Protein AF-A0AAX3M126-F1 (afdb_monomer_lite)

Radius of gyration: 61.94 Å; chains: 1; bounding box: 155×77×216 Å

Foldseek 3Di:
DDDDDDDDDDDDDPDPDPDDPDDDDDDDDDDDDDDDDDDDDADEQPFWDADQPQQDLGRQKTKAKDKWKDKWKAAVATDVNDDAAPQAWDKTKHKHKAFAPPWAWADKDKWFDDDDPVCLVGHQRSDPDDDDPPDGPCVVQQQQAFDPQDRVQKDWDWPRHRHRMTIIIIIGRTTSYGNDWDWPQVVCPDDGDPRMTMTMHITMMMMIIGIWAKEWEFEAAPVGHGPCVVPPIDIDTQGAQDKDDWDDDDDPFKAWAAKFKDQASDDGDDDGDGDTDDIDGDSSPGRYIYMYTYIYTPPDDDPDDDDDDDDDDDDDDDDDDKDKDKDWDFWDFPDKDKDWDPDFLKAWEKAFPCVQQVFHFGQQFEDAFQGKIKIFMWGFQKTWMWMKTKIKTKMKIKIKDKAKAKWKEWDWDDDPPPTDTDIDIDIDIDIAIDMDIFMAIEMATQWIWMWGFAWKKKAWLQFDVRIDIFGFDPRDGKDKDWFHDPDVCLFWAFDRDQDQDDHDDHHYPYHVDIDDDDDCNVVSVVSSVVRTFAIWGFYIWMWIDGPRDIDGQGGGDTDGGYGDDGHDDDDTDIDDICVVPVDRRRMDIGGGGHLQDAWDHFIDMWMKTWIAIDPDIRPYPGIDMDIHPDYRGGTYFQKFFWPKDKAAPLALFFFQDDDPQAREDEAQAKIKMFTAQFAAEDPGGVGGTGGRLVFFPWKWKFAQAKKAFPVNPGTDGHRDIDTDPSPDGMGMIGHHLLTAWFKTKMKIKTFTSNADPDADEDDGMPRPRRGGMHMDIGIHTYDKDKFWKKWQFKQPPVGCCQQPNDPPDPHDPSQIATLAQAGQQLHGPPDDPPRYDAQAQCSRPPHNGDFAAFPIKIKIKIKMFHDQLAQQKWKKKFKFKWWAFPLADETAGWWKFDADPVGGGDTFLDPSFLDWDWDFQVAVSNCDDLVLLLLQLLLLLVLLVVLVVVVVVPDDDPDDDDDDDDDDDDDDDDPDPPVVNVSSNCSNCQVQVVVQDDDPACPSVNLVVLSVCPPDVPPPPPDPDPDDPDPPDDDDPDPRDDQPDSVSSSVSSVVCSHPDIHTQHGQRMGIFGNNQKTFQFDQPPDDPPDDSSSRSSRMMMGMDMHGHNQAMFIARPPDDLVVLQDDDPPPDDDDDDDDDDDDDDDDDDDDDDGDGDDSPDPRTDARTWIWMFIWMFIDDPNPPVGTGGTQDPRPSYHSSVSRPRDQWDARPVRRIHGDDRRGHGIHRSHGGPVVVPDDPDDD

Secondary structure (DSSP, 8-state):
-------------TTSSSS--------------------PPPBPPS--B----TT-TTTTEEEEEEEEEEEEEESSSBGGG--TTTT-EEEEEEEEEEE-SSPPEEEEEEEE----TTTHHHHHHT-SPPPPTT--SHHHHHTTBPSS--GGGEEE----TTSSEEEEEEEEEEES--SS-EE-GGG--SS--TT-EEEEEEEEEEEEEEE--EEEEEEEETT--B-TTTS--EEEEPPTT-EE---PPPBTTEEEEEEEEESSSS---SSPBSSPPPPEE--SS-SEEEEEEEEEE------S------------------EEEEEEPPPEEEEEEEEEE-----EEEEEE-HHHHSS---TTT-B-TT-EEEEEEE-BSEEEEEEEEEEEEEEEEEEEEEEEEEEEEEEEESSSS--EEEEEEEEEEEEEEEEEEEEEEEEEEEEEEEEEEEEEEEE-TTSGGGEEEEEB-S----EEEEE----GGGTEE----------PPPEEEETS-SPPPP--HHHHHHHHHHT-PPPEE---EEEEEETTEEEEEE----EESBPPPPPPPPPPPBPPPHHHH---TBEEEEEEPPTTPPPEEEE--EEEEEEEEPSS-BS---SEEEE-B-PPPEEE----B---EE---GGG--BSS--TTSEEEETTEEEEEE--SEEE---STT-SEEE-GGGEEEEEEE-SS-EEETTS-SEE-TT-EEEE-TT--EEEEEE-TTSPPEEEEEEEEEEETT--SS-EEEESB--STTEEEEEEEEEEEEE-EEEEEEEEEE-SGGGHHHHSPPTT-SS-TT--EESSSB-TTSSB----TTSBSSB-TT-SSS-TT--EEET--EEEEEEEESS--STT-EEEEEEEEEEEETT-B--EEEEEEE--SS-S-EETTSTT----EEE-TT-GGG---HHHHHHHHHHHHHHHHHHHHHHHTTSPPPP-----------------HHHHHHHHHHHHHHHHHTTSS---S--HHHHHHHHHHHH-TT-TTS---------------------SSHHHHHHHHHHHHHH-PEEEE-SS-EEE-GGGEEE----SSPPTT--HHHHHTTEEEEEEEE---SS-EEEETT--GGGTS-----------------------------PPP-TT-TTS--SEEEEEEEEEEEESTT-SSS-SBBSS-BTTB-HHHHTT--SEEE-TTS-EEE--TTEEEEEEEEEEGGGGS------

Organism: NCBI:txid1452732

pLDDT: mean 80.65, std 21.72, range [21.48, 98.69]

Sequence (1243 aa):
MIWNEISTKNRRYFAYCLLILITFNIIFSVDLGSKKAMAADAVTPLNFYKDTSENTTEANYRYFVGMMYYDMWKGSTWVHDKAPYRGDDGLAEQDYRFTFPNRTIKSIEVSLYKYNSQNAIYFEASRTEKPPEGSTLWPNYSRAISDETPDKALNYTKNGIGTDTAIIPVDVNIKLNAPKAENITYSCTNQCGPDTEGYRIYIPVLFKIDLNANLNVYYKTKDGKSLNDIFPPRIEEMKPGTEYVFTHPENPEYKYVGYKKSTTGEDPAGGIITGDPPKFKYSGSFEKYIAYQYYDVISDPCELDPDADECTVPTEPPKEDSLCEYTILPPSVKTTTNKSLLDPQAQGHILADDNTNDRHFDATRAIPTSEHLYANAWGYNYLFQHTFDNMDGQVEYKCKVKVVYKLKWKEKRGSGDNERWVSKSDTDTKTYNFSYTRDYDYWKIKVLEVLGLDQATMSNYALPGGKVSIPTTGYTLPNVELEHSDKVEDHVKPDDDIPVKYSPPTLDGGKQGRPRIPNDESKLKNIAEGNTDDAEVRNDAIQFSFEGKDTEVMNGEWILKTAPTPKEIPVPRQIRSFKDSSEKVLYVGSQLISPKLINKANTIATGTIYYKMLEQHVQGSGDQNFPITGINTVTVHTPVVNYSLVSDDQKHNQKTTPDLYSSALILDRPFSVRIPTTGQHITYPGYGHRDYAKYVRTKQVQFPFDVYNKEQTTFIPKNTWVDVPVKQLDTFFFLPVWVDEGKYQILFRTIAENAPTSFTVQHNANVTLDNHVAVESVPVDVIGRVYDFHITDIADYNWQIVFRPWENIDVPDQASYWVGANGIDGAPRGNNTPYVLPVRQGSHPFYRNLAVKTGYHFKFDLKTKGNMFGAQDSIRITPTFSYVPREGGTPFPVDLYYSTATENLIKIGSPQDKVQRYTILNDPLRNVPDDELKNTALYMYDLLLQQTHFSQQNKPMQSNTSGANESKAISANAPDAAIWKVILERAATSLWQNLTGISWEITAEQLQSIAQKMDNPNEASSFNGFSTISSSASPVENNIISPNNAEEAIQMFQKVSRTRKVNVGTFTQLLLTQPLRTLIGPQTNLPEGNDTMRSLAAVQKWYGEYSLPADVLVVKQGTALEQFTGSTNTNRKHTTADPSIDNNIQHNPAYSSAKGLDEHSSVFLKDGYIVVNFNIETIQNNDLEKPHLQYINAPLMNQWQLEGFQKQVVDPWGFEFQLKDGDVLFYHANKGSRSDFQSSVTH

Structure (mmCIF, N/CA/C/O backbone):
data_AF-A0AAX3M126-F1
#
_entry.id   AF-A0AAX3M126-F1
#
loop_
_atom_site.group_PDB
_atom_site.id
_atom_site.type_symbol
_atom_site.label_atom_id
_atom_site.label_alt_id
_atom_site.label_comp_id
_atom_site.label_asym_id
_atom_site.label_entity_id
_atom_site.label_seq_id
_atom_site.pdbx_PDB_ins_code
_atom_site.Cartn_x
_atom_site.Cartn_y
_atom_site.Cartn_z
_atom_site.occupancy
_atom_site.B_iso_or_equiv
_atom_site.auth_seq_id
_atom_site.auth_comp_id
_atom_site.auth_asym_id
_atom_site.auth_atom_id
_atom_site.pdbx_PDB_model_num
ATOM 1 N N . MET A 1 1 ? -64.862 16.810 -21.098 1.00 31.08 1 MET A N 1
ATOM 2 C CA . MET A 1 1 ? -65.725 16.134 -22.084 1.00 31.08 1 MET A CA 1
ATOM 3 C C . MET A 1 1 ? -65.858 14.687 -21.632 1.00 31.08 1 MET A C 1
ATOM 5 O O . MET A 1 1 ? -64.846 14.013 -21.563 1.00 31.08 1 MET A O 1
ATOM 9 N N . ILE A 1 2 ? -67.082 14.303 -21.260 1.00 29.59 2 ILE A N 1
ATOM 10 C CA . ILE A 1 2 ? -67.637 12.938 -21.206 1.00 29.59 2 ILE A CA 1
ATOM 11 C C . ILE A 1 2 ? -67.046 11.959 -20.166 1.00 29.59 2 ILE A C 1
ATOM 13 O O . ILE A 1 2 ? -66.015 11.325 -20.348 1.00 29.59 2 ILE A O 1
ATOM 17 N N . TRP A 1 3 ? -67.818 11.858 -19.082 1.00 22.89 3 TRP A N 1
ATOM 18 C CA . TRP A 1 3 ? -68.038 10.714 -18.193 1.00 22.89 3 TRP A CA 1
ATOM 19 C C . TRP A 1 3 ? -68.531 9.450 -18.924 1.00 22.89 3 TRP A C 1
ATOM 21 O O . TRP A 1 3 ? -69.301 9.578 -19.872 1.00 22.89 3 TRP A O 1
ATOM 31 N N . ASN A 1 4 ? -68.163 8.270 -18.404 1.00 27.17 4 ASN A N 1
ATOM 32 C CA . ASN A 1 4 ? -69.002 7.074 -18.136 1.00 27.17 4 ASN A CA 1
ATOM 33 C C . ASN A 1 4 ? -68.079 5.859 -17.918 1.00 27.17 4 ASN A C 1
ATOM 35 O O . ASN A 1 4 ? -67.034 5.780 -18.552 1.00 27.17 4 ASN A O 1
ATOM 39 N N . GLU A 1 5 ? -68.347 4.824 -17.125 1.00 29.50 5 GLU A N 1
ATOM 40 C CA . GLU A 1 5 ? -69.326 4.434 -16.094 1.00 29.50 5 GLU A CA 1
ATOM 41 C C . GLU A 1 5 ? -68.733 3.108 -15.554 1.00 29.50 5 GLU A C 1
ATOM 43 O O . GLU A 1 5 ? -68.252 2.278 -16.321 1.00 29.50 5 GLU A O 1
ATOM 48 N N . ILE A 1 6 ? -68.488 2.963 -14.253 1.00 28.20 6 ILE A N 1
ATOM 49 C CA . ILE A 1 6 ? -69.328 2.205 -13.310 1.00 28.20 6 ILE A CA 1
ATOM 50 C C . ILE A 1 6 ? -69.808 0.840 -13.846 1.00 28.20 6 ILE A C 1
ATOM 52 O O . ILE A 1 6 ? -70.782 0.748 -14.583 1.00 28.20 6 ILE A O 1
ATOM 56 N N . SER A 1 7 ? -69.225 -0.242 -13.316 1.00 28.92 7 SER A N 1
ATOM 57 C CA . SER A 1 7 ? -69.975 -1.470 -13.035 1.00 28.92 7 SER A CA 1
ATOM 58 C C . SER A 1 7 ? -69.455 -2.136 -11.764 1.00 28.92 7 SER A C 1
ATOM 60 O O . SER A 1 7 ? -68.269 -2.406 -11.588 1.00 28.92 7 SER A O 1
ATOM 62 N N . THR A 1 8 ? -70.391 -2.308 -10.845 1.00 26.92 8 THR A N 1
ATOM 63 C CA . THR A 1 8 ? -70.274 -2.636 -9.432 1.00 26.92 8 THR A CA 1
ATOM 64 C C . THR A 1 8 ? -70.729 -4.071 -9.176 1.00 26.92 8 THR A C 1
ATOM 66 O O . THR A 1 8 ? -71.726 -4.516 -9.738 1.00 26.92 8 THR A O 1
ATOM 69 N N . LYS A 1 9 ? -70.070 -4.766 -8.237 1.00 24.80 9 LYS A N 1
ATOM 70 C CA . LYS A 1 9 ? -70.701 -5.686 -7.261 1.00 24.80 9 LYS A CA 1
ATOM 71 C C . LYS A 1 9 ? -69.646 -6.137 -6.236 1.00 24.80 9 LYS A C 1
ATOM 73 O O . LYS A 1 9 ? -68.779 -6.935 -6.544 1.00 24.80 9 LYS A O 1
ATOM 78 N N . ASN A 1 10 ? -69.509 -5.430 -5.118 1.00 26.58 10 ASN A N 1
ATOM 79 C CA . ASN A 1 10 ? -70.207 -5.597 -3.834 1.00 26.58 10 ASN A CA 1
ATOM 80 C C . ASN A 1 10 ? -69.788 -6.807 -2.971 1.00 26.58 10 ASN A C 1
ATOM 82 O O . ASN A 1 10 ? -70.172 -7.940 -3.234 1.00 26.58 10 ASN A O 1
ATOM 86 N N . ARG A 1 11 ? -69.232 -6.436 -1.804 1.00 25.58 11 ARG A N 1
ATOM 87 C CA . ARG A 1 11 ? -69.552 -6.939 -0.452 1.00 25.58 11 ARG A CA 1
ATOM 88 C C . ARG A 1 11 ? -69.032 -8.324 -0.049 1.00 25.58 11 ARG A C 1
ATOM 90 O O . ARG A 1 11 ? -69.771 -9.299 -0.069 1.00 25.58 11 ARG A O 1
ATOM 97 N N . ARG A 1 12 ? -67.866 -8.325 0.601 1.00 26.80 12 ARG A N 1
ATOM 98 C CA . ARG A 1 12 ? -67.706 -8.336 2.077 1.00 26.80 12 ARG A CA 1
ATOM 99 C C . ARG A 1 12 ? -66.245 -8.659 2.388 1.00 26.80 12 ARG A C 1
ATOM 101 O O . ARG A 1 12 ? -65.860 -9.787 2.172 1.00 26.80 12 ARG A O 1
ATOM 108 N N . TYR A 1 13 ? -65.479 -7.686 2.878 1.00 27.12 13 TYR A N 1
ATOM 109 C CA . TYR A 1 13 ? -64.496 -7.838 3.967 1.00 27.12 13 TYR A CA 1
ATOM 110 C C . TYR A 1 13 ? -64.015 -6.434 4.359 1.00 27.12 13 TYR A C 1
ATOM 112 O O . TYR A 1 13 ? -62.912 -5.996 4.061 1.00 27.12 13 TYR A O 1
ATOM 120 N N . PHE A 1 14 ? -64.907 -5.699 5.027 1.00 30.34 14 PHE A N 1
ATOM 121 C CA . PHE A 1 14 ? -64.636 -4.406 5.662 1.00 30.34 14 PHE A CA 1
ATOM 122 C C . PHE A 1 14 ? -63.965 -4.621 7.037 1.00 30.34 14 PHE A C 1
ATOM 124 O O . PHE A 1 14 ? -64.408 -4.078 8.042 1.00 30.34 14 PHE A O 1
ATOM 131 N N . ALA A 1 15 ? -62.958 -5.502 7.098 1.00 32.12 15 ALA A N 1
ATOM 132 C CA . ALA A 1 15 ? -62.369 -5.952 8.365 1.00 32.12 15 ALA A CA 1
ATOM 133 C C . ALA A 1 15 ? -60.856 -6.262 8.334 1.00 32.12 15 ALA A C 1
ATOM 135 O O . ALA A 1 15 ? -60.334 -6.673 9.359 1.00 32.12 15 ALA A O 1
ATOM 136 N N . TYR A 1 16 ? -60.129 -6.061 7.224 1.00 29.81 16 TYR A N 1
ATOM 137 C CA . TYR A 1 16 ? -58.701 -6.445 7.151 1.00 29.81 16 TYR A CA 1
ATOM 138 C C . TYR A 1 16 ? -57.804 -5.509 6.312 1.00 29.81 16 TYR A C 1
ATOM 140 O O . TYR A 1 16 ? -56.804 -5.941 5.754 1.00 29.81 16 TYR A O 1
ATOM 148 N N . CYS A 1 17 ? -58.121 -4.210 6.236 1.00 28.47 17 CYS A N 1
ATOM 149 C CA . CYS A 1 17 ? -57.274 -3.214 5.548 1.00 28.47 17 CYS A CA 1
ATOM 150 C C . CYS A 1 17 ? -56.762 -2.085 6.463 1.00 28.47 17 CYS A C 1
ATOM 152 O O . CYS A 1 17 ? -56.450 -1.002 5.979 1.00 28.47 17 CYS A O 1
ATOM 154 N N . LEU A 1 18 ? -56.645 -2.336 7.774 1.00 30.00 18 LEU A N 1
ATOM 155 C CA . LEU A 1 18 ? -55.966 -1.426 8.713 1.00 30.00 18 LEU A CA 1
ATOM 156 C C . LEU A 1 18 ? -54.726 -2.042 9.397 1.00 30.00 18 LEU A C 1
ATOM 158 O O . LEU A 1 18 ? -54.167 -1.449 10.310 1.00 30.00 18 LEU A O 1
ATOM 162 N N . LEU A 1 19 ? -54.260 -3.209 8.955 1.00 30.16 19 LEU A N 1
ATOM 163 C CA . LEU A 1 19 ? -52.996 -3.802 9.392 1.00 30.16 19 LEU A CA 1
ATOM 164 C C . LEU A 1 19 ? -52.377 -4.532 8.196 1.00 30.16 19 LEU A C 1
ATOM 166 O O . LEU A 1 19 ? -53.088 -5.263 7.516 1.00 30.16 19 LEU A O 1
ATOM 170 N N . ILE A 1 20 ? -51.064 -4.376 7.997 1.00 28.83 20 ILE A N 1
ATOM 171 C CA . ILE A 1 20 ? -50.228 -4.927 6.904 1.00 28.83 20 ILE A CA 1
ATOM 172 C C . ILE A 1 20 ? -50.079 -3.974 5.700 1.00 28.83 20 ILE A C 1
ATOM 174 O O . ILE A 1 20 ? -50.528 -4.219 4.585 1.00 28.83 20 ILE A O 1
ATOM 178 N N . LEU A 1 21 ? -49.359 -2.880 5.955 1.00 26.23 21 LEU A N 1
ATOM 179 C CA . LEU A 1 21 ? -48.592 -2.105 4.975 1.00 26.23 21 LEU A CA 1
ATOM 180 C C . LEU A 1 21 ? -47.098 -2.346 5.282 1.00 26.23 21 LEU A C 1
ATOM 182 O O . LEU A 1 21 ? -46.374 -1.442 5.678 1.00 26.23 21 LEU A O 1
ATOM 186 N N . ILE A 1 22 ? -46.661 -3.610 5.217 1.00 28.00 22 ILE A N 1
ATOM 187 C CA . ILE A 1 22 ? -45.256 -4.023 5.370 1.00 28.00 22 ILE A CA 1
ATOM 188 C C . ILE A 1 22 ? -44.993 -5.182 4.395 1.00 28.00 22 ILE A C 1
ATOM 190 O O . ILE A 1 22 ? -45.735 -6.160 4.391 1.00 28.00 22 ILE A O 1
ATOM 194 N N . THR A 1 23 ? -43.896 -5.059 3.640 1.00 28.80 23 THR A N 1
ATOM 195 C CA . THR A 1 23 ? -43.212 -6.021 2.744 1.00 28.80 23 THR A CA 1
ATOM 196 C C . THR A 1 23 ? -43.419 -5.915 1.218 1.00 28.80 23 THR A C 1
ATOM 198 O O . THR A 1 23 ? -44.435 -6.300 0.657 1.00 28.80 23 THR A O 1
ATOM 201 N N . PHE A 1 24 ? -42.312 -5.489 0.587 1.00 26.41 24 PHE A N 1
ATOM 202 C CA . PHE A 1 24 ? -41.754 -5.865 -0.721 1.00 26.41 24 PHE A CA 1
ATOM 203 C C . PHE A 1 24 ? -42.326 -5.295 -2.033 1.00 26.41 24 PHE A C 1
ATOM 205 O O . PHE A 1 24 ? -43.360 -5.710 -2.542 1.00 26.41 24 PHE A O 1
ATOM 212 N N . ASN A 1 25 ? -41.496 -4.461 -2.673 1.00 24.62 25 ASN A N 1
ATOM 213 C CA . ASN A 1 25 ? -41.335 -4.395 -4.127 1.00 24.62 25 ASN A CA 1
ATOM 214 C C . ASN A 1 25 ? -39.833 -4.346 -4.472 1.00 24.62 25 ASN A C 1
ATOM 216 O O . ASN A 1 25 ? -39.080 -3.596 -3.852 1.00 24.62 25 ASN A O 1
ATOM 220 N N . ILE A 1 26 ? -39.422 -5.149 -5.461 1.00 29.67 26 ILE A N 1
ATOM 221 C CA . ILE A 1 26 ? -38.069 -5.259 -6.030 1.00 29.67 26 ILE A CA 1
ATOM 222 C C . ILE A 1 26 ? -38.170 -5.194 -7.575 1.00 29.67 26 ILE A C 1
ATOM 224 O O . ILE A 1 26 ? -38.776 -6.065 -8.186 1.00 29.67 26 ILE A O 1
ATOM 228 N N . ILE A 1 27 ? -37.522 -4.150 -8.127 1.00 31.47 27 ILE A N 1
ATOM 229 C CA . ILE A 1 27 ? -36.625 -4.022 -9.313 1.00 31.47 27 ILE A CA 1
ATOM 230 C C . ILE A 1 27 ? -37.149 -3.993 -10.785 1.00 31.47 27 ILE A C 1
ATOM 232 O O . ILE A 1 27 ? -37.854 -4.881 -11.250 1.00 31.47 27 ILE A O 1
ATOM 236 N N . PHE A 1 28 ? -36.568 -2.994 -11.495 1.00 29.25 28 PHE A N 1
ATOM 237 C CA . PHE A 1 28 ? -36.264 -2.743 -12.933 1.00 29.25 28 PHE A CA 1
ATOM 238 C C . PHE A 1 28 ? -37.138 -1.671 -13.623 1.00 29.25 28 PHE A C 1
ATOM 240 O O . PHE A 1 28 ? -38.352 -1.809 -13.644 1.00 29.25 28 PHE A O 1
ATOM 247 N N . SER A 1 29 ? -36.652 -0.621 -14.311 1.00 25.03 29 SER A N 1
ATOM 248 C CA . SER A 1 29 ? -35.353 0.083 -14.463 1.00 25.03 29 SER A CA 1
ATOM 249 C C . SER A 1 29 ? -35.556 1.259 -15.439 1.00 25.03 29 SER A C 1
ATOM 251 O O . SER A 1 29 ? -36.150 1.009 -16.479 1.00 25.03 29 SER A O 1
ATOM 253 N N . VAL A 1 30 ? -35.019 2.464 -15.181 1.00 27.36 30 VAL A N 1
ATOM 254 C CA . VAL A 1 30 ? -34.223 3.292 -16.131 1.00 27.36 30 VAL A CA 1
ATOM 255 C C . VAL A 1 30 ? -33.625 4.531 -15.438 1.00 27.36 30 VAL A C 1
ATOM 257 O O . VAL A 1 30 ? -34.133 5.011 -14.432 1.00 27.36 30 VAL A O 1
ATOM 260 N N . ASP A 1 31 ? -32.502 4.965 -15.998 1.00 24.56 31 ASP A N 1
ATOM 261 C CA . ASP A 1 31 ? -31.348 5.668 -15.435 1.00 24.56 31 ASP A CA 1
ATOM 262 C C . ASP A 1 31 ? -31.365 7.208 -15.620 1.00 24.56 31 ASP A C 1
ATOM 264 O O . ASP A 1 31 ? -32.150 7.740 -16.406 1.00 24.56 31 ASP A O 1
ATOM 268 N N . LEU A 1 32 ? -30.388 7.847 -14.958 1.00 24.20 32 LEU A N 1
ATOM 269 C CA . LEU A 1 32 ? -29.720 9.139 -15.194 1.00 24.20 32 LEU A CA 1
ATOM 270 C C . LEU A 1 32 ? -30.039 10.300 -14.237 1.00 24.20 32 LEU A C 1
ATOM 272 O O . LEU A 1 32 ? -31.014 11.029 -14.389 1.00 24.20 32 LEU A O 1
ATOM 276 N N . GLY A 1 33 ? -29.073 10.564 -13.346 1.00 22.78 33 GLY A N 1
ATOM 277 C CA . GLY A 1 33 ? -28.793 11.911 -12.842 1.00 22.78 33 GLY A CA 1
ATOM 278 C C . GLY A 1 33 ? -28.701 12.038 -11.323 1.00 22.78 33 GLY A C 1
ATOM 279 O O . GLY A 1 33 ? -29.694 12.301 -10.661 1.00 22.78 33 GLY A O 1
ATOM 280 N N . SER A 1 34 ? -27.478 11.921 -10.796 1.00 30.22 34 SER A N 1
ATOM 281 C CA . SER A 1 34 ? -26.956 12.634 -9.615 1.00 30.22 34 SER A CA 1
ATOM 282 C C . SER A 1 34 ? -27.934 12.985 -8.477 1.00 30.22 34 SER A C 1
ATOM 284 O O . SER A 1 34 ? -28.660 13.973 -8.576 1.00 30.22 34 SER A O 1
ATOM 286 N N . LYS A 1 35 ? -27.807 12.296 -7.334 1.00 25.88 35 LYS A N 1
ATOM 287 C CA . LYS A 1 35 ? -27.645 12.892 -5.988 1.00 25.88 35 LYS A CA 1
ATOM 288 C C . LYS A 1 35 ? -27.525 11.783 -4.937 1.00 25.88 35 LYS A C 1
ATOM 290 O O . LYS A 1 35 ? -28.440 10.991 -4.747 1.00 25.88 35 LYS A O 1
ATOM 295 N N . LYS A 1 36 ? -26.378 11.746 -4.251 1.00 26.53 36 LYS A N 1
ATOM 296 C CA . LYS A 1 36 ? -26.232 11.085 -2.949 1.00 26.53 36 LYS A CA 1
ATOM 297 C C . LYS A 1 36 ? -27.266 11.692 -1.995 1.00 26.53 36 LYS A C 1
ATOM 299 O O . LYS A 1 36 ? -27.338 12.913 -1.900 1.00 26.53 36 LYS A O 1
ATOM 304 N N . ALA A 1 37 ? -27.995 10.860 -1.266 1.00 21.48 37 ALA A N 1
ATOM 305 C CA . ALA A 1 37 ? -28.585 11.245 0.008 1.00 21.48 37 ALA A CA 1
ATOM 306 C C . ALA A 1 37 ? -27.867 10.420 1.083 1.00 21.48 37 ALA A C 1
ATOM 308 O O . ALA A 1 37 ? -28.179 9.252 1.300 1.00 21.48 37 ALA A O 1
ATOM 309 N N . MET A 1 38 ? -26.822 11.014 1.659 1.00 27.34 38 MET A N 1
ATOM 310 C CA . MET A 1 38 ? -26.291 10.626 2.963 1.00 27.34 38 MET A CA 1
ATOM 311 C C . MET A 1 38 ? -27.255 11.195 4.007 1.00 27.34 38 MET A C 1
ATOM 313 O O . MET A 1 38 ? -27.554 12.384 3.947 1.00 27.34 38 MET A O 1
ATOM 317 N N . ALA A 1 39 ? -27.742 10.376 4.933 1.00 25.09 39 ALA A N 1
ATOM 318 C CA . ALA A 1 39 ? -28.358 10.859 6.167 1.00 25.09 39 ALA A CA 1
ATOM 319 C C . ALA A 1 39 ? -27.369 10.585 7.308 1.00 25.09 39 ALA A C 1
ATOM 321 O O . ALA A 1 39 ? -26.775 9.509 7.356 1.00 25.09 39 ALA A O 1
ATOM 322 N N . ALA A 1 40 ? -27.132 11.614 8.118 1.00 33.00 40 ALA A N 1
ATOM 323 C CA . ALA A 1 40 ? -25.933 11.845 8.911 1.00 33.00 40 ALA A CA 1
ATOM 324 C C . ALA A 1 40 ? -25.845 11.042 10.221 1.00 33.00 40 ALA A C 1
ATOM 326 O O . ALA A 1 40 ? -26.831 10.864 10.934 1.00 33.00 40 ALA A O 1
ATOM 327 N N . ASP A 1 41 ? -24.616 10.647 10.564 1.00 36.38 41 ASP A N 1
ATOM 328 C CA . ASP A 1 41 ? -24.202 10.289 11.918 1.00 36.38 41 ASP A CA 1
ATOM 329 C C . ASP A 1 41 ? -24.215 11.556 12.791 1.00 36.38 41 ASP A C 1
ATOM 331 O O . ASP A 1 41 ? -23.520 12.535 12.498 1.00 36.38 41 ASP A O 1
ATOM 335 N N . ALA A 1 42 ? -25.002 11.568 13.868 1.00 44.53 42 ALA A N 1
ATOM 336 C CA . ALA A 1 42 ? -24.948 12.655 14.841 1.00 44.53 42 ALA A CA 1
ATOM 337 C C . ALA A 1 42 ? -23.572 12.666 15.538 1.00 44.53 42 ALA A C 1
ATOM 339 O O . ALA A 1 42 ? -23.137 11.651 16.086 1.00 44.53 42 ALA A O 1
ATOM 340 N N . VAL A 1 43 ? -22.885 13.810 15.541 1.00 58.12 43 VAL A N 1
ATOM 341 C CA . VAL A 1 43 ? -21.545 13.976 16.125 1.00 58.12 43 VAL A CA 1
ATOM 342 C C . VAL A 1 43 ? -21.670 14.536 17.543 1.00 58.12 43 VAL A C 1
ATOM 344 O O . VAL A 1 43 ? -22.198 15.624 17.757 1.00 58.12 43 VAL A O 1
ATOM 347 N N . THR A 1 44 ? -21.141 13.816 18.531 1.00 53.94 44 THR A N 1
ATOM 348 C CA . THR A 1 44 ? -21.015 14.302 19.915 1.00 53.94 44 THR A CA 1
ATOM 349 C C . THR A 1 44 ? -19.643 14.961 20.097 1.00 53.94 44 THR A C 1
ATOM 351 O O . THR A 1 44 ? -18.627 14.302 19.857 1.00 53.94 44 THR A O 1
ATOM 354 N N . PRO A 1 45 ? -19.535 16.225 20.544 1.00 56.09 45 PRO A N 1
ATOM 355 C CA . PRO A 1 45 ? -18.252 16.772 20.970 1.00 56.09 45 PRO A CA 1
ATOM 356 C C . PRO A 1 45 ? -17.767 16.011 22.213 1.00 56.09 45 PRO A C 1
ATOM 358 O O . PRO A 1 45 ? -18.504 15.858 23.183 1.00 56.09 45 PRO A O 1
ATOM 361 N N . LEU A 1 46 ? -16.531 15.511 22.177 1.00 58.06 46 LEU A N 1
ATOM 362 C CA . LEU A 1 46 ? -16.020 14.541 23.157 1.00 58.06 46 LEU A CA 1
ATOM 363 C C . LEU A 1 46 ? -15.719 15.139 24.546 1.00 58.06 46 LEU A C 1
ATOM 365 O O . LEU A 1 46 ? -15.654 14.384 25.508 1.00 58.06 46 LEU A O 1
ATOM 369 N N . ASN A 1 47 ? -15.555 16.464 24.660 1.00 77.88 47 ASN A N 1
ATOM 370 C CA . ASN A 1 47 ? -15.274 17.185 25.910 1.00 77.88 47 ASN A CA 1
ATOM 371 C C . ASN A 1 47 ? -15.969 18.567 25.925 1.00 77.88 47 ASN A C 1
ATOM 373 O O . ASN A 1 47 ? -16.376 19.069 24.875 1.00 77.88 47 ASN A O 1
ATOM 377 N N . PHE A 1 48 ? -16.083 19.193 27.103 1.00 87.44 48 PHE A N 1
ATOM 378 C CA . PHE A 1 48 ? -16.623 20.548 27.290 1.00 87.44 48 PHE A CA 1
ATOM 379 C C . PHE A 1 48 ? -15.805 21.369 28.277 1.00 87.44 48 PHE A C 1
ATOM 381 O O . PHE A 1 48 ? -15.157 20.830 29.174 1.00 87.44 48 PHE A O 1
ATOM 388 N N . TYR A 1 49 ? -15.945 22.691 28.188 1.00 89.12 49 TYR A N 1
ATOM 389 C CA . TYR A 1 49 ? -15.550 23.581 29.270 1.00 89.12 49 TYR A CA 1
ATOM 390 C C . TYR A 1 49 ? -16.686 23.759 30.285 1.00 89.12 49 TYR A C 1
ATOM 392 O O . TYR A 1 49 ? -17.845 24.002 29.929 1.00 89.12 49 TYR A O 1
ATOM 400 N N . LYS A 1 50 ? -16.329 23.671 31.567 1.00 87.12 50 LYS A N 1
ATOM 401 C CA . LYS A 1 50 ? -17.156 24.054 32.712 1.00 87.12 50 LYS A CA 1
ATOM 402 C C . LYS A 1 50 ? -16.320 24.966 33.595 1.00 87.12 50 LYS A C 1
ATOM 404 O O . LYS A 1 50 ? -15.223 24.583 33.993 1.00 87.12 50 LYS A O 1
ATOM 409 N N . ASP A 1 51 ? -16.864 26.124 33.946 1.00 82.69 51 ASP A N 1
ATOM 410 C CA . ASP A 1 51 ? -16.239 26.985 34.941 1.00 82.69 51 ASP A CA 1
ATOM 411 C C . ASP A 1 51 ? -16.398 26.363 36.337 1.00 82.69 51 ASP A C 1
ATOM 413 O O . ASP A 1 51 ? -17.510 26.088 36.796 1.00 82.69 51 ASP A O 1
ATOM 417 N N . THR A 1 52 ? -15.271 26.091 36.990 1.00 76.12 52 THR A N 1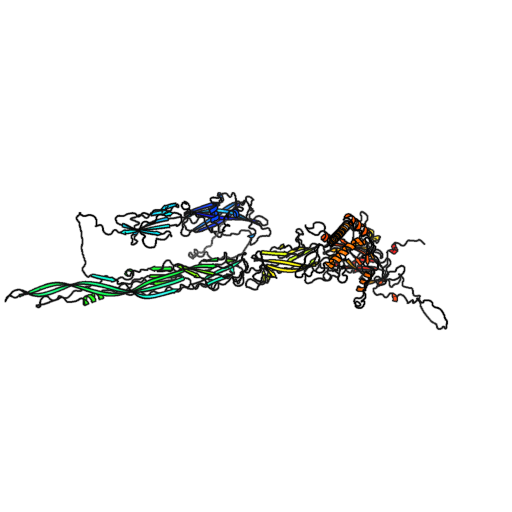
ATOM 418 C CA . THR A 1 52 ? -15.203 25.534 38.347 1.00 76.12 52 THR A CA 1
ATOM 419 C C . THR A 1 52 ? -14.625 26.525 39.353 1.00 76.12 52 THR A C 1
ATOM 421 O O . THR A 1 52 ? -14.277 26.125 40.464 1.00 76.12 52 THR A O 1
ATOM 424 N N . SER A 1 53 ? -14.468 27.798 38.982 1.00 77.62 53 SER A N 1
ATOM 425 C CA . SER A 1 53 ? -13.970 28.814 39.904 1.00 77.62 53 SER A CA 1
ATOM 426 C C . SER A 1 53 ? -14.953 29.037 41.059 1.00 77.62 53 SER A C 1
ATOM 428 O O . SER A 1 53 ? -16.172 28.973 40.905 1.00 77.62 53 SER A O 1
ATOM 430 N N . GLU A 1 54 ? -14.414 29.300 42.249 1.00 63.78 54 GLU A N 1
ATOM 431 C CA . GLU A 1 54 ? -15.134 29.270 43.534 1.00 63.78 54 GLU A CA 1
ATOM 432 C C . GLU A 1 54 ? -16.300 30.282 43.643 1.00 63.78 54 GLU A C 1
ATOM 434 O O . GLU A 1 54 ? -17.149 30.180 44.528 1.00 63.78 54 GLU A O 1
ATOM 439 N N . ASN A 1 55 ? -16.382 31.244 42.718 1.00 67.75 55 ASN A N 1
ATOM 440 C CA . ASN A 1 55 ? -17.382 32.315 42.705 1.00 67.75 55 ASN A CA 1
ATOM 441 C C . ASN A 1 55 ? -18.110 32.470 41.361 1.00 67.75 55 ASN A C 1
ATOM 443 O O . ASN A 1 55 ? -18.734 33.506 41.129 1.00 67.75 55 ASN A O 1
ATOM 447 N N . THR A 1 56 ? -18.028 31.483 40.467 1.00 77.12 56 THR A N 1
ATOM 448 C CA . THR A 1 56 ? -18.659 31.606 39.151 1.00 77.12 56 THR A CA 1
ATOM 449 C C . THR A 1 56 ? -20.185 31.594 39.234 1.00 77.12 56 THR A C 1
ATOM 451 O O . THR A 1 56 ? -20.797 30.749 39.894 1.00 77.12 56 THR A O 1
ATOM 454 N N . THR A 1 57 ? -20.815 32.519 38.512 1.00 79.56 57 THR A N 1
ATOM 455 C CA . THR A 1 57 ? -22.262 32.512 38.258 1.00 79.56 57 THR A CA 1
ATOM 456 C C . THR A 1 57 ? -22.638 31.545 37.132 1.00 79.56 57 THR A C 1
ATOM 458 O O . THR A 1 57 ? -23.822 31.313 36.893 1.00 79.56 57 THR A O 1
ATOM 461 N N . GLU A 1 58 ? -21.650 30.944 36.460 1.00 83.56 58 GLU A N 1
ATOM 462 C CA . GLU A 1 58 ? -21.840 30.125 35.266 1.00 83.56 58 GLU A CA 1
ATOM 463 C C . GLU A 1 58 ? -21.658 28.614 35.496 1.00 83.56 58 GLU A C 1
ATOM 465 O O . GLU A 1 58 ? -21.599 27.841 34.543 1.00 83.56 58 GLU A O 1
ATOM 470 N N . ALA A 1 59 ? -21.621 28.151 36.749 1.00 82.19 59 ALA A N 1
ATOM 471 C CA . ALA A 1 59 ? -21.307 26.753 37.079 1.00 82.19 59 ALA A CA 1
ATOM 472 C C . ALA A 1 59 ? -22.268 25.705 36.465 1.00 82.19 59 ALA A C 1
ATOM 474 O O . ALA A 1 59 ? -21.920 24.523 36.297 1.00 82.19 59 ALA A O 1
ATOM 475 N N . ASN A 1 60 ? -23.495 26.128 36.146 1.00 87.19 60 ASN A N 1
ATOM 476 C CA . ASN A 1 60 ? -24.504 25.294 35.496 1.00 87.19 60 ASN A CA 1
ATOM 477 C C . ASN A 1 60 ? -24.325 25.191 33.979 1.00 87.19 60 ASN A C 1
ATOM 479 O O . ASN A 1 60 ? -24.803 24.215 33.403 1.00 87.19 60 ASN A O 1
ATOM 483 N N . TYR A 1 61 ? -23.573 26.101 33.357 1.00 90.12 61 TYR A N 1
ATOM 484 C CA . TYR A 1 61 ? -23.350 26.076 31.919 1.00 90.12 61 TYR A CA 1
ATOM 485 C C . TYR A 1 61 ? -22.303 25.042 31.509 1.00 90.12 61 TYR A C 1
ATOM 487 O O . TYR A 1 61 ? -21.359 24.712 32.240 1.00 90.12 61 TYR A O 1
ATOM 495 N N . ARG A 1 62 ? -22.484 24.521 30.301 1.00 90.31 62 ARG A N 1
ATOM 496 C CA . ARG A 1 62 ? -21.527 23.692 29.578 1.00 90.31 62 ARG A CA 1
ATOM 497 C C . ARG A 1 62 ? -21.272 24.346 28.234 1.00 90.31 62 ARG A C 1
ATOM 499 O O . ARG A 1 62 ? -22.219 24.634 27.501 1.00 90.31 62 ARG A O 1
ATOM 506 N N . TYR A 1 63 ? -20.002 24.596 27.951 1.00 92.44 63 TYR A N 1
ATOM 507 C CA . TYR A 1 63 ? -19.561 25.246 26.727 1.00 92.44 63 TYR A CA 1
ATOM 508 C C . TYR A 1 63 ? -18.884 24.225 25.824 1.00 92.44 63 TYR A C 1
ATOM 510 O O . TYR A 1 63 ? -17.887 23.615 26.218 1.00 92.44 63 TYR A O 1
ATOM 518 N N . PHE A 1 64 ? -19.413 24.068 24.615 1.00 91.75 64 PHE A N 1
ATOM 519 C CA . PHE A 1 64 ? -18.847 23.199 23.588 1.00 91.75 64 PHE A CA 1
ATOM 520 C C . PHE A 1 64 ? -18.576 24.003 22.329 1.00 91.75 64 PHE A C 1
ATOM 522 O O . PHE A 1 64 ? -19.423 24.783 21.906 1.00 91.75 64 PHE A O 1
ATOM 529 N N . VAL A 1 65 ? -17.441 23.762 21.686 1.00 91.25 65 VAL A N 1
ATOM 530 C CA . VAL A 1 65 ? -17.176 24.268 20.339 1.00 91.25 65 VAL A CA 1
ATOM 531 C C . VAL A 1 65 ? -17.195 23.093 19.367 1.00 91.25 65 VAL A C 1
ATOM 533 O O . VAL A 1 65 ? -16.288 22.258 19.376 1.00 91.25 65 VAL A O 1
ATOM 536 N N . GLY A 1 66 ? -18.252 23.006 18.561 1.00 88.88 66 GLY A N 1
ATOM 537 C CA . GLY A 1 66 ? -18.367 22.090 17.427 1.00 88.88 66 GLY A CA 1
ATOM 538 C C . GLY A 1 66 ? -17.601 22.625 16.219 1.00 88.88 66 GLY A C 1
ATOM 539 O O . GLY A 1 66 ? -17.512 23.834 16.029 1.00 88.88 66 GLY A O 1
ATOM 540 N N . MET A 1 67 ? -17.032 21.732 15.410 1.00 87.75 67 MET A N 1
ATOM 541 C CA . MET A 1 67 ? -16.288 22.093 14.199 1.00 87.75 67 MET A CA 1
ATOM 542 C C . MET A 1 67 ? -17.057 21.590 12.984 1.00 87.75 67 MET A C 1
ATOM 544 O O . MET A 1 67 ? -16.868 20.453 12.558 1.00 87.75 67 MET A O 1
ATOM 548 N N . MET A 1 68 ? -17.939 22.432 12.451 1.00 90.50 68 MET A N 1
ATOM 549 C CA . MET A 1 68 ? -18.622 22.146 11.191 1.00 90.50 68 MET A CA 1
ATOM 550 C C . MET A 1 68 ? -17.696 22.480 10.026 1.00 90.50 68 MET A C 1
ATOM 552 O O . MET A 1 68 ? -16.748 23.254 10.179 1.00 90.50 68 MET A O 1
ATOM 556 N N . TYR A 1 69 ? -17.956 21.906 8.858 1.00 92.25 69 TYR A N 1
ATOM 557 C CA . TYR A 1 69 ? -17.150 22.161 7.674 1.00 92.25 69 TYR A CA 1
ATOM 558 C C . TYR A 1 69 ? -17.958 22.012 6.390 1.00 92.25 69 TYR A C 1
ATOM 560 O O . TYR A 1 69 ? -19.002 21.364 6.370 1.00 92.25 69 TYR A O 1
ATOM 568 N N . TYR A 1 70 ? -17.442 22.597 5.312 1.00 92.88 70 TYR A N 1
ATOM 569 C CA . TYR A 1 70 ? -17.911 22.351 3.954 1.00 92.88 70 TYR A CA 1
ATOM 570 C C . TYR A 1 70 ? -16.758 21.840 3.092 1.00 92.88 70 TYR A C 1
ATOM 572 O O . TYR A 1 70 ? -15.692 22.463 3.040 1.00 92.88 70 TYR A O 1
ATOM 580 N N . ASP A 1 71 ? -16.992 20.717 2.413 1.00 92.44 71 ASP A N 1
ATOM 581 C CA . ASP A 1 71 ? -16.034 20.106 1.497 1.00 92.44 71 ASP A CA 1
ATOM 582 C C . ASP A 1 71 ? -16.306 20.550 0.063 1.00 92.44 71 ASP A C 1
ATOM 584 O O . ASP A 1 71 ? -17.396 20.367 -0.480 1.00 92.44 71 ASP A O 1
ATOM 588 N N . MET A 1 72 ? -15.281 21.105 -0.566 1.00 91.94 72 MET A N 1
ATOM 589 C CA . MET A 1 72 ? -15.273 21.509 -1.963 1.00 91.94 72 MET A CA 1
ATOM 590 C C . MET A 1 72 ? -14.384 20.544 -2.729 1.00 91.94 72 MET A C 1
ATOM 592 O O . MET A 1 72 ? -13.229 20.325 -2.370 1.00 91.94 72 MET A O 1
ATOM 596 N N . TRP A 1 73 ? -14.913 19.999 -3.813 1.00 88.81 73 TRP A N 1
ATOM 597 C CA . TRP A 1 73 ? -14.190 19.072 -4.669 1.00 88.81 73 TRP A CA 1
ATOM 598 C C . TRP A 1 73 ? -14.110 19.653 -6.073 1.00 88.81 73 TRP A C 1
ATOM 600 O O . TRP A 1 73 ? -15.095 20.178 -6.594 1.00 88.81 73 TRP A O 1
ATOM 610 N N . LYS A 1 74 ? -12.945 19.554 -6.698 1.00 85.88 74 LYS A N 1
ATOM 611 C CA . LYS A 1 74 ? -12.688 19.992 -8.067 1.00 85.88 74 LYS A CA 1
ATOM 612 C C . LYS A 1 74 ? -12.151 18.811 -8.847 1.00 85.88 74 LYS A C 1
ATOM 614 O O . LYS A 1 74 ? -11.128 18.277 -8.462 1.00 85.88 74 LYS A O 1
ATOM 619 N N . GLY A 1 75 ? -12.839 18.415 -9.913 1.00 82.06 75 GLY A N 1
ATOM 620 C CA . GLY A 1 75 ? -12.289 17.523 -10.938 1.00 82.06 75 GLY A CA 1
ATOM 621 C C . GLY A 1 75 ? -11.777 18.363 -12.106 1.00 82.06 75 GLY A C 1
ATOM 622 O O . GLY A 1 75 ? -10.927 19.229 -11.932 1.00 82.06 75 GLY A O 1
ATOM 623 N N . SER A 1 76 ? -12.380 18.203 -13.286 1.00 80.81 76 SER A N 1
ATOM 624 C CA . SER A 1 76 ?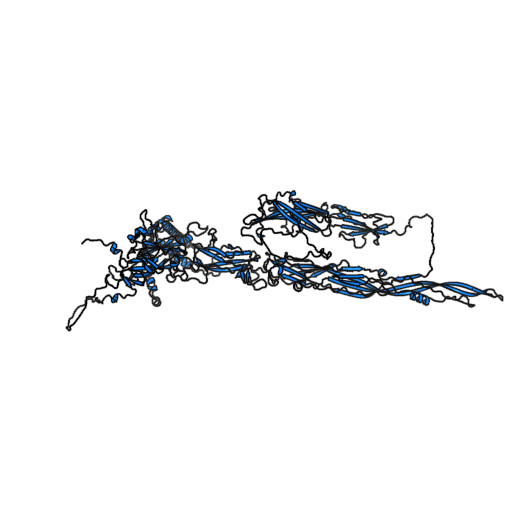 -12.199 19.155 -14.396 1.00 80.81 76 SER A CA 1
ATOM 625 C C . SER A 1 76 ? -12.857 20.520 -14.129 1.00 80.81 76 SER A C 1
ATOM 627 O O . SER A 1 76 ? -12.374 21.547 -14.601 1.00 80.81 76 SER A O 1
ATOM 629 N N . THR A 1 77 ? -13.938 20.548 -13.343 1.00 84.69 77 THR A N 1
ATOM 630 C CA . THR A 1 77 ? -14.612 21.753 -12.831 1.00 84.69 77 THR A CA 1
ATOM 631 C C . THR A 1 77 ? -14.947 21.585 -11.347 1.00 84.69 77 THR A C 1
ATOM 633 O O . THR A 1 77 ? -14.919 20.471 -10.816 1.00 84.69 77 THR A O 1
ATOM 636 N N . TRP A 1 78 ? -15.286 22.681 -10.664 1.00 85.62 78 TRP A N 1
ATOM 637 C CA . TRP A 1 78 ? -15.756 22.640 -9.277 1.00 85.62 78 TRP A CA 1
ATOM 638 C C . TRP A 1 78 ? -17.120 21.955 -9.168 1.00 85.62 78 TRP A C 1
ATOM 640 O O . TRP A 1 78 ? -18.054 22.269 -9.910 1.00 85.62 78 TRP A O 1
ATOM 650 N N . VAL A 1 79 ? -17.247 21.026 -8.223 1.00 82.06 79 VAL A N 1
ATOM 651 C CA . VAL A 1 79 ? -18.522 20.391 -7.883 1.00 82.06 79 VAL A CA 1
ATOM 652 C C . VAL A 1 79 ? -19.449 21.453 -7.287 1.00 82.06 79 VAL A C 1
ATOM 654 O O . VAL A 1 79 ? -19.037 22.260 -6.459 1.00 82.06 79 VAL A O 1
ATOM 657 N N . HIS A 1 80 ? -20.700 21.477 -7.755 1.00 82.75 80 HIS A N 1
ATOM 658 C CA . HIS A 1 80 ? -21.691 22.519 -7.446 1.00 82.75 80 HIS A CA 1
ATOM 659 C C . HIS A 1 80 ? -21.275 23.949 -7.824 1.00 82.75 80 HIS A C 1
ATOM 661 O O . HIS A 1 80 ? -21.930 24.885 -7.376 1.00 82.75 80 HIS A O 1
ATOM 667 N N . ASP A 1 81 ? -20.226 24.106 -8.643 1.00 86.56 81 ASP A N 1
ATOM 668 C CA . ASP A 1 81 ? -19.602 25.397 -8.945 1.00 86.56 81 ASP A CA 1
ATOM 669 C C . ASP A 1 81 ? -19.325 26.205 -7.670 1.00 86.56 81 ASP A C 1
ATOM 671 O O . ASP A 1 81 ? -19.699 27.368 -7.561 1.00 86.56 81 ASP A O 1
ATOM 675 N N . LYS A 1 82 ? -18.698 25.563 -6.676 1.00 88.44 82 LYS A N 1
ATOM 676 C CA . LYS A 1 82 ? -18.248 26.207 -5.438 1.00 88.44 82 LYS A CA 1
ATOM 677 C C . LYS A 1 82 ? -16.754 26.014 -5.265 1.00 88.44 82 LYS A C 1
ATOM 679 O O . LYS A 1 82 ? -16.277 24.881 -5.308 1.00 88.44 82 LYS A O 1
ATOM 684 N N . ALA A 1 83 ? -16.033 27.104 -5.042 1.00 89.06 83 ALA A N 1
ATOM 685 C CA . ALA A 1 83 ? -14.589 27.091 -4.863 1.00 89.06 83 ALA A CA 1
ATOM 686 C C . ALA A 1 83 ? -14.177 27.938 -3.654 1.00 89.06 83 ALA A C 1
ATOM 688 O O . ALA A 1 83 ? -14.837 28.937 -3.346 1.00 89.06 83 ALA A O 1
ATOM 689 N N . PRO A 1 84 ? -13.049 27.611 -3.003 1.00 89.44 84 PRO A N 1
ATOM 690 C CA . PRO A 1 84 ? -12.509 28.472 -1.970 1.00 89.44 84 PRO A CA 1
ATOM 691 C C . PRO A 1 84 ? -12.092 29.822 -2.577 1.00 89.44 84 PRO A C 1
ATOM 693 O O . PRO A 1 84 ? -11.665 29.908 -3.731 1.00 89.44 84 PRO A O 1
ATOM 696 N N . TYR A 1 85 ? -12.198 30.878 -1.775 1.00 87.19 85 TYR A N 1
ATOM 697 C CA . TYR A 1 85 ? -11.754 32.248 -2.066 1.00 87.19 85 TYR A CA 1
ATOM 698 C C . TYR A 1 85 ? -12.532 33.006 -3.160 1.00 87.19 85 TYR A C 1
ATOM 700 O O . TYR A 1 85 ? -12.186 34.148 -3.453 1.00 87.19 85 TYR A O 1
ATOM 708 N N . ARG A 1 86 ? -13.598 32.435 -3.742 1.00 87.00 86 ARG A N 1
ATOM 709 C CA . ARG A 1 86 ? -14.451 33.129 -4.736 1.00 87.00 86 ARG A CA 1
ATOM 710 C C . ARG A 1 86 ? -15.607 33.934 -4.133 1.00 87.00 86 ARG A C 1
ATOM 712 O O . ARG A 1 86 ? -16.338 34.587 -4.870 1.00 87.00 86 ARG A O 1
ATOM 719 N N . GLY A 1 87 ? -15.770 33.898 -2.810 1.00 81.88 87 GLY A N 1
ATOM 720 C CA . GLY A 1 87 ? -16.929 34.489 -2.132 1.00 81.88 87 GLY A CA 1
ATOM 721 C C . GLY A 1 87 ? -18.199 33.638 -2.230 1.00 81.88 87 GLY A C 1
ATOM 722 O O . GLY A 1 87 ? -19.283 34.151 -1.979 1.00 81.88 87 GLY A O 1
ATOM 723 N N . ASP A 1 88 ? -18.060 32.359 -2.593 1.00 90.81 88 ASP A N 1
ATOM 724 C CA . ASP A 1 88 ? -19.158 31.393 -2.626 1.00 90.81 88 ASP A CA 1
ATOM 725 C C . ASP A 1 88 ? -19.606 31.016 -1.202 1.00 90.81 88 ASP A C 1
ATOM 727 O O . ASP A 1 88 ? -18.791 30.998 -0.276 1.00 90.81 88 ASP A O 1
ATOM 731 N N . ASP A 1 89 ? -20.876 30.636 -1.042 1.00 91.62 89 ASP A N 1
ATOM 732 C CA . ASP A 1 89 ? -21.412 30.086 0.209 1.00 91.62 89 ASP A CA 1
ATOM 733 C C . ASP A 1 89 ? -21.629 28.562 0.101 1.00 91.62 89 ASP A C 1
ATOM 735 O O . ASP A 1 89 ? -22.150 28.052 -0.899 1.00 91.62 89 ASP A O 1
ATOM 739 N N . GLY A 1 90 ? -21.261 27.810 1.136 1.00 90.31 90 GLY A N 1
ATOM 740 C CA . GLY A 1 90 ? -21.495 26.372 1.302 1.00 90.31 90 GLY A CA 1
ATOM 741 C C . GLY A 1 90 ? -22.510 26.101 2.412 1.00 90.31 90 GLY A C 1
ATOM 742 O O . GLY A 1 90 ? -22.502 26.798 3.410 1.00 90.31 90 GLY A O 1
ATOM 743 N N . LEU A 1 91 ? -23.370 25.090 2.279 1.00 93.06 91 LEU A N 1
ATOM 744 C CA . LEU A 1 91 ? -24.264 24.689 3.372 1.00 93.06 91 LEU A CA 1
ATOM 745 C C . LEU A 1 91 ? -23.601 23.547 4.149 1.00 93.06 91 LEU A C 1
ATOM 747 O O . LEU A 1 91 ? -23.457 22.453 3.607 1.00 93.06 91 LEU A O 1
ATOM 751 N N . ALA A 1 92 ? -23.151 23.820 5.371 1.00 90.88 92 ALA A N 1
ATOM 752 C CA . ALA A 1 92 ? -22.651 22.816 6.301 1.00 90.88 92 ALA A CA 1
ATOM 753 C C . ALA A 1 92 ? -23.799 22.376 7.217 1.00 90.88 92 ALA A C 1
ATOM 755 O O . ALA A 1 92 ? -24.372 23.221 7.898 1.00 90.88 92 ALA A O 1
ATOM 756 N N . GLU A 1 93 ? -24.109 21.083 7.245 1.00 89.25 93 GLU A N 1
ATOM 757 C CA . GLU A 1 93 ? -25.207 20.500 8.029 1.00 89.25 93 GLU A CA 1
ATOM 758 C C . GLU A 1 93 ? -24.625 19.433 8.959 1.00 89.25 93 GLU A C 1
ATOM 760 O O . GLU A 1 93 ? -23.830 18.593 8.525 1.00 89.25 93 GLU A O 1
ATOM 765 N N . GLN A 1 94 ? -24.966 19.482 10.244 1.00 87.00 94 GLN A N 1
ATOM 766 C CA . GLN A 1 94 ? -24.510 18.500 11.224 1.00 87.00 94 GLN A CA 1
ATOM 767 C C . GLN A 1 94 ? -25.467 18.433 12.414 1.00 87.00 94 GLN A C 1
ATOM 769 O O . GLN A 1 94 ? -25.721 19.435 13.084 1.00 87.00 94 GLN A O 1
ATOM 774 N N . ASP A 1 95 ? -25.895 17.219 12.751 1.00 87.44 95 ASP A N 1
ATOM 775 C CA . ASP A 1 95 ? -26.627 16.954 13.986 1.00 87.44 95 ASP A CA 1
ATOM 776 C C . ASP A 1 95 ? -25.644 16.767 15.142 1.00 87.44 95 ASP A C 1
ATOM 778 O O . ASP A 1 95 ? -24.728 15.942 15.056 1.00 87.44 95 ASP A O 1
ATOM 782 N N . TYR A 1 96 ? -25.841 17.511 16.231 1.00 85.88 96 TYR A N 1
ATOM 783 C CA . TYR A 1 96 ? -25.061 17.384 17.461 1.00 85.88 96 TYR A CA 1
ATOM 784 C C . TYR A 1 96 ? -25.886 16.756 18.576 1.00 85.88 96 TYR A C 1
ATOM 786 O O . TYR A 1 96 ? -26.947 17.267 18.931 1.00 85.88 96 TYR A O 1
ATOM 794 N N . ARG A 1 97 ? -25.386 15.675 19.179 1.00 87.00 97 ARG A N 1
ATOM 795 C CA . ARG A 1 97 ? -26.037 15.026 20.325 1.00 87.00 97 ARG A CA 1
ATOM 796 C C . ARG A 1 97 ? -25.295 15.347 21.619 1.00 87.00 97 ARG A C 1
ATOM 798 O O . ARG A 1 97 ? -24.095 15.124 21.714 1.00 87.00 97 ARG A O 1
ATOM 805 N N . PHE A 1 98 ? -26.019 15.818 22.629 1.00 86.69 98 PHE A N 1
ATOM 806 C CA . PHE A 1 98 ? -25.509 16.090 23.971 1.00 86.69 98 PHE A CA 1
ATOM 807 C C . PHE A 1 98 ? -26.317 15.293 24.985 1.00 86.69 98 PHE A C 1
ATOM 809 O O . PHE A 1 98 ? -27.532 15.443 25.033 1.00 86.69 98 PHE A O 1
ATOM 816 N N . THR A 1 99 ? -25.655 14.483 25.807 1.00 84.94 99 THR A N 1
ATOM 817 C CA . THR A 1 99 ? -26.295 13.762 26.914 1.00 84.94 99 THR A CA 1
ATOM 818 C C . THR A 1 99 ? -25.625 14.169 28.219 1.00 84.94 99 THR A C 1
ATOM 820 O O . THR A 1 99 ? -24.402 14.101 28.340 1.00 84.94 99 THR A O 1
ATOM 823 N N . PHE A 1 100 ? -26.426 14.591 29.192 1.00 84.19 100 PHE A N 1
ATOM 824 C CA . PHE A 1 100 ? -26.003 14.958 30.537 1.00 84.19 100 PHE A CA 1
ATOM 825 C C . PHE A 1 100 ? -26.678 14.011 31.525 1.00 84.19 100 PHE A C 1
ATOM 827 O O . PHE A 1 100 ? -27.751 14.330 32.028 1.00 84.19 100 PHE A O 1
ATOM 834 N N . PRO A 1 101 ? -26.075 12.844 31.812 1.00 70.06 101 PRO A N 1
ATOM 835 C CA . PRO A 1 101 ? -26.661 11.875 32.726 1.00 70.06 101 PRO A CA 1
ATOM 836 C C . PRO A 1 101 ? -27.047 12.533 34.049 1.00 70.06 101 PRO A C 1
ATOM 838 O O . PRO A 1 101 ? -26.289 13.340 34.600 1.00 70.06 101 PRO A O 1
ATOM 841 N N . ASN A 1 102 ? -28.241 12.194 34.520 1.00 67.38 102 ASN A N 1
ATOM 842 C CA . ASN A 1 102 ? -28.930 12.765 35.673 1.00 67.38 102 ASN A CA 1
ATOM 843 C C . ASN A 1 102 ? -29.428 14.206 35.466 1.00 67.38 102 ASN A C 1
ATOM 845 O O . ASN A 1 102 ? -30.546 14.474 35.882 1.00 67.38 102 ASN A O 1
ATOM 849 N N . ARG A 1 103 ? -28.726 15.083 34.723 1.00 78.00 103 ARG A N 1
ATOM 850 C CA . ARG A 1 103 ? -29.104 16.502 34.560 1.00 78.00 103 ARG A CA 1
ATOM 851 C C . ARG A 1 103 ? -30.073 16.798 33.432 1.00 78.00 103 ARG A C 1
ATOM 853 O O . ARG A 1 103 ? -29.751 16.613 32.265 1.00 78.00 103 ARG A O 1
ATOM 860 N N . THR A 1 104 ? -31.194 17.439 33.761 1.00 86.38 104 THR A N 1
ATOM 861 C CA . THR A 1 104 ? -32.102 17.970 32.730 1.00 86.38 104 THR A CA 1
ATOM 862 C C . THR A 1 104 ? -31.621 19.299 32.141 1.00 86.38 104 THR A C 1
ATOM 864 O O . THR A 1 104 ? -31.115 20.184 32.841 1.00 86.38 104 THR A O 1
ATOM 867 N N . ILE A 1 105 ? -31.801 19.455 30.831 1.00 90.50 105 ILE A N 1
ATOM 868 C CA . ILE A 1 105 ? -31.390 20.635 30.069 1.00 90.50 105 ILE A CA 1
ATOM 869 C C . ILE A 1 105 ? -32.421 21.754 30.250 1.00 90.50 105 ILE A C 1
ATOM 871 O O . ILE A 1 105 ? -33.584 21.604 29.877 1.00 90.50 105 ILE A O 1
ATOM 875 N N . LYS A 1 106 ? -31.991 22.897 30.791 1.00 89.25 106 LYS A N 1
ATOM 876 C CA . LYS A 1 106 ? -32.837 24.074 31.040 1.00 89.25 106 LYS A CA 1
ATOM 877 C C . LYS A 1 106 ? -32.970 24.953 29.805 1.00 89.25 106 LYS A C 1
ATOM 879 O O . LYS A 1 106 ? -34.067 25.372 29.444 1.00 89.25 106 LYS A O 1
ATOM 884 N N . SER A 1 107 ? -31.848 25.256 29.160 1.00 92.56 107 SER A N 1
ATOM 885 C CA . SER A 1 107 ? -31.833 26.064 27.945 1.00 92.56 107 SER A CA 1
ATOM 886 C C . SER A 1 107 ? -30.631 25.734 27.069 1.00 92.56 107 SER A C 1
ATOM 888 O O . SER A 1 107 ? -29.608 25.234 27.535 1.00 92.56 107 SER A O 1
ATOM 890 N N . ILE A 1 108 ? -30.791 25.993 25.774 1.00 92.56 108 ILE A N 1
ATOM 891 C CA . ILE A 1 108 ? -29.777 25.774 24.746 1.00 92.56 108 ILE A CA 1
ATOM 892 C C . ILE A 1 108 ? -29.648 27.073 23.957 1.00 92.56 108 ILE A C 1
ATOM 894 O O . ILE A 1 108 ? -30.643 27.598 23.434 1.00 92.56 108 ILE A O 1
ATOM 898 N N . GLU A 1 109 ? -28.423 27.565 23.849 1.00 94.69 109 GLU A N 1
ATOM 899 C CA . GLU A 1 109 ? -28.039 28.674 22.987 1.00 94.69 109 GLU A CA 1
ATOM 900 C C . GLU A 1 109 ? -26.921 28.213 22.047 1.00 94.69 109 GLU A C 1
ATOM 902 O O . GLU A 1 109 ? -25.952 27.585 22.476 1.00 94.69 109 GLU A O 1
ATOM 907 N N . VAL A 1 110 ? -27.086 28.498 20.755 1.00 93.62 110 VAL A N 1
ATOM 908 C CA . VAL A 1 110 ? -26.126 28.147 19.706 1.00 93.62 110 VAL A CA 1
ATOM 909 C C . VAL A 1 110 ? -25.762 29.417 18.950 1.00 93.62 110 VAL A C 1
ATOM 911 O O . VAL A 1 110 ? -26.649 30.164 18.533 1.00 93.62 110 VAL A O 1
ATOM 914 N N . SER A 1 111 ? -24.467 29.665 18.782 1.00 95.25 111 SER A N 1
ATOM 915 C CA . SER A 1 111 ? -23.937 30.832 18.071 1.00 95.25 111 SER A CA 1
ATOM 916 C C . SER A 1 111 ? -22.688 30.464 17.273 1.00 95.25 111 SER A C 1
ATOM 918 O O . SER A 1 111 ? -21.992 29.510 17.613 1.00 95.25 111 SER A O 1
ATOM 920 N N . LEU A 1 112 ? -22.332 31.243 16.249 1.00 94.44 112 LEU A N 1
ATOM 921 C CA . LEU A 1 112 ? -21.023 31.086 15.607 1.00 94.44 112 LEU A CA 1
ATOM 922 C C . LEU A 1 112 ? -19.915 31.427 16.615 1.00 94.44 112 LEU A C 1
ATOM 924 O O . LEU A 1 112 ? -19.996 32.426 17.335 1.00 94.44 112 LEU A O 1
ATOM 928 N N . TYR A 1 113 ? -18.889 30.582 16.707 1.00 93.50 113 TYR A N 1
ATOM 929 C CA . TYR A 1 113 ? -17.806 30.778 17.666 1.00 93.50 113 TYR A CA 1
ATOM 930 C C . TYR A 1 113 ? -16.771 31.764 17.117 1.00 93.50 113 TYR A C 1
ATOM 932 O O . TYR A 1 113 ? -16.111 31.507 16.112 1.00 93.50 113 TYR A O 1
ATOM 940 N N . LYS A 1 114 ? -16.594 32.888 17.814 1.00 90.69 114 LYS A N 1
ATOM 941 C CA . LYS A 1 114 ? -15.591 33.912 17.491 1.00 90.69 114 LYS A CA 1
ATOM 942 C C . LYS A 1 114 ? -14.477 33.856 18.529 1.00 90.69 114 LYS A C 1
ATOM 944 O O . LYS A 1 114 ? -14.683 34.273 19.669 1.00 90.69 114 LYS A O 1
ATOM 949 N N . TYR A 1 115 ? -13.322 33.323 18.144 1.00 89.56 115 TYR A N 1
ATOM 950 C CA . TYR A 1 115 ? -12.189 33.150 19.052 1.00 89.56 115 TYR A CA 1
ATOM 951 C C . TYR A 1 115 ? -11.643 34.487 19.560 1.00 89.56 115 TYR A C 1
ATOM 953 O O . TYR A 1 115 ? -11.402 35.417 18.791 1.00 89.56 115 TYR A O 1
ATOM 961 N N . ASN A 1 116 ? -11.386 34.555 20.861 1.00 89.50 116 ASN A N 1
ATOM 962 C CA . ASN A 1 116 ? -10.642 35.613 21.529 1.00 89.50 116 ASN A CA 1
ATOM 963 C C . ASN A 1 116 ? -9.954 35.051 22.785 1.00 89.50 116 ASN A C 1
ATOM 965 O O . ASN A 1 116 ? -10.176 33.908 23.179 1.00 89.50 116 ASN A O 1
ATOM 969 N N . SER A 1 117 ? -9.119 35.855 23.442 1.00 83.81 117 SER A N 1
ATOM 970 C CA . SER A 1 117 ? -8.360 35.410 24.618 1.00 83.81 117 SER A CA 1
ATOM 971 C C . SER A 1 117 ? -9.228 34.966 25.802 1.00 83.81 117 SER A C 1
ATOM 973 O O . SER A 1 117 ? -8.772 34.155 26.602 1.00 83.81 117 SER A O 1
ATOM 975 N N . GLN A 1 118 ? -10.462 35.463 25.923 1.00 82.88 118 GLN A N 1
ATOM 976 C CA . GLN A 1 118 ? -11.358 35.159 27.044 1.00 82.88 118 GLN A CA 1
ATOM 977 C C . GLN A 1 118 ? -12.108 33.837 26.840 1.00 82.88 118 GLN A C 1
ATOM 979 O O . GLN A 1 118 ? -12.327 33.104 27.799 1.00 82.88 118 GLN A O 1
ATOM 984 N N . ASN A 1 119 ? -12.476 33.511 25.597 1.00 89.56 119 ASN A N 1
ATOM 985 C CA . ASN A 1 119 ? -13.229 32.298 25.266 1.00 89.56 119 ASN A CA 1
ATOM 986 C C . ASN A 1 119 ? -12.383 31.200 24.598 1.00 89.56 119 ASN A C 1
ATOM 988 O O . ASN A 1 119 ? -12.925 30.146 24.255 1.00 89.56 119 ASN A O 1
ATOM 992 N N . ALA A 1 120 ? -11.074 31.416 24.422 1.00 88.81 120 ALA A N 1
ATOM 993 C CA . ALA A 1 120 ? -10.133 30.431 23.883 1.00 88.81 120 ALA A CA 1
ATOM 994 C C . ALA A 1 120 ? -10.231 29.087 24.618 1.00 88.81 120 ALA A C 1
ATOM 996 O O . ALA A 1 120 ? -10.218 28.024 24.002 1.00 88.81 120 ALA A O 1
ATOM 997 N N . ILE A 1 121 ? -10.425 29.141 25.938 1.00 89.19 121 ILE A N 1
ATOM 998 C CA . ILE A 1 121 ? -10.544 27.959 26.792 1.00 89.19 121 ILE A CA 1
ATOM 999 C C . ILE A 1 121 ? -11.727 27.057 26.414 1.00 89.19 121 ILE A C 1
ATOM 1001 O O . ILE A 1 121 ? -11.640 25.845 26.591 1.00 89.19 121 ILE A O 1
ATOM 1005 N N . TYR A 1 122 ? -12.805 27.606 25.837 1.00 91.88 122 TYR A N 1
ATOM 1006 C CA . TYR A 1 122 ? -13.950 26.811 25.382 1.00 91.88 122 TYR A CA 1
ATOM 1007 C C . TYR A 1 122 ? -13.572 25.933 24.190 1.00 91.88 122 TYR A C 1
ATOM 1009 O O . TYR A 1 122 ? -13.967 24.769 24.135 1.00 91.88 122 TYR A O 1
ATOM 1017 N N . PHE A 1 123 ? -12.788 26.478 23.252 1.00 89.38 123 PHE A N 1
ATOM 1018 C CA . PHE A 1 123 ? -12.288 25.730 22.103 1.00 89.38 123 PHE A CA 1
ATOM 1019 C C . PHE A 1 123 ? -11.333 24.629 22.555 1.00 89.38 123 PHE A C 1
ATOM 1021 O O . PHE A 1 123 ? -11.569 23.463 22.248 1.00 89.38 123 PHE A O 1
ATOM 1028 N N . GLU A 1 124 ? -10.314 24.989 23.339 1.00 87.19 124 GLU A N 1
ATOM 1029 C CA . GLU A 1 124 ? -9.284 24.050 23.799 1.00 87.19 124 GLU A CA 1
ATOM 1030 C C . GLU A 1 124 ? -9.896 22.898 24.615 1.00 87.19 124 GLU A C 1
ATOM 1032 O O . GLU A 1 124 ? -9.616 21.731 24.353 1.00 87.19 124 GLU A O 1
ATOM 1037 N N . ALA A 1 125 ? -10.817 23.199 25.539 1.00 85.75 125 ALA A N 1
ATOM 1038 C CA . ALA A 1 125 ? -11.491 22.181 26.346 1.00 85.75 125 ALA A CA 1
ATOM 1039 C C . ALA A 1 125 ? -12.438 21.278 25.540 1.00 85.75 125 ALA A C 1
ATOM 1041 O O . ALA A 1 125 ? -12.786 20.203 26.013 1.00 85.75 125 ALA A O 1
ATOM 1042 N N . SER A 1 126 ? -12.865 21.689 24.342 1.00 87.38 126 SER A N 1
ATOM 1043 C CA . SER A 1 126 ? -13.765 20.898 23.489 1.00 87.38 126 SER A CA 1
ATOM 1044 C C . SER A 1 126 ? -13.030 19.907 22.580 1.00 87.38 126 SER A C 1
ATOM 1046 O O . SER A 1 126 ? -13.667 19.243 21.759 1.00 87.38 126 SER A O 1
ATOM 1048 N N . ARG A 1 127 ? -11.694 19.834 22.644 1.00 84.44 127 ARG A N 1
ATOM 1049 C CA . ARG A 1 127 ? -10.866 18.928 21.832 1.00 84.44 127 ARG A CA 1
ATOM 1050 C C . ARG A 1 127 ? -10.384 17.731 22.660 1.00 84.44 127 ARG A C 1
ATOM 1052 O O . ARG A 1 127 ? -10.301 17.781 23.884 1.00 84.44 127 ARG A O 1
ATOM 1059 N N . THR A 1 128 ? -10.072 16.627 21.985 1.00 73.31 128 THR A N 1
ATOM 1060 C CA . THR A 1 128 ? -9.412 15.448 22.586 1.00 73.31 128 THR A CA 1
ATOM 1061 C C . THR A 1 128 ? -7.904 15.444 22.385 1.00 73.31 128 THR A C 1
ATOM 1063 O O . THR A 1 128 ? -7.182 14.750 23.100 1.00 73.31 128 THR A O 1
ATOM 1066 N N . GLU A 1 129 ? -7.426 16.206 21.405 1.00 76.31 129 GLU A N 1
ATOM 1067 C CA . GLU A 1 129 ? -6.009 16.447 21.166 1.00 76.31 129 GLU A CA 1
ATOM 1068 C C . GLU A 1 129 ? -5.419 17.223 22.348 1.00 76.31 129 GLU A C 1
ATOM 1070 O O . GLU A 1 129 ? -6.040 18.151 22.862 1.00 76.31 129 GLU A O 1
ATOM 1075 N N . LYS A 1 130 ? -4.216 16.847 22.789 1.00 67.81 130 LYS A N 1
ATOM 1076 C CA . LYS A 1 130 ? -3.464 17.616 23.785 1.00 67.81 130 LYS A CA 1
ATOM 1077 C C . LYS A 1 130 ? -2.348 18.378 23.070 1.00 67.81 130 LYS A C 1
ATOM 1079 O O . LYS A 1 130 ? -1.543 17.726 22.400 1.00 67.81 130 LYS A O 1
ATOM 1084 N N . PRO A 1 131 ? -2.278 19.715 23.183 1.00 72.19 131 PRO A N 1
ATOM 1085 C CA . PRO A 1 131 ? -1.158 20.459 22.631 1.00 72.19 131 PRO A CA 1
ATOM 1086 C C . PRO A 1 131 ? 0.132 20.143 23.413 1.00 72.19 131 PRO A C 1
ATOM 1088 O O . PRO A 1 131 ? 0.066 19.732 24.576 1.00 72.19 131 PRO A O 1
ATOM 1091 N N . PRO A 1 132 ? 1.316 20.337 22.805 1.00 72.31 132 PRO A N 1
ATOM 1092 C CA . PRO A 1 132 ? 2.579 20.390 23.536 1.00 72.31 132 PRO A CA 1
ATOM 1093 C C . PRO A 1 132 ? 2.490 21.342 24.736 1.00 72.31 132 PRO A C 1
ATOM 1095 O O . PRO A 1 132 ? 1.832 22.383 24.658 1.00 72.31 132 PRO A O 1
ATOM 1098 N N . GLU A 1 133 ? 3.155 20.992 25.837 1.00 64.12 133 GLU A N 1
ATOM 1099 C CA . GLU A 1 133 ? 3.109 21.754 27.088 1.00 64.12 133 GLU A CA 1
ATOM 1100 C C . GLU A 1 133 ? 3.471 23.234 26.844 1.00 64.12 133 GLU A C 1
ATOM 1102 O O . GLU A 1 133 ? 4.532 23.547 26.306 1.00 64.12 133 GLU A O 1
ATOM 1107 N N . GLY A 1 134 ? 2.548 24.147 27.173 1.00 68.38 134 GLY A N 1
ATOM 1108 C CA . GLY A 1 134 ? 2.702 25.590 26.936 1.00 68.38 134 GLY A CA 1
ATOM 1109 C C . GLY A 1 134 ? 2.221 26.123 25.574 1.00 68.38 134 GLY A C 1
ATOM 1110 O O . GLY A 1 134 ? 2.453 27.296 25.289 1.00 68.38 134 GLY A O 1
ATOM 1111 N N . SER A 1 135 ? 1.544 25.321 24.741 1.00 77.06 135 SER A N 1
ATOM 1112 C CA . SER A 1 135 ? 0.979 25.752 23.443 1.00 77.06 135 SER A CA 1
ATOM 1113 C C . SER A 1 135 ? -0.550 25.590 23.352 1.00 77.06 135 SER A C 1
ATOM 1115 O O . SER A 1 135 ? -1.150 24.898 24.171 1.00 77.06 135 SER A O 1
ATOM 1117 N N . THR A 1 136 ? -1.189 26.254 22.377 1.00 81.44 136 THR A N 1
ATOM 1118 C CA . THR A 1 136 ? -2.641 26.174 22.101 1.00 81.44 136 THR A CA 1
ATOM 1119 C C . THR A 1 136 ? -2.909 25.488 20.761 1.00 81.44 136 THR A C 1
ATOM 1121 O O . THR A 1 136 ? -2.070 25.534 19.858 1.00 81.44 136 THR A O 1
ATOM 1124 N N . LEU A 1 137 ? -4.068 24.842 20.606 1.00 84.75 137 LEU A N 1
ATOM 1125 C CA . LEU A 1 137 ? -4.455 24.168 19.363 1.00 84.75 137 LEU A CA 1
ATOM 1126 C C . LEU A 1 137 ? -4.982 25.145 18.309 1.00 84.75 137 LEU A C 1
ATOM 1128 O O . LEU A 1 137 ? -4.845 24.877 17.115 1.00 84.75 137 LEU A O 1
ATOM 1132 N N . TRP A 1 138 ? -5.561 26.277 18.722 1.00 88.19 138 TRP A N 1
ATOM 1133 C CA . TRP A 1 138 ? -6.199 27.243 17.818 1.00 88.19 138 TRP A CA 1
ATOM 1134 C C . TRP A 1 138 ? -5.389 27.620 16.555 1.00 88.19 138 TRP A C 1
ATOM 1136 O O . TRP A 1 138 ? -5.975 27.611 15.467 1.00 88.19 138 TRP A O 1
ATOM 1146 N N . PRO A 1 139 ? -4.066 27.889 16.617 1.00 86.31 139 PRO A N 1
ATOM 1147 C CA . PRO A 1 139 ? -3.272 28.227 15.430 1.00 86.31 139 PRO A CA 1
ATOM 1148 C C . PRO A 1 139 ? -3.276 27.158 14.325 1.00 86.31 139 PRO A C 1
ATOM 1150 O O . PRO A 1 139 ? -3.068 27.485 13.156 1.00 86.31 139 PRO A O 1
ATOM 1153 N N . ASN A 1 140 ? -3.528 25.888 14.665 1.00 82.75 140 ASN A N 1
ATOM 1154 C CA . ASN A 1 140 ? -3.599 24.800 13.686 1.00 82.75 140 ASN A CA 1
ATOM 1155 C C . ASN A 1 140 ? -4.873 24.873 12.833 1.00 82.75 140 ASN A C 1
ATOM 1157 O O . ASN A 1 140 ? -4.849 24.491 11.661 1.00 82.75 140 ASN A O 1
ATOM 1161 N N . TYR A 1 141 ? -5.959 25.396 13.408 1.00 84.38 141 TYR A N 1
ATOM 1162 C CA . TYR A 1 141 ? -7.287 25.444 12.798 1.00 84.38 141 TYR A CA 1
ATOM 1163 C C . TYR A 1 141 ? -7.593 26.807 12.173 1.00 84.38 141 TYR A C 1
ATOM 1165 O O . TYR A 1 141 ? -8.188 26.869 11.100 1.00 84.38 141 TYR A O 1
ATOM 1173 N N . SER A 1 142 ? -7.140 27.895 12.802 1.00 88.69 142 SER A N 1
ATOM 1174 C CA . SER A 1 142 ? -7.524 29.275 12.470 1.00 88.69 142 SER A CA 1
ATOM 1175 C C . SER A 1 142 ? -7.324 29.664 11.005 1.00 88.69 142 SER A C 1
ATOM 1177 O O . SER A 1 142 ? -8.120 30.420 10.458 1.00 88.69 142 SER A O 1
ATOM 1179 N N . ARG A 1 143 ? -6.307 29.109 10.336 1.00 91.50 143 ARG A N 1
ATOM 1180 C CA . ARG A 1 143 ? -6.029 29.373 8.914 1.00 91.50 143 ARG A CA 1
ATOM 1181 C C . ARG A 1 143 ? -7.120 28.876 7.959 1.00 91.50 143 ARG A C 1
ATOM 1183 O O . ARG A 1 143 ? -7.267 29.454 6.891 1.00 91.50 143 ARG A O 1
ATOM 1190 N N . ALA A 1 144 ? -7.853 27.827 8.329 1.00 91.81 144 ALA A N 1
ATOM 1191 C CA . ALA A 1 144 ? -8.859 27.170 7.490 1.00 91.81 144 ALA A CA 1
ATOM 1192 C C . ALA A 1 144 ? -10.298 27.463 7.941 1.00 91.81 144 ALA A C 1
ATOM 1194 O O . ALA A 1 144 ? -11.233 26.810 7.478 1.00 91.81 144 ALA A O 1
ATOM 1195 N N . ILE A 1 145 ? -10.479 28.426 8.846 1.00 93.12 145 ILE A N 1
ATOM 1196 C CA . ILE A 1 145 ? -11.791 28.844 9.335 1.00 93.12 145 ILE A CA 1
ATOM 1197 C C . ILE A 1 145 ? -12.355 29.931 8.422 1.00 93.12 145 ILE A C 1
ATOM 1199 O O . ILE A 1 145 ? -11.639 30.845 8.017 1.00 93.12 145 ILE A O 1
ATOM 1203 N N . SER A 1 146 ? -13.638 29.808 8.098 1.00 92.62 146 SER A N 1
ATOM 1204 C CA . SER A 1 146 ? -14.405 30.831 7.397 1.00 92.62 146 SER A CA 1
ATOM 1205 C C . SER A 1 146 ? -14.390 32.146 8.167 1.00 92.62 146 SER A C 1
ATOM 1207 O O . SER A 1 146 ? -14.658 32.174 9.370 1.00 92.62 146 SER A O 1
ATOM 1209 N N . ASP A 1 147 ? -14.112 33.232 7.454 1.00 84.56 147 ASP A N 1
ATOM 1210 C CA . ASP A 1 147 ? -14.159 34.582 7.997 1.00 84.56 147 ASP A CA 1
ATOM 1211 C C . ASP A 1 147 ? -15.453 35.276 7.548 1.00 84.56 147 ASP A C 1
ATOM 1213 O O . ASP A 1 147 ? -16.052 34.929 6.534 1.00 84.56 147 ASP A O 1
ATOM 1217 N N . GLU A 1 148 ? -15.930 36.270 8.287 1.00 85.31 148 GLU A N 1
ATOM 1218 C CA . GLU A 1 148 ? -17.097 37.083 7.905 1.00 85.31 148 GLU A CA 1
ATOM 1219 C C . GLU A 1 148 ? -18.421 36.332 7.604 1.00 85.31 148 GLU A C 1
ATOM 1221 O O . GLU A 1 148 ? -19.333 36.928 7.008 1.00 85.31 148 GLU A O 1
ATOM 1226 N N . THR A 1 149 ? -18.567 35.051 7.970 1.00 91.81 149 THR A N 1
ATOM 1227 C CA . THR A 1 149 ? -19.874 34.371 7.930 1.00 91.81 149 THR A CA 1
ATOM 1228 C C . THR A 1 149 ? -20.791 35.064 8.943 1.00 91.81 149 THR A C 1
ATOM 1230 O O . THR A 1 149 ? -20.459 35.116 10.130 1.00 91.81 149 THR A O 1
ATOM 1233 N N . PRO A 1 150 ? -21.921 35.657 8.516 1.00 90.75 150 PRO A N 1
ATOM 1234 C CA . PRO A 1 150 ? -22.759 36.430 9.421 1.00 90.75 150 PRO A CA 1
ATOM 1235 C C . PRO A 1 150 ? -23.582 35.500 10.319 1.00 90.75 150 PRO A C 1
ATOM 1237 O O . PRO A 1 150 ? -24.055 34.465 9.866 1.00 90.75 150 PRO A O 1
ATOM 1240 N N . ASP A 1 151 ? -23.854 35.909 11.562 1.00 89.44 151 ASP A N 1
ATOM 1241 C CA . ASP A 1 151 ? -24.585 35.073 12.535 1.00 89.44 151 ASP A CA 1
ATOM 1242 C C . ASP A 1 151 ? -25.989 34.655 12.037 1.00 89.44 151 ASP A C 1
ATOM 1244 O O . ASP A 1 151 ? -26.480 33.591 12.391 1.00 89.44 151 ASP A O 1
ATOM 1248 N N . LYS A 1 152 ? -26.607 35.436 11.134 1.00 91.12 152 LYS A N 1
ATOM 1249 C CA . LYS A 1 152 ? -27.883 35.097 10.464 1.00 91.12 152 LYS A CA 1
ATOM 1250 C C . LYS A 1 152 ? -27.817 33.874 9.534 1.00 91.12 152 LYS A C 1
ATOM 1252 O O . LYS A 1 152 ? -28.853 33.453 9.034 1.00 91.12 152 LYS A O 1
ATOM 1257 N N . ALA A 1 153 ? -26.619 33.385 9.214 1.00 91.38 153 ALA A N 1
ATOM 1258 C CA . ALA A 1 153 ? -26.412 32.211 8.370 1.00 91.38 153 ALA A CA 1
ATOM 1259 C C . ALA A 1 153 ? -26.509 30.891 9.150 1.00 91.38 153 ALA A C 1
ATOM 1261 O O . ALA A 1 153 ? -26.552 29.834 8.526 1.00 91.38 153 ALA A O 1
ATOM 1262 N N . LEU A 1 154 ? -26.526 30.961 10.485 1.00 94.88 154 LEU A N 1
ATOM 1263 C CA . LEU A 1 154 ? -26.714 29.836 11.392 1.00 94.88 154 LEU A CA 1
ATOM 1264 C C . LEU A 1 154 ? -28.211 29.606 11.634 1.00 94.88 154 LEU A C 1
ATOM 1266 O O . LEU A 1 154 ? -28.903 30.485 12.148 1.00 94.88 154 LEU A O 1
ATOM 1270 N N . ASN A 1 155 ? -28.680 28.398 11.340 1.00 93.50 155 ASN A N 1
ATOM 1271 C CA . ASN A 1 155 ? -30.002 27.898 11.698 1.00 93.50 155 ASN A CA 1
ATOM 1272 C C . ASN A 1 155 ? -29.850 26.655 12.577 1.00 93.50 155 ASN A C 1
ATOM 1274 O O . ASN A 1 155 ? -28.952 25.844 12.375 1.00 93.50 155 ASN A O 1
ATOM 1278 N N . TYR A 1 156 ? -30.724 26.503 13.567 1.00 93.12 156 TYR A N 1
ATOM 1279 C CA . TYR A 1 156 ? -30.735 25.319 14.419 1.00 93.12 156 TYR A CA 1
ATOM 1280 C C . TYR A 1 156 ? -32.110 25.105 15.044 1.00 93.12 156 TYR A C 1
ATOM 1282 O O . TYR A 1 156 ? -32.898 26.046 15.188 1.00 93.12 156 TYR A O 1
ATOM 1290 N N . THR A 1 157 ? -32.387 23.871 15.461 1.00 89.00 157 THR A N 1
ATOM 1291 C CA . THR A 1 157 ? -33.591 23.542 16.238 1.00 89.00 157 THR A CA 1
ATOM 1292 C C . THR A 1 157 ? -33.224 23.109 17.654 1.00 89.00 157 THR A C 1
ATOM 1294 O O . THR A 1 157 ? -32.232 22.422 17.883 1.00 89.00 157 THR A O 1
ATOM 1297 N N . LYS A 1 158 ? -34.012 23.554 18.639 1.00 84.31 158 LYS A N 1
ATOM 1298 C CA . LYS A 1 158 ? -33.790 23.247 20.059 1.00 84.31 158 LYS A CA 1
ATOM 1299 C C . LYS A 1 158 ? -34.623 22.030 20.457 1.00 84.31 158 LYS A C 1
ATOM 1301 O O . LYS A 1 158 ? -35.760 22.196 20.892 1.00 84.31 158 LYS A O 1
ATOM 1306 N N . ASN A 1 159 ? -34.064 20.827 20.339 1.00 83.38 159 ASN A N 1
ATOM 1307 C CA . ASN A 1 159 ? -34.725 19.605 20.810 1.00 83.38 159 ASN A CA 1
ATOM 1308 C C . ASN A 1 159 ? -34.071 19.102 22.104 1.00 83.38 159 ASN A C 1
ATOM 1310 O O . ASN A 1 159 ? -32.856 19.193 22.260 1.00 83.38 159 ASN A O 1
ATOM 1314 N N . GLY A 1 160 ? -34.874 18.562 23.027 1.00 81.44 160 GLY A N 1
ATOM 1315 C CA . GLY A 1 160 ? -34.389 17.965 24.281 1.00 81.44 160 GLY A CA 1
ATOM 1316 C C . GLY A 1 160 ? -34.360 18.884 25.510 1.00 81.44 160 GLY A C 1
ATOM 1317 O O . GLY A 1 160 ? -33.870 18.469 26.559 1.00 81.44 160 GLY A O 1
ATOM 1318 N N . ILE A 1 161 ? -34.914 20.103 25.432 1.00 89.12 161 ILE A N 1
ATOM 1319 C CA . ILE A 1 161 ? -35.156 20.938 26.626 1.00 89.12 161 ILE A CA 1
ATOM 1320 C C . ILE A 1 161 ? -36.097 20.185 27.582 1.00 89.12 161 ILE A C 1
ATOM 1322 O O . ILE A 1 161 ? -37.127 19.666 27.159 1.00 89.12 161 ILE A O 1
ATOM 1326 N N . GLY A 1 162 ? -35.739 20.125 28.865 1.00 83.62 162 GLY A N 1
ATOM 1327 C CA . GLY A 1 162 ? -36.457 19.378 29.902 1.00 83.62 162 GLY A CA 1
ATOM 1328 C C . GLY A 1 162 ? -36.090 17.893 29.996 1.00 83.62 162 GLY A C 1
ATOM 1329 O O . GLY A 1 162 ? -36.606 17.204 30.868 1.00 83.62 162 GLY A O 1
ATOM 1330 N N . THR A 1 163 ? -35.188 17.401 29.144 1.00 86.62 163 THR A N 1
ATOM 1331 C CA . THR A 1 163 ? -34.694 16.012 29.158 1.00 86.62 163 THR A CA 1
ATOM 1332 C C . THR A 1 163 ? -33.196 15.972 29.467 1.00 86.62 163 THR A C 1
ATOM 1334 O O . THR A 1 163 ? -32.556 17.023 29.527 1.00 86.62 163 THR A O 1
ATOM 1337 N N . ASP A 1 164 ? -32.625 14.784 29.659 1.00 82.88 164 ASP A N 1
ATOM 1338 C CA . ASP A 1 164 ? -31.181 14.591 29.858 1.00 82.88 164 ASP A CA 1
ATOM 1339 C C . ASP A 1 164 ? -30.374 14.577 28.545 1.00 82.88 164 ASP A C 1
ATOM 1341 O O . ASP A 1 164 ? -29.143 14.554 28.569 1.00 82.88 164 ASP A O 1
ATOM 1345 N N . THR A 1 165 ? -31.050 14.597 27.391 1.00 85.31 165 THR A N 1
ATOM 1346 C CA . THR A 1 165 ? -30.436 14.437 26.072 1.00 85.31 165 THR A CA 1
ATOM 1347 C C . THR A 1 165 ? -31.011 15.426 25.063 1.00 85.31 165 THR A C 1
ATOM 1349 O O . THR A 1 165 ? -32.199 15.407 24.759 1.00 85.31 165 THR A O 1
ATOM 1352 N N . ALA A 1 166 ? -30.152 16.236 24.451 1.00 87.06 166 ALA A N 1
ATOM 1353 C CA . ALA A 1 166 ? -30.496 17.097 23.325 1.00 87.06 166 ALA A CA 1
ATOM 1354 C C . ALA A 1 166 ? -29.895 16.574 22.019 1.00 87.06 166 ALA A C 1
ATOM 1356 O O . ALA A 1 166 ? -28.733 16.175 21.979 1.00 87.06 166 ALA A O 1
ATOM 1357 N N . ILE A 1 167 ? -30.678 16.624 20.941 1.00 86.38 167 ILE A N 1
ATOM 1358 C CA . ILE A 1 167 ? -30.196 16.468 19.564 1.00 86.38 167 ILE A CA 1
ATOM 1359 C C . ILE A 1 167 ? -30.458 17.797 18.867 1.00 86.38 167 ILE A C 1
ATOM 1361 O O . ILE A 1 167 ? -31.606 18.222 18.737 1.00 86.38 167 ILE A O 1
ATOM 1365 N N . ILE A 1 168 ? -29.391 18.468 18.461 1.00 88.88 168 ILE A N 1
ATOM 1366 C CA . ILE A 1 168 ? -29.415 19.805 17.883 1.00 88.88 168 ILE A CA 1
ATOM 1367 C C . ILE A 1 168 ? -28.955 19.689 16.427 1.00 88.88 168 ILE A C 1
ATOM 1369 O O . ILE A 1 168 ? -27.748 19.683 16.179 1.00 88.88 168 ILE A O 1
ATOM 1373 N N . PRO A 1 169 ? -29.890 19.590 15.470 1.00 89.81 169 PRO A N 1
ATOM 1374 C CA . PRO A 1 169 ? -29.609 19.838 14.063 1.00 89.81 169 PRO A CA 1
ATOM 1375 C C . PRO A 1 169 ? -29.127 21.272 13.881 1.00 89.81 169 PRO A C 1
ATOM 1377 O O . PRO A 1 169 ? -29.810 22.209 14.322 1.00 89.81 169 PRO A O 1
ATOM 1380 N N . VAL A 1 170 ? -27.950 21.435 13.279 1.00 90.38 170 VAL A N 1
ATOM 1381 C CA . VAL A 1 170 ? -27.344 22.734 12.988 1.00 90.38 170 VAL A CA 1
ATOM 1382 C C . VAL A 1 170 ? -26.996 22.817 11.511 1.00 90.38 170 VAL A C 1
ATOM 1384 O O . VAL A 1 170 ? -26.243 21.986 11.006 1.00 90.38 170 VAL A O 1
ATOM 1387 N N . ASP A 1 171 ? -27.448 23.899 10.882 1.00 92.75 171 ASP A N 1
ATOM 1388 C CA . ASP A 1 171 ? -27.139 24.239 9.500 1.00 92.75 171 ASP A CA 1
ATOM 1389 C C . ASP A 1 171 ? -26.473 25.613 9.461 1.00 92.75 171 ASP A C 1
ATOM 1391 O O . ASP A 1 171 ? -26.967 26.584 10.042 1.00 92.75 171 ASP A O 1
ATOM 1395 N N . VAL A 1 172 ? -25.352 25.725 8.756 1.00 94.31 172 VAL A N 1
ATOM 1396 C CA . VAL A 1 172 ? -24.661 26.999 8.551 1.00 94.31 172 VAL A CA 1
ATOM 1397 C C . VAL A 1 172 ? -24.390 27.197 7.074 1.00 94.31 172 VAL A C 1
ATOM 1399 O O . VAL A 1 172 ? -23.660 26.417 6.463 1.00 94.31 172 VAL A O 1
ATOM 1402 N N . ASN A 1 173 ? -24.921 28.280 6.503 1.00 94.06 173 ASN A N 1
ATOM 1403 C CA . ASN A 1 173 ? -24.501 28.729 5.177 1.00 94.06 173 ASN A CA 1
ATOM 1404 C C . ASN A 1 173 ? -23.160 29.481 5.295 1.00 94.06 173 ASN A C 1
ATOM 1406 O O . ASN A 1 173 ? -23.118 30.698 5.472 1.00 94.06 173 ASN A O 1
ATOM 1410 N N . ILE A 1 174 ? -22.071 28.719 5.301 1.00 93.88 174 ILE A N 1
ATOM 1411 C CA . ILE A 1 174 ? -20.695 29.151 5.534 1.00 93.88 174 ILE A CA 1
ATOM 1412 C C . ILE A 1 174 ? -20.113 29.860 4.304 1.00 93.88 174 ILE A C 1
ATOM 1414 O O . ILE A 1 174 ? -20.126 29.311 3.204 1.00 93.88 174 ILE A O 1
ATOM 1418 N N . LYS A 1 175 ? -19.505 31.037 4.488 1.00 94.12 175 LYS A N 1
ATOM 1419 C CA . LYS A 1 175 ? -18.692 31.677 3.443 1.00 94.12 175 LYS A CA 1
ATOM 1420 C C . LYS A 1 175 ? -17.408 30.890 3.202 1.00 94.12 175 LYS A C 1
ATOM 1422 O O . LYS A 1 175 ? -16.634 30.634 4.126 1.00 94.12 175 LYS A O 1
ATOM 1427 N N . LEU A 1 176 ? -17.108 30.573 1.952 1.00 93.62 176 LEU A N 1
ATOM 1428 C CA . LEU A 1 176 ? -15.942 29.780 1.558 1.00 93.62 176 LEU A CA 1
ATOM 1429 C C . LEU A 1 176 ? -14.696 30.663 1.355 1.00 93.62 176 LEU A C 1
ATOM 1431 O O . LEU A 1 176 ? -14.033 30.610 0.322 1.00 93.62 176 LEU A O 1
ATOM 1435 N N . ASN A 1 177 ? -14.374 31.501 2.339 1.00 91.38 177 ASN A N 1
ATOM 1436 C CA . ASN A 1 177 ? -13.380 32.583 2.255 1.00 91.38 177 ASN A CA 1
ATOM 1437 C C . ASN A 1 177 ? -12.268 32.501 3.318 1.00 91.38 177 ASN A C 1
ATOM 1439 O O . ASN A 1 177 ? -11.673 33.523 3.652 1.00 91.38 177 ASN A O 1
ATOM 1443 N N . ALA A 1 178 ? -11.992 31.315 3.865 1.00 92.25 178 ALA A N 1
ATOM 1444 C CA . ALA A 1 178 ? -10.912 31.149 4.837 1.00 92.25 178 ALA A CA 1
ATOM 1445 C C . ALA A 1 178 ? -9.573 31.694 4.304 1.00 92.25 178 ALA A C 1
ATOM 1447 O O . ALA A 1 178 ? -9.344 31.618 3.099 1.00 92.25 178 ALA A O 1
ATOM 1448 N N . PRO A 1 179 ? -8.642 32.159 5.158 1.00 89.19 179 PRO A N 1
ATOM 1449 C CA . PRO A 1 179 ? -7.312 32.598 4.718 1.00 89.19 179 PRO A CA 1
ATOM 1450 C C . PRO A 1 179 ? -6.538 31.526 3.933 1.00 89.19 179 PRO A C 1
ATOM 1452 O O . PRO A 1 179 ? -5.773 31.836 3.020 1.00 89.19 179 PRO A O 1
ATOM 1455 N N . LYS A 1 180 ? -6.724 30.254 4.300 1.00 92.69 180 LYS A N 1
ATOM 1456 C CA . LYS A 1 180 ? -6.158 29.082 3.633 1.00 92.69 180 LYS A CA 1
ATOM 1457 C C . LYS A 1 180 ? -7.020 27.845 3.898 1.00 92.69 180 LYS A C 1
ATOM 1459 O O . LYS A 1 180 ? -6.913 27.234 4.959 1.00 92.69 180 LYS A O 1
ATOM 1464 N N . ALA A 1 181 ? -7.813 27.439 2.912 1.00 91.19 181 ALA A N 1
ATOM 1465 C CA . ALA A 1 181 ? -8.565 26.188 2.938 1.00 91.19 181 ALA A CA 1
ATOM 1466 C C . ALA A 1 181 ? -7.639 24.981 3.182 1.00 91.19 181 ALA A C 1
ATOM 1468 O O . ALA A 1 181 ? -6.519 24.913 2.660 1.00 91.19 181 ALA A O 1
ATOM 1469 N N . GLU A 1 182 ? -8.104 24.025 3.982 1.00 90.94 182 GLU A N 1
ATOM 1470 C CA . GLU A 1 182 ? -7.372 22.792 4.256 1.00 90.94 182 GLU A CA 1
ATOM 1471 C C . GLU A 1 182 ? -7.428 21.879 3.030 1.00 90.94 182 GLU A C 1
ATOM 1473 O O . GLU A 1 182 ? -8.500 21.625 2.491 1.00 90.94 182 GLU A O 1
ATOM 1478 N N . ASN A 1 183 ? -6.277 21.376 2.582 1.00 90.81 183 ASN A N 1
ATOM 1479 C CA . ASN A 1 183 ? -6.240 20.400 1.499 1.00 90.81 183 ASN A CA 1
ATOM 1480 C C . ASN A 1 183 ? -6.653 19.032 2.050 1.00 90.81 183 ASN A C 1
ATOM 1482 O O . ASN A 1 183 ? -5.948 18.463 2.881 1.00 90.81 183 ASN A O 1
ATOM 1486 N N . ILE A 1 184 ? -7.773 18.518 1.555 1.00 90.38 184 ILE A N 1
ATOM 1487 C CA . ILE A 1 184 ? -8.322 17.204 1.892 1.00 90.38 184 ILE A CA 1
ATOM 1488 C C . ILE A 1 184 ? -8.320 16.264 0.685 1.00 90.38 184 ILE A C 1
ATOM 1490 O O . ILE A 1 184 ? -8.997 15.239 0.713 1.00 90.38 184 ILE A O 1
ATOM 1494 N N . THR A 1 185 ? -7.550 16.562 -0.368 1.00 83.00 185 THR A N 1
ATOM 1495 C CA . THR A 1 185 ? -7.433 15.711 -1.563 1.00 83.00 185 THR A CA 1
ATOM 1496 C C . THR A 1 185 ? -7.102 14.263 -1.194 1.00 83.00 185 THR A C 1
ATOM 1498 O O . THR A 1 185 ? -7.660 13.330 -1.766 1.00 83.00 185 THR A O 1
ATOM 1501 N N . TYR A 1 186 ? -6.259 14.073 -0.173 1.00 72.88 186 TYR A N 1
ATOM 1502 C CA . TYR A 1 186 ? -5.879 12.757 0.347 1.00 72.88 186 TYR A CA 1
ATOM 1503 C C . TYR A 1 186 ? -7.058 11.938 0.902 1.00 72.88 186 TYR A C 1
ATOM 1505 O O . TYR A 1 186 ? -6.969 10.716 0.970 1.00 72.88 186 TYR A O 1
ATOM 1513 N N . SER A 1 187 ? -8.147 12.590 1.320 1.00 74.75 187 SER A N 1
ATOM 1514 C CA . SER A 1 187 ? -9.330 11.929 1.884 1.00 74.75 187 SER A CA 1
ATOM 1515 C C . SER A 1 187 ? -10.261 11.348 0.815 1.00 74.75 187 SER A C 1
ATOM 1517 O O . SER A 1 187 ? -11.222 10.656 1.153 1.00 74.75 187 SER A O 1
ATOM 1519 N N . CYS A 1 188 ? -9.975 11.571 -0.475 1.00 72.44 188 CYS A N 1
ATOM 1520 C CA . CYS A 1 188 ? -10.729 10.919 -1.534 1.00 72.44 188 CYS A CA 1
ATOM 1521 C C . CYS A 1 188 ? -10.345 9.443 -1.658 1.00 72.44 188 CYS A C 1
ATOM 1523 O O . CYS A 1 188 ? -9.369 9.076 -2.312 1.00 72.44 188 CYS A O 1
ATOM 1525 N N . THR A 1 189 ? -11.155 8.583 -1.049 1.00 56.69 189 THR A N 1
ATOM 1526 C CA . THR A 1 189 ? -10.934 7.135 -1.031 1.00 56.69 189 THR A CA 1
ATOM 1527 C C . THR A 1 189 ? -11.557 6.416 -2.230 1.00 56.69 189 THR A C 1
ATOM 1529 O O . THR A 1 189 ? -11.071 5.351 -2.596 1.00 56.69 189 THR A O 1
ATOM 1532 N N . ASN A 1 190 ? -12.566 6.998 -2.903 1.00 47.69 190 ASN A N 1
ATOM 1533 C CA . ASN A 1 190 ? -13.262 6.386 -4.045 1.00 47.69 190 ASN A CA 1
ATOM 1534 C C . ASN A 1 190 ? -13.690 7.420 -5.115 1.00 47.69 190 ASN A C 1
ATOM 1536 O O . ASN A 1 190 ? -14.301 8.430 -4.789 1.00 47.69 190 ASN A O 1
ATOM 1540 N N . GLN A 1 191 ? -13.444 7.108 -6.400 1.00 49.97 191 GLN A N 1
ATOM 1541 C CA . GLN A 1 191 ? -13.935 7.822 -7.607 1.00 49.97 191 GLN A CA 1
ATOM 1542 C C . GLN A 1 191 ? -13.363 9.222 -7.935 1.00 49.97 191 GLN A C 1
ATOM 1544 O O . GLN A 1 191 ? -14.010 9.995 -8.637 1.00 49.97 191 GLN A O 1
ATOM 1549 N N . CYS A 1 192 ? -12.137 9.541 -7.526 1.00 65.44 192 CYS A N 1
ATOM 1550 C CA . CYS A 1 192 ? -11.468 10.773 -7.958 1.00 65.44 192 CYS A CA 1
ATOM 1551 C C . CYS A 1 192 ? -10.545 10.540 -9.166 1.00 65.44 192 CYS A C 1
ATOM 1553 O O . CYS A 1 192 ? -9.766 9.584 -9.184 1.00 65.44 192 CYS A O 1
ATOM 1555 N N . GLY A 1 193 ? -10.648 11.402 -10.183 1.00 66.56 193 GLY A N 1
ATOM 1556 C CA . GLY A 1 193 ? -9.705 11.465 -11.305 1.00 66.56 193 GLY A CA 1
ATOM 1557 C C . GLY A 1 193 ? -8.347 12.057 -10.888 1.00 66.56 193 GLY A C 1
ATOM 1558 O O . GLY A 1 193 ? -8.252 12.621 -9.797 1.00 66.56 193 GLY A O 1
ATOM 1559 N N . PRO A 1 194 ? -7.305 11.953 -11.731 1.00 64.81 194 PRO A N 1
ATOM 1560 C CA . PRO A 1 194 ? -5.942 12.392 -11.402 1.00 64.81 194 PRO A CA 1
ATOM 1561 C C . PRO A 1 194 ? -5.829 13.889 -11.068 1.00 64.81 194 PRO A C 1
ATOM 1563 O O . PRO A 1 194 ? -5.002 14.253 -10.242 1.00 64.81 194 PRO A O 1
ATOM 1566 N N . ASP A 1 195 ? -6.708 14.724 -11.626 1.00 77.62 195 ASP A N 1
ATOM 1567 C CA . ASP A 1 195 ? -6.743 16.173 -11.379 1.00 77.62 195 ASP A CA 1
ATOM 1568 C C . ASP A 1 195 ? -7.660 16.566 -10.210 1.00 77.62 195 ASP A C 1
ATOM 1570 O O . ASP A 1 195 ? -8.040 17.730 -10.077 1.00 77.62 195 ASP A O 1
ATOM 1574 N N . THR A 1 196 ? -8.091 15.599 -9.391 1.00 86.19 196 THR A N 1
ATOM 1575 C CA . THR A 1 196 ? -9.049 15.906 -8.328 1.00 86.19 196 THR A CA 1
ATOM 1576 C C . THR A 1 196 ? -8.374 16.628 -7.175 1.00 86.19 196 THR A C 1
ATOM 1578 O O . THR A 1 196 ? -7.462 16.093 -6.552 1.00 86.19 196 THR A O 1
ATOM 1581 N N . GLU A 1 197 ? -8.878 17.806 -6.832 1.00 89.69 197 GLU A N 1
ATOM 1582 C CA . GLU A 1 197 ? -8.468 18.573 -5.662 1.00 89.69 197 GLU A CA 1
ATOM 1583 C C . GLU A 1 197 ? -9.635 18.653 -4.672 1.00 89.69 197 GLU A C 1
ATOM 1585 O O . GLU A 1 197 ? -10.766 18.963 -5.047 1.00 89.69 197 GLU A O 1
ATOM 1590 N N . GLY A 1 198 ? -9.371 18.354 -3.403 1.00 90.69 198 GLY A N 1
ATOM 1591 C CA . GLY A 1 198 ? -10.329 18.476 -2.310 1.00 90.69 198 GLY A CA 1
ATOM 1592 C C . GLY A 1 198 ? -9.886 19.565 -1.344 1.00 90.69 198 GLY A C 1
ATOM 1593 O O . GLY A 1 198 ? -8.739 19.570 -0.894 1.00 90.69 198 GLY A O 1
ATOM 1594 N N . TYR A 1 199 ? -10.797 20.461 -0.985 1.00 92.75 199 TYR A N 1
ATOM 1595 C CA . TYR A 1 199 ? -10.558 21.531 -0.026 1.00 92.75 199 TYR A CA 1
ATOM 1596 C C . TYR A 1 199 ? -11.661 21.578 1.021 1.00 92.75 199 TYR A C 1
ATOM 1598 O O . TYR A 1 199 ? -12.833 21.420 0.698 1.00 92.75 199 TYR A O 1
ATOM 1606 N N . ARG A 1 200 ? -11.290 21.853 2.268 1.00 93.94 200 ARG A N 1
ATOM 1607 C CA . ARG A 1 200 ? -12.206 21.984 3.397 1.00 93.94 200 ARG A CA 1
ATOM 1608 C C . ARG A 1 200 ? -12.071 23.354 4.037 1.00 93.94 200 ARG A C 1
ATOM 1610 O O . ARG A 1 200 ? -10.959 23.842 4.255 1.00 93.94 200 ARG A O 1
ATOM 1617 N N . ILE A 1 201 ? -13.207 23.961 4.358 1.00 93.44 201 ILE A N 1
ATOM 1618 C CA . ILE A 1 201 ? -13.277 25.169 5.183 1.00 93.44 201 ILE A CA 1
ATOM 1619 C C . ILE A 1 201 ? -14.156 24.872 6.393 1.00 93.44 201 ILE A C 1
ATOM 1621 O O . ILE A 1 201 ? -15.247 24.322 6.248 1.00 93.44 201 ILE A O 1
ATOM 1625 N N . TYR A 1 202 ? -13.668 25.234 7.577 1.00 93.12 202 TYR A N 1
ATOM 1626 C CA . TYR A 1 202 ? -14.363 25.027 8.844 1.00 93.12 202 TYR A CA 1
ATOM 1627 C C . TYR A 1 202 ? -15.174 26.252 9.257 1.00 93.12 202 TYR A C 1
ATOM 1629 O O . TYR A 1 202 ? -14.763 27.388 9.026 1.00 93.12 202 TYR A O 1
ATOM 1637 N N . ILE A 1 203 ? -16.277 26.027 9.963 1.00 93.62 203 ILE A N 1
ATOM 1638 C CA . ILE A 1 203 ? -16.966 27.044 10.754 1.00 93.62 203 ILE A CA 1
ATOM 1639 C C . ILE A 1 203 ? -17.183 26.503 12.174 1.00 93.62 203 ILE A C 1
ATOM 1641 O O . ILE A 1 203 ? -17.901 25.517 12.363 1.00 93.62 203 ILE A O 1
ATOM 1645 N N . PRO A 1 204 ? -16.533 27.091 13.192 1.00 93.19 204 PRO A N 1
ATOM 1646 C CA . PRO A 1 204 ? -16.738 26.669 14.566 1.00 93.19 204 PRO A CA 1
ATOM 1647 C C . PRO A 1 204 ? -18.076 27.205 15.100 1.00 93.19 204 PRO A C 1
ATOM 1649 O O . PRO A 1 204 ? -18.436 28.365 14.885 1.00 93.19 204 PRO A O 1
ATOM 1652 N N . VAL A 1 205 ? -18.801 26.373 15.844 1.00 93.00 205 VAL A N 1
ATOM 1653 C CA . VAL A 1 205 ? -20.105 26.699 16.442 1.00 93.00 205 VAL A CA 1
ATOM 1654 C C . VAL A 1 205 ? -20.036 26.492 17.951 1.00 93.00 205 VAL A C 1
ATOM 1656 O O . VAL A 1 205 ? -19.622 25.434 18.415 1.00 93.00 205 VAL A O 1
ATOM 1659 N N . LEU A 1 206 ? -20.422 27.508 18.720 1.00 93.81 206 LEU A N 1
ATOM 1660 C CA . LEU A 1 206 ? -20.479 27.478 20.178 1.00 93.81 206 LEU A CA 1
ATOM 1661 C C . LEU A 1 206 ? -21.865 27.027 20.633 1.00 93.81 206 LEU A C 1
ATOM 1663 O O . LEU A 1 206 ? -22.868 27.641 20.274 1.00 93.81 206 LEU A O 1
ATOM 1667 N N . PHE A 1 207 ? -21.899 26.015 21.489 1.00 93.50 207 PHE A N 1
ATOM 1668 C CA . PHE A 1 207 ? -23.079 25.593 22.230 1.00 93.50 207 PHE A CA 1
ATOM 1669 C C . PHE A 1 207 ? -22.902 26.006 23.688 1.00 93.50 207 PHE A C 1
ATOM 1671 O O . PHE A 1 207 ? -21.950 25.575 24.346 1.00 93.50 207 PHE A O 1
ATOM 1678 N N . LYS A 1 208 ? -23.823 26.826 24.193 1.00 93.81 208 LYS A N 1
ATOM 1679 C CA . LYS A 1 208 ? -23.968 27.162 25.611 1.00 93.81 208 LYS A CA 1
ATOM 1680 C C . LYS A 1 208 ? -25.217 26.453 26.126 1.00 93.81 208 LYS A C 1
ATOM 1682 O O . LYS A 1 208 ? -26.338 26.800 25.756 1.00 93.81 208 LYS A O 1
ATOM 1687 N N . ILE A 1 209 ? -25.013 25.424 26.944 1.00 92.19 209 ILE A N 1
ATOM 1688 C CA . ILE A 1 209 ? -26.094 24.585 27.475 1.00 92.19 209 ILE A CA 1
ATOM 1689 C C . ILE A 1 209 ? -26.219 24.830 28.974 1.00 92.19 209 ILE A C 1
ATOM 1691 O O . ILE A 1 209 ? -25.262 24.600 29.711 1.00 92.19 209 ILE A O 1
ATOM 1695 N N . ASP A 1 210 ? -27.386 25.297 29.412 1.00 91.38 210 ASP A N 1
ATOM 1696 C CA . ASP A 1 210 ? -27.730 25.490 30.823 1.00 91.38 210 ASP A CA 1
ATOM 1697 C C . ASP A 1 210 ? -28.426 24.243 31.371 1.00 91.38 210 ASP A C 1
ATOM 1699 O O . ASP A 1 210 ? -29.315 23.684 30.723 1.00 91.38 210 ASP A O 1
ATOM 1703 N N . LEU A 1 211 ? -28.046 23.815 32.570 1.00 89.69 211 LEU A N 1
ATOM 1704 C CA . LEU A 1 211 ? -28.536 22.592 33.202 1.00 89.69 211 LEU A CA 1
ATOM 1705 C C . LEU A 1 211 ? -29.275 22.925 34.505 1.00 89.69 211 LEU A C 1
ATOM 1707 O O . LEU A 1 211 ? -28.793 23.728 35.306 1.00 89.69 211 LEU A O 1
ATOM 1711 N N . ASN A 1 212 ? -30.409 22.266 34.755 1.00 85.62 212 ASN A N 1
ATOM 1712 C CA . ASN A 1 212 ? -31.213 22.476 35.965 1.00 85.62 212 ASN A CA 1
ATOM 1713 C C . ASN A 1 212 ? -30.491 22.000 37.233 1.00 85.62 212 ASN A C 1
ATOM 1715 O O . ASN A 1 212 ? -29.651 21.097 37.180 1.00 85.62 212 ASN A O 1
ATOM 1719 N N . ALA A 1 213 ? -30.818 22.606 38.377 1.00 86.06 213 ALA A N 1
ATOM 1720 C CA . ALA A 1 213 ? -30.352 22.169 39.690 1.00 86.06 213 ALA A CA 1
ATOM 1721 C C . ALA A 1 213 ? -31.375 22.475 40.794 1.00 86.06 213 ALA A C 1
ATOM 1723 O O . ALA A 1 213 ? -31.869 23.596 40.873 1.00 86.06 213 ALA A O 1
ATOM 1724 N N . ASN A 1 214 ? -31.659 21.516 41.677 1.00 86.38 214 ASN A N 1
ATOM 1725 C CA . ASN A 1 214 ? -32.747 21.602 42.658 1.00 86.38 214 ASN A CA 1
ATOM 1726 C C . ASN A 1 214 ? -32.271 21.393 44.102 1.00 86.38 214 ASN A C 1
ATOM 1728 O O . ASN A 1 214 ? -31.538 20.448 44.400 1.00 86.38 214 ASN A O 1
ATOM 1732 N N . LEU A 1 215 ? -32.735 22.245 45.010 1.00 90.44 215 LEU A N 1
ATOM 1733 C CA . LEU A 1 215 ? -32.612 22.079 46.451 1.00 90.44 215 LEU A CA 1
ATOM 1734 C C . LEU A 1 215 ? -33.951 21.615 47.015 1.00 90.44 215 LEU A C 1
ATOM 1736 O O . LEU A 1 215 ? -34.934 22.342 46.914 1.00 90.44 215 LEU A O 1
ATOM 1740 N N . ASN A 1 216 ? -33.961 20.451 47.662 1.00 91.56 216 ASN A N 1
ATOM 1741 C CA . ASN A 1 216 ? -35.146 19.877 48.279 1.00 91.56 216 ASN A CA 1
ATOM 1742 C C . ASN A 1 216 ? -34.869 19.571 49.758 1.00 91.56 216 ASN A C 1
ATOM 1744 O O . ASN A 1 216 ? -34.087 18.675 50.078 1.00 91.56 216 ASN A O 1
ATOM 1748 N N . VAL A 1 217 ? -35.525 20.288 50.666 1.00 91.62 217 VAL A N 1
ATOM 1749 C CA . VAL A 1 217 ? -35.467 20.029 52.110 1.00 91.62 217 VAL A CA 1
ATOM 1750 C C . VAL A 1 217 ? -36.846 19.611 52.598 1.00 91.62 217 VAL A C 1
ATOM 1752 O O . VAL A 1 217 ? -37.824 20.332 52.398 1.00 91.62 217 VAL A O 1
ATOM 1755 N N . TYR A 1 218 ? -36.907 18.452 53.240 1.00 92.44 218 TYR A N 1
ATOM 1756 C CA . TYR A 1 218 ? -38.129 17.831 53.739 1.00 92.44 218 TYR A CA 1
ATOM 1757 C C . TYR A 1 218 ? -37.988 17.500 55.228 1.00 92.44 218 TYR A C 1
ATOM 1759 O O . TYR A 1 218 ? -36.876 17.314 55.731 1.00 92.44 218 TYR A O 1
ATOM 1767 N N . TYR A 1 219 ? -39.115 17.362 55.919 1.00 93.25 219 TYR A N 1
ATOM 1768 C CA . TYR A 1 219 ? -39.167 17.186 57.369 1.00 93.25 219 TYR A CA 1
ATOM 1769 C C . TYR A 1 219 ? -39.897 15.888 57.717 1.00 93.25 219 TYR A C 1
ATOM 1771 O O . TYR A 1 219 ? -40.944 15.586 57.140 1.00 93.25 219 TYR A O 1
ATOM 1779 N N . LYS A 1 220 ? -39.333 15.084 58.623 1.00 91.25 220 LYS A N 1
ATOM 1780 C CA . LYS A 1 220 ? -39.860 13.760 58.998 1.00 91.25 220 LYS A CA 1
ATOM 1781 C C . LYS A 1 220 ? -39.728 13.508 60.503 1.00 91.25 220 LYS A C 1
ATOM 1783 O O . LYS A 1 220 ? -38.882 14.110 61.158 1.00 91.25 220 LYS A O 1
ATOM 1788 N N . THR A 1 221 ? -40.522 12.603 61.062 1.00 88.31 221 THR A N 1
ATOM 1789 C CA . THR A 1 221 ? -40.288 12.056 62.409 1.00 88.31 221 THR A CA 1
ATOM 1790 C C . THR A 1 221 ? -39.176 10.996 62.386 1.00 88.31 221 THR A C 1
ATOM 1792 O O . THR A 1 221 ? -38.833 10.482 61.316 1.00 88.31 221 THR A O 1
ATOM 1795 N N . LYS A 1 222 ? -38.599 10.622 63.541 1.00 82.31 222 LYS A N 1
ATOM 1796 C CA . LYS A 1 222 ? -37.587 9.541 63.629 1.00 82.31 222 LYS A CA 1
ATOM 1797 C C . LYS A 1 222 ? -38.045 8.199 63.048 1.00 82.31 222 LYS A C 1
ATOM 1799 O O . LYS A 1 222 ? -37.219 7.481 62.491 1.00 82.31 222 LYS A O 1
ATOM 1804 N N . ASP A 1 223 ? -39.329 7.875 63.164 1.00 79.31 223 ASP A N 1
ATOM 1805 C CA . ASP A 1 223 ? -39.970 6.681 62.594 1.00 79.31 223 ASP A CA 1
ATOM 1806 C C . ASP A 1 223 ? -40.313 6.831 61.097 1.00 79.31 223 ASP A C 1
ATOM 1808 O O . ASP A 1 223 ? -40.838 5.905 60.487 1.00 79.31 223 ASP A O 1
ATOM 1812 N N . GLY A 1 224 ? -39.973 7.966 60.476 1.00 76.69 224 GLY A N 1
ATOM 1813 C CA . GLY A 1 224 ? -40.035 8.169 59.028 1.00 76.69 224 GLY A CA 1
ATOM 1814 C C . GLY A 1 224 ? -41.340 8.766 58.498 1.00 76.69 224 GLY A C 1
ATOM 1815 O O . GLY A 1 224 ? -41.453 8.953 57.283 1.00 76.69 224 GLY A O 1
ATOM 1816 N N . LYS A 1 225 ? -42.304 9.121 59.362 1.00 87.00 225 LYS A N 1
ATOM 1817 C CA . LYS A 1 225 ? -43.546 9.791 58.940 1.00 87.00 225 LYS A CA 1
ATOM 1818 C C . LYS A 1 225 ? -43.252 11.210 58.460 1.00 87.00 225 LYS A C 1
ATOM 1820 O O . LYS A 1 225 ? -42.446 11.926 59.049 1.00 87.00 225 LYS A O 1
ATOM 1825 N N . SER A 1 226 ? -43.902 11.618 57.372 1.00 89.00 226 SER A N 1
ATOM 1826 C CA . SER A 1 226 ? -43.758 12.964 56.804 1.00 89.00 226 SER A CA 1
ATOM 1827 C C . SER A 1 226 ? -44.352 14.022 57.737 1.00 89.00 226 SER A C 1
ATOM 1829 O O . SER A 1 226 ? -45.499 13.896 58.151 1.00 89.00 226 SER A O 1
ATOM 1831 N N . LEU A 1 227 ? -43.590 15.083 58.009 1.00 89.69 227 LEU A N 1
ATOM 1832 C CA . LEU A 1 227 ? -44.037 16.294 58.710 1.00 89.69 227 LEU A CA 1
ATOM 1833 C C . LEU A 1 227 ? -44.202 17.483 57.754 1.00 89.69 227 LEU A C 1
ATOM 1835 O O . LEU A 1 227 ? -44.357 18.614 58.204 1.00 89.69 227 LEU A O 1
ATOM 1839 N N . ASN A 1 228 ? -44.170 17.249 56.439 1.00 86.69 228 ASN A N 1
ATOM 1840 C CA . ASN A 1 228 ? -44.190 18.309 55.426 1.00 86.69 228 ASN A CA 1
ATOM 1841 C C . ASN A 1 228 ? -45.463 19.188 55.449 1.00 86.69 228 ASN A C 1
ATOM 1843 O O . ASN A 1 228 ? -45.427 20.311 54.953 1.00 86.69 228 ASN A O 1
ATOM 1847 N N . ASP A 1 229 ? -46.568 18.704 56.027 1.00 83.00 229 ASP A N 1
ATOM 1848 C CA . ASP A 1 229 ? -47.801 19.491 56.207 1.00 83.00 229 ASP A CA 1
ATOM 1849 C C . ASP A 1 229 ? -47.726 20.442 57.419 1.00 83.00 229 ASP A C 1
ATOM 1851 O O . ASP A 1 229 ? -48.447 21.436 57.476 1.00 83.00 229 ASP A O 1
ATOM 1855 N N . ILE A 1 230 ? -46.838 20.155 58.379 1.00 85.31 230 ILE A N 1
ATOM 1856 C CA . ILE A 1 230 ? -46.584 20.966 59.583 1.00 85.31 230 ILE A CA 1
ATOM 1857 C C . ILE A 1 230 ? -45.412 21.924 59.333 1.00 85.31 230 ILE A C 1
ATOM 1859 O O . ILE A 1 230 ? -45.477 23.106 59.668 1.00 85.31 230 ILE A O 1
ATOM 1863 N N . PHE A 1 231 ? -44.351 21.417 58.704 1.00 87.44 231 PHE A N 1
ATOM 1864 C CA . PHE A 1 231 ? -43.199 22.177 58.238 1.00 87.44 231 PHE A CA 1
ATOM 1865 C C . PHE A 1 231 ? -43.175 22.157 56.705 1.00 87.44 231 PHE A C 1
ATOM 1867 O O . PHE A 1 231 ? -42.747 21.160 56.122 1.00 87.44 231 PHE A O 1
ATOM 1874 N N . PRO A 1 232 ? -43.615 23.230 56.025 1.00 85.50 232 PRO A N 1
ATOM 1875 C CA . PRO A 1 232 ? -43.651 23.256 54.568 1.00 85.50 232 PRO A CA 1
ATOM 1876 C C . PRO A 1 232 ? -42.265 22.982 53.958 1.00 85.50 232 PRO A C 1
ATOM 1878 O O . PRO A 1 232 ? -41.297 23.646 54.341 1.00 85.50 232 PRO A O 1
ATOM 1881 N N . PRO A 1 233 ? -42.134 22.038 53.008 1.00 90.44 233 PRO A N 1
ATOM 1882 C CA . PRO A 1 233 ? -40.840 21.669 52.447 1.00 90.44 233 PRO A CA 1
ATOM 1883 C C . PRO A 1 233 ? -40.219 22.826 51.657 1.00 90.44 233 PRO A C 1
ATOM 1885 O O . PRO A 1 233 ? -40.899 23.514 50.893 1.00 90.44 233 PRO A O 1
ATOM 1888 N N . ARG A 1 234 ? -38.904 23.023 51.799 1.00 91.00 234 ARG A N 1
ATOM 1889 C CA . ARG A 1 234 ? -38.155 24.028 51.029 1.00 91.00 234 ARG A CA 1
ATOM 1890 C C . ARG A 1 234 ? -37.689 23.404 49.720 1.00 91.00 234 ARG A C 1
ATOM 1892 O O . ARG A 1 234 ? -36.713 22.656 49.702 1.00 91.00 234 ARG A O 1
ATOM 1899 N N . ILE A 1 235 ? -38.397 23.719 48.640 1.00 88.38 235 ILE A N 1
ATOM 1900 C CA . ILE A 1 235 ? -38.076 23.283 47.278 1.00 88.38 235 ILE A CA 1
ATOM 1901 C C . ILE A 1 235 ? -37.771 24.524 46.442 1.00 88.38 235 ILE A C 1
ATOM 1903 O O . ILE A 1 235 ? -38.655 25.346 46.212 1.00 88.38 235 ILE A O 1
ATOM 1907 N N . GLU A 1 236 ? -36.527 24.679 45.999 1.00 89.25 236 GLU A N 1
ATOM 1908 C CA . GLU A 1 236 ? -36.110 25.821 45.178 1.00 89.25 236 GLU A CA 1
ATOM 1909 C C . GLU A 1 236 ? -34.957 25.477 44.227 1.00 89.25 236 GLU A C 1
ATOM 1911 O O . GLU A 1 236 ? -34.243 24.494 44.411 1.00 89.25 236 GLU A O 1
ATOM 1916 N N . GLU A 1 237 ? -34.755 26.294 43.192 1.00 86.31 237 GLU A N 1
ATOM 1917 C CA . GLU A 1 237 ? -33.640 26.127 42.256 1.00 86.31 237 GLU A CA 1
ATOM 1918 C C . GLU A 1 237 ? -32.311 26.568 42.896 1.00 86.31 237 GLU A C 1
ATOM 1920 O O . GLU A 1 237 ? -32.207 27.661 43.469 1.00 86.31 237 GLU A O 1
ATOM 1925 N N . MET A 1 238 ? -31.265 25.747 42.756 1.00 88.75 238 MET A N 1
ATOM 1926 C CA . MET A 1 238 ? -29.920 26.105 43.210 1.00 88.75 238 MET A CA 1
ATOM 1927 C C . MET A 1 238 ? -29.222 27.037 42.214 1.00 88.75 238 MET A C 1
ATOM 1929 O O . MET A 1 238 ? -28.930 26.659 41.079 1.00 88.75 238 MET A O 1
ATOM 1933 N N . LYS A 1 239 ? -28.897 28.255 42.654 1.00 85.62 239 LYS A N 1
ATOM 1934 C CA . LYS A 1 239 ? -28.234 29.292 41.857 1.00 85.62 239 LYS A CA 1
ATOM 1935 C C . LYS A 1 239 ? -26.719 29.279 42.104 1.00 85.62 239 LYS A C 1
ATOM 1937 O O . LYS A 1 239 ? -26.304 29.377 43.263 1.00 85.62 239 LYS A O 1
ATOM 1942 N N . PRO A 1 240 ? -25.877 29.176 41.056 1.00 83.88 240 PRO A N 1
ATOM 1943 C CA . PRO A 1 240 ? -24.420 29.205 41.196 1.00 83.88 240 PRO A CA 1
ATOM 1944 C C . PRO A 1 240 ? -23.922 30.408 42.005 1.00 83.88 240 PRO A C 1
ATOM 1946 O O . PRO A 1 240 ? -24.428 31.520 41.860 1.00 83.88 240 PRO A O 1
ATOM 1949 N N . GLY A 1 241 ? -22.962 30.173 42.898 1.00 79.69 241 GLY A N 1
ATOM 1950 C CA . GLY A 1 241 ? -22.393 31.185 43.788 1.00 79.69 241 GLY A CA 1
ATOM 1951 C C . GLY A 1 241 ? -23.268 31.565 44.991 1.00 79.69 241 GLY A C 1
ATOM 1952 O O . GLY A 1 241 ? -22.817 32.345 45.828 1.00 79.69 241 GLY A O 1
ATOM 1953 N N . THR A 1 242 ? -24.478 31.013 45.127 1.00 85.69 242 THR A N 1
ATOM 1954 C CA . THR A 1 242 ? -25.364 31.277 46.276 1.00 85.69 242 THR A CA 1
ATOM 1955 C C . THR A 1 242 ? -25.003 30.363 47.449 1.00 85.69 242 THR A C 1
ATOM 1957 O O . THR A 1 242 ? -24.796 29.162 47.261 1.00 85.69 242 THR A O 1
ATOM 1960 N N . GLU A 1 243 ? -24.891 30.925 48.658 1.00 88.94 243 GLU A N 1
ATOM 1961 C CA . GLU A 1 243 ? -24.705 30.154 49.895 1.00 88.94 243 GLU A CA 1
ATOM 1962 C C . GLU A 1 243 ? -26.069 29.702 50.431 1.00 88.94 243 GLU A C 1
ATOM 1964 O O . GLU A 1 243 ? -26.960 30.516 50.670 1.00 88.94 243 GLU A O 1
ATOM 1969 N N . TYR A 1 244 ? -26.222 28.395 50.616 1.00 89.81 244 TYR A N 1
ATOM 1970 C CA . TYR A 1 244 ? -27.418 27.760 51.146 1.00 89.81 244 TYR A CA 1
ATOM 1971 C C . TYR A 1 244 ? -27.165 27.342 52.590 1.00 89.81 244 TYR A C 1
ATOM 1973 O O . TYR A 1 244 ? -26.277 26.534 52.871 1.00 89.81 244 TYR A O 1
ATOM 1981 N N . VAL A 1 245 ? -27.950 27.919 53.500 1.00 88.69 245 VAL A N 1
ATOM 1982 C CA . VAL A 1 245 ? -27.933 27.629 54.938 1.00 88.69 245 VAL A CA 1
ATOM 1983 C C . VAL A 1 245 ? -29.197 26.856 55.300 1.00 88.69 245 VAL A C 1
ATOM 1985 O O . VAL A 1 245 ? -30.278 27.142 54.771 1.00 88.69 245 VAL A O 1
ATOM 1988 N N . PHE A 1 246 ? -29.049 25.881 56.193 1.00 89.56 246 PHE A N 1
ATOM 1989 C CA . PHE A 1 246 ? -30.116 25.004 56.657 1.00 89.56 246 PHE A CA 1
ATOM 1990 C C . PHE A 1 246 ? -30.298 25.214 58.154 1.00 89.56 246 PHE A C 1
ATOM 1992 O O . PHE A 1 246 ? -29.375 24.964 58.915 1.00 89.56 246 PHE A O 1
ATOM 1999 N N . THR A 1 247 ? -31.466 25.707 58.549 1.00 84.62 247 THR A N 1
ATOM 2000 C CA . THR A 1 247 ? -31.870 25.869 59.950 1.00 84.62 247 THR A CA 1
ATOM 2001 C C . THR A 1 247 ? -33.167 25.107 60.155 1.00 84.62 247 THR A C 1
ATOM 2003 O O . THR A 1 247 ? -34.077 25.230 59.325 1.00 84.62 247 THR A O 1
ATOM 2006 N N . HIS A 1 248 ? -33.255 24.326 61.224 1.00 88.81 248 HIS A N 1
ATOM 2007 C CA . HIS A 1 248 ? -34.471 23.595 61.555 1.00 88.81 248 HIS A CA 1
ATOM 2008 C C . HIS A 1 248 ? -35.573 24.527 62.083 1.00 88.81 248 HIS A C 1
ATOM 2010 O O . HIS A 1 248 ? -35.298 25.405 62.901 1.00 88.81 248 HIS A O 1
ATOM 2016 N N . PRO A 1 249 ? -36.826 24.389 61.611 1.00 85.81 249 PRO A N 1
ATOM 2017 C CA . PRO A 1 249 ? -37.969 25.035 62.242 1.00 85.81 249 PRO A CA 1
ATOM 2018 C C . PRO A 1 249 ? -38.274 24.401 63.607 1.00 85.81 249 PRO A C 1
ATOM 2020 O O . PRO A 1 249 ? -38.135 23.190 63.777 1.00 85.81 249 PRO A O 1
ATOM 2023 N N . GLU A 1 250 ? -38.712 25.226 64.556 1.00 84.06 250 GLU A N 1
ATOM 2024 C CA . GLU A 1 250 ? -39.095 24.824 65.916 1.00 84.06 250 GLU A CA 1
ATOM 2025 C C . GLU A 1 250 ? -40.611 24.595 66.011 1.00 84.06 250 GLU A C 1
ATOM 2027 O O . GLU A 1 250 ? -41.390 25.310 65.372 1.00 84.06 250 GLU A O 1
ATOM 2032 N N . ASN A 1 251 ? -41.049 23.619 66.814 1.00 83.81 251 ASN A N 1
ATOM 2033 C CA . ASN A 1 251 ? -42.469 23.338 67.043 1.00 83.81 251 ASN A CA 1
ATOM 2034 C C . ASN A 1 251 ? -42.722 22.817 68.475 1.00 83.81 251 ASN A C 1
ATOM 2036 O O . ASN A 1 251 ? -41.931 22.014 68.965 1.00 83.81 251 ASN A O 1
ATOM 2040 N N . PRO A 1 252 ? -43.823 23.221 69.142 1.00 73.56 252 PRO A N 1
ATOM 2041 C CA . PRO A 1 252 ? -44.123 22.796 70.514 1.00 73.56 252 PRO A CA 1
ATOM 2042 C C . PRO A 1 252 ? -44.334 21.286 70.712 1.00 73.56 252 PRO A C 1
ATOM 2044 O O . PRO A 1 252 ? -44.160 20.806 71.826 1.00 73.56 252 PRO A O 1
ATOM 2047 N N . GLU A 1 253 ? -44.720 20.545 69.669 1.00 75.06 253 GLU A N 1
ATOM 2048 C CA . GLU A 1 253 ? -45.020 19.104 69.728 1.00 75.06 253 GLU A CA 1
ATOM 2049 C C . GLU A 1 253 ? -43.870 18.228 69.198 1.00 75.06 253 GLU A C 1
ATOM 2051 O O . GLU A 1 253 ? -43.891 17.008 69.372 1.00 75.06 253 GLU A O 1
ATOM 2056 N N . TYR A 1 254 ? -42.859 18.831 68.558 1.00 81.94 254 TYR A N 1
ATOM 2057 C CA . TYR A 1 254 ? -41.797 18.110 67.855 1.00 81.94 254 TYR A CA 1
ATOM 2058 C C . TYR A 1 254 ? -40.414 18.702 68.147 1.00 81.94 254 TYR A C 1
ATOM 2060 O O . TYR A 1 254 ? -40.127 19.842 67.786 1.00 81.94 254 TYR A O 1
ATOM 2068 N N . LYS A 1 255 ? -39.514 17.906 68.735 1.00 86.12 255 LYS A N 1
ATOM 2069 C CA . LYS A 1 255 ? -38.132 18.305 69.047 1.00 86.12 255 LYS A CA 1
ATOM 2070 C C . LYS A 1 255 ? -37.175 17.878 67.936 1.00 86.12 255 LYS A C 1
ATOM 2072 O O . LYS A 1 255 ? -37.125 16.699 67.601 1.00 86.12 255 LYS A O 1
ATOM 2077 N N . TYR A 1 256 ? -36.381 18.800 67.393 1.00 90.00 256 TYR A N 1
ATOM 2078 C CA . TYR A 1 256 ? -35.399 18.480 66.352 1.00 90.00 256 TYR A CA 1
ATOM 2079 C C . TYR A 1 256 ? -34.273 17.568 66.867 1.00 90.00 256 TYR A C 1
ATOM 2081 O O . TYR A 1 256 ? -33.765 17.744 67.977 1.00 90.00 256 TYR A O 1
ATOM 2089 N N . VAL A 1 257 ? -33.874 16.586 66.055 1.00 87.06 257 VAL A N 1
ATOM 2090 C CA . VAL A 1 257 ? -32.920 15.532 66.446 1.00 87.06 257 VAL A CA 1
ATOM 2091 C C . VAL A 1 257 ? -31.701 15.474 65.521 1.00 87.06 257 VAL A C 1
ATOM 2093 O O . VAL A 1 257 ? -30.620 15.058 65.943 1.00 87.06 257 VAL A O 1
ATOM 2096 N N . GLY A 1 258 ? -31.835 15.904 64.267 1.00 89.31 258 GLY A N 1
ATOM 2097 C CA . GLY A 1 258 ? -30.733 15.908 63.307 1.00 89.31 258 GLY A CA 1
ATOM 2098 C C . GLY A 1 258 ? -31.199 15.731 61.869 1.00 89.31 258 GLY A C 1
ATOM 2099 O O . GLY A 1 258 ? -32.388 15.794 61.578 1.00 89.31 258 GLY A O 1
ATOM 2100 N N . TYR A 1 259 ? -30.276 15.472 60.948 1.00 93.88 259 TYR A N 1
ATOM 2101 C CA . TYR A 1 259 ? -30.572 15.402 59.518 1.00 93.88 259 TYR A CA 1
ATOM 2102 C C . TYR A 1 259 ? -29.896 14.227 58.811 1.00 93.88 259 TYR A C 1
ATOM 2104 O O . TYR A 1 259 ? -28.961 13.604 59.312 1.00 93.88 259 TYR A O 1
ATOM 2112 N N . LYS A 1 260 ? -30.347 13.969 57.584 1.00 92.88 260 LYS A N 1
ATOM 2113 C CA . LYS A 1 260 ? -29.619 13.216 56.557 1.00 92.88 260 LYS A CA 1
ATOM 2114 C C . LYS A 1 260 ? -29.585 14.055 55.284 1.00 92.88 260 LYS A C 1
ATOM 2116 O O . LYS A 1 260 ? -30.567 14.726 54.979 1.00 92.88 260 LYS A O 1
ATOM 2121 N N . LYS A 1 261 ? -28.481 14.027 54.534 1.00 91.62 261 LYS A N 1
ATOM 2122 C CA . LYS A 1 261 ? -28.356 14.751 53.257 1.00 91.62 261 LYS A CA 1
ATOM 2123 C C . LYS A 1 261 ? -27.781 13.884 52.143 1.00 91.62 261 LYS A C 1
ATOM 2125 O O . LYS A 1 261 ? -27.021 12.962 52.413 1.00 91.62 261 LYS A O 1
ATOM 2130 N N . SER A 1 262 ? -28.090 14.243 50.905 1.00 87.56 262 SER A N 1
ATOM 2131 C CA . SER A 1 262 ? -27.610 13.608 49.684 1.00 87.56 262 SER A CA 1
ATOM 2132 C C . SER A 1 262 ? -27.380 14.662 48.609 1.00 87.56 262 SER A C 1
ATOM 2134 O O . SER A 1 262 ? -28.140 15.621 48.483 1.00 87.56 262 SER A O 1
ATOM 2136 N N . THR A 1 263 ? -26.318 14.472 47.835 1.00 86.38 263 THR A N 1
ATOM 2137 C CA . THR A 1 263 ? -25.991 15.265 46.641 1.00 86.38 263 THR A CA 1
ATOM 2138 C C . THR A 1 263 ? -25.979 14.409 45.374 1.00 86.38 263 THR A C 1
ATOM 2140 O O . THR A 1 263 ? -25.526 14.868 44.330 1.00 86.38 263 THR A O 1
ATOM 2143 N N . THR A 1 264 ? -26.402 13.145 45.458 1.00 74.69 264 THR A N 1
ATOM 2144 C CA . THR A 1 264 ? -26.302 12.171 44.357 1.00 74.69 264 THR A CA 1
ATOM 2145 C C . THR A 1 264 ? -27.549 12.132 43.475 1.00 74.69 264 THR A C 1
ATOM 2147 O O . THR A 1 264 ? -27.509 11.523 42.416 1.00 74.69 264 THR A O 1
ATOM 2150 N N . GLY A 1 265 ? -28.637 12.795 43.883 1.00 68.44 265 GLY A N 1
ATOM 2151 C CA . GLY A 1 265 ? -29.945 12.703 43.222 1.00 68.44 265 GLY A CA 1
ATOM 2152 C C . GLY A 1 265 ? -30.925 11.760 43.922 1.00 68.44 265 GLY A C 1
ATOM 2153 O O . GLY A 1 265 ? -32.134 11.949 43.780 1.00 68.44 265 GLY A O 1
ATOM 2154 N N . GLU A 1 266 ? -30.409 10.838 44.734 1.00 78.19 266 GLU A N 1
ATOM 2155 C CA . GLU A 1 266 ? -31.184 9.867 45.512 1.00 78.19 266 GLU A CA 1
ATOM 2156 C C . GLU A 1 266 ? -31.425 10.318 46.952 1.00 78.19 266 GLU A C 1
ATOM 2158 O O . GLU A 1 266 ? -30.756 11.224 47.465 1.00 78.19 266 GLU A O 1
ATOM 2163 N N . ASP A 1 267 ? -32.385 9.671 47.610 1.00 81.38 267 ASP A N 1
ATOM 2164 C CA . ASP A 1 267 ? -32.746 9.979 48.984 1.00 81.38 267 ASP A CA 1
ATOM 2165 C C . ASP A 1 267 ? -31.582 9.696 49.966 1.00 81.38 267 ASP A C 1
ATOM 2167 O O . ASP A 1 267 ? -30.892 8.683 49.858 1.00 81.38 267 ASP A O 1
ATOM 2171 N N . PRO A 1 268 ? -31.332 10.584 50.948 1.00 84.38 268 PRO A N 1
ATOM 2172 C CA . PRO A 1 268 ? -30.272 10.420 51.940 1.00 84.38 268 PRO A CA 1
ATOM 2173 C C . PRO A 1 268 ? -30.336 9.107 52.744 1.00 84.38 268 PRO A C 1
ATOM 2175 O O . PRO A 1 268 ? -31.216 8.929 53.592 1.00 84.38 268 PRO A O 1
ATOM 2178 N N . ALA A 1 269 ? -29.345 8.233 52.549 1.00 74.50 269 ALA A N 1
ATOM 2179 C CA . ALA A 1 269 ? -29.162 6.988 53.301 1.00 74.50 269 ALA A CA 1
ATOM 2180 C C . ALA A 1 269 ? -28.272 7.167 54.558 1.00 74.50 269 ALA A C 1
ATOM 2182 O O . ALA A 1 269 ? -27.581 8.175 54.712 1.00 74.50 269 ALA A O 1
ATOM 2183 N N . GLY A 1 270 ? -28.281 6.186 55.473 1.00 80.25 270 GLY A N 1
ATOM 2184 C CA . GLY A 1 270 ? -27.473 6.179 56.709 1.00 80.25 270 GLY A CA 1
ATOM 2185 C C . GLY A 1 270 ? -28.221 6.609 57.983 1.00 80.25 270 GLY A C 1
ATOM 2186 O O . GLY A 1 270 ? -29.438 6.790 57.970 1.00 80.25 270 GLY A O 1
ATOM 2187 N N . GLY A 1 271 ? -27.506 6.732 59.110 1.00 81.75 271 GLY A N 1
ATOM 2188 C CA . GLY A 1 271 ? -28.052 7.182 60.404 1.00 81.75 271 GLY A CA 1
ATOM 2189 C C . GLY A 1 271 ? -28.321 8.695 60.463 1.00 81.75 271 GLY A C 1
ATOM 2190 O O . GLY A 1 271 ? -27.819 9.447 59.633 1.00 81.75 271 GLY A O 1
ATOM 2191 N N . ILE A 1 272 ? -29.131 9.154 61.425 1.00 88.81 272 ILE A N 1
ATOM 2192 C CA . ILE A 1 272 ? -29.412 10.591 61.622 1.00 88.81 272 ILE A CA 1
ATOM 2193 C C . ILE A 1 272 ? -28.160 11.275 62.195 1.00 88.81 272 ILE A C 1
ATOM 2195 O O . ILE A 1 272 ? -27.661 10.871 63.245 1.00 88.81 272 ILE A O 1
ATOM 2199 N N . ILE A 1 273 ? -27.663 12.308 61.513 1.00 89.12 273 ILE A N 1
ATOM 2200 C CA . ILE A 1 273 ? -26.513 13.116 61.939 1.00 89.12 273 ILE A CA 1
ATOM 2201 C C . ILE A 1 273 ? -27.022 14.250 62.831 1.00 89.12 273 ILE A C 1
ATOM 2203 O O . ILE A 1 273 ? -27.905 15.002 62.424 1.00 89.12 273 ILE A O 1
ATOM 2207 N N . THR A 1 274 ? -26.469 14.395 64.033 1.00 83.81 274 THR A N 1
ATOM 2208 C CA . THR A 1 274 ? -26.861 15.446 64.983 1.00 83.81 274 THR A CA 1
ATOM 2209 C C . THR A 1 274 ? -26.415 16.842 64.519 1.00 83.81 274 THR A C 1
ATOM 2211 O O . THR A 1 274 ? -25.335 17.006 63.950 1.00 83.81 274 THR A O 1
ATOM 2214 N N . GLY A 1 275 ? -27.243 17.863 64.776 1.00 85.31 275 GLY A N 1
ATOM 2215 C CA . GLY A 1 275 ? -27.030 19.253 64.335 1.00 85.31 275 GLY A CA 1
ATOM 2216 C C . GLY A 1 275 ? -27.808 19.620 63.064 1.00 85.31 275 GLY A C 1
ATOM 2217 O O . GLY A 1 275 ? -28.628 18.839 62.595 1.00 85.31 275 GLY A O 1
ATOM 2218 N N . ASP A 1 276 ? -27.587 20.815 62.514 1.00 89.12 276 ASP A N 1
ATOM 2219 C CA . ASP A 1 276 ? -28.166 21.239 61.229 1.00 89.12 276 ASP A CA 1
ATOM 2220 C C . ASP A 1 276 ? -27.327 20.747 60.032 1.00 89.12 276 ASP A C 1
ATOM 2222 O O . ASP A 1 276 ? -26.105 20.586 60.165 1.00 89.12 276 ASP A O 1
ATOM 2226 N N . PRO A 1 277 ? -27.928 20.541 58.840 1.00 89.88 277 PRO A N 1
ATOM 2227 C CA . PRO A 1 277 ? -27.157 20.271 57.633 1.00 89.88 277 PRO A CA 1
ATOM 2228 C C . PRO A 1 277 ? -26.099 21.359 57.379 1.00 89.88 277 PRO A C 1
ATOM 2230 O O . PRO A 1 277 ? -26.404 22.550 57.483 1.00 89.88 277 PRO A O 1
ATOM 2233 N N . PRO A 1 278 ? -24.854 20.998 57.009 1.00 86.88 278 PRO A N 1
ATOM 2234 C CA . PRO A 1 278 ? -23.796 21.970 56.797 1.00 86.88 278 PRO A CA 1
ATOM 2235 C C . PRO A 1 278 ? -24.172 22.905 55.655 1.00 86.88 278 PRO A C 1
ATOM 2237 O O . PRO A 1 278 ? -24.579 22.459 54.575 1.00 86.88 278 PRO A O 1
ATOM 2240 N N . LYS A 1 279 ? -23.983 24.205 55.892 1.00 90.00 279 LYS A N 1
ATOM 2241 C CA . LYS A 1 279 ? -24.124 25.209 54.843 1.00 90.00 279 LYS A CA 1
ATOM 2242 C C . LYS A 1 279 ? -23.114 24.960 53.723 1.00 90.00 279 LYS A C 1
ATOM 2244 O O . LYS A 1 279 ? -21.986 24.536 53.981 1.00 90.00 279 LYS A O 1
ATOM 2249 N N . PHE A 1 280 ? -23.503 25.241 52.486 1.00 88.50 280 PHE A N 1
ATOM 2250 C CA . PHE A 1 280 ? -22.605 25.148 51.335 1.00 88.50 280 PHE A CA 1
ATOM 2251 C C . PHE A 1 280 ? -22.861 26.277 50.343 1.00 88.50 280 PHE A C 1
ATOM 2253 O O . PHE A 1 280 ? -23.974 26.782 50.229 1.00 88.50 280 PHE A O 1
ATOM 2260 N N . LYS A 1 281 ? -21.831 26.638 49.579 1.00 87.00 281 LYS A N 1
ATOM 2261 C CA . LYS A 1 281 ? -21.951 27.536 48.431 1.00 87.00 281 LYS A CA 1
ATOM 2262 C C . LYS A 1 281 ? -22.078 26.711 47.157 1.00 87.00 281 LYS A C 1
ATOM 2264 O O . LYS A 1 281 ? -21.241 25.847 46.901 1.00 87.00 281 LYS A O 1
ATOM 2269 N N . TYR A 1 282 ? -23.139 26.922 46.383 1.00 88.25 282 TYR A N 1
ATOM 2270 C CA . TYR A 1 282 ? -23.409 26.078 45.222 1.00 88.25 282 TYR A CA 1
ATOM 2271 C C . TYR A 1 282 ? -22.449 26.385 44.066 1.00 88.25 282 TYR A C 1
ATOM 2273 O O . TYR A 1 282 ? -22.464 27.481 43.512 1.00 88.25 282 TYR A O 1
ATOM 2281 N N . SER A 1 283 ? -21.634 25.403 43.678 1.00 77.62 283 SER A N 1
ATOM 2282 C CA . SER A 1 283 ? -20.627 25.510 42.610 1.00 77.62 283 SER A CA 1
ATOM 2283 C C . SER A 1 283 ? -20.951 24.647 41.383 1.00 77.62 283 SER A C 1
ATOM 2285 O O . SER A 1 283 ? -20.062 24.289 40.610 1.00 77.62 283 SER A O 1
ATOM 2287 N N . GLY A 1 284 ? -22.216 24.243 41.201 1.00 77.31 284 GLY A N 1
ATOM 2288 C CA . GLY A 1 284 ? -22.612 23.364 40.092 1.00 77.31 284 GLY A CA 1
ATOM 2289 C C . GLY A 1 284 ? -22.027 21.949 40.186 1.00 77.31 284 GLY A C 1
ATOM 2290 O O . GLY A 1 284 ? -21.881 21.273 39.163 1.00 77.31 284 GLY A O 1
ATOM 2291 N N . SER A 1 285 ? -21.590 21.526 41.376 1.00 73.62 285 SER A N 1
ATOM 2292 C CA . SER A 1 285 ? -20.914 20.248 41.648 1.00 73.62 285 SER A CA 1
ATOM 2293 C C . SER A 1 285 ? -21.855 19.041 41.663 1.00 73.62 285 SER A C 1
ATOM 2295 O O . SER A 1 285 ? -21.409 17.926 41.418 1.00 73.62 285 SER A O 1
ATOM 2297 N N . PHE A 1 286 ? -23.147 19.266 41.879 1.00 80.25 286 PHE A N 1
ATOM 2298 C CA . PHE A 1 286 ? -24.210 18.265 41.841 1.00 80.25 286 PHE A CA 1
ATOM 2299 C C . PHE A 1 286 ? -25.499 18.899 41.326 1.00 80.25 286 PHE A C 1
ATOM 2301 O O . PHE A 1 286 ? -25.645 20.122 41.311 1.00 80.25 286 PHE A O 1
ATOM 2308 N N . GLU A 1 287 ? -26.437 18.074 40.888 1.00 77.50 287 GLU A N 1
ATOM 2309 C CA . GLU A 1 287 ? -27.707 18.550 40.352 1.00 77.50 287 GLU A CA 1
ATOM 2310 C C . GLU A 1 287 ? -28.763 18.757 41.426 1.00 77.50 287 GLU A C 1
ATOM 2312 O O . GLU A 1 287 ? -29.479 19.752 41.407 1.00 77.50 287 GLU A O 1
ATOM 2317 N N . LYS A 1 288 ? -28.865 17.821 42.366 1.00 84.00 288 LYS A N 1
ATOM 2318 C CA . LYS A 1 288 ? -29.920 17.816 43.365 1.00 84.00 288 LYS A CA 1
ATOM 2319 C C . LYS A 1 288 ? -29.304 17.686 44.743 1.00 84.00 288 LYS A C 1
ATOM 2321 O O . LYS A 1 288 ? -28.483 16.802 44.973 1.00 84.00 288 LYS A O 1
ATOM 2326 N N . TYR A 1 289 ? -29.696 18.575 45.641 1.00 89.44 289 TYR A N 1
ATOM 2327 C CA . TYR A 1 289 ? -29.387 18.467 47.058 1.00 89.44 289 TYR A CA 1
ATOM 2328 C C . TYR A 1 289 ? -30.670 18.099 47.783 1.00 89.44 289 TYR A C 1
ATOM 2330 O O . TYR A 1 289 ? -31.623 18.875 47.770 1.00 89.44 289 TYR A O 1
ATOM 2338 N N . ILE A 1 290 ? -30.702 16.918 48.392 1.00 90.75 290 ILE A N 1
ATOM 2339 C CA . ILE A 1 290 ? -31.834 16.455 49.193 1.00 90.75 290 ILE A CA 1
ATOM 2340 C C . ILE A 1 290 ? -31.399 16.443 50.651 1.00 90.75 290 ILE A C 1
ATOM 2342 O O . ILE A 1 290 ? -30.375 15.846 50.977 1.00 90.75 290 ILE A O 1
ATOM 2346 N N . ALA A 1 291 ? -32.167 17.071 51.536 1.00 91.38 291 ALA A N 1
ATOM 2347 C CA . ALA A 1 291 ? -31.972 16.955 52.975 1.00 91.38 291 ALA A CA 1
ATOM 2348 C C . ALA A 1 291 ? -33.280 16.596 53.682 1.00 91.38 291 ALA A C 1
ATOM 2350 O O . ALA A 1 291 ? -34.302 17.244 53.482 1.00 91.38 291 ALA A O 1
ATOM 2351 N N . TYR A 1 292 ? -33.219 15.580 54.537 1.00 92.50 292 TYR A N 1
ATOM 2352 C CA . TYR A 1 292 ? -34.281 15.222 55.468 1.00 92.50 292 TYR A CA 1
ATOM 2353 C C . TYR A 1 292 ? -33.890 15.675 56.868 1.00 92.50 292 TYR A C 1
ATOM 2355 O O . TYR A 1 292 ? -32.860 15.240 57.378 1.00 92.50 292 TYR A O 1
ATOM 2363 N N . GLN A 1 293 ? -34.705 16.522 57.484 1.00 93.06 293 GLN A N 1
ATOM 2364 C CA . GLN A 1 293 ? -34.562 16.947 58.875 1.00 93.06 293 GLN A CA 1
ATOM 2365 C C . GLN A 1 293 ? -35.538 16.155 59.756 1.00 93.06 293 GLN A C 1
ATOM 2367 O O . GLN A 1 293 ? -36.722 16.058 59.435 1.00 93.06 293 GLN A O 1
ATOM 2372 N N . TYR A 1 294 ? -35.027 15.545 60.826 1.00 91.62 294 TYR A N 1
ATOM 2373 C CA . TYR A 1 294 ? -35.720 14.560 61.654 1.00 91.62 294 TYR A CA 1
ATOM 2374 C C . TYR A 1 294 ? -36.086 15.113 63.034 1.00 91.62 294 TYR A C 1
ATOM 2376 O O . TYR A 1 294 ? -35.255 15.735 63.698 1.00 91.62 294 TYR A O 1
ATOM 2384 N N . TYR A 1 295 ? -37.308 14.811 63.479 1.00 89.44 295 TYR A N 1
ATOM 2385 C CA . TYR A 1 295 ? -37.888 15.268 64.743 1.00 89.44 295 TYR A CA 1
ATOM 2386 C C . TYR A 1 295 ? -38.393 14.100 65.608 1.00 89.44 295 TYR A C 1
ATOM 2388 O O . TYR A 1 295 ? -38.851 13.082 65.088 1.00 89.44 295 TYR A O 1
ATOM 2396 N N . ASP A 1 296 ? -38.332 14.255 66.927 1.00 83.19 296 ASP A N 1
ATOM 2397 C CA . ASP A 1 296 ? -39.020 13.414 67.911 1.00 83.19 296 ASP A CA 1
ATOM 2398 C C . ASP A 1 296 ? -40.357 14.041 68.290 1.00 83.19 296 ASP A C 1
ATOM 2400 O O . ASP A 1 296 ? -40.440 15.257 68.432 1.00 83.19 296 ASP A O 1
ATOM 2404 N N . VAL A 1 297 ? -41.373 13.215 68.530 1.00 75.50 297 VAL A N 1
ATOM 2405 C CA . VAL A 1 297 ? -42.635 13.663 69.130 1.00 75.50 297 VAL A CA 1
ATOM 2406 C C . VAL A 1 297 ? -42.409 13.896 70.623 1.00 75.50 297 VAL A C 1
ATOM 2408 O O . VAL A 1 297 ? -41.897 13.014 71.315 1.00 75.50 297 VAL A O 1
ATOM 2411 N N . ILE A 1 298 ? -42.785 15.067 71.129 1.00 64.88 298 ILE A N 1
ATOM 2412 C CA . ILE A 1 298 ? -42.760 15.366 72.562 1.00 64.88 298 ILE A CA 1
ATOM 2413 C C . ILE A 1 298 ? -43.974 14.672 73.190 1.00 64.88 298 ILE A C 1
ATOM 2415 O O . ILE A 1 298 ? -45.085 15.194 73.184 1.00 64.88 298 ILE A O 1
ATOM 2419 N N . SER A 1 299 ? -43.776 13.446 73.675 1.00 44.59 299 SER A N 1
ATOM 2420 C CA . SER A 1 299 ? -44.796 12.707 74.417 1.00 44.59 299 SER A CA 1
ATOM 2421 C C . SER A 1 299 ? -44.760 13.098 75.897 1.00 44.59 299 SER A C 1
ATOM 2423 O O . SER A 1 299 ? -43.815 12.737 76.597 1.00 44.59 299 SER A O 1
ATOM 2425 N N . ASP A 1 300 ? -45.838 13.765 76.315 1.00 35.53 300 ASP A N 1
ATOM 2426 C CA . ASP A 1 300 ? -46.293 14.111 77.673 1.00 35.53 300 ASP A CA 1
ATOM 2427 C C . ASP A 1 300 ? -46.101 15.589 78.109 1.00 35.53 300 ASP A C 1
ATOM 2429 O O . ASP A 1 300 ? -44.982 16.026 78.394 1.00 35.53 300 ASP A O 1
ATOM 2433 N N . PRO A 1 301 ? -47.193 16.385 78.168 1.00 39.97 301 PRO A N 1
ATOM 2434 C CA . PRO A 1 301 ? -47.209 17.749 78.675 1.00 39.97 301 PRO A CA 1
ATOM 2435 C C . PRO A 1 301 ? -47.590 17.755 80.163 1.00 39.97 301 PRO A C 1
ATOM 2437 O O . PRO A 1 301 ? -48.721 18.081 80.499 1.00 39.97 301 PRO A O 1
ATOM 2440 N N . CYS A 1 302 ? -46.665 17.390 81.056 1.00 33.25 302 CYS A N 1
ATOM 2441 C CA . CYS A 1 302 ? -46.814 17.615 82.502 1.00 33.25 302 CYS A CA 1
ATOM 2442 C C . CYS A 1 302 ? -45.480 17.456 83.250 1.00 33.25 302 CYS A C 1
ATOM 2444 O O . CYS A 1 302 ? -45.308 16.570 84.077 1.00 33.25 302 CYS A O 1
ATOM 2446 N N . GLU A 1 303 ? -44.529 18.353 83.004 1.00 40.56 303 GLU A N 1
ATOM 2447 C CA . GLU A 1 303 ? -43.623 18.791 84.070 1.00 40.56 303 GLU A CA 1
ATOM 2448 C C . GLU A 1 303 ? -43.116 20.193 83.729 1.00 40.56 303 GLU A C 1
ATOM 2450 O O . GLU A 1 303 ? -42.201 20.350 82.927 1.00 40.56 303 GLU A O 1
ATOM 2455 N N . LEU A 1 304 ? -43.813 21.205 84.262 1.00 37.81 304 LEU A N 1
ATOM 2456 C CA . LEU A 1 304 ? -43.307 22.483 84.791 1.00 37.81 304 LEU A CA 1
ATOM 2457 C C . LEU A 1 304 ? -44.480 23.479 84.911 1.00 37.81 304 LEU A C 1
ATOM 2459 O O . LEU A 1 304 ? -44.677 24.297 84.021 1.00 37.81 304 LEU A O 1
ATOM 2463 N N . ASP A 1 305 ? -45.295 23.359 85.964 1.00 41.53 305 ASP A N 1
ATOM 2464 C CA . ASP A 1 305 ? -45.528 24.393 87.001 1.00 41.53 305 ASP A CA 1
ATOM 2465 C C . ASP A 1 305 ? -46.655 23.910 87.953 1.00 41.53 305 ASP A C 1
ATOM 2467 O O . ASP A 1 305 ? -47.595 23.256 87.494 1.00 41.53 305 ASP A O 1
ATOM 2471 N N . PRO A 1 306 ? -46.564 24.157 89.274 1.00 46.75 306 PRO A N 1
ATOM 2472 C CA . PRO A 1 306 ? -47.526 23.738 90.280 1.00 46.75 306 PRO A CA 1
ATOM 2473 C C . PRO A 1 306 ? -48.728 24.700 90.302 1.00 46.75 306 PRO A C 1
ATOM 2475 O O . PRO A 1 306 ? -48.583 25.883 90.021 1.00 46.75 306 PRO A O 1
ATOM 2478 N N . ASP A 1 307 ? -49.895 24.191 90.697 1.00 48.28 307 ASP A N 1
ATOM 2479 C CA . ASP A 1 307 ? -51.165 24.915 90.899 1.00 48.28 307 ASP A CA 1
ATOM 2480 C C . ASP A 1 307 ? -52.052 25.150 89.652 1.00 48.28 307 ASP A C 1
ATOM 2482 O O . ASP A 1 307 ? -52.151 26.264 89.143 1.00 48.28 307 ASP A O 1
ATOM 2486 N N . ALA A 1 308 ? -52.826 24.134 89.237 1.00 33.44 308 ALA A N 1
ATOM 2487 C CA . ALA A 1 308 ? -54.184 24.339 88.697 1.00 33.44 308 ALA A CA 1
ATOM 2488 C C . ALA A 1 308 ? -55.023 23.040 88.707 1.00 33.44 308 ALA A C 1
ATOM 2490 O O . ALA A 1 308 ? -54.635 22.032 88.122 1.00 33.44 308 ALA A O 1
ATOM 2491 N N . ASP A 1 309 ? -56.187 23.090 89.361 1.00 38.62 309 ASP A N 1
ATOM 2492 C CA . ASP A 1 309 ? -57.162 22.002 89.523 1.00 38.62 309 ASP A CA 1
ATOM 2493 C C . ASP A 1 309 ? -58.107 21.800 88.307 1.00 38.62 309 ASP A C 1
ATOM 2495 O O . ASP A 1 309 ? -58.642 22.757 87.749 1.00 38.62 309 ASP A O 1
ATOM 2499 N N . GLU A 1 310 ? -58.405 20.514 88.054 1.00 41.00 310 GLU A N 1
ATOM 2500 C CA . GLU A 1 310 ? -59.699 19.891 87.680 1.00 41.00 310 GLU A CA 1
ATOM 2501 C C . GLU A 1 310 ? -60.289 19.806 86.236 1.00 41.00 310 GLU A C 1
ATOM 2503 O O . GLU A 1 310 ? -60.357 20.764 85.474 1.00 41.00 310 GLU A O 1
ATOM 2508 N N . CYS A 1 311 ? -60.921 18.624 86.022 1.00 25.55 311 CYS A N 1
ATOM 2509 C CA . CYS A 1 311 ? -62.147 18.281 85.251 1.00 25.55 311 CYS A CA 1
ATOM 2510 C C . CYS A 1 311 ? -62.054 17.685 83.820 1.00 25.55 311 CYS A C 1
ATOM 2512 O O . CYS A 1 311 ? -61.403 18.255 82.962 1.00 25.55 311 CYS A O 1
ATOM 2514 N N . THR A 1 312 ? -62.814 16.659 83.379 1.00 29.44 312 THR A N 1
ATOM 2515 C CA . THR A 1 312 ? -63.479 15.437 83.921 1.00 29.44 312 THR A CA 1
ATOM 2516 C C . THR A 1 312 ? -64.117 14.641 82.737 1.00 29.44 312 THR A C 1
ATOM 2518 O O . THR A 1 312 ? -64.409 15.201 81.687 1.00 29.44 312 THR A O 1
ATOM 2521 N N . VAL A 1 313 ? -64.308 13.331 82.970 1.00 37.00 313 VAL A N 1
ATOM 2522 C CA . VAL A 1 313 ? -64.917 12.149 82.270 1.00 37.00 313 VAL A CA 1
ATOM 2523 C C . VAL A 1 313 ? -66.176 12.334 81.360 1.00 37.00 313 VAL A C 1
ATOM 2525 O O . VAL A 1 313 ? -66.865 13.342 81.506 1.00 37.00 313 VAL A O 1
ATOM 2528 N N . PRO A 1 314 ? -66.558 11.362 80.471 1.00 33.44 314 PRO A N 1
ATOM 2529 C CA . PRO A 1 314 ? -67.218 10.091 80.877 1.00 33.44 314 PRO A CA 1
ATOM 2530 C C . PRO A 1 314 ? -66.822 8.794 80.112 1.00 33.44 314 PRO A C 1
ATOM 2532 O O . PRO A 1 314 ? -66.460 8.806 78.940 1.00 33.44 314 PRO A O 1
ATOM 2535 N N . THR A 1 315 ? -66.962 7.657 80.805 1.00 39.25 315 THR A N 1
ATOM 2536 C CA . THR A 1 315 ? -66.725 6.254 80.393 1.00 39.25 315 THR A CA 1
ATOM 2537 C C . THR A 1 315 ? -68.020 5.427 80.355 1.00 39.25 315 THR A C 1
ATOM 2539 O O . THR A 1 315 ? -68.923 5.703 81.137 1.00 39.25 315 THR A O 1
ATOM 2542 N N . GLU A 1 316 ? -68.060 4.368 79.524 1.00 26.22 316 GLU A N 1
ATOM 2543 C CA . GLU A 1 316 ? -68.577 2.997 79.811 1.00 26.22 316 GLU A CA 1
ATOM 2544 C C . GLU A 1 316 ? -68.484 2.086 78.554 1.00 26.22 316 GLU A C 1
ATOM 2546 O O . GLU A 1 316 ? -68.553 2.621 77.446 1.00 26.22 316 GLU A O 1
ATOM 2551 N N . PRO A 1 317 ? -68.465 0.729 78.640 1.00 38.69 317 PRO A N 1
ATOM 2552 C CA . PRO A 1 317 ? -68.099 -0.175 79.743 1.00 38.69 317 PRO A CA 1
ATOM 2553 C C . PRO A 1 317 ? -67.084 -1.298 79.335 1.00 38.69 317 PRO A C 1
ATOM 2555 O O . PRO A 1 317 ? -66.834 -1.520 78.149 1.00 38.69 317 PRO A O 1
ATOM 2558 N N . PRO A 1 318 ? -66.509 -2.047 80.303 1.00 42.44 318 PRO A N 1
ATOM 2559 C CA . PRO A 1 318 ? -65.475 -3.066 80.082 1.00 42.44 318 PRO A CA 1
ATOM 2560 C C . PRO A 1 318 ? -66.024 -4.500 79.923 1.00 42.44 318 PRO A C 1
ATOM 2562 O O . PRO A 1 318 ? -67.090 -4.837 80.443 1.00 42.44 318 PRO A O 1
ATOM 2565 N N . LYS A 1 319 ? -65.254 -5.360 79.235 1.00 29.41 319 LYS A N 1
ATOM 2566 C CA . LYS A 1 319 ? -65.465 -6.817 79.123 1.00 29.41 319 LYS A CA 1
ATOM 2567 C C . LYS A 1 319 ? -64.423 -7.594 79.942 1.00 29.41 319 LYS A C 1
ATOM 2569 O O . LYS A 1 319 ? -63.297 -7.145 80.100 1.00 29.41 319 LYS A O 1
ATOM 2574 N N . GLU A 1 320 ? -64.876 -8.729 80.469 1.00 35.59 320 GLU A N 1
ATOM 2575 C CA . GLU A 1 320 ? -64.331 -9.525 81.578 1.00 35.59 320 GLU A CA 1
ATOM 2576 C C . GLU A 1 320 ? -62.967 -10.214 81.352 1.00 35.59 320 GLU A C 1
ATOM 2578 O O . GLU A 1 320 ? -62.614 -10.612 80.246 1.00 35.59 320 GLU A O 1
ATOM 2583 N N . ASP A 1 321 ? -62.262 -10.404 82.473 1.00 50.03 321 ASP A N 1
ATOM 2584 C CA . ASP A 1 321 ? -60.878 -10.863 82.644 1.00 50.03 321 ASP A CA 1
ATOM 2585 C C . ASP A 1 321 ? -60.580 -12.332 82.254 1.00 50.03 321 ASP A C 1
ATOM 2587 O O . ASP A 1 321 ? -61.008 -13.277 82.925 1.00 50.03 321 ASP A O 1
ATOM 2591 N N . SER A 1 322 ? -59.683 -12.498 81.276 1.00 50.84 322 SER A N 1
ATOM 2592 C CA . SER A 1 322 ? -58.641 -13.539 81.196 1.00 50.84 322 SER A CA 1
ATOM 2593 C C . SER A 1 322 ? -57.451 -12.936 80.437 1.00 50.84 322 SER A C 1
ATOM 2595 O O . SER A 1 322 ? -57.617 -12.553 79.286 1.00 50.84 322 SER A O 1
ATOM 2597 N N . LEU A 1 323 ? -56.273 -12.820 81.064 1.00 67.25 323 LEU A N 1
ATOM 2598 C CA . LEU A 1 323 ? -55.067 -12.237 80.451 1.00 67.25 323 LEU A CA 1
ATOM 2599 C C . LEU A 1 323 ? -54.027 -13.342 80.233 1.00 67.25 323 LEU A C 1
ATOM 2601 O O . LEU A 1 323 ? -53.378 -13.787 81.185 1.00 67.25 323 LEU A O 1
ATOM 2605 N N . CYS A 1 324 ? -53.899 -13.811 78.993 1.00 76.69 324 CYS A N 1
ATOM 2606 C CA . CYS A 1 324 ? -52.705 -14.511 78.528 1.00 76.69 324 CYS A CA 1
ATOM 2607 C C . CYS A 1 324 ? -51.847 -13.495 77.777 1.00 76.69 324 CYS A C 1
ATOM 2609 O O . CYS A 1 324 ? -52.259 -12.990 76.742 1.00 76.69 324 CYS A O 1
ATOM 2611 N N . GLU A 1 325 ? -50.680 -13.166 78.324 1.00 83.12 325 GLU A N 1
ATOM 2612 C CA . GLU A 1 325 ? -49.695 -12.314 77.657 1.00 83.12 325 GLU A CA 1
ATOM 2613 C C . GLU A 1 325 ? -48.673 -13.210 76.956 1.00 83.12 325 GLU A C 1
ATOM 2615 O O . GLU A 1 325 ? -48.211 -14.196 77.539 1.00 83.12 325 GLU A O 1
ATOM 2620 N N . TYR A 1 326 ? -48.315 -12.888 75.715 1.00 88.19 326 TYR A N 1
ATOM 2621 C CA . TYR A 1 326 ? -47.314 -13.631 74.955 1.00 88.19 326 TYR A CA 1
ATOM 2622 C C . TYR A 1 326 ? -45.973 -12.892 74.915 1.00 88.19 326 TYR A C 1
ATOM 2624 O O . TYR A 1 326 ? -45.888 -11.671 75.041 1.00 88.19 326 TYR A O 1
ATOM 2632 N N . THR A 1 327 ? -44.889 -13.635 74.736 1.00 89.69 327 THR A N 1
ATOM 2633 C CA . THR A 1 327 ? -43.552 -13.100 74.473 1.00 89.69 327 THR A CA 1
ATOM 2634 C C . THR A 1 327 ? -42.882 -13.976 73.425 1.00 89.69 327 THR A C 1
ATOM 2636 O O . THR A 1 327 ? -42.752 -15.183 73.617 1.00 89.69 327 THR A O 1
ATOM 2639 N N . ILE A 1 328 ? -42.450 -13.378 72.317 1.00 91.25 328 ILE A N 1
ATOM 2640 C CA . ILE A 1 328 ? -41.660 -14.076 71.300 1.00 91.25 328 ILE A CA 1
ATOM 2641 C C . ILE A 1 328 ? -40.228 -14.172 71.832 1.00 91.25 328 ILE A C 1
ATOM 2643 O O . ILE A 1 328 ? -39.588 -13.151 72.087 1.00 91.25 328 ILE A O 1
ATOM 2647 N N . LEU A 1 329 ? -39.737 -15.388 72.075 1.00 89.56 329 LEU A N 1
ATOM 2648 C CA . LEU A 1 329 ? -38.362 -15.578 72.529 1.00 89.56 329 LEU A CA 1
ATOM 2649 C C . LEU A 1 329 ? -37.392 -15.388 71.351 1.00 89.56 329 LEU A C 1
ATOM 2651 O O . LEU A 1 329 ? -37.751 -15.705 70.218 1.00 89.56 329 LEU A O 1
ATOM 2655 N N . PRO A 1 330 ? -36.158 -14.901 71.584 1.00 88.56 330 PRO A N 1
ATOM 2656 C CA . PRO A 1 330 ? -35.178 -14.734 70.516 1.00 88.56 330 PRO A CA 1
ATOM 2657 C C . PRO A 1 330 ? -34.947 -16.052 69.755 1.00 88.56 330 PRO A C 1
ATOM 2659 O O . PRO A 1 330 ? -34.585 -17.048 70.389 1.00 88.56 330 PRO A O 1
ATOM 2662 N N . PRO A 1 331 ? -35.136 -16.080 68.424 1.00 91.69 331 PRO A N 1
ATOM 2663 C CA . PRO A 1 331 ? -34.958 -17.295 67.642 1.00 91.69 331 PRO A CA 1
ATOM 2664 C C . PRO A 1 331 ? -33.472 -17.635 67.451 1.00 91.69 331 PRO A C 1
ATOM 2666 O O . PRO A 1 331 ? -32.607 -16.752 67.431 1.00 91.69 331 PRO A O 1
ATOM 2669 N N . SER A 1 332 ? -33.176 -18.918 67.256 1.00 91.38 332 SER A N 1
ATOM 2670 C CA . SER A 1 332 ? -31.858 -19.445 66.896 1.00 91.38 332 SER A CA 1
ATOM 2671 C C . SER A 1 332 ? -31.795 -19.859 65.429 1.00 91.38 332 SER A C 1
ATOM 2673 O O . SER A 1 332 ? -32.807 -20.137 64.798 1.00 91.38 332 SER A O 1
ATOM 2675 N N . VAL A 1 333 ? -30.587 -19.894 64.859 1.00 93.38 333 VAL A N 1
ATOM 2676 C CA . VAL A 1 333 ? -30.388 -20.472 63.525 1.00 93.38 333 VAL A CA 1
ATOM 2677 C C . VAL A 1 333 ? -30.371 -21.990 63.659 1.00 93.38 333 VAL A C 1
ATOM 2679 O O . VAL A 1 333 ? -29.451 -22.553 64.256 1.00 93.38 333 VAL A O 1
ATOM 2682 N N . LYS A 1 334 ? -31.359 -22.646 63.061 1.00 92.12 334 LYS A N 1
ATOM 2683 C CA . LYS A 1 334 ? -31.479 -24.101 63.003 1.00 92.12 334 LYS A CA 1
ATOM 2684 C C . LYS A 1 334 ? -30.646 -24.689 61.877 1.00 92.12 334 LYS A C 1
ATOM 2686 O O . LYS A 1 334 ? -29.880 -25.628 62.084 1.00 92.12 334 LYS A O 1
ATOM 2691 N N . THR A 1 335 ? -30.782 -24.131 60.675 1.00 93.00 335 THR A N 1
ATOM 2692 C CA . THR A 1 335 ? -30.000 -24.526 59.497 1.00 93.00 335 THR A CA 1
ATOM 2693 C C . THR A 1 335 ? -29.717 -23.330 58.598 1.00 93.00 335 THR A C 1
ATOM 2695 O O . THR A 1 335 ? -30.462 -22.357 58.591 1.00 93.00 335 THR A O 1
ATOM 2698 N N . THR A 1 336 ? -28.642 -23.412 57.818 1.00 93.75 336 THR A N 1
ATOM 2699 C CA . THR A 1 336 ? -28.285 -22.406 56.813 1.00 93.75 336 THR A CA 1
ATOM 2700 C C . THR A 1 336 ? -28.183 -23.089 55.459 1.00 93.75 336 THR A C 1
ATOM 2702 O O . THR A 1 336 ? -27.498 -24.105 55.328 1.00 93.75 336 THR A O 1
ATOM 2705 N N . THR A 1 337 ? -28.818 -22.516 54.440 1.00 93.50 337 THR A N 1
ATOM 2706 C CA . THR A 1 337 ? -28.644 -22.925 53.039 1.00 93.50 337 THR A CA 1
ATOM 2707 C C . THR A 1 337 ? -27.906 -21.832 52.282 1.00 93.50 337 THR A C 1
ATOM 2709 O O . THR A 1 337 ? -28.119 -20.647 52.531 1.00 93.50 337 THR A O 1
ATOM 2712 N N . ASN A 1 338 ? -27.001 -22.209 51.381 1.00 94.38 338 ASN A N 1
ATOM 2713 C CA . ASN A 1 338 ? -26.278 -21.253 50.551 1.00 94.38 338 ASN A CA 1
ATOM 2714 C C . ASN A 1 338 ? -26.053 -21.801 49.144 1.00 94.38 338 ASN A C 1
ATOM 2716 O O . ASN A 1 338 ? -25.954 -23.012 48.940 1.00 94.38 338 ASN A O 1
ATOM 2720 N N . LYS A 1 339 ? -25.961 -20.886 48.180 1.00 95.25 339 LYS A N 1
ATOM 2721 C CA . LYS A 1 339 ? -25.536 -21.174 46.813 1.00 95.25 339 LYS A CA 1
ATOM 2722 C C . LYS A 1 339 ? -24.862 -19.943 46.228 1.00 95.25 339 LYS A C 1
ATOM 2724 O O . LYS A 1 339 ? -25.292 -18.822 46.485 1.00 95.25 339 LYS A O 1
ATOM 2729 N N . SER A 1 340 ? -23.804 -20.153 45.453 1.00 94.81 340 SER A N 1
ATOM 2730 C CA . SER A 1 340 ? -23.016 -19.077 44.855 1.00 94.81 340 SER A CA 1
ATOM 2731 C C . SER A 1 340 ? -22.478 -19.491 43.488 1.00 94.81 340 SER A C 1
ATOM 2733 O O . SER A 1 340 ? -22.015 -20.619 43.307 1.00 94.81 340 SER A O 1
ATOM 2735 N N . LEU A 1 341 ? -22.547 -18.568 42.533 1.00 96.25 341 LEU A N 1
ATOM 2736 C CA . LEU A 1 341 ? -21.893 -18.617 41.235 1.00 96.25 341 LEU A CA 1
ATOM 2737 C C . LEU A 1 341 ? -21.440 -17.196 40.882 1.00 96.25 341 LEU A C 1
ATOM 2739 O O . LEU A 1 341 ? -22.184 -16.426 40.276 1.00 96.25 341 LEU A O 1
ATOM 2743 N N . LEU A 1 342 ? -20.218 -16.863 41.303 1.00 95.31 342 LEU A N 1
ATOM 2744 C CA . LEU A 1 342 ? -19.590 -15.552 41.103 1.00 95.31 342 LEU A CA 1
ATOM 2745 C C . LEU A 1 342 ? -18.414 -15.573 40.114 1.00 95.31 342 LEU A C 1
ATOM 2747 O O . LEU A 1 342 ? -17.904 -14.514 39.766 1.00 95.31 342 LEU A O 1
ATOM 2751 N N . ASP A 1 343 ? -17.972 -16.747 39.650 1.00 95.88 343 ASP A N 1
ATOM 2752 C CA . ASP A 1 343 ? -16.994 -16.843 38.560 1.00 95.88 343 ASP A CA 1
ATOM 2753 C C . ASP A 1 343 ? -17.729 -16.762 37.210 1.00 95.88 343 ASP A C 1
ATOM 2755 O O . ASP A 1 343 ? -18.479 -17.684 36.870 1.00 95.88 343 ASP A O 1
ATOM 2759 N N . PRO A 1 344 ? -17.523 -15.696 36.414 1.00 96.00 344 PRO A N 1
ATOM 2760 C CA . PRO A 1 344 ? -18.197 -15.538 35.131 1.00 96.00 344 PRO A CA 1
ATOM 2761 C C . PRO A 1 344 ? -17.719 -16.496 34.041 1.00 96.00 344 PRO A C 1
ATOM 2763 O O . PRO A 1 344 ? -18.334 -16.512 32.972 1.00 96.00 344 PRO A O 1
ATOM 2766 N N . GLN A 1 345 ? -16.622 -17.234 34.259 1.00 96.25 345 GLN A N 1
ATOM 2767 C CA . GLN A 1 345 ? -15.940 -18.027 33.232 1.00 96.25 345 GLN A CA 1
ATOM 2768 C C . GLN A 1 345 ? -15.690 -17.205 31.959 1.00 96.25 345 GLN A C 1
ATOM 2770 O O . GLN A 1 345 ? -15.998 -17.621 30.839 1.00 96.25 345 GLN A O 1
ATOM 2775 N N . ALA A 1 346 ? -15.167 -15.994 32.164 1.00 97.25 346 ALA A N 1
ATOM 2776 C CA . ALA A 1 346 ? -15.044 -14.980 31.132 1.00 97.25 346 ALA A CA 1
ATOM 2777 C C . ALA A 1 346 ? -13.993 -15.350 30.077 1.00 97.25 346 ALA A C 1
ATOM 2779 O O . ALA A 1 346 ? -12.822 -15.599 30.393 1.00 97.25 346 ALA A O 1
ATOM 2780 N N . GLN A 1 347 ? -14.409 -15.325 28.814 1.00 97.25 347 GLN A N 1
ATOM 2781 C CA . GLN A 1 347 ? -13.588 -15.637 27.645 1.00 97.25 347 GLN A CA 1
ATOM 2782 C C . GLN A 1 347 ? -13.803 -14.606 26.530 1.00 97.25 347 GLN A C 1
ATOM 2784 O O . GLN A 1 347 ? -14.755 -13.824 26.568 1.00 97.25 347 GLN A O 1
ATOM 2789 N N . GLY A 1 348 ? -12.896 -14.560 25.554 1.00 97.06 348 GLY A N 1
ATOM 2790 C CA . GLY A 1 348 ? -12.988 -13.601 24.457 1.00 97.06 348 GLY A CA 1
ATOM 2791 C C . GLY A 1 348 ? -12.055 -13.905 23.293 1.00 97.06 348 GLY A C 1
ATOM 2792 O O . GLY A 1 348 ? -11.117 -14.687 23.421 1.00 97.06 348 GLY A O 1
ATOM 2793 N N . HIS A 1 349 ? -12.292 -13.256 22.156 1.00 97.25 349 HIS A N 1
ATOM 2794 C CA . HIS A 1 349 ? -11.376 -13.250 21.017 1.00 97.25 349 HIS A CA 1
ATOM 2795 C C . HIS A 1 349 ? -11.408 -11.914 20.266 1.00 97.25 349 HIS A C 1
ATOM 2797 O O . HIS A 1 349 ? -12.379 -11.155 20.341 1.00 97.25 349 HIS A O 1
ATOM 2803 N N . ILE A 1 350 ? -10.329 -11.641 19.533 1.00 98.19 350 ILE A N 1
ATOM 2804 C CA . ILE A 1 350 ? -10.210 -10.528 18.588 1.00 98.19 350 ILE A CA 1
ATOM 2805 C C . ILE A 1 350 ? -9.817 -11.126 17.240 1.00 98.19 350 ILE A C 1
ATOM 2807 O O . ILE A 1 350 ? -8.693 -11.601 17.075 1.00 98.19 350 ILE A O 1
ATOM 2811 N N . LEU A 1 351 ? -10.743 -11.147 16.287 1.00 97.50 351 LEU A N 1
ATOM 2812 C CA . LEU A 1 351 ? -10.579 -11.828 14.999 1.00 97.50 351 LEU A CA 1
ATOM 2813 C C . LEU A 1 351 ? -10.914 -10.879 13.843 1.00 97.50 351 LEU A C 1
ATOM 2815 O O . LEU A 1 351 ? -11.405 -9.776 14.068 1.00 97.50 351 LEU A O 1
ATOM 2819 N N . ALA A 1 352 ? -10.620 -11.285 12.608 1.00 97.38 352 ALA A N 1
ATOM 2820 C CA . ALA A 1 352 ? -10.944 -10.494 11.423 1.00 97.38 352 ALA A CA 1
ATOM 2821 C C . ALA A 1 352 ? -12.462 -10.360 11.239 1.00 97.38 352 ALA A C 1
ATOM 2823 O O . ALA A 1 352 ? -13.192 -11.343 11.361 1.00 97.38 352 ALA A O 1
ATOM 2824 N N . ASP A 1 353 ? -12.935 -9.154 10.923 1.00 96.38 353 ASP A N 1
ATOM 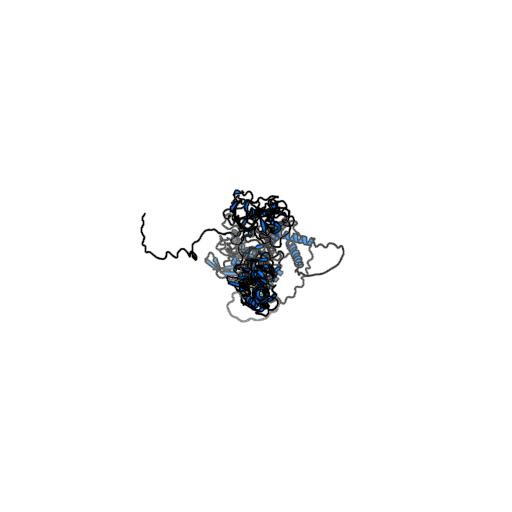2825 C CA . ASP A 1 353 ? -14.342 -8.908 10.592 1.00 96.38 353 ASP A CA 1
ATOM 2826 C C . ASP A 1 353 ? -14.580 -9.111 9.091 1.00 96.38 353 ASP A C 1
ATOM 2828 O O . ASP A 1 353 ? -14.612 -8.169 8.294 1.00 96.38 353 ASP A O 1
ATOM 2832 N N . ASP A 1 354 ? -14.715 -10.378 8.702 1.00 90.69 354 ASP A N 1
ATOM 2833 C CA . ASP A 1 354 ? -14.845 -10.808 7.306 1.00 90.69 354 ASP A CA 1
ATOM 2834 C C . ASP A 1 354 ? -15.977 -10.096 6.550 1.00 90.69 354 ASP A C 1
ATOM 2836 O O . ASP A 1 354 ? -15.832 -9.820 5.360 1.00 90.69 354 ASP A O 1
ATOM 2840 N N . ASN A 1 355 ? -17.073 -9.743 7.236 1.00 85.94 355 ASN A N 1
ATOM 2841 C CA . ASN A 1 355 ? -18.214 -9.044 6.633 1.00 85.94 355 ASN A CA 1
ATOM 2842 C C . ASN A 1 355 ? -17.844 -7.645 6.119 1.00 85.94 355 ASN A C 1
ATOM 2844 O O . ASN A 1 355 ? -18.502 -7.130 5.222 1.00 85.94 355 ASN A O 1
ATOM 2848 N N . THR A 1 356 ? -16.816 -7.028 6.703 1.00 88.50 356 THR A N 1
ATOM 2849 C CA . THR A 1 356 ? -16.345 -5.680 6.343 1.00 88.50 356 THR A CA 1
ATOM 2850 C C . THR A 1 356 ? -15.095 -5.684 5.471 1.00 88.50 356 THR A C 1
ATOM 2852 O O . THR A 1 356 ? -14.802 -4.689 4.813 1.00 88.50 356 THR A O 1
ATOM 2855 N N . ASN A 1 357 ? -14.348 -6.789 5.464 1.00 87.38 357 ASN A N 1
ATOM 2856 C CA . ASN A 1 357 ? -13.064 -6.891 4.771 1.00 87.38 357 ASN A CA 1
ATOM 2857 C C . ASN A 1 357 ? -13.195 -7.392 3.323 1.00 87.38 357 ASN A C 1
ATOM 2859 O O . ASN A 1 357 ? -12.192 -7.487 2.616 1.00 87.38 357 ASN A O 1
ATOM 2863 N N . ASP A 1 358 ? -14.400 -7.781 2.894 1.00 85.44 358 ASP A N 1
ATOM 2864 C CA . ASP A 1 358 ? -14.699 -8.472 1.626 1.00 85.44 358 ASP A CA 1
ATOM 2865 C C . ASP A 1 358 ? -13.988 -9.831 1.452 1.00 85.44 358 ASP A C 1
ATOM 2867 O O . ASP A 1 358 ? -14.111 -10.489 0.415 1.00 85.44 358 ASP A O 1
ATOM 2871 N N . ARG A 1 359 ? -13.191 -10.261 2.437 1.00 89.94 359 ARG A N 1
ATOM 2872 C CA . ARG A 1 359 ? -12.389 -11.487 2.401 1.00 89.94 359 ARG A CA 1
ATOM 2873 C C . ARG A 1 359 ? -12.028 -11.963 3.801 1.00 89.94 359 ARG A C 1
ATOM 2875 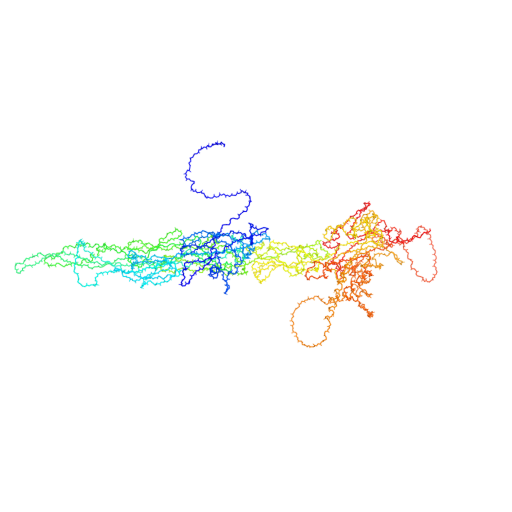O O . ARG A 1 359 ? -11.884 -11.165 4.724 1.00 89.94 359 ARG A O 1
ATOM 2882 N N . HIS A 1 360 ? -11.792 -13.267 3.904 1.00 94.25 360 HIS A N 1
ATOM 2883 C CA . HIS A 1 360 ? -11.408 -13.899 5.156 1.00 94.25 360 HIS A CA 1
ATOM 2884 C C . HIS A 1 360 ? -9.920 -13.713 5.464 1.00 94.25 360 HIS A C 1
ATOM 2886 O O . HIS A 1 360 ? -9.082 -14.127 4.661 1.00 94.25 360 HIS A O 1
ATOM 2892 N N . PHE A 1 361 ? -9.599 -13.147 6.629 1.00 97.12 361 PHE A N 1
ATOM 2893 C CA . PHE A 1 361 ? -8.237 -13.079 7.167 1.00 97.12 361 PHE A CA 1
ATOM 2894 C C . PHE A 1 361 ? -8.122 -13.887 8.460 1.00 97.12 361 PHE A C 1
ATOM 2896 O O . PHE A 1 361 ? -8.986 -13.828 9.332 1.00 97.12 361 PHE A O 1
ATOM 2903 N N . ASP A 1 362 ? -7.002 -14.583 8.637 1.00 97.06 362 ASP A N 1
ATOM 2904 C CA . ASP A 1 362 ? -6.666 -15.181 9.928 1.00 97.06 362 ASP A CA 1
ATOM 2905 C C . ASP A 1 362 ? -5.819 -14.197 10.740 1.00 97.06 362 ASP A C 1
ATOM 2907 O O . ASP A 1 362 ? -4.589 -14.203 10.665 1.00 97.06 362 ASP A O 1
ATOM 2911 N N . ALA A 1 363 ? -6.486 -13.353 11.532 1.00 97.19 363 ALA A N 1
ATOM 2912 C CA . ALA A 1 363 ? -5.843 -12.319 12.346 1.00 97.19 363 ALA A CA 1
ATOM 2913 C C . ALA A 1 363 ? -4.798 -12.860 13.342 1.00 97.19 363 ALA A C 1
ATOM 2915 O O . ALA A 1 363 ? -3.917 -12.108 13.762 1.00 97.19 363 ALA A O 1
ATOM 2916 N N . THR A 1 364 ? -4.842 -14.152 13.695 1.00 96.88 364 THR A N 1
ATOM 2917 C CA . THR A 1 364 ? -3.819 -14.773 14.554 1.00 96.88 364 THR A CA 1
ATOM 2918 C C . THR A 1 364 ? -2.490 -14.945 13.819 1.00 96.88 364 THR A C 1
ATOM 2920 O O . THR A 1 364 ? -1.418 -14.823 14.417 1.00 96.88 364 THR A O 1
ATOM 2923 N N . ARG A 1 365 ? -2.545 -15.155 12.499 1.00 96.81 365 ARG A N 1
ATOM 2924 C CA . ARG A 1 365 ? -1.375 -15.361 11.640 1.00 96.81 365 ARG A CA 1
ATOM 2925 C C . ARG A 1 365 ? -0.927 -14.086 10.954 1.00 96.81 365 ARG A C 1
ATOM 2927 O O . ARG A 1 365 ? 0.267 -13.801 10.954 1.00 96.81 365 ARG A O 1
ATOM 2934 N N . ALA A 1 366 ? -1.863 -13.364 10.346 1.00 97.19 366 ALA A N 1
ATOM 2935 C CA . ALA A 1 366 ? -1.617 -12.108 9.659 1.00 97.19 366 ALA A CA 1
ATOM 2936 C C . ALA A 1 366 ? -2.936 -11.422 9.280 1.00 97.19 366 ALA A C 1
ATOM 2938 O O . ALA A 1 366 ? -3.816 -12.030 8.670 1.00 97.19 366 ALA A O 1
ATOM 2939 N N . ILE A 1 367 ? -3.028 -10.130 9.568 1.00 98.12 367 ILE A N 1
ATOM 2940 C CA . ILE A 1 367 ? -4.038 -9.236 9.007 1.00 98.12 367 ILE A CA 1
ATOM 2941 C C . ILE A 1 367 ? -3.374 -7.898 8.629 1.00 98.12 367 ILE A C 1
ATOM 2943 O O . ILE A 1 367 ? -2.552 -7.390 9.400 1.00 98.12 367 ILE A O 1
ATOM 2947 N N . PRO A 1 368 ? -3.653 -7.329 7.444 1.00 97.81 368 PRO A N 1
ATOM 2948 C CA . PRO A 1 368 ? -3.115 -6.033 7.051 1.00 97.81 368 PRO A CA 1
ATOM 2949 C C . PRO A 1 368 ? -3.654 -4.892 7.913 1.00 97.81 368 PRO A C 1
ATOM 2951 O O . PRO A 1 368 ? -4.750 -4.966 8.466 1.00 97.81 368 PRO A O 1
ATOM 2954 N N . THR A 1 369 ? -2.925 -3.781 7.938 1.00 97.75 369 THR A N 1
ATOM 2955 C CA . THR A 1 369 ? -3.539 -2.487 8.244 1.00 97.75 369 THR A CA 1
ATOM 2956 C C . THR A 1 369 ? -4.630 -2.136 7.225 1.00 97.75 369 THR A C 1
ATOM 2958 O O . THR A 1 369 ? -4.679 -2.703 6.133 1.00 97.75 369 THR A O 1
ATOM 2961 N N . SER A 1 370 ? -5.532 -1.219 7.580 1.00 96.31 370 SER A N 1
ATOM 2962 C CA . SER A 1 370 ? -6.690 -0.848 6.748 1.00 96.31 370 SER A CA 1
ATOM 2963 C C . SER A 1 370 ? -7.696 -1.987 6.496 1.00 96.31 370 SER A C 1
ATOM 2965 O O . SER A 1 370 ? -8.550 -1.895 5.609 1.00 96.31 370 SER A O 1
ATOM 2967 N N . GLU A 1 371 ? -7.612 -3.058 7.286 1.00 97.81 371 GLU A N 1
ATOM 2968 C CA . GLU A 1 371 ? -8.664 -4.058 7.478 1.00 97.81 371 GLU A CA 1
ATOM 2969 C C . GLU A 1 371 ? -9.280 -3.905 8.869 1.00 97.81 371 GLU A C 1
ATOM 2971 O O . GLU A 1 371 ? -8.741 -3.208 9.732 1.00 97.81 371 GLU A O 1
ATOM 2976 N N . HIS A 1 372 ? -10.412 -4.558 9.095 1.00 98.00 372 HIS A N 1
ATOM 2977 C CA . HIS A 1 372 ? -11.167 -4.470 10.332 1.00 98.00 372 HIS A CA 1
ATOM 2978 C C . HIS A 1 372 ? -11.103 -5.767 11.134 1.00 98.00 372 HIS A C 1
ATOM 2980 O O . HIS A 1 372 ? -11.089 -6.884 10.601 1.00 98.00 372 HIS A O 1
ATOM 2986 N N . LEU A 1 373 ? -11.121 -5.591 12.448 1.00 98.44 373 LEU A N 1
ATOM 2987 C CA . LEU A 1 373 ? -11.302 -6.632 13.443 1.00 98.44 373 LEU A CA 1
ATOM 2988 C C . LEU A 1 373 ? -12.711 -6.542 14.037 1.00 98.44 373 LEU A C 1
ATOM 2990 O O . LEU A 1 373 ? -13.368 -5.502 13.978 1.00 98.44 373 LEU A O 1
ATOM 2994 N N . TYR A 1 374 ? -13.140 -7.611 14.689 1.00 97.62 374 TYR A N 1
ATOM 2995 C CA . TYR A 1 374 ? -14.182 -7.549 15.702 1.00 97.62 374 TYR A CA 1
ATOM 2996 C C . TYR A 1 374 ? -13.619 -8.030 17.036 1.00 97.62 374 TYR A C 1
ATOM 2998 O O . TYR A 1 374 ? -12.710 -8.865 17.083 1.00 97.62 374 TYR A O 1
ATOM 3006 N N . ALA A 1 375 ? -14.169 -7.504 18.124 1.00 98.00 375 ALA A N 1
ATOM 3007 C CA . ALA A 1 375 ? -13.898 -7.977 19.471 1.00 98.00 375 ALA A CA 1
ATOM 3008 C C . ALA A 1 375 ? -15.179 -8.576 20.055 1.00 98.00 375 ALA A C 1
ATOM 3010 O O . ALA A 1 375 ? -16.254 -7.974 19.987 1.00 98.00 375 ALA A O 1
ATOM 3011 N N . ASN A 1 376 ? -15.062 -9.771 20.626 1.00 97.81 376 ASN A N 1
ATOM 3012 C CA . ASN A 1 376 ? -16.162 -10.465 21.278 1.00 97.81 376 ASN A CA 1
ATOM 3013 C C . ASN A 1 376 ? -15.696 -11.014 22.625 1.00 97.81 376 ASN A C 1
ATOM 3015 O O . ASN A 1 376 ? -14.624 -11.613 22.717 1.00 97.81 376 ASN A O 1
ATOM 3019 N N . ALA A 1 377 ? -16.512 -10.803 23.650 1.00 97.88 377 ALA A N 1
ATOM 3020 C CA . ALA A 1 377 ? -16.353 -11.381 24.976 1.00 97.88 377 ALA A CA 1
ATOM 3021 C C . ALA A 1 377 ? -17.617 -12.168 25.339 1.00 97.88 377 ALA A C 1
ATOM 3023 O O . ALA A 1 377 ? -18.679 -11.944 24.759 1.00 97.88 377 ALA A O 1
ATOM 3024 N N . TRP A 1 378 ? -17.519 -13.101 26.278 1.00 97.06 378 TRP A N 1
ATOM 3025 C CA . TRP A 1 378 ? -18.673 -13.825 26.804 1.00 97.06 378 TRP A CA 1
ATOM 3026 C C . TRP A 1 378 ? -18.401 -14.357 28.214 1.00 97.06 378 TRP A C 1
ATOM 3028 O O . TRP A 1 378 ? -17.253 -14.499 28.636 1.00 97.06 378 TRP A O 1
ATOM 3038 N N . GLY A 1 379 ? -19.482 -14.632 28.939 1.00 96.19 379 GLY A N 1
ATOM 3039 C CA . GLY A 1 379 ? -19.513 -15.164 30.301 1.00 96.19 379 GLY A CA 1
ATOM 3040 C C . GLY A 1 379 ? -20.939 -15.590 30.660 1.00 96.19 379 GLY A C 1
ATOM 3041 O O . GLY A 1 379 ? -21.785 -15.713 29.769 1.00 96.19 379 GLY A O 1
ATOM 3042 N N . TYR A 1 380 ? -21.226 -15.826 31.937 1.00 97.38 380 TYR A N 1
ATOM 3043 C CA . TYR A 1 380 ? -22.605 -16.033 32.394 1.00 97.38 380 TYR A CA 1
ATOM 3044 C C . TYR A 1 380 ? -23.465 -14.774 32.202 1.00 97.38 380 TYR A C 1
ATOM 3046 O O . TYR A 1 380 ? -22.989 -13.651 32.309 1.00 97.38 380 TYR A O 1
ATOM 3054 N N . ASN A 1 381 ? -24.747 -14.945 31.880 1.00 95.50 381 ASN A N 1
ATOM 3055 C CA . ASN A 1 381 ? -25.665 -13.818 31.680 1.00 95.50 381 ASN A CA 1
ATOM 3056 C C . ASN A 1 381 ? -25.959 -13.035 32.975 1.00 95.50 381 ASN A C 1
ATOM 3058 O O . ASN A 1 381 ? -26.197 -11.836 32.913 1.00 95.50 381 ASN A O 1
ATOM 3062 N N . TYR A 1 382 ? -25.879 -13.677 34.136 1.00 96.88 382 TYR A N 1
ATOM 3063 C CA . TYR A 1 382 ? -25.835 -13.034 35.449 1.00 96.88 382 TYR A CA 1
ATOM 3064 C C . TYR A 1 382 ? -25.019 -13.893 36.417 1.00 96.88 382 TYR A C 1
ATOM 3066 O O . TYR A 1 382 ? -24.764 -15.067 36.151 1.00 96.88 382 TYR A O 1
ATOM 3074 N N . LEU A 1 383 ? -24.615 -13.311 37.540 1.00 98.06 383 LEU A N 1
ATOM 3075 C CA . LEU A 1 383 ? -23.958 -13.993 38.655 1.00 98.06 383 LEU A CA 1
ATOM 3076 C C . LEU A 1 383 ? -24.814 -13.821 39.903 1.00 98.06 383 LEU A C 1
ATOM 3078 O O . LEU A 1 383 ? -25.592 -12.870 39.994 1.00 98.06 383 LEU A O 1
ATOM 3082 N N . PHE A 1 384 ? -24.690 -14.729 40.864 1.00 96.88 384 PHE A N 1
ATOM 3083 C CA . PHE A 1 384 ? -25.437 -14.594 42.107 1.00 96.88 384 PHE A CA 1
ATOM 3084 C C . PHE A 1 384 ? -24.762 -15.289 43.279 1.00 96.88 384 PHE A C 1
ATOM 3086 O O . PHE A 1 384 ? -24.015 -16.254 43.112 1.00 96.88 384 PHE A O 1
ATOM 3093 N N . GLN A 1 385 ? -25.105 -14.847 44.481 1.00 96.75 385 GLN A N 1
ATOM 3094 C CA . GLN A 1 385 ? -24.964 -15.637 45.690 1.00 96.75 385 GLN A CA 1
ATOM 3095 C C . GLN A 1 385 ? -26.119 -15.363 46.643 1.00 96.75 385 GLN A C 1
ATOM 3097 O O . GLN A 1 385 ? -26.615 -14.242 46.741 1.00 96.75 385 GLN A O 1
ATOM 3102 N N . HIS A 1 386 ? -26.545 -16.394 47.360 1.00 96.12 386 HIS A N 1
ATOM 3103 C CA . HIS A 1 386 ? -27.523 -16.244 48.420 1.00 96.12 386 HIS A CA 1
ATOM 3104 C C . HIS A 1 386 ? -27.194 -17.145 49.605 1.00 96.12 386 HIS A C 1
ATOM 3106 O O . HIS A 1 386 ? -26.628 -18.231 49.454 1.00 96.12 386 HIS A O 1
ATOM 3112 N N . THR A 1 387 ? -27.555 -16.680 50.796 1.00 96.69 387 THR A N 1
ATOM 3113 C CA . THR A 1 387 ? -27.517 -17.443 52.042 1.00 96.69 387 THR A CA 1
ATOM 3114 C C . THR A 1 387 ? -28.812 -17.192 52.798 1.00 96.69 387 THR A C 1
ATOM 3116 O O . THR A 1 387 ? -29.139 -16.040 53.083 1.00 96.69 387 THR A O 1
ATOM 3119 N N . PHE A 1 388 ? -29.536 -18.259 53.124 1.00 96.88 388 PHE A N 1
ATOM 3120 C CA . PHE A 1 388 ? -30.795 -18.206 53.860 1.00 96.88 388 PHE A CA 1
ATOM 3121 C C . PHE A 1 388 ? -30.642 -18.956 55.180 1.00 96.88 388 PHE A C 1
ATOM 3123 O O . PHE A 1 388 ? -30.219 -20.116 55.189 1.00 96.88 388 PHE A O 1
ATOM 3130 N N . ASP A 1 389 ? -30.984 -18.292 56.279 1.00 96.50 389 ASP A N 1
ATOM 3131 C CA . ASP A 1 389 ? -30.964 -18.867 57.622 1.00 96.50 389 ASP A CA 1
ATOM 3132 C C . ASP A 1 389 ? -32.396 -19.279 57.996 1.00 96.50 389 ASP A C 1
ATOM 3134 O O . ASP A 1 389 ? -33.321 -18.468 57.967 1.00 96.50 389 ASP A O 1
ATOM 3138 N N . ASN A 1 390 ? -32.581 -20.550 58.338 1.00 96.12 390 ASN A N 1
ATOM 3139 C CA . ASN A 1 390 ? -33.796 -21.063 58.952 1.00 96.12 390 ASN A CA 1
ATOM 3140 C C . ASN A 1 390 ? -33.741 -20.769 60.449 1.00 96.12 390 ASN A C 1
ATOM 3142 O O . ASN A 1 390 ? -32.834 -21.234 61.145 1.00 96.12 390 ASN A O 1
ATOM 3146 N N . MET A 1 391 ? -34.691 -19.975 60.911 1.00 95.44 391 MET A N 1
ATOM 3147 C CA . MET A 1 391 ? -34.835 -19.503 62.274 1.00 95.44 391 MET A CA 1
ATOM 3148 C C . MET A 1 391 ? -35.882 -20.353 62.984 1.00 95.44 391 MET A C 1
ATOM 3150 O O . MET A 1 391 ? -37.035 -20.372 62.558 1.00 95.44 391 MET A O 1
ATOM 3154 N N . ASP A 1 392 ? -35.499 -21.014 64.072 1.00 92.50 392 ASP A N 1
ATOM 3155 C CA . ASP A 1 392 ? -36.428 -21.687 64.973 1.00 92.50 392 ASP A CA 1
ATOM 3156 C C . ASP A 1 392 ? -36.510 -20.959 66.312 1.00 92.50 392 ASP A C 1
ATOM 3158 O O . ASP A 1 392 ? -35.538 -20.389 66.811 1.00 92.50 392 ASP A O 1
ATOM 3162 N N . GLY A 1 393 ? -37.699 -20.920 66.894 1.00 92.88 393 GLY A N 1
ATOM 3163 C CA . GLY A 1 393 ? -37.917 -20.226 68.153 1.00 92.88 393 GLY A CA 1
ATOM 3164 C C . GLY A 1 393 ? -39.183 -20.682 68.846 1.00 92.88 393 GLY A C 1
ATOM 3165 O O . GLY A 1 393 ? -39.862 -21.612 68.409 1.00 92.88 393 GLY A O 1
ATOM 3166 N N . GLN A 1 394 ? -39.477 -20.032 69.967 1.00 93.50 394 GLN A N 1
ATOM 3167 C CA . GLN A 1 394 ? -40.632 -20.352 70.791 1.00 93.50 394 GLN A CA 1
ATOM 3168 C C . GLN A 1 394 ? -41.376 -19.080 71.183 1.00 93.50 394 GLN A C 1
ATOM 3170 O O . GLN A 1 394 ? -40.766 -18.102 71.611 1.00 93.50 394 GLN A O 1
ATOM 3175 N N . VAL A 1 395 ? -42.703 -19.100 71.084 1.00 92.12 395 VAL A N 1
ATOM 3176 C CA . VAL A 1 395 ? -43.559 -18.109 71.745 1.00 92.12 395 VAL A CA 1
ATOM 3177 C C . VAL A 1 395 ? -43.873 -18.623 73.142 1.00 92.12 395 VAL A C 1
ATOM 3179 O O . VAL A 1 395 ? -44.417 -19.718 73.281 1.00 92.12 395 VAL A O 1
ATOM 3182 N N . GLU A 1 396 ? -43.535 -17.854 74.175 1.00 92.00 396 GLU A N 1
ATOM 3183 C CA . GLU A 1 396 ? -43.923 -18.127 75.559 1.00 92.00 396 GLU A CA 1
ATOM 3184 C C . GLU A 1 396 ? -45.243 -17.420 75.878 1.00 92.00 396 GLU A C 1
ATOM 3186 O O . GLU A 1 396 ? -45.330 -16.198 75.793 1.00 92.00 396 GLU A O 1
ATOM 3191 N N . TYR A 1 397 ? -46.253 -18.177 76.307 1.00 89.38 397 TYR A N 1
ATOM 3192 C CA . TYR A 1 397 ? -47.520 -17.638 76.800 1.00 89.38 397 TYR A CA 1
ATOM 3193 C C . TYR A 1 397 ? -47.546 -17.699 78.325 1.00 89.38 397 TYR A C 1
ATOM 3195 O O . TYR A 1 397 ? -47.396 -18.769 78.921 1.00 89.38 397 TYR A O 1
ATOM 3203 N N . LYS A 1 398 ? -47.754 -16.550 78.970 1.00 88.50 398 LYS A N 1
ATOM 3204 C CA . LYS A 1 398 ? -47.923 -16.405 80.419 1.00 88.50 398 LYS A CA 1
ATOM 3205 C C . LYS A 1 398 ? -49.375 -16.061 80.711 1.00 88.50 398 LYS A C 1
ATOM 3207 O O . LYS A 1 398 ? -49.815 -14.931 80.523 1.00 88.50 398 LYS A O 1
ATOM 3212 N N . CYS A 1 399 ? -50.120 -17.045 81.199 1.00 84.62 399 CYS A N 1
ATOM 3213 C CA . CYS A 1 399 ? -51.538 -16.888 81.486 1.00 84.62 399 CYS A CA 1
ATOM 3214 C C . CYS A 1 399 ? -51.782 -16.646 82.971 1.00 84.62 399 CYS A C 1
ATOM 3216 O O . CYS A 1 399 ? -51.320 -17.404 83.831 1.00 84.62 399 CYS A O 1
ATOM 3218 N N . LYS A 1 400 ? -52.574 -15.612 83.259 1.00 83.44 400 LYS A N 1
ATOM 3219 C CA . LYS A 1 400 ? -53.080 -15.293 84.591 1.00 83.44 400 LYS A CA 1
ATOM 3220 C C . LYS A 1 400 ? -54.595 -15.439 84.599 1.00 83.44 400 LYS A C 1
ATOM 3222 O O . LYS A 1 400 ? -55.330 -14.549 84.177 1.00 83.44 400 LYS A O 1
ATOM 3227 N N . VAL A 1 401 ? -55.068 -16.569 85.120 1.00 80.06 401 VAL A N 1
ATOM 3228 C CA . VAL A 1 401 ? -56.496 -16.915 85.118 1.00 80.06 401 VAL A CA 1
ATOM 3229 C C . VAL A 1 401 ? -57.050 -16.806 86.531 1.00 80.06 401 VAL A C 1
ATOM 3231 O O . VAL A 1 401 ? -56.612 -17.497 87.458 1.00 80.06 401 VAL A O 1
ATOM 3234 N N . LYS A 1 402 ? -58.031 -15.920 86.708 1.00 77.94 402 LYS A N 1
ATOM 3235 C CA . LYS A 1 402 ? -58.712 -15.693 87.983 1.00 77.94 402 LYS A CA 1
ATOM 3236 C C . LYS A 1 402 ? -59.964 -16.564 88.043 1.00 77.94 402 LYS A C 1
ATOM 3238 O O . LYS A 1 402 ? -60.928 -16.318 87.329 1.00 77.94 402 LYS A O 1
ATOM 3243 N N . VAL A 1 403 ? -59.966 -17.574 88.911 1.00 77.12 403 VAL A N 1
ATOM 3244 C CA . VAL A 1 403 ? -61.101 -18.498 89.045 1.00 77.12 403 VAL A CA 1
ATOM 3245 C C . VAL A 1 403 ? -61.815 -18.261 90.371 1.00 77.12 403 VAL A C 1
ATOM 3247 O O . VAL A 1 403 ? -61.211 -18.321 91.446 1.00 77.12 403 VAL A O 1
ATOM 3250 N N . VAL A 1 404 ? -63.121 -18.006 90.293 1.00 77.31 404 VAL A N 1
ATOM 3251 C CA . VAL A 1 404 ? -63.989 -17.818 91.461 1.00 77.31 404 VAL A CA 1
ATOM 3252 C C . VAL A 1 404 ? -64.575 -19.164 91.881 1.00 77.31 404 VAL A C 1
ATOM 3254 O O . VAL A 1 404 ? -65.371 -19.764 91.157 1.00 77.31 404 VAL A O 1
ATOM 3257 N N . TYR A 1 405 ? -64.226 -19.624 93.080 1.00 78.62 405 TYR A N 1
ATOM 3258 C CA . TYR A 1 405 ? -64.781 -20.835 93.674 1.00 78.62 405 TYR A CA 1
ATOM 3259 C C . TYR A 1 405 ? -65.919 -20.479 94.622 1.00 78.62 405 TYR A C 1
ATOM 3261 O O . TYR A 1 405 ? -65.750 -19.744 95.595 1.00 78.62 405 TYR A O 1
ATOM 3269 N N . LYS A 1 406 ? -67.096 -21.050 94.364 1.00 79.38 406 LYS A N 1
ATOM 3270 C CA . LYS A 1 406 ? -68.235 -20.973 95.283 1.00 79.38 406 LYS A CA 1
ATOM 3271 C C . LYS A 1 406 ? -68.054 -22.034 96.368 1.00 79.38 406 LYS A C 1
ATOM 3273 O O . LYS A 1 406 ? -68.018 -23.228 96.059 1.00 79.38 406 LYS A O 1
ATOM 3278 N N . LEU A 1 407 ? -67.933 -21.602 97.622 1.00 80.06 407 LEU A N 1
ATOM 3279 C CA . LEU A 1 407 ? -67.725 -22.462 98.787 1.00 80.06 407 LEU A CA 1
ATOM 3280 C C . LEU A 1 407 ? -68.994 -22.512 99.644 1.00 80.06 407 LEU A C 1
ATOM 3282 O O . LEU A 1 407 ? -69.624 -21.485 99.904 1.00 80.06 407 LEU A O 1
ATOM 3286 N N . LYS A 1 408 ? -69.342 -23.697 100.149 1.00 79.12 408 LYS A N 1
ATOM 3287 C CA . LYS A 1 408 ? -70.398 -23.876 101.160 1.00 79.12 408 LYS A CA 1
ATOM 3288 C C . LYS A 1 408 ? -69.935 -24.793 102.292 1.00 79.12 408 LYS A C 1
ATOM 3290 O O . LYS A 1 408 ? -69.282 -25.804 102.047 1.00 79.12 408 LYS A O 1
ATOM 3295 N N . TRP A 1 409 ? -70.252 -24.430 103.536 1.00 82.75 409 TRP A N 1
ATOM 3296 C CA . TRP A 1 409 ? -69.975 -25.239 104.734 1.00 82.75 409 TRP A CA 1
ATOM 3297 C C . TRP A 1 409 ? -70.938 -24.908 105.885 1.00 82.75 409 TRP A C 1
ATOM 3299 O O . TRP A 1 409 ? -71.779 -24.015 105.773 1.00 82.75 409 TRP A O 1
ATOM 3309 N N . LYS A 1 410 ? -70.864 -25.650 106.995 1.00 76.31 410 LYS A N 1
ATOM 3310 C CA . LYS A 1 410 ? -71.691 -25.447 108.196 1.00 76.31 410 LYS A CA 1
ATOM 3311 C C . LYS A 1 410 ? -70.817 -25.175 109.421 1.00 76.31 410 LYS A C 1
ATOM 3313 O O . LYS A 1 410 ? -69.867 -25.911 109.668 1.00 76.31 410 LYS A O 1
ATOM 3318 N N . GLU A 1 411 ? -71.182 -24.172 110.217 1.00 73.56 411 GLU A N 1
ATOM 3319 C CA . GLU A 1 411 ? -70.510 -23.807 111.478 1.00 73.56 411 GLU A CA 1
ATOM 3320 C C . GLU A 1 411 ? -71.479 -23.885 112.661 1.00 73.56 411 GLU A C 1
ATOM 3322 O O . GLU A 1 411 ? -72.680 -23.640 112.511 1.00 73.56 411 GLU A O 1
ATOM 3327 N N . LYS A 1 412 ? -70.961 -24.225 113.845 1.00 67.38 412 LYS A N 1
ATOM 3328 C CA . LYS A 1 412 ? -71.726 -24.238 115.097 1.00 67.38 412 LYS A CA 1
ATOM 3329 C C . LYS A 1 412 ? -71.743 -22.842 115.719 1.00 67.38 412 LYS A C 1
ATOM 3331 O O . LYS A 1 412 ? -70.704 -22.194 115.807 1.00 67.38 412 LYS A O 1
ATOM 3336 N N . ARG A 1 413 ? -72.915 -22.378 116.163 1.00 57.69 413 ARG A N 1
ATOM 3337 C CA . ARG A 1 413 ? -73.077 -21.095 116.869 1.00 57.69 413 ARG A CA 1
ATOM 3338 C C . ARG A 1 413 ? -73.889 -21.306 118.152 1.00 57.69 413 ARG A C 1
ATOM 3340 O O . ARG A 1 413 ? -74.973 -21.880 118.075 1.00 57.69 413 ARG A O 1
ATOM 3347 N N . GLY A 1 414 ? -73.365 -20.830 119.287 1.00 58.12 414 GLY A N 1
ATOM 3348 C CA . GLY A 1 414 ? -73.889 -21.058 120.648 1.00 58.12 414 GLY A CA 1
ATOM 3349 C C . GLY A 1 414 ? -72.870 -21.792 121.538 1.00 58.12 414 GLY A C 1
ATOM 3350 O O . GLY A 1 414 ? -71.944 -22.395 121.009 1.00 58.12 414 GLY A O 1
ATOM 3351 N N . SER A 1 415 ? -73.008 -21.720 122.867 1.00 49.56 415 SER A N 1
ATOM 3352 C CA . SER A 1 415 ? -72.193 -22.484 123.833 1.00 49.56 415 SER A CA 1
ATOM 3353 C C . SER A 1 415 ? -73.119 -23.227 124.802 1.00 49.56 415 SER A C 1
ATOM 3355 O O . SER A 1 415 ? -74.091 -22.635 125.277 1.00 49.56 415 SER A O 1
ATOM 3357 N N . GLY A 1 416 ? -72.845 -24.511 125.060 1.00 58.88 416 GLY A N 1
ATOM 3358 C CA . GLY A 1 416 ? -73.721 -25.430 125.809 1.00 58.88 416 GLY A CA 1
ATOM 3359 C C . GLY A 1 416 ? -74.813 -26.089 124.946 1.00 58.88 416 GLY A C 1
ATOM 3360 O O . GLY A 1 416 ? -74.703 -26.114 123.723 1.00 58.88 416 GLY A O 1
ATOM 3361 N N . ASP A 1 417 ? -75.888 -26.592 125.564 1.00 53.03 417 ASP A N 1
ATOM 3362 C CA . ASP A 1 417 ? -76.942 -27.427 124.938 1.00 53.03 417 ASP A CA 1
ATOM 3363 C C . ASP A 1 417 ? -77.773 -26.762 123.804 1.00 53.03 417 ASP A C 1
ATOM 3365 O O . ASP A 1 417 ? -78.665 -27.390 123.237 1.00 53.03 417 ASP A O 1
ATOM 3369 N N . ASN A 1 418 ? -77.467 -25.515 123.415 1.00 53.56 418 ASN A N 1
ATOM 3370 C CA . ASN A 1 418 ? -78.131 -24.752 122.343 1.00 53.56 418 ASN A CA 1
ATOM 3371 C C . ASN A 1 418 ? -77.262 -24.597 121.067 1.00 53.56 418 ASN A C 1
ATOM 3373 O O . ASN A 1 418 ? -77.286 -23.554 120.408 1.00 53.56 418 ASN A O 1
ATOM 3377 N N . GLU A 1 419 ? -76.475 -25.613 120.693 1.00 53.91 419 GLU A N 1
ATOM 3378 C CA . GLU A 1 419 ? -75.683 -25.598 119.451 1.00 53.91 419 GLU A CA 1
ATOM 3379 C C . GLU A 1 419 ? -76.544 -25.836 118.192 1.00 53.91 419 GLU A C 1
ATOM 3381 O O . GLU A 1 419 ? -77.079 -26.922 117.962 1.00 53.91 419 GLU A O 1
ATOM 3386 N N . ARG A 1 420 ? -76.605 -24.840 117.299 1.00 62.75 420 ARG A N 1
ATOM 3387 C CA . ARG A 1 420 ? -77.245 -24.935 115.972 1.00 62.75 420 ARG A CA 1
ATOM 3388 C C . ARG A 1 420 ? -76.197 -24.876 114.857 1.00 62.75 420 ARG A C 1
ATOM 3390 O O . ARG A 1 420 ? -75.335 -23.999 114.859 1.00 62.75 420 ARG A O 1
ATOM 3397 N N . TRP A 1 421 ? -76.320 -25.756 113.858 1.00 65.12 421 TRP A N 1
ATOM 3398 C CA . TRP A 1 421 ? -75.541 -25.680 112.616 1.00 65.12 421 TRP A CA 1
ATOM 3399 C C . TRP A 1 421 ? -76.117 -24.596 111.704 1.00 65.12 421 TRP A C 1
ATOM 3401 O O . TRP A 1 421 ? -77.279 -24.668 111.299 1.00 65.12 421 TRP A O 1
ATOM 3411 N N . VAL A 1 422 ? -75.309 -23.598 111.365 1.00 67.56 422 VAL A N 1
ATOM 3412 C CA . VAL A 1 422 ? -75.685 -22.516 110.452 1.00 67.56 422 VAL A CA 1
ATOM 3413 C C . VAL A 1 422 ? -74.941 -22.709 109.137 1.00 67.56 422 VAL A C 1
ATOM 3415 O O . VAL A 1 422 ? -73.727 -22.902 109.134 1.00 67.56 422 VAL A O 1
ATOM 3418 N N . SER A 1 423 ? -75.673 -22.669 108.023 1.00 72.44 423 SER A N 1
ATOM 3419 C CA . SER A 1 423 ? -75.075 -22.690 106.689 1.00 72.44 423 SER A CA 1
ATOM 3420 C C . SER A 1 423 ? -74.318 -21.392 106.432 1.00 72.44 423 SER A C 1
ATOM 3422 O O . SER A 1 423 ? -74.844 -20.299 106.651 1.00 72.44 423 SER A O 1
ATOM 3424 N N . LYS A 1 424 ? -73.089 -21.531 105.950 1.00 72.75 424 LYS A N 1
ATOM 3425 C CA . LYS A 1 424 ? -72.218 -20.455 105.501 1.00 72.75 424 LYS A CA 1
ATOM 3426 C C . LYS A 1 424 ? -71.904 -20.673 104.028 1.00 72.75 424 LYS A C 1
ATOM 3428 O O . LYS A 1 424 ? -71.668 -21.801 103.592 1.00 72.75 424 LYS A O 1
ATOM 3433 N N . SER A 1 425 ? -71.926 -19.587 103.277 1.00 68.56 425 SER A N 1
ATOM 3434 C CA . SER A 1 425 ? -71.469 -19.531 101.897 1.00 68.56 425 SER A CA 1
ATOM 3435 C C . SER A 1 425 ? -70.470 -18.403 101.783 1.00 68.56 425 SER A C 1
ATOM 3437 O O . SER A 1 425 ? -70.668 -17.351 102.393 1.00 68.56 425 SER A O 1
ATOM 3439 N N . ASP A 1 426 ? -69.434 -18.625 100.996 1.00 74.94 426 ASP A N 1
ATOM 3440 C CA . ASP A 1 426 ? -68.484 -17.587 100.635 1.00 74.94 426 ASP A CA 1
ATOM 3441 C C . ASP A 1 426 ? -67.983 -17.839 99.217 1.00 74.94 426 ASP A C 1
ATOM 3443 O O . ASP A 1 426 ? -68.116 -18.940 98.671 1.00 74.94 426 ASP A O 1
ATOM 3447 N N . THR A 1 427 ? -67.423 -16.809 98.616 1.00 70.81 427 THR A N 1
ATOM 3448 C CA . THR A 1 427 ? -66.717 -16.904 97.347 1.00 70.81 427 THR A CA 1
ATOM 3449 C C . THR A 1 427 ? -65.262 -16.631 97.616 1.00 70.81 427 THR A C 1
ATOM 3451 O O . THR A 1 427 ? -64.918 -15.586 98.160 1.00 70.81 427 THR A O 1
ATOM 3454 N N . ASP A 1 428 ? -64.416 -17.567 97.220 1.00 74.38 428 ASP A N 1
ATOM 3455 C CA . ASP A 1 428 ? -62.982 -17.402 97.343 1.00 74.38 428 ASP A CA 1
ATOM 3456 C C . ASP A 1 428 ? -62.376 -17.427 95.952 1.00 74.38 428 ASP A C 1
ATOM 3458 O O . ASP A 1 428 ? -62.778 -18.214 95.089 1.00 74.38 428 ASP A O 1
ATOM 3462 N N . THR A 1 429 ? -61.454 -16.511 95.710 1.00 74.62 429 THR A N 1
ATOM 3463 C CA . THR A 1 429 ? -60.890 -16.327 94.381 1.00 74.62 429 THR A CA 1
ATOM 3464 C C . THR A 1 429 ? -59.448 -16.763 94.405 1.00 74.62 429 THR A C 1
ATOM 3466 O O . THR A 1 429 ? -58.646 -16.225 95.165 1.00 74.62 429 THR A O 1
ATOM 3469 N N . LYS A 1 430 ? -59.111 -17.726 93.549 1.00 79.62 430 LYS A N 1
ATOM 3470 C CA . LYS A 1 430 ? -57.735 -18.176 93.383 1.00 79.62 430 LYS A CA 1
ATOM 3471 C C . LYS A 1 430 ? -57.253 -17.820 91.987 1.00 79.62 430 LYS A C 1
ATOM 3473 O O . LYS A 1 430 ? -57.886 -18.163 90.990 1.00 79.62 430 LYS A O 1
ATOM 3478 N N . THR A 1 431 ? -56.129 -17.121 91.946 1.00 79.94 431 THR A N 1
ATOM 3479 C CA . THR A 1 431 ? -55.417 -16.801 90.712 1.00 79.94 431 THR A CA 1
ATOM 3480 C C . THR A 1 431 ? -54.432 -17.922 90.417 1.00 79.94 431 THR A C 1
ATOM 3482 O O . THR A 1 431 ? -53.630 -18.275 91.284 1.00 79.94 431 THR A O 1
ATOM 3485 N N . TYR A 1 432 ? -54.499 -18.476 89.210 1.00 82.75 432 TYR A N 1
ATOM 3486 C CA . TYR A 1 432 ? -53.532 -19.444 88.702 1.00 82.75 432 TYR A CA 1
ATOM 3487 C C . TYR A 1 432 ? -52.619 -18.746 87.704 1.00 82.75 432 TYR A C 1
ATOM 3489 O O . TYR A 1 432 ? -53.102 -18.037 86.822 1.00 82.75 432 TYR A O 1
ATOM 3497 N N . ASN A 1 433 ? -51.315 -18.957 87.866 1.00 84.44 433 ASN A N 1
ATOM 3498 C CA . ASN A 1 433 ? -50.302 -18.517 86.919 1.00 84.44 433 ASN A CA 1
ATOM 3499 C C . ASN A 1 433 ? -49.642 -19.769 86.357 1.00 84.44 433 ASN A C 1
ATOM 3501 O O . ASN A 1 433 ? -49.174 -20.604 87.129 1.00 84.44 433 ASN A O 1
ATOM 3505 N N . PHE A 1 434 ? -49.605 -19.895 85.041 1.00 86.94 434 PHE A N 1
ATOM 3506 C CA . PHE A 1 434 ? -48.894 -20.969 84.363 1.00 86.94 434 PHE A CA 1
ATOM 3507 C C . PHE A 1 434 ? -48.344 -20.449 83.039 1.00 86.94 434 PHE A C 1
ATOM 3509 O O . PHE A 1 434 ? -48.863 -19.481 82.479 1.00 86.94 434 PHE A O 1
ATOM 3516 N N . SER A 1 435 ? -47.296 -21.104 82.547 1.00 87.94 435 SER A N 1
ATOM 3517 C CA . SER A 1 435 ? -46.740 -20.841 81.226 1.00 87.94 435 SER A CA 1
ATOM 3518 C C . SER A 1 435 ? -46.577 -22.114 80.405 1.00 87.94 435 SER A C 1
ATOM 3520 O O . SER A 1 435 ? -46.502 -23.237 80.934 1.00 87.94 435 SER A O 1
ATOM 3522 N N . TYR A 1 436 ? -46.569 -21.920 79.094 1.00 90.44 436 TYR A N 1
ATOM 3523 C CA . TYR A 1 436 ? -46.298 -22.926 78.075 1.00 90.44 436 TYR A CA 1
ATOM 3524 C C . TYR A 1 436 ? -45.739 -22.250 76.827 1.00 90.44 436 TYR A C 1
ATOM 3526 O O . TYR A 1 436 ? -45.779 -21.024 76.708 1.00 90.44 436 TYR A O 1
ATOM 3534 N N . THR A 1 437 ? -45.199 -23.053 75.913 1.00 91.31 437 THR A N 1
ATOM 3535 C CA . THR A 1 437 ? -44.561 -22.562 74.694 1.00 91.31 437 THR A CA 1
ATOM 3536 C C . THR A 1 437 ? -45.172 -23.167 73.434 1.00 91.31 437 THR A C 1
ATOM 3538 O O . THR A 1 437 ? -45.743 -24.264 73.457 1.00 91.31 437 THR A O 1
ATOM 3541 N N . ARG A 1 438 ? -45.051 -22.434 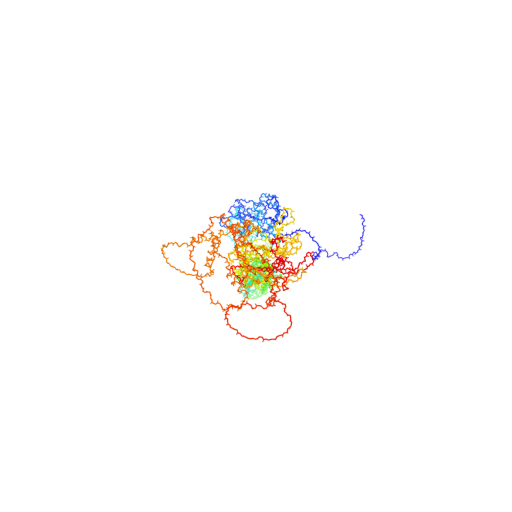72.325 1.00 91.44 438 ARG A N 1
ATOM 3542 C CA . ARG A 1 438 ? -45.337 -22.898 70.962 1.00 91.44 438 ARG A CA 1
ATOM 3543 C C . ARG A 1 438 ? -44.110 -22.699 70.091 1.00 91.44 438 ARG A C 1
ATOM 3545 O O . ARG A 1 438 ? -43.593 -21.587 70.025 1.00 91.44 438 ARG A O 1
ATOM 3552 N N . ASP A 1 439 ? -43.664 -23.770 69.450 1.00 93.75 439 ASP A N 1
ATOM 3553 C CA . ASP A 1 439 ? -42.539 -23.723 68.519 1.00 93.75 439 ASP A CA 1
ATOM 3554 C C . ASP A 1 439 ? -42.973 -23.084 67.197 1.00 93.75 439 ASP A C 1
ATOM 3556 O O . ASP A 1 439 ? -44.093 -23.313 66.729 1.00 93.75 439 ASP A O 1
ATOM 3560 N N . TYR A 1 440 ? -42.068 -22.337 66.577 1.00 94.62 440 TYR A N 1
ATOM 3561 C CA . TYR A 1 440 ? -42.252 -21.778 65.244 1.00 94.62 440 TYR A CA 1
ATOM 3562 C C . TYR A 1 440 ? -40.955 -21.852 64.430 1.00 94.62 440 TYR A C 1
ATOM 3564 O O . TYR A 1 440 ? -39.865 -21.977 64.994 1.00 94.62 440 TYR A O 1
ATOM 3572 N N . ASP A 1 441 ? -41.074 -21.771 63.104 1.00 94.25 441 ASP A N 1
ATOM 3573 C CA . ASP A 1 441 ? -39.953 -21.898 62.166 1.00 94.25 441 ASP A CA 1
ATOM 3574 C C . ASP A 1 441 ? -40.183 -21.042 60.907 1.00 94.25 441 ASP A C 1
ATOM 3576 O O . ASP A 1 441 ? -41.224 -21.163 60.257 1.00 94.25 441 ASP A O 1
ATOM 3580 N N . TYR A 1 442 ? -39.227 -20.174 60.566 1.00 96.19 442 TYR A N 1
ATOM 3581 C CA . TYR A 1 442 ? -39.269 -19.332 59.363 1.00 96.19 442 TYR A CA 1
ATOM 3582 C C . TYR A 1 442 ? -37.881 -19.142 58.739 1.00 96.19 442 TYR A C 1
ATOM 3584 O O . TYR A 1 442 ? -36.865 -19.442 59.357 1.00 96.19 442 TYR A O 1
ATOM 3592 N N . TRP A 1 443 ? -37.804 -18.651 57.506 1.00 96.44 443 TRP A N 1
ATOM 3593 C CA . TRP A 1 443 ? -36.556 -18.375 56.792 1.00 96.44 443 TRP A CA 1
ATOM 3594 C C . TRP A 1 443 ? -36.329 -16.880 56.629 1.00 96.44 443 TRP A C 1
ATOM 3596 O O . TRP A 1 443 ? -37.229 -16.143 56.230 1.00 96.44 443 TRP A O 1
ATOM 3606 N N . LYS A 1 444 ? -35.092 -16.458 56.884 1.00 95.31 444 LYS A N 1
ATOM 3607 C CA . LYS A 1 444 ? -34.627 -15.095 56.643 1.00 95.31 444 LYS A CA 1
ATOM 3608 C C . LYS A 1 444 ? -33.442 -15.066 55.690 1.00 95.31 444 LYS A C 1
ATOM 3610 O O . LYS A 1 444 ? -32.642 -16.006 55.613 1.00 95.31 444 LYS A O 1
ATOM 3615 N N . ILE A 1 445 ? -33.297 -13.956 54.992 1.00 96.75 445 ILE A N 1
ATOM 3616 C CA . ILE A 1 445 ? -32.209 -13.678 54.072 1.00 96.75 445 ILE A CA 1
ATOM 3617 C C . ILE A 1 445 ? -31.025 -13.169 54.881 1.00 96.75 445 ILE A C 1
ATOM 3619 O O . ILE A 1 445 ? -31.091 -12.143 55.547 1.00 96.75 445 ILE A O 1
ATOM 3623 N N . LYS A 1 446 ? -29.911 -13.891 54.805 1.00 95.00 446 LYS A N 1
ATOM 3624 C CA . LYS A 1 446 ? -28.638 -13.455 55.382 1.00 95.00 446 LYS A CA 1
ATOM 3625 C C . LYS A 1 446 ? -27.788 -12.717 54.355 1.00 95.00 446 LYS A C 1
ATOM 3627 O O . LYS A 1 446 ? -27.184 -11.697 54.665 1.00 95.00 446 LYS A O 1
ATOM 3632 N N . VAL A 1 447 ? -27.723 -13.270 53.144 1.00 95.44 447 VAL A N 1
ATOM 3633 C CA . VAL A 1 447 ? -27.000 -12.707 52.000 1.00 95.44 447 VAL A CA 1
ATOM 3634 C C . VAL A 1 447 ? -27.868 -12.888 50.763 1.00 95.44 447 VAL A C 1
ATOM 3636 O O . VAL A 1 447 ? -28.380 -13.985 50.532 1.00 95.44 447 VAL A O 1
ATOM 3639 N N . LEU A 1 448 ? -28.001 -11.840 49.961 1.00 96.62 448 LEU A N 1
ATOM 3640 C CA . LEU A 1 448 ? -28.591 -11.882 48.630 1.00 96.62 448 LEU A CA 1
ATOM 3641 C C . LEU A 1 448 ? -27.839 -10.903 47.736 1.00 96.62 448 LEU A C 1
ATOM 3643 O O . LEU A 1 448 ? -27.861 -9.697 47.964 1.00 96.62 448 LEU A O 1
ATOM 3647 N N . GLU A 1 449 ? -27.203 -11.432 46.705 1.00 95.81 449 GLU A N 1
ATOM 3648 C CA . GLU A 1 449 ? -26.488 -10.657 45.705 1.00 95.81 449 GLU A CA 1
ATOM 3649 C C . GLU A 1 449 ? -26.764 -11.245 44.329 1.00 95.81 449 GLU A C 1
ATOM 3651 O O . GLU A 1 449 ? -26.590 -12.443 44.103 1.00 95.81 449 GLU A O 1
ATOM 3656 N N . VAL A 1 450 ? -27.178 -10.384 43.405 1.00 97.25 450 VAL A N 1
ATOM 3657 C CA . VAL A 1 450 ? -27.351 -10.711 41.992 1.00 97.25 450 VAL A CA 1
ATOM 3658 C C . VAL A 1 450 ? -26.641 -9.632 41.185 1.00 97.25 450 VAL A C 1
ATOM 3660 O O . VAL A 1 450 ? -26.875 -8.440 41.387 1.00 97.25 450 VAL A O 1
ATOM 3663 N N . LEU A 1 451 ? -25.761 -10.054 40.281 1.00 97.44 451 LEU A N 1
ATOM 3664 C CA . LEU A 1 451 ? -24.969 -9.179 39.425 1.00 97.44 451 LEU A CA 1
ATOM 3665 C C . LEU A 1 451 ? -25.382 -9.413 37.965 1.00 97.44 451 LEU A C 1
ATOM 3667 O O . LEU A 1 451 ? -25.219 -10.515 37.436 1.00 97.44 451 LEU A O 1
ATOM 3671 N N . GLY A 1 452 ? -25.913 -8.390 37.302 1.00 96.44 452 GLY A N 1
ATOM 3672 C CA . GLY A 1 452 ? -26.259 -8.432 35.882 1.00 96.44 452 GLY A CA 1
ATOM 3673 C C . GLY A 1 452 ? -25.069 -8.067 34.998 1.00 96.44 452 GLY A C 1
ATOM 3674 O O . GLY A 1 452 ? -24.258 -7.220 35.363 1.00 96.44 452 GLY A O 1
ATOM 3675 N N . LEU A 1 453 ? -24.959 -8.682 33.821 1.00 97.06 453 LEU A N 1
ATOM 3676 C CA . LEU A 1 453 ? -23.917 -8.343 32.855 1.00 97.06 453 LEU A CA 1
ATOM 3677 C C . LEU A 1 453 ? -24.042 -6.886 32.365 1.00 97.06 453 LEU A C 1
ATOM 3679 O O . LEU A 1 453 ? -25.113 -6.480 31.927 1.00 97.06 453 LEU A O 1
ATOM 3683 N N . ASP A 1 454 ? -22.958 -6.109 32.408 1.00 95.94 454 ASP A N 1
ATOM 3684 C CA . ASP A 1 454 ? -22.966 -4.682 32.037 1.00 95.94 454 ASP A CA 1
ATOM 3685 C C . ASP A 1 454 ? -22.274 -4.432 30.690 1.00 95.94 454 ASP A C 1
ATOM 3687 O O . ASP A 1 454 ? -22.905 -4.047 29.702 1.00 95.94 454 ASP A O 1
ATOM 3691 N N . GLN A 1 455 ? -20.965 -4.688 30.632 1.00 97.38 455 GLN A N 1
ATOM 3692 C CA . GLN A 1 455 ? -20.123 -4.443 29.458 1.00 97.38 455 GLN A CA 1
ATOM 3693 C C . GLN A 1 455 ? -18.819 -5.250 29.534 1.00 97.38 455 GLN A C 1
ATOM 3695 O O . GLN A 1 455 ? -18.528 -5.921 30.525 1.00 97.38 455 GLN A O 1
ATOM 3700 N N . ALA A 1 456 ? -17.985 -5.152 28.502 1.00 98.12 456 ALA A N 1
ATOM 3701 C CA . ALA A 1 456 ? -16.606 -5.626 28.531 1.00 98.12 456 ALA A CA 1
ATOM 3702 C C . ALA A 1 456 ? -15.659 -4.598 27.908 1.00 98.12 456 ALA A C 1
ATOM 3704 O O . ALA A 1 456 ? -16.064 -3.746 27.127 1.00 98.12 456 ALA A O 1
ATOM 3705 N N . THR A 1 457 ? -14.370 -4.686 28.212 1.00 98.19 457 THR A N 1
ATOM 3706 C CA . THR A 1 457 ? -13.330 -3.950 27.489 1.00 98.19 457 THR A CA 1
ATOM 3707 C C . THR A 1 457 ? -12.255 -4.906 27.009 1.00 98.19 457 THR A C 1
ATOM 3709 O O . THR A 1 457 ? -11.922 -5.863 27.706 1.00 98.19 457 THR A O 1
ATOM 3712 N N . MET A 1 458 ? -11.706 -4.643 25.825 1.00 97.88 458 MET A N 1
ATOM 3713 C CA . MET A 1 458 ? -10.634 -5.433 25.218 1.00 97.88 458 MET A CA 1
ATOM 3714 C C . MET A 1 458 ? -9.534 -4.491 24.735 1.00 97.88 458 MET A C 1
ATOM 3716 O O . MET A 1 458 ? -9.821 -3.432 24.183 1.00 97.88 458 MET A O 1
ATOM 3720 N N . SER A 1 459 ? -8.276 -4.857 24.951 1.00 98.00 459 SER A N 1
ATOM 3721 C CA . SER A 1 459 ? -7.102 -4.075 24.553 1.00 98.00 459 SER A CA 1
ATOM 3722 C C . SER A 1 459 ? -6.170 -4.930 23.711 1.00 98.00 459 SER A C 1
ATOM 3724 O O . SER A 1 459 ? -5.915 -6.085 24.044 1.00 98.00 459 SER A O 1
ATOM 3726 N N . ASN A 1 460 ? -5.659 -4.369 22.620 1.00 98.44 460 ASN A N 1
ATOM 3727 C CA . ASN A 1 460 ? -4.690 -5.002 21.731 1.00 98.44 460 ASN A CA 1
ATOM 3728 C C . ASN A 1 460 ? -4.050 -3.933 20.836 1.00 98.44 460 ASN A C 1
ATOM 3730 O O . ASN A 1 460 ? -4.689 -2.942 20.494 1.00 98.44 460 ASN A O 1
ATOM 3734 N N . TYR A 1 461 ? -2.805 -4.161 20.413 1.00 98.00 461 TYR A N 1
ATOM 3735 C CA . TYR A 1 461 ? -2.059 -3.270 19.517 1.00 98.00 461 TYR A CA 1
ATOM 3736 C C . TYR A 1 461 ? -2.822 -2.876 18.241 1.00 98.00 461 TYR A C 1
ATOM 3738 O O . TYR A 1 461 ? -2.707 -1.737 17.803 1.00 98.00 461 TYR A O 1
ATOM 3746 N N . ALA A 1 462 ? -3.573 -3.810 17.654 1.00 97.75 462 ALA A N 1
ATOM 3747 C CA . ALA A 1 462 ? -4.268 -3.634 16.385 1.00 97.75 462 ALA A CA 1
ATOM 3748 C C . ALA A 1 462 ? -5.636 -2.938 16.512 1.00 97.75 462 ALA A C 1
ATOM 3750 O O . ALA A 1 462 ? -6.204 -2.545 15.496 1.00 97.75 462 ALA A O 1
ATOM 3751 N N . LEU A 1 463 ? -6.171 -2.775 17.730 1.00 98.12 463 LEU A N 1
ATOM 3752 C CA . LEU A 1 463 ? -7.455 -2.103 17.940 1.00 98.12 463 LEU A CA 1
ATOM 3753 C C . LEU A 1 463 ? -7.330 -0.575 17.782 1.00 98.12 463 LEU A C 1
ATOM 3755 O O . LEU A 1 463 ? -6.287 -0.006 18.126 1.00 98.12 463 LEU A O 1
ATOM 3759 N N . PRO A 1 464 ? -8.397 0.120 17.342 1.00 93.75 464 PRO A N 1
ATOM 3760 C CA . PRO A 1 464 ? -8.446 1.579 17.332 1.00 93.75 464 PRO A CA 1
ATOM 3761 C C . PRO A 1 464 ? -8.106 2.151 18.715 1.00 93.75 464 PRO A C 1
ATOM 3763 O O . PRO A 1 464 ? -8.706 1.779 19.717 1.00 93.75 464 PRO A O 1
ATOM 3766 N N . GLY A 1 465 ? -7.093 3.020 18.795 1.00 91.88 465 GLY A N 1
ATOM 3767 C CA . GLY A 1 465 ? -6.637 3.584 20.074 1.00 91.88 465 GLY A CA 1
ATOM 3768 C C . GLY A 1 465 ? -6.051 2.566 21.068 1.00 91.88 465 GLY A C 1
ATOM 3769 O O . GLY A 1 465 ? -5.800 2.917 22.217 1.00 91.88 465 GLY A O 1
ATOM 3770 N N . GLY A 1 466 ? -5.826 1.315 20.650 1.00 95.06 466 GLY A N 1
ATOM 3771 C CA . GLY A 1 466 ? -5.288 0.231 21.475 1.00 95.06 466 GLY A CA 1
ATOM 3772 C C . GLY A 1 466 ? -6.293 -0.437 22.422 1.00 95.06 466 GLY A C 1
ATOM 3773 O O . GLY A 1 466 ? -5.939 -1.422 23.074 1.00 95.06 466 GLY A O 1
ATOM 3774 N N . LYS A 1 467 ? -7.531 0.068 22.511 1.00 96.69 467 LYS A N 1
ATOM 3775 C CA . LYS A 1 467 ? -8.578 -0.429 23.414 1.00 96.69 467 LYS A CA 1
ATOM 3776 C C . LYS A 1 467 ? -9.968 -0.130 22.860 1.00 96.69 467 LYS A C 1
ATOM 3778 O O . LYS A 1 467 ? -10.214 0.962 22.366 1.00 96.69 467 LYS A O 1
ATOM 3783 N N . VAL A 1 468 ? -10.891 -1.071 23.033 1.00 97.44 468 VAL A N 1
ATOM 3784 C CA . VAL A 1 468 ? -12.309 -0.923 22.694 1.00 97.44 468 VAL A CA 1
ATOM 3785 C C . VAL A 1 468 ? -13.189 -1.239 23.906 1.00 97.44 468 VAL A C 1
ATOM 3787 O O . VAL A 1 468 ? -12.856 -2.114 24.713 1.00 97.44 468 VAL A O 1
ATOM 3790 N N . SER A 1 469 ? -14.302 -0.514 24.040 1.00 97.12 469 SER A N 1
ATOM 3791 C CA . SER A 1 469 ? -15.387 -0.862 24.963 1.00 97.12 469 SER A CA 1
ATOM 3792 C C . SER A 1 469 ? -16.488 -1.597 24.207 1.00 97.12 469 SER A C 1
ATOM 3794 O O . SER A 1 469 ? -16.839 -1.216 23.092 1.00 97.12 469 SER A O 1
ATOM 3796 N N . ILE A 1 470 ? -17.008 -2.656 24.810 1.00 97.69 470 ILE A N 1
ATOM 3797 C CA . ILE A 1 470 ? -17.976 -3.579 24.233 1.00 97.69 470 ILE A CA 1
ATOM 3798 C C . ILE A 1 470 ? -19.251 -3.486 25.076 1.00 97.69 470 ILE A C 1
ATOM 3800 O O . ILE A 1 470 ? -19.300 -4.076 26.158 1.00 97.69 470 ILE A O 1
ATOM 3804 N N . PRO A 1 471 ? -20.269 -2.734 24.627 1.00 95.94 471 PRO A N 1
ATOM 3805 C CA . PRO A 1 471 ? -21.531 -2.643 25.347 1.00 95.94 471 PRO A CA 1
ATOM 3806 C C . PRO A 1 471 ? -22.316 -3.955 25.244 1.00 95.94 471 PRO A C 1
ATOM 3808 O O . PRO A 1 471 ? -22.120 -4.742 24.312 1.00 95.94 471 PRO A O 1
ATOM 3811 N N . THR A 1 472 ? -23.249 -4.163 26.170 1.00 94.81 472 THR A N 1
ATOM 3812 C CA . THR A 1 472 ? -24.251 -5.222 26.041 1.00 94.81 472 THR A CA 1
ATOM 3813 C C . THR A 1 472 ? -25.293 -4.860 24.977 1.00 94.81 472 THR A C 1
ATOM 3815 O O . THR A 1 472 ? -25.888 -3.786 24.999 1.00 94.81 472 THR A O 1
ATOM 3818 N N . THR A 1 473 ? -25.526 -5.755 24.015 1.00 91.44 473 THR A N 1
ATOM 3819 C CA . THR A 1 473 ? -26.515 -5.582 22.938 1.00 91.44 473 THR A CA 1
ATOM 3820 C C . THR A 1 473 ? -27.569 -6.681 23.008 1.00 91.44 473 THR A C 1
ATOM 3822 O O . THR A 1 473 ? -27.245 -7.863 22.942 1.00 91.44 473 THR A O 1
ATOM 3825 N N . GLY A 1 474 ? -28.847 -6.304 23.109 1.00 87.62 474 GLY A N 1
ATOM 3826 C CA . GLY A 1 474 ? -29.956 -7.267 23.160 1.00 87.62 474 GLY A CA 1
ATOM 3827 C C . GLY A 1 474 ? -30.026 -8.091 24.453 1.00 87.62 474 GLY A C 1
ATOM 3828 O O . GLY A 1 474 ? -30.661 -9.139 24.462 1.00 87.62 474 GLY A O 1
ATOM 3829 N N . TYR A 1 475 ? -29.377 -7.630 25.523 1.00 92.75 475 TYR A N 1
ATOM 3830 C CA . TYR A 1 475 ? -29.412 -8.240 26.850 1.00 92.75 475 TYR A CA 1
ATOM 3831 C C . TYR A 1 475 ? -30.326 -7.442 27.788 1.00 92.75 475 TYR A C 1
ATOM 3833 O O . TYR A 1 475 ? -30.324 -6.212 27.772 1.00 92.75 475 TYR A O 1
ATOM 3841 N N . THR A 1 476 ? -31.099 -8.152 28.607 1.00 90.69 476 THR A N 1
ATOM 3842 C CA . THR A 1 476 ? -31.973 -7.585 29.641 1.00 90.69 476 THR A CA 1
ATOM 3843 C C . THR A 1 476 ? -31.443 -7.965 31.016 1.00 90.69 476 THR A C 1
ATOM 3845 O O . THR A 1 476 ? -31.190 -9.147 31.250 1.00 90.69 476 THR A O 1
ATOM 3848 N N . LEU A 1 477 ? -31.311 -7.000 31.931 1.00 91.94 477 LEU A N 1
ATOM 3849 C CA . LEU A 1 477 ? -30.910 -7.295 33.309 1.00 91.94 477 LEU A CA 1
ATOM 3850 C C . LEU A 1 477 ? -31.946 -8.186 34.027 1.00 91.94 477 LEU A C 1
ATOM 3852 O O . LEU A 1 477 ? -33.145 -8.037 33.775 1.00 91.94 477 LEU A O 1
ATOM 3856 N N . PRO A 1 478 ? -31.508 -9.078 34.938 1.00 95.19 478 PRO A N 1
ATOM 3857 C CA . PRO A 1 478 ? -32.401 -9.734 35.882 1.00 95.19 478 PRO A CA 1
ATOM 3858 C C . PRO A 1 478 ? -33.075 -8.717 36.800 1.00 95.19 478 PRO A C 1
ATOM 3860 O O . PRO A 1 478 ? -32.514 -7.661 37.089 1.00 95.19 478 PRO A O 1
ATOM 3863 N N . ASN A 1 479 ? -34.259 -9.074 37.282 1.00 95.31 479 ASN A N 1
ATOM 3864 C CA . ASN A 1 479 ? -35.017 -8.309 38.260 1.00 95.31 479 ASN A CA 1
ATOM 3865 C C . ASN A 1 479 ? -35.195 -9.125 39.543 1.00 95.31 479 ASN A C 1
ATOM 3867 O O . ASN A 1 479 ? -35.422 -10.338 39.486 1.00 95.31 479 ASN A O 1
ATOM 3871 N N . VAL A 1 480 ? -35.116 -8.452 40.688 1.00 96.56 480 VAL A N 1
ATOM 3872 C CA . VAL A 1 480 ? -35.335 -9.037 42.013 1.00 96.56 480 VAL A CA 1
ATOM 3873 C C . VAL A 1 480 ? -36.302 -8.138 42.766 1.00 96.56 480 VAL A C 1
ATOM 3875 O O . VAL A 1 480 ? -36.016 -6.963 42.969 1.00 96.56 480 VAL A O 1
ATOM 3878 N N . GLU A 1 481 ? -37.422 -8.692 43.212 1.00 95.88 481 GLU A N 1
ATOM 3879 C CA . GLU A 1 481 ? -38.276 -8.056 44.217 1.00 95.88 481 GLU A CA 1
ATOM 3880 C C . GLU A 1 481 ? -37.967 -8.692 45.572 1.00 95.88 481 GLU A C 1
ATOM 3882 O O . GLU A 1 481 ? -37.819 -9.914 45.671 1.00 95.88 481 GLU A O 1
ATOM 3887 N N . LEU A 1 482 ? -37.811 -7.851 46.593 1.00 95.88 482 LEU A N 1
ATOM 3888 C CA . LEU A 1 482 ? -37.246 -8.224 47.884 1.00 95.88 482 LEU A CA 1
ATOM 3889 C C . LEU A 1 482 ? -38.069 -7.617 49.022 1.00 95.88 482 LEU A C 1
ATOM 3891 O O . LEU A 1 482 ? -38.197 -6.396 49.105 1.00 95.88 482 LEU A O 1
ATOM 3895 N N . GLU A 1 483 ? -38.529 -8.464 49.939 1.00 95.81 483 GLU A N 1
ATOM 3896 C CA . GLU A 1 483 ? -38.985 -8.058 51.270 1.00 95.81 483 GLU A CA 1
ATOM 3897 C C . GLU A 1 483 ? -38.093 -8.731 52.312 1.00 95.81 483 GLU A C 1
ATOM 3899 O O . GLU A 1 483 ? -37.954 -9.954 52.306 1.00 95.81 483 GLU A O 1
ATOM 3904 N N . HIS A 1 484 ? -37.471 -7.933 53.180 1.00 94.62 484 HIS A N 1
ATOM 3905 C CA . HIS A 1 484 ? -36.516 -8.417 54.172 1.00 94.62 484 HIS A CA 1
ATOM 3906 C C . HIS A 1 484 ? -36.693 -7.710 55.518 1.00 94.62 484 HIS A C 1
ATOM 3908 O O . HIS A 1 484 ? -36.773 -6.478 55.550 1.00 94.62 484 HIS A O 1
ATOM 3914 N N . SER A 1 485 ? -36.702 -8.468 56.619 1.00 93.50 485 SER A N 1
ATOM 3915 C CA . SER A 1 485 ? -36.593 -7.925 57.978 1.00 93.50 485 SER A CA 1
ATOM 3916 C C . SER A 1 485 ? -35.650 -8.744 58.864 1.00 93.50 485 SER A C 1
ATOM 3918 O O . SER A 1 485 ? -35.542 -9.961 58.774 1.00 93.50 485 SER A O 1
ATOM 3920 N N . ASP A 1 486 ? -34.968 -8.057 59.780 1.00 90.50 486 ASP A N 1
ATOM 3921 C CA . ASP A 1 486 ? -34.188 -8.692 60.847 1.00 90.50 486 ASP A CA 1
ATOM 3922 C C . ASP A 1 486 ? -35.008 -8.900 62.135 1.00 90.50 486 ASP A C 1
ATOM 3924 O O . ASP A 1 486 ? -34.537 -9.550 63.075 1.00 90.50 486 ASP A O 1
ATOM 3928 N N . LYS A 1 487 ? -36.215 -8.325 62.219 1.00 92.50 487 LYS A N 1
ATOM 3929 C CA . LYS A 1 487 ? -37.046 -8.335 63.430 1.00 92.50 487 LYS A CA 1
ATOM 3930 C C . LYS A 1 487 ? -37.936 -9.565 63.462 1.00 92.50 487 LYS A C 1
ATOM 3932 O O . LYS A 1 487 ? -38.722 -9.788 62.549 1.00 92.50 487 LYS A O 1
ATOM 3937 N N . VAL A 1 488 ? -37.872 -10.334 64.547 1.00 91.44 488 VAL A N 1
ATOM 3938 C CA . VAL A 1 488 ? -38.685 -11.551 64.698 1.00 91.44 488 VAL A CA 1
ATOM 3939 C C . VAL A 1 488 ? -40.189 -11.249 64.687 1.00 91.44 488 VAL A C 1
ATOM 3941 O O . VAL A 1 488 ? -40.974 -12.063 64.211 1.00 91.44 488 VAL A O 1
ATOM 3944 N N . GLU A 1 489 ? -40.592 -10.061 65.135 1.00 92.06 489 GLU A N 1
ATOM 3945 C CA . GLU A 1 489 ? -41.986 -9.607 65.163 1.00 92.06 489 GLU A CA 1
ATOM 3946 C C . GLU A 1 489 ? -42.580 -9.404 63.760 1.00 92.06 489 GLU A C 1
ATOM 3948 O O . GLU A 1 489 ? -43.795 -9.479 63.597 1.00 92.06 489 GLU A O 1
ATOM 3953 N N . ASP A 1 490 ? -41.739 -9.196 62.741 1.00 93.38 490 ASP A N 1
ATOM 3954 C CA . ASP A 1 490 ? -42.178 -9.096 61.343 1.00 93.38 490 ASP A CA 1
ATOM 3955 C C . ASP A 1 490 ? -42.358 -10.487 60.696 1.00 93.38 490 ASP A C 1
ATOM 3957 O O . ASP A 1 490 ? -42.934 -10.603 59.613 1.00 93.38 490 ASP A O 1
ATOM 3961 N N . HIS A 1 491 ? -41.902 -11.545 61.378 1.00 93.75 491 HIS A N 1
ATOM 3962 C CA . HIS A 1 491 ? -41.924 -12.931 60.906 1.00 93.75 491 HIS A CA 1
ATOM 3963 C C . HIS A 1 491 ? -42.836 -13.853 61.696 1.00 93.75 491 HIS A C 1
ATOM 3965 O O . HIS A 1 491 ? -43.179 -14.916 61.189 1.00 93.75 491 HIS A O 1
ATOM 3971 N N . VAL A 1 492 ? -43.191 -13.494 62.928 1.00 94.75 492 VAL A N 1
ATOM 3972 C CA . VAL A 1 492 ? -43.932 -14.354 63.851 1.00 94.75 492 VAL A CA 1
ATOM 3973 C C . VAL A 1 492 ? -45.065 -13.553 64.465 1.00 94.75 492 VAL A C 1
ATOM 3975 O O . VAL A 1 492 ? -44.839 -12.551 65.142 1.00 94.75 492 VAL A O 1
ATOM 3978 N N . LYS A 1 493 ? -46.287 -14.037 64.276 1.00 93.81 493 LYS A N 1
ATOM 3979 C CA . LYS A 1 493 ? -47.510 -13.469 64.825 1.00 93.81 493 LYS A CA 1
ATOM 3980 C C . LYS A 1 493 ? -48.176 -14.498 65.751 1.00 93.81 493 LYS A C 1
ATOM 3982 O O . LYS A 1 493 ? -48.784 -15.458 65.274 1.00 93.81 493 LYS A O 1
ATOM 3987 N N . PRO A 1 494 ? -48.004 -14.338 67.074 1.00 91.00 494 PRO A N 1
ATOM 3988 C CA . PRO A 1 494 ? -48.648 -15.167 68.092 1.00 91.00 494 PRO A CA 1
ATOM 3989 C C . PRO A 1 494 ? -50.176 -15.101 68.050 1.00 91.00 494 PRO A C 1
ATOM 3991 O O . PRO A 1 494 ? -50.740 -14.117 67.576 1.00 91.00 494 PRO A O 1
ATOM 3994 N N . ASP A 1 495 ? -50.823 -16.124 68.603 1.00 87.50 495 ASP A N 1
ATOM 3995 C CA . ASP A 1 495 ? -52.267 -16.140 68.840 1.00 87.50 495 ASP A CA 1
ATOM 3996 C C . ASP A 1 495 ? -52.588 -15.310 70.093 1.00 87.50 495 ASP A C 1
ATOM 3998 O O . ASP A 1 495 ? -52.140 -15.625 71.199 1.00 87.50 495 ASP A O 1
ATOM 4002 N N . ASP A 1 496 ? -53.311 -14.208 69.916 1.00 81.38 496 ASP A N 1
ATOM 4003 C CA . ASP A 1 496 ? -53.636 -13.250 70.971 1.00 81.38 496 ASP A CA 1
ATOM 4004 C C . ASP A 1 496 ? -55.053 -13.426 71.548 1.00 81.38 496 ASP A C 1
ATOM 4006 O O . ASP A 1 496 ? -55.365 -12.825 72.582 1.00 81.38 496 ASP A O 1
ATOM 4010 N N . ASP A 1 497 ? -55.885 -14.298 70.963 1.00 81.38 497 ASP A N 1
ATOM 4011 C CA . ASP A 1 497 ? -57.246 -14.592 71.430 1.00 81.38 497 ASP A CA 1
ATOM 4012 C C . ASP A 1 497 ? -57.332 -15.990 72.056 1.00 81.38 497 ASP A C 1
ATOM 4014 O O . ASP A 1 497 ? -57.826 -16.946 71.464 1.00 81.38 497 ASP A O 1
ATOM 4018 N N . ILE A 1 498 ? -56.880 -16.098 73.311 1.00 79.69 498 ILE A N 1
ATOM 4019 C CA . ILE A 1 498 ? -56.853 -17.363 74.064 1.00 79.69 498 ILE A CA 1
ATOM 4020 C C . ILE A 1 498 ? -57.961 -17.370 75.135 1.00 79.69 498 ILE A C 1
ATOM 4022 O O . ILE A 1 498 ? -57.721 -17.041 76.309 1.00 79.69 498 ILE A O 1
ATOM 4026 N N . PRO A 1 499 ? -59.209 -17.758 74.803 1.00 75.56 499 PRO A N 1
ATOM 4027 C CA . PRO A 1 499 ? -60.296 -17.778 75.770 1.00 75.56 499 PRO A CA 1
ATOM 4028 C C . PRO A 1 499 ? -60.150 -18.948 76.754 1.00 75.56 499 PRO A C 1
ATOM 4030 O O . PRO A 1 499 ? -60.415 -20.106 76.423 1.00 75.56 499 PRO A O 1
ATOM 4033 N N . VAL A 1 500 ? -59.847 -18.661 78.025 1.00 71.00 500 VAL A N 1
ATOM 4034 C CA . VAL A 1 500 ? -59.830 -19.676 79.098 1.00 71.00 500 VAL A CA 1
ATOM 4035 C C . VAL A 1 500 ? -61.160 -19.683 79.860 1.00 71.00 500 VAL A C 1
ATOM 4037 O O . VAL A 1 500 ? -61.302 -19.121 80.945 1.00 71.00 500 VAL A O 1
ATOM 4040 N N . LYS A 1 501 ? -62.180 -20.338 79.291 1.00 71.69 501 LYS A N 1
ATOM 4041 C CA . LYS A 1 501 ? -63.508 -20.472 79.922 1.00 71.69 501 LYS A CA 1
ATOM 4042 C C . LYS A 1 501 ? -63.561 -21.691 80.846 1.00 71.69 501 LYS A C 1
ATOM 4044 O O . LYS A 1 501 ? -63.791 -22.810 80.393 1.00 71.69 501 LYS A O 1
ATOM 4049 N N . TYR A 1 502 ? -63.410 -21.476 82.155 1.00 77.12 502 TYR A N 1
ATOM 4050 C CA . TYR A 1 502 ? -63.525 -22.532 83.171 1.00 77.12 502 TYR A CA 1
ATOM 4051 C C . TYR A 1 502 ? -64.494 -22.147 84.295 1.00 77.12 502 TYR A C 1
ATOM 4053 O O . TYR A 1 502 ? -64.300 -21.149 84.986 1.00 77.12 502 TYR A O 1
ATOM 4061 N N . SER A 1 503 ? -65.532 -22.964 84.505 1.00 73.62 503 SER A N 1
ATOM 4062 C CA . SER A 1 503 ? -66.492 -22.798 85.602 1.00 73.62 503 SER A CA 1
ATOM 4063 C C . SER A 1 503 ? -66.382 -23.985 86.567 1.00 73.62 503 SER A C 1
ATOM 4065 O O . SER A 1 503 ? -66.885 -25.069 86.254 1.00 73.62 503 SER A O 1
ATOM 4067 N N . PRO A 1 504 ? -65.695 -23.839 87.717 1.00 76.19 504 PRO A N 1
ATOM 4068 C CA . PRO A 1 504 ? -65.521 -24.946 88.647 1.00 76.19 504 PRO A CA 1
ATOM 4069 C C . PRO A 1 504 ? -66.843 -25.302 89.354 1.00 76.19 504 PRO A C 1
ATOM 4071 O O . PRO A 1 504 ? -67.656 -24.420 89.655 1.00 76.19 504 PRO A O 1
ATOM 4074 N N . PRO A 1 505 ? -67.067 -26.584 89.696 1.00 76.12 505 PRO A N 1
ATOM 4075 C CA . PRO A 1 505 ? -68.210 -26.988 90.508 1.00 76.12 505 PRO A CA 1
ATOM 4076 C C . PRO A 1 505 ? -68.130 -26.399 91.929 1.00 76.12 505 PRO A C 1
ATOM 4078 O O . PRO A 1 505 ? -67.055 -26.128 92.460 1.00 76.12 505 PRO A O 1
ATOM 4081 N N . THR A 1 506 ? -69.286 -26.220 92.579 1.00 77.56 506 THR A N 1
ATOM 4082 C CA . THR A 1 506 ? -69.362 -25.696 93.958 1.00 77.56 506 THR A CA 1
ATOM 4083 C C . THR A 1 506 ? -68.722 -26.667 94.953 1.00 77.56 506 THR A C 1
ATOM 4085 O O . THR A 1 506 ? -69.120 -27.830 95.024 1.00 77.56 506 THR A O 1
ATOM 4088 N N . LEU A 1 507 ? -67.784 -26.178 95.768 1.00 79.75 507 LEU A N 1
ATOM 4089 C CA . LEU A 1 507 ? -67.064 -26.981 96.760 1.00 79.75 507 LEU A CA 1
ATOM 4090 C C . LEU A 1 507 ? -67.837 -27.010 98.090 1.00 79.75 507 LEU A C 1
ATOM 4092 O O . LEU A 1 507 ? -68.126 -25.960 98.668 1.00 79.75 507 LEU A O 1
ATOM 4096 N N . ASP A 1 508 ? -68.171 -28.207 98.586 1.00 78.62 508 ASP A N 1
ATOM 4097 C CA . ASP A 1 508 ? -68.948 -28.413 99.820 1.00 78.62 508 ASP A CA 1
ATOM 4098 C C . ASP A 1 508 ? -68.100 -29.056 100.924 1.00 78.62 508 ASP A C 1
ATOM 4100 O O . ASP A 1 508 ? -67.732 -30.225 100.832 1.00 78.62 508 ASP A O 1
ATOM 4104 N N . GLY A 1 509 ? -67.797 -28.296 101.979 1.00 71.12 509 GLY A N 1
ATOM 4105 C CA . GLY A 1 509 ? -67.063 -28.784 103.155 1.00 71.12 509 GLY A CA 1
ATOM 4106 C C . GLY A 1 509 ? -67.954 -29.434 104.219 1.00 71.12 509 GLY A C 1
ATOM 4107 O O . GLY A 1 509 ? -67.459 -29.961 105.220 1.00 71.12 509 GLY A O 1
ATOM 4108 N N . GLY A 1 510 ? -69.282 -29.407 104.047 1.00 74.50 510 GLY A N 1
ATOM 4109 C CA . GLY A 1 510 ? -70.228 -30.015 104.978 1.00 74.50 510 GLY A CA 1
ATOM 4110 C C . GLY A 1 510 ? -70.046 -29.529 106.423 1.00 74.50 510 GLY A C 1
ATOM 4111 O O . GLY A 1 510 ? -70.010 -28.330 106.690 1.00 74.50 510 GLY A O 1
ATOM 4112 N N . LYS A 1 511 ? -69.959 -30.464 107.379 1.00 70.31 511 LYS A N 1
ATOM 4113 C CA . LYS A 1 511 ? -69.739 -30.182 108.816 1.00 70.31 511 LYS A CA 1
ATOM 4114 C C . LYS A 1 511 ? -68.252 -30.109 109.212 1.00 70.31 511 LYS A C 1
ATOM 4116 O O . LYS A 1 511 ? -67.964 -29.933 110.391 1.00 70.31 511 LYS A O 1
ATOM 4121 N N . GLN A 1 512 ? -67.327 -30.284 108.263 1.00 66.69 512 GLN A N 1
ATOM 4122 C CA . GLN A 1 512 ? -65.879 -30.317 108.518 1.00 66.69 512 GLN A CA 1
ATOM 4123 C C . GLN A 1 512 ? -65.226 -28.920 108.489 1.00 66.69 512 GLN A C 1
ATOM 4125 O O . GLN A 1 512 ? -64.028 -28.800 108.725 1.00 66.69 512 GLN A O 1
ATOM 4130 N N . GLY A 1 513 ? -66.014 -27.866 108.247 1.00 74.06 513 GLY A N 1
ATOM 4131 C CA . GLY A 1 513 ? -65.550 -26.480 108.154 1.00 74.06 513 GLY A CA 1
ATOM 4132 C C . GLY A 1 513 ? -65.384 -26.012 106.707 1.00 74.06 513 GLY A C 1
ATOM 4133 O O . GLY A 1 513 ? -65.786 -26.700 105.768 1.00 74.06 513 GLY A O 1
ATOM 4134 N N . ARG A 1 514 ? -64.828 -24.810 106.523 1.00 80.12 514 ARG A N 1
ATOM 4135 C CA . ARG A 1 514 ? -64.611 -24.203 105.200 1.00 80.12 514 ARG A CA 1
ATOM 4136 C C . ARG A 1 514 ? -63.714 -25.113 104.330 1.00 80.12 514 ARG A C 1
ATOM 4138 O O . ARG A 1 514 ? -62.591 -25.400 104.748 1.00 80.12 514 ARG A O 1
ATOM 4145 N N . PRO A 1 515 ? -64.169 -25.572 103.144 1.00 77.38 515 PRO A N 1
ATOM 4146 C CA . PRO A 1 515 ? -63.376 -26.437 102.268 1.00 77.38 515 PRO A CA 1
ATOM 4147 C C . PRO A 1 515 ? -62.163 -25.696 101.681 1.00 77.38 515 PRO A C 1
ATOM 4149 O O . PRO A 1 515 ? -62.217 -24.487 101.456 1.00 77.38 515 PRO A O 1
ATOM 4152 N N . ARG A 1 516 ? -61.066 -26.423 101.416 1.00 76.44 516 ARG A N 1
ATOM 4153 C CA . ARG A 1 516 ? -59.857 -25.875 100.772 1.00 76.44 516 ARG A CA 1
ATOM 4154 C C . ARG A 1 516 ? -59.995 -25.891 99.248 1.00 76.44 516 ARG A C 1
ATOM 4156 O O . ARG A 1 516 ? -60.479 -26.868 98.684 1.00 76.44 516 ARG A O 1
ATOM 4163 N N . ILE A 1 517 ? -59.530 -24.829 98.593 1.00 79.31 517 ILE A N 1
ATOM 4164 C CA . ILE A 1 517 ? -59.568 -24.686 97.130 1.00 79.31 517 ILE A CA 1
ATOM 4165 C C . ILE A 1 517 ? -58.579 -25.678 96.469 1.00 79.31 517 ILE A C 1
ATOM 4167 O O . ILE A 1 517 ? -57.402 -25.675 96.847 1.00 79.31 517 ILE A O 1
ATOM 4171 N N . PRO A 1 518 ? -59.002 -26.495 95.480 1.00 78.12 518 PRO A N 1
ATOM 4172 C CA . PRO A 1 518 ? -58.129 -27.382 94.704 1.00 78.12 518 PRO A CA 1
ATOM 4173 C C . PRO A 1 518 ? -57.012 -26.652 93.934 1.00 78.12 518 PRO A C 1
ATOM 4175 O O . PRO A 1 518 ? -57.039 -25.431 93.731 1.00 78.12 518 PRO A O 1
ATOM 4178 N N . ASN A 1 519 ? -56.004 -27.398 93.472 1.00 81.44 519 ASN A N 1
ATOM 4179 C CA . ASN A 1 519 ? -55.057 -26.888 92.480 1.00 81.44 519 ASN A CA 1
ATOM 4180 C C . ASN A 1 519 ? -55.472 -27.337 91.069 1.00 81.44 519 ASN A C 1
ATOM 4182 O O . ASN A 1 519 ? -55.136 -28.442 90.663 1.00 81.44 519 ASN A O 1
ATOM 4186 N N . ASP A 1 520 ? -56.219 -26.497 90.346 1.00 82.69 520 ASP A N 1
ATOM 4187 C CA . ASP A 1 520 ? -56.690 -26.782 88.979 1.00 82.69 520 ASP A CA 1
ATOM 4188 C C . ASP A 1 520 ? -55.725 -26.272 87.883 1.00 82.69 520 ASP A C 1
ATOM 4190 O O . ASP A 1 520 ? -56.069 -26.288 86.703 1.00 82.69 520 ASP A O 1
ATOM 4194 N N . GLU A 1 521 ? -54.502 -25.871 88.250 1.00 82.12 521 GLU A N 1
ATOM 4195 C CA . GLU A 1 521 ? -53.477 -25.322 87.348 1.00 82.12 521 GLU A CA 1
ATOM 4196 C C . GLU A 1 521 ? -53.249 -26.176 86.090 1.00 82.12 521 GLU A C 1
ATOM 4198 O O . GLU A 1 521 ? -53.343 -25.659 84.984 1.00 82.12 521 GLU A O 1
ATOM 4203 N N . SER A 1 522 ? -53.057 -27.496 86.223 1.00 81.19 522 SER A N 1
ATOM 4204 C CA . SER A 1 522 ? -52.830 -28.381 85.067 1.00 81.19 522 SER A CA 1
ATOM 4205 C C . SER A 1 522 ? -54.041 -28.498 84.133 1.00 81.19 522 SER A C 1
ATOM 4207 O O . SER A 1 522 ? -53.871 -28.697 82.936 1.00 81.19 522 SER A O 1
ATOM 4209 N N . LYS A 1 523 ? -55.273 -28.368 84.647 1.00 82.56 523 LYS A N 1
ATOM 4210 C CA . LYS A 1 523 ? -56.484 -28.400 83.806 1.00 82.56 523 LYS A CA 1
ATOM 4211 C C . LYS A 1 523 ? -56.655 -27.091 83.044 1.00 82.56 523 LYS A C 1
ATOM 4213 O O . LYS A 1 523 ? -56.968 -27.122 81.862 1.00 82.56 523 LYS A O 1
ATOM 4218 N N . LEU A 1 524 ? -56.444 -25.963 83.722 1.00 82.94 524 LEU A N 1
ATOM 4219 C CA . LEU A 1 524 ? -56.494 -24.630 83.119 1.00 82.94 524 LEU A CA 1
ATOM 4220 C C . LEU A 1 524 ? -55.395 -24.456 82.067 1.00 82.94 524 LEU A C 1
ATOM 4222 O O . LEU A 1 524 ? -55.676 -23.924 80.999 1.00 82.94 524 LEU A O 1
ATOM 4226 N N . LYS A 1 525 ? -54.195 -24.985 82.334 1.00 85.31 525 LYS A N 1
ATOM 4227 C CA . LYS A 1 525 ? -53.093 -25.055 81.372 1.00 85.31 525 LYS A CA 1
ATOM 4228 C C . LYS A 1 525 ? -53.474 -25.850 80.121 1.00 85.31 525 LYS A C 1
ATOM 4230 O O . LYS A 1 525 ? -53.319 -25.328 79.030 1.00 85.31 525 LYS A O 1
ATOM 4235 N N . ASN A 1 526 ? -54.059 -27.042 80.264 1.00 82.81 526 ASN A N 1
ATOM 4236 C CA . ASN A 1 526 ? -54.496 -27.845 79.113 1.00 82.81 526 ASN A CA 1
ATOM 4237 C C . ASN A 1 526 ? -55.645 -27.197 78.317 1.00 82.81 526 ASN A C 1
ATOM 4239 O O . ASN A 1 526 ? -55.733 -27.407 77.114 1.00 82.81 526 ASN A O 1
ATOM 4243 N N . ILE A 1 527 ? -56.544 -26.446 78.970 1.00 81.94 527 ILE A N 1
ATOM 4244 C CA . ILE A 1 527 ? -57.613 -25.696 78.285 1.00 81.94 527 ILE A CA 1
ATOM 4245 C C . ILE A 1 527 ? -57.024 -24.514 77.514 1.00 81.94 527 ILE A C 1
ATOM 4247 O O . ILE A 1 527 ? -57.414 -24.300 76.375 1.00 81.94 527 ILE A O 1
ATOM 4251 N N . ALA A 1 528 ? -56.094 -23.769 78.121 1.00 82.00 528 ALA A N 1
ATOM 4252 C CA . ALA A 1 528 ? -55.392 -22.682 77.449 1.00 82.00 528 ALA A CA 1
ATOM 4253 C C . ALA A 1 528 ? -54.592 -23.222 76.257 1.00 82.00 528 ALA A C 1
ATOM 4255 O O . ALA A 1 528 ? -54.863 -22.827 75.137 1.00 82.00 528 ALA A O 1
ATOM 4256 N N . GLU A 1 529 ? -53.733 -24.226 76.465 1.00 84.94 529 GLU A N 1
ATOM 4257 C CA . GLU A 1 529 ? -52.998 -24.887 75.381 1.00 84.94 529 GLU A CA 1
ATOM 4258 C C . GLU A 1 529 ? -53.931 -25.482 74.315 1.00 84.94 529 GLU A C 1
ATOM 4260 O O . GLU A 1 529 ? -53.607 -25.442 73.140 1.00 84.94 529 GLU A O 1
ATOM 4265 N N . GLY A 1 530 ? -55.083 -26.048 74.675 1.00 82.31 530 GLY A N 1
ATOM 4266 C CA . GLY A 1 530 ? -56.032 -26.589 73.696 1.00 82.31 530 GLY A CA 1
ATOM 4267 C C . GLY A 1 530 ? -56.769 -25.526 72.873 1.00 82.31 530 GLY A C 1
ATOM 4268 O O . GLY A 1 530 ? -57.302 -25.862 71.819 1.00 82.31 530 GLY A O 1
ATOM 4269 N N . ASN A 1 531 ? -56.797 -24.279 73.352 1.00 85.56 531 ASN A N 1
ATOM 4270 C CA . ASN A 1 531 ? -57.443 -23.132 72.711 1.00 85.56 531 ASN A CA 1
ATOM 4271 C C . ASN A 1 531 ? -56.433 -22.147 72.098 1.00 85.56 531 ASN A C 1
ATOM 4273 O O . ASN A 1 531 ? -56.857 -21.088 71.657 1.00 85.56 531 ASN A O 1
ATOM 4277 N N . THR A 1 532 ? -55.134 -22.463 72.121 1.00 86.69 532 THR A N 1
ATOM 4278 C CA . THR A 1 532 ? -54.072 -21.642 71.526 1.00 86.69 532 THR A CA 1
ATOM 4279 C C . THR A 1 532 ? -53.567 -22.308 70.263 1.00 86.69 532 THR A C 1
ATOM 4281 O O . THR A 1 532 ? -52.951 -23.389 70.336 1.00 86.69 532 THR A O 1
ATOM 4284 N N . ASP A 1 533 ? -53.795 -21.643 69.137 1.00 88.56 533 ASP A N 1
ATOM 4285 C CA . ASP A 1 533 ? -53.286 -22.062 67.838 1.00 88.56 533 ASP A CA 1
ATOM 4286 C C . ASP A 1 533 ? -51.748 -21.931 67.778 1.00 88.56 533 ASP A C 1
ATOM 4288 O O . ASP A 1 533 ? -51.091 -21.322 68.632 1.00 88.56 533 ASP A O 1
ATOM 4292 N N . ASP A 1 534 ? -51.129 -22.591 66.797 1.00 90.38 534 ASP A N 1
ATOM 4293 C CA . ASP A 1 534 ? -49.718 -22.338 66.493 1.00 90.38 534 ASP A CA 1
ATOM 4294 C C . ASP A 1 534 ? -49.562 -20.892 65.973 1.00 90.38 534 ASP A C 1
ATOM 4296 O O . ASP A 1 534 ? -50.468 -20.358 65.340 1.00 90.38 534 ASP A O 1
ATOM 4300 N N . ALA A 1 535 ? -48.409 -20.255 66.207 1.00 90.94 535 ALA A N 1
ATOM 4301 C CA . ALA A 1 535 ? -48.165 -18.905 65.692 1.00 90.94 535 ALA A CA 1
ATOM 4302 C C . ALA A 1 535 ? -48.189 -18.887 64.153 1.00 90.94 535 ALA A C 1
ATOM 4304 O O . ALA A 1 535 ? -47.671 -19.806 63.508 1.00 90.94 535 ALA A O 1
ATOM 4305 N N . GLU A 1 536 ? -48.742 -17.829 63.560 1.00 94.38 536 GLU A N 1
ATOM 4306 C CA . GLU A 1 536 ? -48.562 -17.564 62.134 1.00 94.38 536 GLU A CA 1
ATOM 4307 C C . GLU A 1 536 ? -47.117 -17.106 61.913 1.00 94.38 536 GLU A C 1
ATOM 4309 O O . GLU A 1 536 ? -46.600 -16.257 62.638 1.00 94.38 536 GLU A O 1
ATOM 4314 N N . VAL A 1 537 ? -46.452 -17.669 60.914 1.00 95.06 537 VAL A N 1
ATOM 4315 C CA . VAL A 1 537 ? -45.090 -17.327 60.520 1.00 95.06 537 VAL A CA 1
ATOM 4316 C C . VAL A 1 537 ? -45.014 -16.958 59.051 1.00 95.06 537 VAL A C 1
ATOM 4318 O O . VAL A 1 537 ? -45.784 -17.471 58.241 1.00 95.06 537 VAL A O 1
ATOM 4321 N N . ARG A 1 538 ? -44.057 -16.107 58.688 1.00 95.62 538 ARG A N 1
ATOM 4322 C CA . ARG A 1 538 ? -43.724 -15.803 57.292 1.00 95.62 538 ARG A CA 1
ATOM 4323 C C . ARG A 1 538 ? -42.220 -15.721 57.091 1.00 95.62 538 ARG A C 1
ATOM 4325 O O . ARG A 1 538 ? -41.493 -15.227 57.954 1.00 95.62 538 ARG A O 1
ATOM 4332 N N . ASN A 1 539 ? -41.758 -16.160 55.927 1.00 96.69 539 ASN A N 1
ATOM 4333 C CA . ASN A 1 539 ? -40.386 -15.890 55.517 1.00 96.69 539 ASN A CA 1
ATOM 4334 C C . ASN A 1 539 ? -40.224 -14.418 55.106 1.00 96.69 539 ASN A C 1
ATOM 4336 O O . ASN A 1 539 ? -41.203 -13.694 54.888 1.00 96.69 539 ASN A O 1
ATOM 4340 N N . ASP A 1 540 ? -38.973 -14.018 54.904 1.00 97.00 540 ASP A N 1
ATOM 4341 C CA . ASP A 1 540 ? -38.655 -12.991 53.909 1.00 97.00 540 ASP A CA 1
ATOM 4342 C C . ASP A 1 540 ? -39.206 -13.382 52.516 1.00 97.00 540 ASP A C 1
ATOM 4344 O O . ASP A 1 540 ? -39.540 -14.542 52.260 1.00 97.00 540 ASP A O 1
ATOM 4348 N N . ALA A 1 541 ? -39.305 -12.431 51.585 1.00 96.12 541 ALA A N 1
ATOM 4349 C CA . ALA A 1 541 ? -39.828 -12.691 50.242 1.00 96.12 541 ALA A CA 1
ATOM 4350 C C . ALA A 1 541 ? -38.801 -12.363 49.156 1.00 96.12 541 ALA A C 1
ATOM 4352 O O . ALA A 1 541 ? -38.155 -11.315 49.192 1.00 96.12 541 ALA A O 1
ATOM 4353 N N . ILE A 1 542 ? -38.672 -13.258 48.171 1.00 97.38 542 ILE A N 1
ATOM 4354 C CA . ILE A 1 542 ? -37.837 -13.052 46.982 1.00 97.38 542 ILE A CA 1
ATOM 4355 C C . ILE A 1 542 ? -38.590 -13.527 45.743 1.00 97.38 542 ILE A C 1
ATOM 4357 O O . ILE A 1 542 ? -38.829 -14.731 45.577 1.00 97.38 542 ILE A O 1
ATOM 4361 N N . GLN A 1 543 ? -38.836 -12.596 44.825 1.00 96.88 543 GLN A N 1
ATOM 4362 C CA . GLN A 1 543 ? -39.305 -12.881 43.474 1.00 96.88 543 GLN A CA 1
ATOM 4363 C C . GLN A 1 543 ? -38.190 -12.561 42.469 1.00 96.88 543 GLN A C 1
ATOM 4365 O O . GLN A 1 543 ? -37.805 -11.407 42.295 1.00 96.88 543 GLN A O 1
ATOM 4370 N N . PHE A 1 544 ? -37.652 -13.584 41.801 1.00 97.31 544 PHE A N 1
ATOM 4371 C CA . PHE A 1 544 ? -36.591 -13.437 40.798 1.00 97.31 544 PHE A CA 1
ATOM 4372 C C . PHE A 1 544 ? -37.163 -13.566 39.388 1.00 97.31 544 PHE A C 1
ATOM 4374 O O . PHE A 1 544 ? -37.842 -14.548 39.094 1.00 97.31 544 PHE A O 1
ATOM 4381 N N . SER A 1 545 ? -36.841 -12.627 38.500 1.00 94.56 545 SER A N 1
ATOM 4382 C CA . SER A 1 545 ? -37.333 -12.630 37.117 1.00 94.56 545 SER A CA 1
ATOM 4383 C C . SER A 1 545 ? -36.194 -12.422 36.118 1.00 94.56 545 SER A C 1
ATOM 4385 O O . SER A 1 545 ? -35.412 -11.479 36.242 1.00 94.56 545 SER A O 1
ATOM 4387 N N . PHE A 1 546 ? -36.093 -13.282 35.101 1.00 94.50 546 PHE A N 1
ATOM 4388 C CA . PHE A 1 546 ? -35.094 -13.153 34.032 1.00 94.50 546 PHE A CA 1
ATOM 4389 C C . PHE A 1 546 ? -35.603 -13.751 32.712 1.00 94.50 546 PHE A C 1
ATOM 4391 O O . PHE A 1 546 ? -36.172 -14.841 32.702 1.00 94.50 546 PHE A O 1
ATOM 4398 N N . GLU A 1 547 ? -35.411 -13.041 31.591 1.00 88.69 547 GLU A N 1
ATOM 4399 C CA . GLU A 1 547 ? -35.880 -13.444 30.246 1.00 88.69 547 GLU A CA 1
ATOM 4400 C C . GLU A 1 547 ? -37.365 -13.884 30.209 1.00 88.69 547 GLU A C 1
ATOM 4402 O O . GLU A 1 547 ? -37.738 -14.860 29.554 1.00 88.69 547 GLU A O 1
ATOM 4407 N N . GLY A 1 548 ? -38.232 -13.169 30.936 1.00 86.31 548 GLY A N 1
ATOM 4408 C CA . GLY A 1 548 ? -39.674 -13.447 30.993 1.00 86.31 548 GLY A CA 1
ATOM 4409 C C . GLY A 1 548 ? -40.056 -14.703 31.783 1.00 86.31 548 GLY A C 1
ATOM 4410 O O . GLY A 1 548 ? -41.165 -15.211 31.614 1.00 86.31 548 GLY A O 1
ATOM 4411 N N . LYS A 1 549 ? -39.143 -15.234 32.607 1.00 91.19 549 LYS A N 1
ATOM 4412 C CA . LYS A 1 549 ? -39.412 -16.325 33.547 1.00 91.19 549 LYS A CA 1
ATOM 4413 C C . LYS A 1 549 ? -39.329 -15.824 34.977 1.00 91.19 549 LYS A C 1
ATOM 4415 O O . LYS A 1 549 ? -38.269 -15.376 35.411 1.00 91.19 549 LYS A O 1
ATOM 4420 N N . ASP A 1 550 ? -40.416 -16.037 35.699 1.00 94.88 550 ASP A N 1
ATOM 4421 C CA . ASP A 1 550 ? -40.578 -15.629 37.085 1.00 94.88 550 ASP A CA 1
ATOM 4422 C C . ASP A 1 550 ? -40.378 -16.847 37.997 1.00 94.88 550 ASP A C 1
ATOM 4424 O O . ASP A 1 550 ? -40.922 -17.929 37.758 1.00 94.88 550 ASP A O 1
ATOM 4428 N N . THR A 1 551 ? -39.559 -16.696 39.032 1.00 95.50 551 THR A N 1
ATOM 4429 C CA . THR A 1 551 ? -39.260 -17.722 40.033 1.00 95.50 551 THR A CA 1
ATOM 4430 C C . THR A 1 551 ? -39.478 -17.138 41.419 1.00 95.50 551 THR A C 1
ATOM 4432 O O . THR A 1 551 ? -38.722 -16.280 41.868 1.00 95.50 551 THR A O 1
ATOM 4435 N N . GLU A 1 552 ? -40.484 -17.655 42.117 1.00 96.25 552 GLU A N 1
ATOM 4436 C CA . GLU A 1 552 ? -40.660 -17.411 43.547 1.00 96.25 552 GLU A CA 1
ATOM 4437 C C . GLU A 1 552 ? -39.600 -18.220 44.308 1.00 96.25 552 GLU A C 1
ATOM 4439 O O . GLU A 1 552 ? -39.710 -19.448 44.458 1.00 96.25 552 GLU A O 1
ATOM 4444 N N . VAL A 1 553 ? -38.536 -17.521 44.704 1.00 96.31 553 VAL A N 1
ATOM 4445 C CA . VAL A 1 553 ? -37.368 -18.063 45.409 1.00 96.31 553 VAL A CA 1
ATOM 4446 C C . VAL A 1 553 ? -37.686 -18.194 46.895 1.00 96.31 553 VAL A C 1
ATOM 4448 O O . VAL A 1 553 ? -37.346 -19.205 47.502 1.00 96.31 553 VAL A O 1
ATOM 4451 N N . MET A 1 554 ? -38.388 -17.221 47.473 1.00 96.06 554 MET A N 1
ATOM 4452 C CA . MET A 1 554 ? -38.832 -17.270 48.864 1.00 96.06 554 MET A CA 1
ATOM 4453 C C . MET A 1 554 ? -40.242 -16.687 48.973 1.00 96.06 554 MET A C 1
ATOM 4455 O O . MET A 1 554 ? -40.475 -15.567 48.528 1.00 96.06 554 MET A O 1
ATOM 4459 N N . ASN A 1 555 ? -41.174 -17.469 49.520 1.00 93.94 555 ASN A N 1
ATOM 4460 C CA . ASN A 1 555 ? -42.573 -17.076 49.687 1.00 93.94 555 ASN A CA 1
ATOM 4461 C C . ASN A 1 555 ? -42.768 -16.413 51.060 1.00 93.94 555 ASN A C 1
ATOM 4463 O O . ASN A 1 555 ? -42.436 -17.028 52.076 1.00 93.94 555 ASN A O 1
ATOM 4467 N N . GLY A 1 556 ? -43.307 -15.190 51.065 1.00 94.00 556 GLY A N 1
ATOM 4468 C CA . GLY A 1 556 ? -43.541 -14.373 52.260 1.00 94.00 556 GLY A CA 1
ATOM 4469 C C . GLY A 1 556 ? -44.985 -14.359 52.778 1.00 94.00 556 GLY A C 1
ATOM 4470 O O . GLY A 1 556 ? -45.333 -13.449 53.529 1.00 94.00 556 GLY A O 1
ATOM 4471 N N . GLU A 1 557 ? -45.840 -15.303 52.376 1.00 95.00 557 GLU A N 1
ATOM 4472 C CA . GLU A 1 557 ? -47.201 -15.433 52.911 1.00 95.00 557 GLU A CA 1
ATOM 4473 C C . GLU A 1 557 ? -47.188 -15.939 54.363 1.00 95.00 557 GLU A C 1
ATOM 4475 O O . GLU A 1 557 ? -46.331 -16.729 54.767 1.00 95.00 557 GLU A O 1
ATOM 4480 N N . TRP A 1 558 ? -48.166 -15.490 55.153 1.00 94.31 558 TRP A N 1
ATOM 4481 C CA . TRP A 1 558 ? -48.373 -15.965 56.521 1.00 94.31 558 TRP A CA 1
ATOM 4482 C C . TRP A 1 558 ? -48.956 -17.383 56.519 1.00 94.31 558 TRP A C 1
ATOM 4484 O O . TRP A 1 558 ? -49.991 -17.638 55.902 1.00 94.31 558 TRP A O 1
ATOM 4494 N N . ILE A 1 559 ? -48.313 -18.303 57.237 1.00 93.88 559 ILE A N 1
ATOM 4495 C CA . ILE A 1 559 ? -48.738 -19.698 57.389 1.00 93.88 559 ILE A CA 1
ATOM 4496 C C . ILE A 1 559 ? -48.563 -20.166 58.834 1.00 93.88 559 ILE A C 1
ATOM 4498 O O . ILE A 1 559 ? -47.694 -19.688 59.549 1.00 93.88 559 ILE A O 1
ATOM 4502 N N . LEU A 1 560 ? -49.363 -21.126 59.289 1.00 92.62 560 LEU A N 1
ATOM 4503 C CA . LEU A 1 560 ? -49.247 -21.648 60.651 1.00 92.62 560 LEU A CA 1
ATOM 4504 C C . LEU A 1 560 ? -47.946 -22.438 60.859 1.00 92.62 560 LEU A C 1
ATOM 4506 O O . LEU A 1 560 ? -47.626 -23.344 60.084 1.00 92.62 560 LEU A O 1
ATOM 4510 N N . LYS A 1 561 ? -47.270 -22.159 61.979 1.00 91.88 561 LYS A N 1
ATOM 4511 C CA . LYS A 1 561 ? -46.162 -22.913 62.591 1.00 91.88 561 LYS A CA 1
ATOM 4512 C C . LYS A 1 561 ? -44.835 -22.946 61.828 1.00 91.88 561 LYS A C 1
ATOM 4514 O O . LYS A 1 561 ? -43.784 -22.722 62.424 1.00 91.88 561 LYS A O 1
ATOM 4519 N N . THR A 1 562 ? -44.843 -23.317 60.553 1.00 92.94 562 THR A N 1
ATOM 4520 C CA . THR A 1 562 ? -43.626 -23.600 59.780 1.00 92.94 562 THR A CA 1
ATOM 4521 C C . THR A 1 562 ? -43.759 -23.054 58.371 1.00 92.94 562 THR A C 1
ATOM 4523 O O . THR A 1 562 ? -44.598 -23.516 57.595 1.00 92.94 562 THR A O 1
ATOM 4526 N N . ALA A 1 563 ? -42.904 -22.093 58.035 1.00 93.38 563 ALA A N 1
ATOM 4527 C CA . ALA A 1 563 ? -42.902 -21.471 56.723 1.00 93.38 563 ALA A CA 1
ATOM 4528 C C . ALA A 1 563 ? -42.268 -22.375 55.639 1.00 93.38 563 ALA A C 1
ATOM 4530 O O . ALA A 1 563 ? -41.444 -23.245 55.948 1.00 93.38 563 ALA A O 1
ATOM 4531 N N . PRO A 1 564 ? -42.626 -22.201 54.350 1.00 93.62 564 PRO A N 1
ATOM 4532 C CA . PRO A 1 564 ? -42.091 -23.020 53.263 1.00 93.62 564 PRO A CA 1
ATOM 4533 C C . PRO A 1 564 ? -40.571 -22.876 53.109 1.00 93.62 564 PRO A C 1
ATOM 4535 O O . PRO A 1 564 ? -40.018 -21.794 53.293 1.00 93.62 564 PRO A O 1
ATOM 4538 N N . THR A 1 565 ? -39.888 -23.951 52.704 1.00 93.81 565 THR A N 1
ATOM 4539 C CA . THR A 1 565 ? -38.447 -23.904 52.405 1.00 93.81 565 THR A CA 1
ATOM 4540 C C . THR A 1 565 ? -38.172 -23.083 51.132 1.00 93.81 565 THR A C 1
ATOM 4542 O O . THR A 1 565 ? -38.837 -23.318 50.118 1.00 93.81 565 THR A O 1
ATOM 4545 N N . PRO A 1 566 ? -37.182 -22.170 51.138 1.00 96.00 566 PRO A N 1
ATOM 4546 C CA . PRO A 1 566 ? -36.793 -21.402 49.961 1.00 96.00 566 PRO A CA 1
ATOM 4547 C C . PRO A 1 566 ? -36.296 -22.297 48.820 1.00 96.00 566 PRO A C 1
ATOM 4549 O O . PRO A 1 566 ? -35.682 -23.345 49.041 1.00 96.00 566 PRO A O 1
ATOM 4552 N N . LYS A 1 567 ? -36.521 -21.854 47.585 1.00 95.06 567 LYS A N 1
ATOM 4553 C CA . LYS A 1 567 ? -35.909 -22.418 46.379 1.00 95.06 567 LYS A CA 1
ATOM 4554 C C . LYS A 1 567 ? -34.569 -21.735 46.109 1.00 95.06 567 LYS A C 1
ATOM 4556 O O . LYS A 1 567 ? -34.219 -20.725 46.711 1.00 95.06 567 LYS A O 1
ATOM 4561 N N . GLU A 1 568 ? -33.809 -22.292 45.179 1.00 93.00 568 GLU A N 1
ATOM 4562 C CA . GLU A 1 568 ? -32.576 -21.674 44.698 1.00 93.00 568 GLU A CA 1
ATOM 4563 C C . GLU A 1 568 ? -32.874 -20.667 43.584 1.00 93.00 568 GLU A C 1
ATOM 4565 O O . GLU A 1 568 ? -33.797 -20.865 42.786 1.00 93.00 568 GLU A O 1
ATOM 4570 N N . ILE A 1 569 ? -32.041 -19.630 43.470 1.00 94.81 569 ILE A N 1
ATOM 4571 C CA . ILE A 1 569 ? -32.034 -18.784 42.270 1.00 94.81 569 ILE A CA 1
ATOM 4572 C C . ILE A 1 569 ? -31.669 -19.668 41.057 1.00 94.81 569 ILE A C 1
ATOM 4574 O O . ILE A 1 569 ? -30.729 -20.475 41.149 1.00 94.81 569 ILE A O 1
ATOM 4578 N N . PRO A 1 570 ? -32.390 -19.558 39.919 1.00 94.25 570 PRO A N 1
ATOM 4579 C CA . PRO A 1 570 ? -32.087 -20.329 38.718 1.00 94.25 570 PRO A CA 1
ATOM 4580 C C . PRO A 1 570 ? -30.625 -20.172 38.285 1.00 94.25 570 PRO A C 1
ATOM 4582 O O . PRO A 1 570 ? -30.056 -19.083 38.351 1.00 94.25 570 PRO A O 1
ATOM 4585 N N . VAL A 1 571 ? -30.009 -21.258 37.813 1.00 92.62 571 VAL A N 1
ATOM 4586 C CA . VAL A 1 571 ? -28.616 -21.223 37.343 1.00 92.62 571 VAL A CA 1
ATOM 4587 C C . VAL A 1 571 ? -28.537 -20.433 36.023 1.00 92.62 571 VAL A C 1
ATOM 4589 O O . VAL A 1 571 ? -29.288 -20.755 35.098 1.00 92.62 571 VAL A O 1
ATOM 4592 N N . PRO A 1 572 ? -27.645 -19.430 35.907 1.00 95.19 572 PRO A N 1
ATOM 4593 C CA . PRO A 1 572 ? -27.474 -18.634 34.695 1.00 95.19 572 PRO A CA 1
ATOM 4594 C C . PRO A 1 572 ? -26.956 -19.469 33.521 1.00 95.19 572 PRO A C 1
ATOM 4596 O O . PRO A 1 572 ? -26.282 -20.489 33.688 1.00 95.19 572 PRO A O 1
ATOM 4599 N N . ARG A 1 573 ? -27.228 -19.004 32.298 1.00 93.62 573 ARG A N 1
ATOM 4600 C CA . ARG A 1 573 ? -26.693 -19.603 31.066 1.00 93.62 573 ARG A CA 1
ATOM 4601 C C . ARG A 1 573 ? -25.406 -18.887 30.674 1.00 93.62 573 ARG A C 1
ATOM 4603 O O . ARG A 1 573 ? -25.355 -17.660 30.673 1.00 93.62 573 ARG A O 1
ATOM 4610 N N . GLN A 1 574 ? -24.394 -19.644 30.255 1.00 93.88 574 GLN A N 1
ATOM 4611 C CA . GLN A 1 574 ? -23.218 -19.059 29.616 1.00 93.88 574 GLN A CA 1
ATOM 4612 C C . GLN A 1 574 ? -23.562 -18.577 28.196 1.00 93.88 574 GLN A C 1
ATOM 4614 O O . GLN A 1 574 ? -24.120 -19.320 27.375 1.00 93.88 574 GLN A O 1
ATOM 4619 N N . ILE A 1 575 ? -23.238 -17.318 27.914 1.00 94.44 575 ILE A N 1
ATOM 4620 C CA . ILE A 1 575 ? -23.321 -16.715 26.581 1.00 94.44 575 ILE A CA 1
ATOM 4621 C C . ILE A 1 575 ? -22.321 -17.431 25.671 1.00 94.44 575 ILE A C 1
ATOM 4623 O O . ILE A 1 575 ? -21.211 -17.759 26.095 1.00 94.44 575 ILE A O 1
ATOM 4627 N N . ARG A 1 576 ? -22.711 -17.705 24.422 1.00 92.75 576 ARG A N 1
ATOM 4628 C CA . ARG A 1 576 ? -21.825 -18.364 23.454 1.00 92.75 576 ARG A CA 1
ATOM 4629 C C . ARG A 1 576 ? -21.040 -17.331 22.652 1.00 92.75 576 ARG A C 1
ATOM 4631 O O . ARG A 1 576 ? -21.489 -16.204 22.466 1.00 92.75 576 ARG A O 1
ATOM 4638 N N . SER A 1 577 ? -19.876 -17.734 22.143 1.00 93.62 577 SER A N 1
ATOM 4639 C CA . SER A 1 577 ? -19.067 -16.868 21.284 1.00 93.62 577 SER A CA 1
ATOM 4640 C C . SER A 1 577 ? -19.827 -16.505 20.000 1.00 93.62 577 SER A C 1
ATOM 4642 O O . SER A 1 577 ? -20.634 -17.294 19.483 1.00 93.62 577 SER A O 1
ATOM 4644 N N . PHE A 1 578 ? -19.540 -15.325 19.450 1.00 94.00 578 PHE A N 1
ATOM 4645 C CA . PHE A 1 578 ? -20.103 -14.896 18.171 1.00 94.00 578 PHE A CA 1
ATOM 4646 C C . PHE A 1 578 ? -19.731 -15.873 17.047 1.00 94.00 578 PHE A C 1
ATOM 4648 O O . PHE A 1 578 ? -20.587 -16.251 16.248 1.00 94.00 578 PHE A O 1
ATOM 4655 N N . LYS A 1 579 ? -18.482 -16.353 17.036 1.00 90.00 579 LYS A N 1
ATOM 4656 C CA . LYS A 1 579 ? -17.969 -17.311 16.046 1.00 90.00 579 LYS A CA 1
ATOM 4657 C C . LYS A 1 579 ? -18.771 -18.619 16.000 1.00 90.00 579 LYS A C 1
ATOM 4659 O O . LYS A 1 579 ? -18.998 -19.142 14.913 1.00 90.00 579 LYS A O 1
ATOM 4664 N N . ASP A 1 580 ? -19.213 -19.126 17.150 1.00 90.44 580 ASP A N 1
ATOM 4665 C CA . ASP A 1 580 ? -19.863 -20.443 17.240 1.00 90.44 580 ASP A CA 1
ATOM 4666 C C . ASP A 1 580 ? -21.398 -20.373 17.189 1.00 90.44 580 ASP A C 1
ATOM 4668 O O . ASP A 1 580 ? -22.060 -21.390 16.980 1.00 90.44 580 ASP A O 1
ATOM 4672 N N . SER A 1 581 ? -21.990 -19.195 17.420 1.00 90.94 581 SER A N 1
ATOM 4673 C CA . SER A 1 581 ? -23.442 -19.066 17.625 1.00 90.94 581 SER A CA 1
ATOM 4674 C C . SER A 1 581 ? -24.105 -17.845 16.988 1.00 90.94 581 SER A C 1
ATOM 4676 O O . SER A 1 581 ? -25.331 -17.759 17.000 1.00 90.94 581 SER A O 1
ATOM 4678 N N . SER A 1 582 ? -23.329 -16.904 16.440 1.00 89.62 582 SER A N 1
ATOM 4679 C CA . SER A 1 582 ? -23.793 -15.585 15.977 1.00 89.62 582 SER A CA 1
ATOM 4680 C C . SER A 1 582 ? -24.436 -14.699 17.060 1.00 89.62 582 SER A C 1
ATOM 4682 O O . SER A 1 582 ? -25.021 -13.666 16.733 1.00 89.62 582 SER A O 1
ATOM 4684 N N . GLU A 1 583 ? -24.320 -15.063 18.342 1.00 91.62 583 GLU A N 1
ATOM 4685 C CA . GLU A 1 583 ? -24.793 -14.272 19.484 1.00 91.62 583 GLU A CA 1
ATOM 4686 C C . GLU A 1 583 ? -23.946 -12.991 19.633 1.00 91.62 583 GLU A C 1
ATOM 4688 O O . GLU A 1 583 ? -22.716 -13.042 19.609 1.00 91.62 583 GLU A O 1
ATOM 4693 N N . LYS A 1 584 ? -24.599 -11.824 19.747 1.00 94.19 584 LYS A N 1
ATOM 4694 C CA . LYS A 1 584 ? -23.946 -10.496 19.731 1.00 94.19 584 LYS A CA 1
ATOM 4695 C C . LYS A 1 584 ? -24.040 -9.740 21.060 1.00 94.19 584 LYS A C 1
ATOM 4697 O O . LYS A 1 584 ? -23.935 -8.520 21.063 1.00 94.19 584 LYS A O 1
ATOM 4702 N N . VAL A 1 585 ? -24.230 -10.446 22.179 1.00 94.94 585 VAL A N 1
ATOM 4703 C CA . VAL A 1 585 ? -24.451 -9.807 23.489 1.00 94.94 585 VAL A CA 1
ATOM 4704 C C . VAL A 1 585 ? -23.298 -8.881 23.867 1.00 94.94 585 VAL A C 1
ATOM 4706 O O . VAL A 1 585 ? -23.533 -7.711 24.114 1.00 94.94 585 VAL A O 1
ATOM 4709 N N . LEU A 1 586 ? -22.056 -9.364 23.844 1.00 96.81 586 LEU A N 1
ATOM 4710 C CA . LEU A 1 586 ? -20.851 -8.550 24.028 1.00 96.81 586 LEU A CA 1
ATOM 4711 C C . LEU A 1 586 ? -20.009 -8.616 22.754 1.00 96.81 586 LEU A C 1
ATOM 4713 O O . LEU A 1 586 ? -18.990 -9.309 22.682 1.00 96.81 586 LEU A O 1
ATOM 4717 N N . TYR A 1 587 ? -20.468 -7.923 21.718 1.00 96.88 587 TYR A N 1
ATOM 4718 C CA . TYR A 1 587 ? -19.838 -7.908 20.403 1.00 96.88 587 TYR A CA 1
ATOM 4719 C C . TYR A 1 587 ? -19.691 -6.480 19.884 1.00 96.88 587 TYR A C 1
ATOM 4721 O O . TYR A 1 587 ? -20.646 -5.706 19.898 1.00 96.88 587 TYR A O 1
ATOM 4729 N N . VAL A 1 588 ? -18.517 -6.161 19.344 1.00 96.94 588 VAL A N 1
ATOM 4730 C CA . VAL A 1 588 ? -18.299 -4.939 18.569 1.00 96.94 588 VAL A CA 1
ATOM 4731 C C . VAL A 1 588 ? -17.503 -5.269 17.305 1.00 96.94 588 VAL A C 1
ATOM 4733 O O . VAL A 1 588 ? -16.411 -5.833 17.370 1.00 96.94 588 VAL A O 1
ATOM 4736 N N . GLY A 1 589 ? -18.083 -4.958 16.145 1.00 95.81 589 GLY A N 1
ATOM 4737 C CA . GLY A 1 589 ? -17.469 -5.165 14.830 1.00 95.81 589 GLY A CA 1
ATOM 4738 C C . GLY A 1 589 ? -16.793 -3.908 14.290 1.00 95.81 589 GLY A C 1
ATOM 4739 O O . GLY A 1 589 ? -16.746 -2.881 14.967 1.00 95.81 589 GLY A O 1
ATOM 4740 N N . SER A 1 590 ? -16.301 -3.987 13.054 1.00 96.00 590 SER A N 1
ATOM 4741 C CA . SER A 1 590 ? -15.805 -2.844 12.272 1.00 96.00 590 SER A CA 1
ATOM 4742 C C . SER A 1 590 ? -14.686 -2.045 12.958 1.00 96.00 590 SER A C 1
ATOM 4744 O O . SER A 1 590 ? -14.604 -0.823 12.840 1.00 96.00 590 SER A O 1
ATOM 4746 N N . GLN A 1 591 ? -13.797 -2.726 13.680 1.00 97.56 591 GLN A N 1
ATOM 4747 C CA . GLN A 1 591 ? -12.662 -2.109 14.365 1.00 97.56 591 GLN A CA 1
ATOM 4748 C C . GLN A 1 591 ? -11.480 -1.957 13.400 1.00 97.56 591 GLN A C 1
ATOM 4750 O O . GLN A 1 591 ? -10.699 -2.888 13.221 1.00 97.56 591 GLN A O 1
ATOM 4755 N N . LEU A 1 592 ? -11.362 -0.791 12.758 1.00 97.31 592 LEU A N 1
ATOM 4756 C CA . LEU A 1 592 ? -10.338 -0.510 11.745 1.00 97.31 592 LEU A CA 1
ATOM 4757 C C . LEU A 1 592 ? -8.913 -0.521 12.325 1.00 97.31 592 LEU A C 1
ATOM 4759 O O . LEU A 1 592 ? -8.580 0.262 13.218 1.00 97.31 592 LEU A O 1
ATOM 4763 N N . ILE A 1 593 ? -8.035 -1.340 11.748 1.00 98.12 593 ILE A N 1
ATOM 4764 C CA . ILE A 1 593 ? -6.605 -1.340 12.058 1.00 98.12 593 ILE A CA 1
ATOM 4765 C C . ILE A 1 593 ? -5.963 -0.117 11.399 1.00 98.12 593 ILE A C 1
ATOM 4767 O O . ILE A 1 593 ? -5.989 0.040 10.177 1.00 98.12 593 ILE A O 1
ATOM 4771 N N . SER A 1 594 ? -5.340 0.745 12.201 1.00 97.38 594 SER A N 1
ATOM 4772 C CA . SER A 1 594 ? -4.730 1.983 11.704 1.00 97.38 594 SER A CA 1
ATOM 4773 C C . SER A 1 594 ? -3.603 1.720 10.682 1.00 97.38 594 SER A C 1
ATOM 4775 O O . SER A 1 594 ? -2.695 0.940 10.982 1.00 97.38 594 SER A O 1
ATOM 4777 N N . PRO A 1 595 ? -3.566 2.436 9.534 1.00 95.88 595 PRO A N 1
ATOM 4778 C CA . PRO A 1 595 ? -2.497 2.339 8.526 1.00 95.88 595 PRO A CA 1
ATOM 4779 C C . PRO A 1 595 ? -1.121 2.781 9.031 1.00 95.88 595 PRO A C 1
ATOM 4781 O O . PRO A 1 595 ? -0.121 2.591 8.352 1.00 95.88 595 PRO A O 1
ATOM 4784 N N . LYS A 1 596 ? -1.040 3.371 10.230 1.00 93.88 596 LYS A N 1
ATOM 4785 C CA . LYS A 1 596 ? 0.224 3.800 10.848 1.00 93.88 596 LYS A CA 1
ATOM 4786 C C . LYS A 1 596 ? 0.877 2.712 11.706 1.00 93.88 596 LYS A C 1
ATOM 4788 O O . LYS A 1 596 ? 1.987 2.918 12.194 1.00 93.88 596 LYS A O 1
ATOM 4793 N N . LEU A 1 597 ? 0.193 1.591 11.946 1.00 96.56 597 LEU A N 1
ATOM 4794 C CA . LEU A 1 597 ? 0.730 0.500 12.755 1.00 96.56 597 LEU A CA 1
ATOM 4795 C C . LEU A 1 597 ? 1.717 -0.330 11.940 1.00 96.56 597 LEU A C 1
ATOM 4797 O O . LEU A 1 597 ? 1.350 -0.967 10.955 1.00 96.56 597 LEU A O 1
ATOM 4801 N N . ILE A 1 598 ? 2.974 -0.341 12.371 1.00 96.50 598 ILE A N 1
ATOM 4802 C CA . ILE A 1 598 ? 4.005 -1.190 11.780 1.00 96.50 598 ILE A CA 1
ATOM 4803 C C . ILE A 1 598 ? 3.667 -2.674 11.965 1.00 96.50 598 ILE A C 1
ATOM 4805 O O . ILE A 1 598 ? 3.027 -3.069 12.941 1.00 96.50 598 ILE A O 1
ATOM 4809 N N . ASN A 1 599 ? 4.141 -3.504 11.036 1.00 96.88 599 ASN A N 1
ATOM 4810 C CA . ASN A 1 599 ? 4.056 -4.956 11.167 1.00 96.88 599 ASN A CA 1
ATOM 4811 C C . ASN A 1 599 ? 4.549 -5.425 12.546 1.00 96.88 599 ASN A C 1
ATOM 4813 O O . ASN A 1 599 ? 5.622 -5.024 13.003 1.00 96.88 599 ASN A O 1
ATOM 4817 N N . LYS A 1 600 ? 3.753 -6.263 13.215 1.00 97.19 600 LYS A N 1
ATOM 4818 C CA . LYS A 1 600 ? 4.057 -6.768 14.556 1.00 97.19 600 LYS A CA 1
ATOM 4819 C C . LYS A 1 600 ? 3.352 -8.093 14.809 1.00 97.19 600 LYS A C 1
ATOM 4821 O O . LYS A 1 600 ? 2.133 -8.193 14.677 1.00 97.19 600 LYS A O 1
ATOM 4826 N N . ALA A 1 601 ? 4.125 -9.101 15.198 1.00 97.12 601 ALA A N 1
ATOM 4827 C CA . ALA A 1 601 ? 3.626 -10.448 15.435 1.00 97.12 601 ALA A CA 1
ATOM 4828 C C . ALA A 1 601 ? 3.084 -10.599 16.844 1.00 97.12 601 ALA A C 1
ATOM 4830 O O . ALA A 1 601 ? 3.594 -9.985 17.784 1.00 97.12 601 ALA A O 1
ATOM 4831 N N . ASN A 1 602 ? 2.103 -11.493 16.972 1.00 97.12 602 ASN A N 1
ATOM 4832 C CA . ASN A 1 602 ? 1.651 -12.056 18.239 1.00 97.12 602 ASN A CA 1
ATOM 4833 C C . ASN A 1 602 ? 1.369 -10.995 19.308 1.00 97.12 602 ASN A C 1
ATOM 4835 O O . ASN A 1 602 ? 1.735 -11.149 20.474 1.00 97.12 602 ASN A O 1
ATOM 4839 N N . THR A 1 603 ? 0.741 -9.891 18.911 1.00 97.62 603 THR A N 1
ATOM 4840 C CA . THR A 1 603 ? 0.422 -8.819 19.845 1.00 97.62 603 THR A CA 1
ATOM 4841 C C . THR A 1 603 ? -0.583 -9.337 20.863 1.00 97.62 603 THR A C 1
ATOM 4843 O O . THR A 1 603 ? -1.627 -9.883 20.503 1.00 97.62 603 THR A O 1
ATOM 4846 N N . ILE A 1 604 ? -0.219 -9.225 22.140 1.00 96.75 604 ILE A N 1
ATOM 4847 C CA . ILE A 1 604 ? -1.000 -9.763 23.253 1.00 96.75 604 ILE A CA 1
ATOM 4848 C C . ILE A 1 604 ? -2.288 -8.954 23.389 1.00 96.75 604 ILE A C 1
ATOM 4850 O O . ILE A 1 604 ? -2.273 -7.725 23.285 1.00 96.75 604 ILE A O 1
ATOM 4854 N N . ALA A 1 605 ? -3.395 -9.655 23.609 1.00 97.19 605 ALA A N 1
ATOM 4855 C CA . ALA A 1 605 ? -4.677 -9.058 23.926 1.00 97.19 605 ALA A CA 1
ATOM 4856 C C . ALA A 1 605 ? -5.021 -9.282 25.403 1.00 97.19 605 ALA A C 1
ATOM 4858 O O . ALA A 1 605 ? -4.706 -10.325 25.975 1.00 97.19 605 ALA A O 1
ATOM 4859 N N . THR A 1 606 ? -5.666 -8.297 26.017 1.00 97.88 606 THR A N 1
ATOM 4860 C CA . THR A 1 606 ? -6.176 -8.369 27.392 1.00 97.88 606 THR A CA 1
ATOM 4861 C C . THR A 1 606 ? -7.608 -7.858 27.431 1.00 97.88 606 THR A C 1
ATOM 4863 O O . THR A 1 606 ? -8.029 -7.121 26.539 1.00 97.88 606 THR A O 1
ATOM 4866 N N . GLY A 1 607 ? -8.368 -8.224 28.459 1.00 97.75 607 GLY A N 1
ATOM 4867 C CA . GLY A 1 607 ? -9.728 -7.729 28.602 1.00 97.75 607 GLY A CA 1
ATOM 4868 C C . GLY A 1 607 ? -10.291 -7.884 30.003 1.00 97.75 607 GLY A C 1
ATOM 4869 O O . GLY A 1 607 ? -9.758 -8.629 30.827 1.00 97.75 607 GLY A O 1
ATOM 4870 N N . THR A 1 608 ? -11.380 -7.168 30.252 1.00 98.50 608 THR A N 1
ATOM 4871 C CA . THR A 1 608 ? -12.114 -7.163 31.520 1.00 98.50 608 THR A CA 1
ATOM 4872 C C . THR A 1 608 ? -13.606 -7.169 31.222 1.00 98.50 608 THR A C 1
ATOM 4874 O O . THR A 1 608 ? -14.058 -6.371 30.403 1.00 98.50 608 THR A O 1
ATOM 4877 N N . ILE A 1 609 ? -14.359 -8.055 31.869 1.00 98.38 609 ILE A N 1
ATOM 4878 C CA . ILE A 1 609 ? -15.825 -8.096 31.830 1.00 98.38 609 ILE A CA 1
ATOM 4879 C C . ILE A 1 609 ? -16.374 -7.476 33.117 1.00 98.38 609 ILE A C 1
ATOM 4881 O O . ILE A 1 609 ? -15.785 -7.654 34.185 1.00 98.38 609 ILE A O 1
ATOM 4885 N N . TYR A 1 610 ? -17.478 -6.747 33.014 1.00 98.19 610 TYR A N 1
ATOM 4886 C CA . TYR A 1 610 ? -18.077 -5.988 34.106 1.00 98.19 610 TYR A CA 1
ATOM 4887 C C . TYR A 1 610 ? -19.491 -6.491 34.372 1.00 98.19 610 TYR A C 1
ATOM 4889 O O . TYR A 1 610 ? -20.273 -6.688 33.438 1.00 98.19 610 TYR A O 1
ATOM 4897 N N . TYR A 1 611 ? -19.804 -6.675 35.649 1.00 98.00 611 TYR A N 1
ATOM 4898 C CA . TYR A 1 611 ? -21.135 -6.998 36.133 1.00 98.00 611 TYR A CA 1
ATOM 4899 C C . TYR A 1 611 ? -21.563 -5.956 37.159 1.00 98.00 611 TYR A C 1
ATOM 4901 O O . TYR A 1 611 ? -20.794 -5.587 38.049 1.00 98.00 611 TYR A O 1
ATOM 4909 N N . LYS A 1 612 ? -22.804 -5.503 37.035 1.00 96.06 612 LYS A N 1
ATOM 4910 C CA . LYS A 1 612 ? -23.402 -4.489 37.891 1.00 96.06 612 LYS A CA 1
ATOM 4911 C C . LYS A 1 612 ? -24.327 -5.140 38.909 1.00 96.06 612 LYS A C 1
ATOM 4913 O O . LYS A 1 612 ? -25.156 -5.971 38.534 1.00 96.06 612 LYS A O 1
ATOM 4918 N N . MET A 1 613 ? -24.197 -4.769 40.178 1.00 96.00 613 MET A N 1
ATOM 4919 C CA . MET A 1 613 ? -25.077 -5.271 41.232 1.00 96.00 613 MET A CA 1
ATOM 4920 C C . MET A 1 613 ? -26.481 -4.694 41.079 1.00 96.00 613 MET A C 1
ATOM 4922 O O . MET A 1 613 ? -26.649 -3.510 40.778 1.00 96.00 613 MET A O 1
ATOM 4926 N N . LEU A 1 614 ? -27.491 -5.542 41.267 1.00 95.06 614 LEU A N 1
ATOM 4927 C CA . LEU A 1 614 ? -28.874 -5.085 41.325 1.00 95.06 614 LEU A CA 1
ATOM 4928 C C . LEU A 1 614 ? -29.115 -4.251 42.587 1.00 95.06 614 LEU A C 1
ATOM 4930 O O . LEU A 1 614 ? -28.468 -4.439 43.617 1.00 95.06 614 LEU A O 1
ATOM 4934 N N . GLU A 1 615 ? -30.071 -3.329 42.497 1.00 91.69 615 GLU A N 1
ATOM 4935 C CA . GLU A 1 615 ? -30.435 -2.443 43.602 1.00 91.69 615 GLU A CA 1
ATOM 4936 C C . GLU A 1 615 ? -30.937 -3.239 44.816 1.00 91.69 615 GLU A C 1
ATOM 4938 O O . GLU A 1 615 ? -30.542 -2.961 45.946 1.00 91.69 615 GLU A O 1
ATOM 4943 N N . GLN A 1 616 ? -31.738 -4.282 44.586 1.00 93.50 616 GLN A N 1
ATOM 4944 C CA . GLN A 1 616 ? -32.270 -5.157 45.628 1.00 93.50 616 GLN A CA 1
ATOM 4945 C C . GLN A 1 616 ? -31.229 -6.207 46.039 1.00 93.50 616 GLN A C 1
ATOM 4947 O O . GLN A 1 616 ? -30.988 -7.186 45.330 1.00 93.50 616 GLN A O 1
ATOM 4952 N N . HIS A 1 617 ? -30.616 -6.006 47.206 1.00 94.62 617 HIS A N 1
ATOM 4953 C CA . HIS A 1 617 ? -29.581 -6.879 47.757 1.00 94.62 617 HIS A CA 1
ATOM 4954 C C . HIS A 1 617 ? -29.598 -6.879 49.292 1.00 94.62 617 HIS A C 1
ATOM 4956 O O . HIS A 1 617 ? -30.105 -5.957 49.929 1.00 94.62 617 HIS A O 1
ATOM 4962 N N . VAL A 1 618 ? -28.985 -7.901 49.890 1.00 95.00 618 VAL A N 1
ATOM 4963 C CA . VAL A 1 618 ? -28.728 -8.009 51.333 1.00 95.00 618 VAL A CA 1
ATOM 4964 C C . VAL A 1 618 ? -27.263 -8.399 51.509 1.00 95.00 618 VAL A C 1
ATOM 4966 O O . VAL A 1 618 ? -26.848 -9.453 51.034 1.00 95.00 618 VAL A O 1
ATOM 4969 N N . GLN A 1 619 ? -26.465 -7.546 52.160 1.00 91.56 619 GLN A N 1
ATOM 4970 C CA . GLN A 1 619 ? -25.010 -7.739 52.336 1.00 91.56 619 GLN A CA 1
ATOM 4971 C C . GLN A 1 619 ? -24.222 -7.963 51.021 1.00 91.56 619 GLN A C 1
ATOM 4973 O O . GLN A 1 619 ? -23.257 -8.723 50.989 1.00 91.56 619 GLN A O 1
ATOM 4978 N N . GLY A 1 620 ? -24.636 -7.309 49.932 1.00 87.38 620 GLY A N 1
ATOM 4979 C CA . GLY A 1 620 ? -24.009 -7.429 48.611 1.00 87.38 620 GLY A CA 1
ATOM 4980 C C . GLY A 1 620 ? -22.599 -6.832 48.530 1.00 87.38 620 GLY A C 1
ATOM 4981 O O . GLY A 1 620 ? -22.240 -5.929 49.289 1.00 87.38 620 GLY A O 1
ATOM 4982 N N . SER A 1 621 ? -21.792 -7.339 47.593 1.00 88.38 621 SER A N 1
ATOM 4983 C CA . SER A 1 621 ? -20.374 -6.975 47.459 1.00 88.38 621 SER A CA 1
ATOM 4984 C C . SER A 1 621 ? -20.090 -5.743 46.578 1.00 88.38 621 SER A C 1
ATOM 4986 O O . SER A 1 621 ? -18.946 -5.285 46.520 1.00 88.38 621 SER A O 1
ATOM 4988 N N . GLY A 1 622 ? -21.115 -5.172 45.936 1.00 92.94 622 GLY A N 1
ATOM 4989 C CA . GLY A 1 622 ? -20.996 -4.072 44.973 1.00 92.94 622 GLY A CA 1
ATOM 4990 C C . GLY A 1 622 ? -20.724 -4.550 43.543 1.00 92.94 622 GLY A C 1
ATOM 4991 O O . GLY A 1 622 ? -20.728 -5.746 43.266 1.00 92.94 622 GLY A O 1
ATOM 4992 N N . ASP A 1 623 ? -20.490 -3.611 42.624 1.00 96.31 623 ASP A N 1
ATOM 4993 C CA . ASP A 1 623 ? -20.167 -3.929 41.227 1.00 96.31 623 ASP A CA 1
ATOM 4994 C C . ASP A 1 623 ? -18.864 -4.731 41.120 1.00 96.31 623 ASP A C 1
ATOM 4996 O O . ASP A 1 623 ? -17.853 -4.406 41.751 1.00 96.31 623 ASP A O 1
ATOM 5000 N N . GLN A 1 624 ? -18.868 -5.751 40.263 1.00 96.88 624 GLN A N 1
ATOM 5001 C CA . GLN A 1 624 ? -17.752 -6.680 40.106 1.00 96.88 624 GLN A CA 1
ATOM 5002 C C . GLN A 1 624 ? -17.161 -6.614 38.699 1.00 96.88 624 GLN A C 1
ATOM 5004 O O . GLN A 1 624 ? -17.845 -6.375 37.702 1.00 96.88 624 GLN A O 1
ATOM 5009 N N . ASN A 1 625 ? -15.857 -6.855 38.601 1.00 97.50 625 ASN A N 1
ATOM 5010 C CA . ASN A 1 625 ? -15.169 -6.966 37.323 1.00 97.50 625 ASN A CA 1
ATOM 5011 C C . ASN A 1 625 ? -14.154 -8.106 37.351 1.00 97.50 625 ASN A C 1
ATOM 5013 O O . ASN A 1 625 ? -13.524 -8.372 38.373 1.00 97.50 625 ASN A O 1
ATOM 5017 N N . PHE A 1 626 ? -14.006 -8.779 36.213 1.00 97.94 626 PHE A N 1
ATOM 5018 C CA . PHE A 1 626 ? -13.205 -9.994 36.107 1.00 97.94 626 PHE A CA 1
ATOM 5019 C C . PHE A 1 626 ? -12.324 -9.958 34.858 1.00 97.94 626 PHE A C 1
ATOM 5021 O O . PHE A 1 626 ? -12.757 -9.460 33.812 1.00 97.94 626 PHE A O 1
ATOM 5028 N N . PRO A 1 627 ? -11.089 -10.485 34.920 1.00 97.94 627 PRO A N 1
ATOM 5029 C CA . PRO A 1 627 ? -10.243 -10.597 33.743 1.00 97.94 627 PRO A CA 1
ATOM 5030 C C . PRO A 1 627 ? -10.838 -11.598 32.747 1.00 97.94 627 PRO A C 1
ATOM 5032 O O . PRO A 1 627 ? -11.306 -12.672 33.120 1.00 97.94 627 PRO A O 1
ATOM 5035 N N . ILE A 1 628 ? -10.775 -11.259 31.464 1.00 98.25 628 ILE A N 1
ATOM 5036 C CA . ILE A 1 628 ? -11.149 -12.163 30.377 1.00 98.25 628 ILE A CA 1
ATOM 5037 C C . ILE A 1 628 ? -9.945 -13.050 30.056 1.00 98.25 628 ILE A C 1
ATOM 5039 O O . ILE A 1 628 ? -8.844 -12.555 29.802 1.00 98.25 628 ILE A O 1
ATOM 5043 N N . THR A 1 629 ? -10.154 -14.363 30.052 1.00 94.94 629 THR A N 1
ATOM 5044 C CA . THR A 1 629 ? -9.097 -15.354 29.809 1.00 94.94 629 THR A CA 1
ATOM 5045 C C . THR A 1 629 ? -9.184 -15.946 28.399 1.00 94.94 629 THR A C 1
ATOM 5047 O O . THR A 1 629 ? -10.215 -15.866 27.737 1.00 94.94 629 THR A O 1
ATOM 5050 N N . GLY A 1 630 ? -8.087 -16.529 27.902 1.00 91.94 630 GLY A N 1
ATOM 5051 C CA . GLY A 1 630 ? -8.092 -17.262 26.627 1.00 91.94 630 GLY A CA 1
ATOM 5052 C C . GLY A 1 630 ? -8.203 -16.407 25.358 1.00 91.94 630 GLY A C 1
ATOM 5053 O O . GLY A 1 630 ? -8.579 -16.934 24.314 1.00 91.94 630 GLY A O 1
ATOM 5054 N N . ILE A 1 631 ? -7.865 -15.114 25.421 1.00 97.31 631 ILE A N 1
ATOM 5055 C CA . ILE A 1 631 ? -7.889 -14.229 24.249 1.00 97.31 631 ILE A CA 1
ATOM 5056 C C . ILE A 1 631 ? -6.714 -14.555 23.318 1.00 97.31 631 ILE A C 1
ATOM 5058 O O . ILE A 1 631 ? -5.568 -14.660 23.759 1.00 97.31 631 ILE A O 1
ATOM 5062 N N . ASN A 1 632 ? -6.987 -14.701 22.020 1.00 97.81 632 ASN A N 1
ATOM 5063 C CA . ASN A 1 632 ? -5.954 -14.923 21.011 1.00 97.81 632 ASN A CA 1
ATOM 5064 C C . ASN A 1 632 ? -5.033 -13.702 20.833 1.00 97.81 632 ASN A C 1
ATOM 5066 O O . ASN A 1 632 ? -5.401 -12.563 21.121 1.00 97.81 632 ASN A O 1
ATOM 5070 N N . THR A 1 633 ? -3.841 -13.934 20.287 1.00 98.19 633 THR A N 1
ATOM 5071 C CA . THR A 1 633 ? -2.972 -12.859 19.799 1.00 98.19 633 THR A CA 1
ATOM 5072 C C . THR A 1 633 ? -3.412 -12.380 18.414 1.00 98.19 633 THR A C 1
ATOM 5074 O O . THR A 1 633 ? -4.090 -13.104 17.678 1.00 98.19 633 THR A O 1
ATOM 5077 N N . VAL A 1 634 ? -2.997 -11.164 18.048 1.00 98.50 634 VAL A N 1
ATOM 5078 C CA . VAL A 1 634 ? -3.203 -10.593 16.706 1.00 98.50 634 VAL A CA 1
ATOM 5079 C C . VAL A 1 634 ? -1.853 -10.278 16.064 1.00 98.50 634 VAL A C 1
ATOM 5081 O O . VAL A 1 634 ? -0.988 -9.673 16.703 1.00 98.50 634 VAL A O 1
ATOM 5084 N N . THR A 1 635 ? -1.666 -10.658 14.804 1.00 98.44 635 THR A N 1
ATOM 5085 C CA . THR A 1 635 ? -0.463 -10.347 14.019 1.00 98.44 635 THR A CA 1
ATOM 5086 C C . THR A 1 635 ? -0.801 -9.352 12.914 1.00 98.44 635 THR A C 1
ATOM 5088 O O . THR A 1 635 ? -1.512 -9.690 11.972 1.00 98.44 635 THR A O 1
ATOM 5091 N N . VAL A 1 636 ? -0.265 -8.133 13.007 1.00 98.38 636 VAL A N 1
ATOM 5092 C CA . VAL A 1 636 ? -0.408 -7.106 11.963 1.00 98.38 636 VAL A CA 1
ATOM 5093 C C . VAL A 1 636 ? 0.681 -7.320 10.919 1.00 98.38 636 VAL A C 1
ATOM 5095 O O . VAL A 1 636 ? 1.866 -7.301 11.260 1.00 98.38 636 VAL A O 1
ATOM 5098 N N . HIS A 1 637 ? 0.300 -7.519 9.659 1.00 98.00 637 HIS A N 1
ATOM 5099 C CA . HIS A 1 637 ? 1.237 -7.696 8.555 1.00 98.00 637 HIS A CA 1
ATOM 5100 C C . HIS A 1 637 ? 0.674 -7.154 7.241 1.00 98.00 637 HIS A C 1
ATOM 5102 O O . HIS A 1 637 ? -0.125 -7.808 6.574 1.00 98.00 637 HIS A O 1
ATOM 5108 N N . THR A 1 638 ? 1.110 -5.967 6.842 1.00 98.25 638 THR A N 1
ATOM 5109 C CA . THR A 1 638 ? 0.618 -5.297 5.636 1.00 98.25 638 THR A CA 1
ATOM 5110 C C . THR A 1 638 ? 1.402 -5.765 4.404 1.00 98.25 638 THR A C 1
ATOM 5112 O O . THR A 1 638 ? 2.618 -5.549 4.336 1.00 98.25 638 THR A O 1
ATOM 5115 N N . PRO A 1 639 ? 0.748 -6.440 3.442 1.00 97.88 639 PRO A N 1
ATOM 5116 C CA . PRO A 1 639 ? 1.432 -7.093 2.332 1.00 97.88 639 PRO A CA 1
ATOM 5117 C C . PRO A 1 639 ? 1.656 -6.171 1.132 1.00 97.88 639 PRO A C 1
ATOM 5119 O O . PRO A 1 639 ? 0.743 -5.479 0.684 1.00 97.88 639 PRO A O 1
ATOM 5122 N N . VAL A 1 640 ? 2.842 -6.265 0.537 1.00 98.31 640 VAL A N 1
ATOM 5123 C CA . VAL A 1 640 ? 3.182 -5.696 -0.770 1.00 98.31 640 VAL A CA 1
ATOM 5124 C C . VAL A 1 640 ? 3.968 -6.696 -1.608 1.00 98.31 640 VAL A C 1
ATOM 5126 O O . VAL A 1 640 ? 4.686 -7.551 -1.084 1.00 98.31 640 VAL A O 1
ATOM 5129 N N . VAL A 1 641 ? 3.834 -6.564 -2.926 1.00 98.44 641 VAL A N 1
ATOM 5130 C CA . VAL A 1 641 ? 4.527 -7.377 -3.929 1.00 98.44 641 VAL A CA 1
ATOM 5131 C C . VAL A 1 641 ? 5.204 -6.486 -4.968 1.00 98.44 641 VAL A C 1
ATOM 5133 O O . VAL A 1 641 ? 4.841 -5.319 -5.143 1.00 98.44 641 VAL A O 1
ATOM 5136 N N . ASN A 1 642 ? 6.196 -7.032 -5.657 1.00 98.19 642 ASN A N 1
ATOM 5137 C CA . ASN A 1 642 ? 6.938 -6.370 -6.712 1.00 98.19 642 ASN A CA 1
ATOM 5138 C C . ASN A 1 642 ? 7.438 -7.410 -7.720 1.00 98.19 642 ASN A C 1
ATOM 5140 O O . ASN A 1 642 ? 8.460 -8.039 -7.499 1.00 98.19 642 ASN A O 1
ATOM 5144 N N . TYR A 1 643 ? 6.700 -7.566 -8.817 1.00 97.62 643 TYR A N 1
ATOM 5145 C CA . TYR A 1 643 ? 7.050 -8.432 -9.948 1.00 97.62 643 TYR A CA 1
ATOM 5146 C C . TYR A 1 643 ? 7.264 -7.571 -11.193 1.00 97.62 643 TYR A C 1
ATOM 5148 O O . TYR A 1 643 ? 6.568 -7.715 -12.200 1.00 97.62 643 TYR A O 1
ATOM 5156 N N . SER A 1 644 ? 8.129 -6.566 -11.056 1.00 98.19 644 SER A N 1
ATOM 5157 C CA . SER A 1 644 ? 8.318 -5.553 -12.090 1.00 98.19 644 SER A CA 1
ATOM 5158 C C . SER A 1 644 ? 8.987 -6.117 -13.337 1.00 98.19 644 SER A C 1
ATOM 5160 O O . SER A 1 644 ? 9.814 -7.019 -13.262 1.00 98.19 644 SER A O 1
ATOM 5162 N N . LEU A 1 645 ? 8.637 -5.555 -14.492 1.00 97.50 645 LEU A N 1
ATOM 5163 C CA . LEU A 1 645 ? 9.165 -5.938 -15.799 1.00 97.50 645 LEU A CA 1
ATOM 5164 C C . LEU A 1 645 ? 9.595 -4.695 -16.578 1.00 97.50 645 LEU A C 1
ATOM 5166 O O . LEU A 1 645 ? 9.097 -3.591 -16.344 1.00 97.50 645 LEU A O 1
ATOM 5170 N N . VAL A 1 646 ? 10.480 -4.891 -17.549 1.00 98.31 646 VAL A N 1
ATOM 5171 C CA . VAL A 1 646 ? 10.917 -3.868 -18.502 1.00 98.31 646 VAL A CA 1
ATOM 5172 C C . VAL A 1 646 ? 10.606 -4.379 -19.909 1.00 98.31 646 VAL A C 1
ATOM 5174 O O . VAL A 1 646 ? 10.697 -5.577 -20.167 1.00 98.31 646 VAL A O 1
ATOM 5177 N N . SER A 1 647 ? 10.173 -3.498 -20.811 1.00 97.69 647 SER A N 1
ATOM 5178 C CA . SER A 1 647 ? 9.944 -3.856 -22.213 1.00 97.69 647 SER A CA 1
ATOM 5179 C C . SER A 1 647 ? 11.242 -4.261 -22.897 1.00 97.69 647 SER A C 1
ATOM 5181 O O . SER A 1 647 ? 12.280 -3.651 -22.655 1.00 97.69 647 SER A O 1
ATOM 5183 N N . ASP A 1 648 ? 11.146 -5.207 -23.821 1.00 96.94 648 ASP A N 1
ATOM 5184 C CA . ASP A 1 648 ? 12.284 -5.742 -24.557 1.00 96.94 648 ASP A CA 1
ATOM 5185 C C . ASP A 1 648 ? 12.168 -5.412 -26.056 1.00 96.94 648 ASP A C 1
ATOM 5187 O O . ASP A 1 648 ? 11.270 -5.907 -26.743 1.00 96.94 648 ASP A O 1
ATOM 5191 N N . ASP A 1 649 ? 13.047 -4.545 -26.569 1.00 96.62 649 ASP A N 1
ATOM 5192 C CA . ASP A 1 649 ? 13.024 -4.064 -27.959 1.00 96.62 649 ASP A CA 1
ATOM 5193 C C . ASP A 1 649 ? 13.950 -4.882 -28.881 1.00 96.62 649 ASP A C 1
ATOM 5195 O O . ASP A 1 649 ? 14.749 -4.345 -29.652 1.00 96.62 649 ASP A O 1
ATOM 5199 N N . GLN A 1 650 ? 13.822 -6.213 -28.819 1.00 94.38 650 GLN A N 1
ATOM 5200 C CA . GLN A 1 650 ? 14.635 -7.166 -29.595 1.00 94.38 650 GLN A CA 1
ATOM 5201 C C . GLN A 1 650 ? 14.635 -6.890 -31.103 1.00 94.38 650 GLN A C 1
ATOM 5203 O O . GLN A 1 650 ? 15.654 -7.061 -31.764 1.00 94.38 650 GLN A O 1
ATOM 5208 N N . LYS A 1 651 ? 13.507 -6.421 -31.651 1.00 93.94 651 LYS A N 1
ATOM 5209 C CA . LYS A 1 651 ? 13.340 -6.118 -33.086 1.00 93.94 651 LYS A CA 1
ATOM 5210 C C . LYS A 1 651 ? 14.262 -5.005 -33.605 1.00 93.94 651 LYS A C 1
ATOM 5212 O O . LYS A 1 651 ? 14.372 -4.839 -34.816 1.00 93.94 651 LYS A O 1
ATOM 5217 N N . HIS A 1 652 ? 14.886 -4.239 -32.708 1.00 96.00 652 HIS A N 1
ATOM 5218 C CA . HIS A 1 652 ? 15.850 -3.189 -33.036 1.00 96.00 652 HIS A CA 1
ATOM 5219 C C . HIS A 1 652 ? 17.271 -3.503 -32.531 1.00 96.00 652 HIS A C 1
ATOM 5221 O O . HIS A 1 652 ? 18.143 -2.633 -32.551 1.00 96.00 652 HIS A O 1
ATOM 5227 N N . ASN A 1 653 ? 17.514 -4.734 -32.069 1.00 96.44 653 ASN A N 1
ATOM 5228 C CA . ASN A 1 653 ? 18.802 -5.167 -31.541 1.00 96.44 653 ASN A CA 1
ATOM 5229 C C . ASN A 1 653 ? 19.728 -5.652 -32.670 1.00 96.44 653 ASN A C 1
ATOM 5231 O O . ASN A 1 653 ? 19.523 -6.720 -33.247 1.00 96.44 653 ASN A O 1
ATOM 5235 N N . GLN A 1 654 ? 20.777 -4.875 -32.949 1.00 96.50 654 GLN A N 1
ATOM 5236 C CA . GLN A 1 654 ? 21.763 -5.158 -33.998 1.00 96.50 654 GLN A CA 1
ATOM 5237 C C . GLN A 1 654 ? 23.025 -5.880 -33.498 1.00 96.50 654 GLN A C 1
ATOM 5239 O O . GLN A 1 654 ? 23.971 -6.040 -34.273 1.00 96.50 654 GLN A O 1
ATOM 5244 N N . LYS A 1 655 ? 23.090 -6.299 -32.224 1.00 96.12 655 LYS A N 1
ATOM 5245 C CA . LYS A 1 655 ? 24.275 -6.994 -31.697 1.00 96.12 655 LYS A CA 1
ATOM 5246 C C . LYS A 1 655 ? 24.521 -8.294 -32.448 1.00 96.12 655 LYS A C 1
ATOM 5248 O O . LYS A 1 655 ? 23.595 -9.064 -32.686 1.00 96.12 655 LYS A O 1
ATOM 5253 N N . THR A 1 656 ? 25.785 -8.585 -32.741 1.00 94.38 656 THR A N 1
ATOM 5254 C CA . THR A 1 656 ? 26.185 -9.886 -33.310 1.00 94.38 656 THR A CA 1
ATOM 5255 C C . THR A 1 656 ? 25.960 -11.038 -32.332 1.00 94.38 656 THR A C 1
ATOM 5257 O O . THR A 1 656 ? 25.671 -12.156 -32.747 1.00 94.38 656 THR A O 1
ATOM 5260 N N . THR A 1 657 ? 26.053 -10.753 -31.028 1.00 93.69 657 THR A N 1
ATOM 5261 C CA . THR A 1 657 ? 25.781 -11.693 -29.934 1.00 93.69 657 THR A CA 1
ATOM 5262 C C . THR A 1 657 ? 24.801 -11.058 -28.936 1.00 93.69 657 THR A C 1
ATOM 5264 O O . THR A 1 657 ? 25.233 -10.424 -27.971 1.00 93.69 657 THR A O 1
ATOM 5267 N N . PRO A 1 658 ? 23.480 -11.170 -29.170 1.00 92.75 658 PRO A N 1
ATOM 5268 C CA . PRO A 1 658 ? 22.460 -10.653 -28.260 1.00 92.75 658 PRO A CA 1
ATOM 5269 C C . PRO A 1 658 ? 22.443 -11.381 -26.910 1.00 92.75 658 PRO A C 1
ATOM 5271 O O . PRO A 1 658 ? 22.646 -12.594 -26.849 1.00 92.75 658 PRO A O 1
ATOM 5274 N N . ASP A 1 659 ? 22.140 -10.657 -25.832 1.00 91.50 659 ASP A N 1
ATOM 5275 C CA . ASP A 1 659 ? 21.861 -11.257 -24.526 1.00 91.50 659 ASP A CA 1
ATOM 5276 C C . ASP A 1 659 ? 20.371 -11.594 -24.404 1.00 91.50 659 ASP A C 1
ATOM 5278 O O . ASP A 1 659 ? 19.532 -10.701 -24.372 1.00 91.50 659 ASP A O 1
ATOM 5282 N N . LEU A 1 660 ? 20.043 -12.885 -24.327 1.00 86.62 660 LEU A N 1
ATOM 5283 C CA . LEU A 1 660 ? 18.658 -13.360 -24.232 1.00 86.62 660 LEU A CA 1
ATOM 5284 C C . LEU A 1 660 ? 18.076 -13.270 -22.810 1.00 86.62 660 LEU A C 1
ATOM 5286 O O . LEU A 1 660 ? 16.887 -13.528 -22.630 1.00 86.62 660 LEU A O 1
ATOM 5290 N N . TYR A 1 661 ? 18.893 -12.949 -21.802 1.00 89.94 661 TYR A N 1
ATOM 5291 C CA . TYR A 1 661 ? 18.469 -12.869 -20.397 1.00 89.94 661 TYR A CA 1
ATOM 5292 C C . TYR A 1 661 ? 18.222 -11.436 -19.910 1.00 89.94 661 TYR A C 1
ATOM 5294 O O . TYR A 1 661 ? 17.746 -11.254 -18.790 1.00 89.94 661 TYR A O 1
ATOM 5302 N N . SER A 1 662 ? 18.539 -10.437 -20.734 1.00 94.19 662 SER A N 1
ATOM 5303 C CA . SER A 1 662 ? 18.382 -9.014 -20.427 1.00 94.19 662 SER A CA 1
ATOM 5304 C C . SER A 1 662 ? 17.404 -8.384 -21.412 1.00 94.19 662 SER A C 1
ATOM 5306 O O . SER A 1 662 ? 17.438 -8.705 -22.597 1.00 94.19 662 SER A O 1
ATOM 5308 N N . SER A 1 663 ? 16.557 -7.461 -20.958 1.00 97.00 663 SER A N 1
ATOM 5309 C CA . SER A 1 663 ? 15.699 -6.711 -21.884 1.00 97.00 663 SER A CA 1
ATOM 5310 C C . SER A 1 663 ? 16.540 -5.734 -22.710 1.00 97.00 663 SER A C 1
ATOM 5312 O O . SER A 1 663 ? 17.309 -4.952 -22.146 1.00 97.00 663 SER A O 1
ATOM 5314 N N . ALA A 1 664 ? 16.396 -5.757 -24.034 1.00 97.44 664 ALA A N 1
ATOM 5315 C CA . ALA A 1 664 ? 17.098 -4.848 -24.928 1.00 97.44 664 ALA A CA 1
ATOM 5316 C C . ALA A 1 664 ? 16.470 -3.449 -24.869 1.00 97.44 664 ALA A C 1
ATOM 5318 O O . ALA A 1 664 ? 15.302 -3.261 -25.220 1.00 97.44 664 ALA A O 1
ATOM 5319 N N . LEU A 1 665 ? 17.264 -2.461 -24.460 1.00 98.19 665 LEU A N 1
ATOM 5320 C CA . LEU A 1 665 ? 16.920 -1.046 -24.508 1.00 98.19 665 LEU A CA 1
ATOM 5321 C C . LEU A 1 665 ? 17.776 -0.363 -25.571 1.00 98.19 665 LEU A C 1
ATOM 5323 O O . LEU A 1 665 ? 19.001 -0.349 -25.492 1.00 98.19 665 LEU A O 1
ATOM 5327 N N . ILE A 1 666 ? 17.135 0.210 -26.583 1.00 97.62 666 ILE A N 1
ATOM 5328 C CA . ILE A 1 666 ? 17.848 0.813 -27.708 1.00 97.62 666 ILE A CA 1
ATOM 5329 C C . ILE A 1 666 ? 17.970 2.317 -27.493 1.00 97.62 666 ILE A C 1
ATOM 5331 O O . ILE A 1 666 ? 16.984 2.985 -27.179 1.00 97.62 666 ILE A O 1
ATOM 5335 N N . LEU A 1 667 ? 19.178 2.854 -27.674 1.00 97.44 667 LEU A N 1
ATOM 5336 C CA . LEU A 1 667 ? 19.432 4.290 -27.567 1.00 97.44 667 LEU A CA 1
ATOM 5337 C C . LEU A 1 667 ? 18.512 5.086 -28.501 1.00 97.44 667 LEU A C 1
ATOM 5339 O O . LEU A 1 667 ? 18.292 4.692 -29.655 1.00 97.44 667 LEU A O 1
ATOM 5343 N N . ASP A 1 668 ? 18.052 6.246 -28.018 1.00 94.56 668 ASP A N 1
ATOM 5344 C CA . ASP A 1 668 ? 17.196 7.181 -28.759 1.00 94.56 668 ASP A CA 1
ATOM 5345 C C . ASP A 1 668 ? 15.810 6.594 -29.095 1.00 94.56 668 ASP A C 1
ATOM 5347 O O . ASP A 1 668 ? 15.237 6.859 -30.153 1.00 94.56 668 ASP A O 1
ATOM 5351 N N . ARG A 1 669 ? 15.285 5.727 -28.215 1.00 95.44 669 ARG A N 1
ATOM 5352 C CA . ARG A 1 669 ? 13.970 5.086 -28.359 1.00 95.44 669 ARG A CA 1
ATOM 5353 C C . ARG A 1 669 ? 13.207 5.041 -27.027 1.00 95.44 669 ARG A C 1
ATOM 5355 O O . ARG A 1 669 ? 13.815 5.034 -25.951 1.00 95.44 669 ARG A O 1
ATOM 5362 N N . PRO A 1 670 ? 11.862 5.023 -27.074 1.00 96.19 670 PRO A N 1
ATOM 5363 C CA . PRO A 1 670 ? 11.050 4.845 -25.881 1.00 96.19 670 PRO A CA 1
ATOM 5364 C C . PRO A 1 670 ? 11.068 3.390 -25.404 1.00 96.19 670 PRO A C 1
ATOM 5366 O O . PRO A 1 670 ? 11.104 2.461 -26.209 1.00 96.19 670 PRO A O 1
ATOM 5369 N N . PHE A 1 671 ? 10.945 3.199 -24.095 1.00 97.81 671 PHE A N 1
ATOM 5370 C CA . PHE A 1 671 ? 10.748 1.901 -23.455 1.00 97.81 671 PHE A CA 1
ATOM 5371 C C . PHE A 1 671 ? 9.713 2.027 -22.330 1.00 97.81 671 PHE A C 1
ATOM 5373 O O . PHE A 1 671 ? 9.396 3.132 -21.884 1.00 97.81 671 PHE A O 1
ATOM 5380 N N . SER A 1 672 ? 9.145 0.914 -21.875 1.00 97.75 672 SER A N 1
ATOM 5381 C CA . SER A 1 672 ? 8.175 0.904 -20.778 1.00 97.75 672 SER A CA 1
ATOM 5382 C C . SER A 1 672 ? 8.626 0.021 -19.630 1.00 97.75 672 SER A C 1
ATOM 5384 O O . SER A 1 672 ? 9.208 -1.039 -19.843 1.00 97.75 672 SER A O 1
ATOM 5386 N N . VAL A 1 673 ? 8.275 0.418 -18.415 1.00 98.12 673 VAL A N 1
ATOM 5387 C CA . VAL A 1 673 ? 8.361 -0.432 -17.228 1.00 98.12 673 VAL A CA 1
ATOM 5388 C C . VAL A 1 673 ? 6.957 -0.779 -16.756 1.00 98.12 673 VAL A C 1
ATOM 5390 O O . VAL A 1 673 ? 6.055 0.058 -16.819 1.00 98.12 673 VAL A O 1
ATOM 5393 N N . ARG A 1 674 ? 6.778 -2.001 -16.262 1.00 98.06 674 ARG A N 1
ATOM 5394 C CA . ARG A 1 674 ? 5.528 -2.479 -15.676 1.00 98.06 674 ARG A CA 1
ATOM 5395 C C . ARG A 1 674 ? 5.752 -2.788 -14.206 1.00 98.06 674 ARG A C 1
ATOM 5397 O O . ARG A 1 674 ? 6.558 -3.655 -13.901 1.00 98.06 674 ARG A O 1
ATOM 5404 N N . ILE A 1 675 ? 5.025 -2.127 -13.308 1.00 97.88 675 ILE A N 1
ATOM 5405 C CA . ILE A 1 675 ? 5.086 -2.347 -11.855 1.00 97.88 675 ILE A CA 1
ATOM 5406 C C . ILE A 1 675 ? 3.713 -2.850 -11.378 1.00 97.88 675 ILE A C 1
ATOM 5408 O O . ILE A 1 675 ? 2.846 -2.039 -11.011 1.00 97.88 675 ILE A O 1
ATOM 5412 N N . PRO A 1 676 ? 3.462 -4.173 -11.422 1.00 96.81 676 PRO A N 1
ATOM 5413 C CA . PRO A 1 676 ? 2.187 -4.741 -11.015 1.00 96.81 676 PRO A CA 1
ATOM 5414 C C . PRO A 1 676 ? 2.003 -4.678 -9.496 1.00 96.81 676 PRO A C 1
ATOM 5416 O O . PRO A 1 676 ? 2.944 -4.847 -8.726 1.00 96.81 676 PRO A O 1
ATOM 5419 N N . THR A 1 677 ? 0.760 -4.486 -9.062 1.00 96.44 677 THR A N 1
ATOM 5420 C CA . THR A 1 677 ? 0.334 -4.669 -7.662 1.00 96.44 677 THR A CA 1
ATOM 5421 C C . THR A 1 677 ? -0.224 -6.070 -7.410 1.00 96.44 677 THR A C 1
ATOM 5423 O O . THR A 1 677 ? -0.533 -6.420 -6.275 1.00 96.44 677 THR A O 1
ATOM 5426 N N . THR A 1 678 ? -0.348 -6.876 -8.470 1.00 97.19 678 THR A N 1
ATOM 5427 C CA . THR A 1 678 ? -0.754 -8.280 -8.411 1.00 97.19 678 THR A CA 1
ATOM 5428 C C . THR A 1 678 ? 0.465 -9.188 -8.366 1.00 97.19 678 THR A C 1
ATOM 5430 O O . THR A 1 678 ? 1.420 -8.982 -9.112 1.00 97.19 678 THR A O 1
ATOM 5433 N N . GLY A 1 679 ? 0.432 -10.204 -7.510 1.00 96.75 679 GLY A N 1
ATOM 5434 C CA . GLY A 1 679 ? 1.534 -11.146 -7.373 1.00 96.75 679 GLY A CA 1
ATOM 5435 C C . GLY A 1 679 ? 1.301 -12.167 -6.272 1.00 96.75 679 GLY A C 1
ATOM 5436 O O . GLY A 1 679 ? 0.305 -12.094 -5.556 1.00 96.75 679 GLY A O 1
ATOM 5437 N N . GLN A 1 680 ? 2.220 -13.124 -6.145 1.00 97.56 680 GLN A N 1
ATOM 5438 C CA . GLN A 1 680 ? 2.202 -14.113 -5.070 1.00 97.56 680 GLN A CA 1
ATOM 5439 C C . GLN A 1 680 ? 2.776 -13.515 -3.775 1.00 97.56 680 GLN A C 1
ATOM 5441 O O . GLN A 1 680 ? 3.853 -12.930 -3.772 1.00 97.56 680 GLN A O 1
ATOM 5446 N N . HIS A 1 681 ? 2.085 -13.723 -2.658 1.00 97.19 681 HIS A N 1
ATOM 5447 C CA . HIS A 1 681 ? 2.601 -13.496 -1.302 1.00 97.19 681 HIS A CA 1
ATOM 5448 C C . HIS A 1 681 ? 2.529 -14.805 -0.488 1.00 97.19 681 HIS A C 1
ATOM 5450 O O . HIS A 1 681 ? 2.373 -15.890 -1.052 1.00 97.19 681 HIS A O 1
ATOM 5456 N N . ILE A 1 682 ? 2.634 -14.751 0.838 1.00 95.75 682 ILE A N 1
ATOM 5457 C CA . ILE A 1 682 ? 2.423 -15.900 1.724 1.00 95.75 682 ILE A CA 1
ATOM 5458 C C . ILE A 1 682 ? 1.005 -16.472 1.562 1.00 95.75 682 ILE A C 1
ATOM 5460 O O . ILE A 1 682 ? 0.065 -15.744 1.264 1.00 95.75 682 ILE A O 1
ATOM 5464 N N . THR A 1 683 ? 0.816 -17.777 1.746 1.00 95.50 683 THR A N 1
ATOM 5465 C CA . THR A 1 683 ? -0.461 -18.474 1.477 1.00 95.50 683 THR A CA 1
ATOM 5466 C C . THR A 1 683 ? -1.408 -18.520 2.683 1.00 95.50 683 THR A C 1
ATOM 5468 O O . THR A 1 683 ? -2.135 -19.491 2.885 1.00 95.50 683 THR A O 1
ATOM 5471 N N . TYR A 1 684 ? -1.401 -17.481 3.518 1.00 95.81 684 TYR A N 1
ATOM 5472 C CA . TYR A 1 684 ? -2.349 -17.357 4.631 1.00 95.81 684 TYR A CA 1
ATOM 5473 C C . TYR A 1 684 ? -3.755 -16.997 4.124 1.00 95.81 684 TYR A C 1
ATOM 5475 O O . TYR A 1 684 ? -3.872 -16.436 3.031 1.00 95.81 684 TYR A O 1
ATOM 5483 N N . PRO A 1 685 ? -4.830 -17.287 4.886 1.00 96.38 685 PRO A N 1
ATOM 5484 C CA . PRO A 1 685 ? -6.168 -16.816 4.544 1.00 96.38 685 PRO A CA 1
ATOM 5485 C C . PRO A 1 685 ? -6.172 -15.304 4.327 1.00 96.38 685 PRO A C 1
ATOM 5487 O O . PRO A 1 685 ? -5.632 -14.550 5.137 1.00 96.38 685 PRO A O 1
ATOM 5490 N N . GLY A 1 686 ? -6.708 -14.877 3.187 1.00 93.50 686 GLY A N 1
ATOM 5491 C CA . GLY A 1 686 ? -6.700 -13.474 2.800 1.00 93.50 686 GLY A CA 1
ATOM 5492 C C . GLY A 1 686 ? -5.353 -12.991 2.264 1.00 93.50 686 GLY A C 1
ATOM 5493 O O . GLY A 1 686 ? -5.207 -11.796 2.083 1.00 93.50 686 GLY A O 1
ATOM 5494 N N . TYR A 1 687 ? -4.381 -13.858 1.976 1.00 96.25 687 TYR A N 1
ATOM 5495 C CA . TYR A 1 687 ? -3.148 -13.552 1.232 1.00 96.25 687 TYR A CA 1
ATOM 5496 C C . TYR A 1 687 ? -3.088 -14.440 -0.038 1.00 96.25 687 TYR A C 1
ATOM 5498 O O . TYR A 1 687 ? -4.137 -14.797 -0.574 1.00 96.25 687 TYR A O 1
ATOM 5506 N N . GLY A 1 688 ? -1.901 -14.774 -0.562 1.00 96.44 688 GLY A N 1
ATOM 5507 C CA . GLY A 1 688 ? -1.715 -15.608 -1.759 1.00 96.44 688 GLY A CA 1
ATOM 5508 C C . GLY A 1 688 ? -1.447 -14.831 -3.055 1.00 96.44 688 GLY A C 1
ATOM 5509 O O . GLY A 1 688 ? -0.780 -13.802 -3.035 1.00 96.44 688 GLY A O 1
ATOM 5510 N N . HIS A 1 689 ? -1.909 -15.353 -4.197 1.00 96.75 689 HIS A N 1
ATOM 5511 C CA . HIS A 1 689 ? -1.783 -14.683 -5.498 1.00 96.75 689 HIS A CA 1
ATOM 5512 C C . HIS A 1 689 ? -2.968 -13.746 -5.745 1.00 96.75 689 HIS A C 1
ATOM 5514 O O . HIS A 1 689 ? -4.072 -14.220 -6.017 1.00 96.75 689 HIS A O 1
ATOM 5520 N N . ARG A 1 690 ? -2.768 -12.428 -5.638 1.00 95.31 690 ARG A N 1
ATOM 5521 C CA . ARG A 1 690 ? -3.851 -11.437 -5.791 1.00 95.31 690 ARG A CA 1
ATOM 5522 C C . ARG A 1 690 ? -3.329 -10.018 -5.985 1.00 95.31 690 ARG A C 1
ATOM 5524 O O . ARG A 1 690 ? -2.125 -9.793 -5.917 1.00 95.31 690 ARG A O 1
ATOM 5531 N N . ASP A 1 691 ? -4.254 -9.074 -6.149 1.00 96.69 691 ASP A N 1
ATOM 5532 C CA . ASP A 1 691 ? -3.977 -7.638 -6.137 1.00 96.69 691 ASP A CA 1
ATOM 5533 C C . ASP A 1 691 ? -3.841 -7.076 -4.709 1.00 96.69 691 ASP A C 1
ATOM 5535 O O . ASP A 1 691 ? -4.727 -7.231 -3.861 1.00 96.69 691 ASP A O 1
ATOM 5539 N N . TYR A 1 692 ? -2.719 -6.404 -4.464 1.00 97.12 692 TYR A N 1
ATOM 5540 C CA . TYR A 1 692 ? -2.337 -5.771 -3.206 1.00 97.12 692 TYR A CA 1
ATOM 5541 C C . TYR A 1 692 ? -2.364 -4.238 -3.265 1.00 97.12 692 TYR A C 1
ATOM 5543 O O . TYR A 1 692 ? -1.940 -3.602 -2.303 1.00 97.12 692 TYR A O 1
ATOM 5551 N N . ALA A 1 693 ? -2.888 -3.630 -4.338 1.00 97.00 693 ALA A N 1
ATOM 5552 C CA . ALA A 1 693 ? -2.919 -2.174 -4.521 1.00 97.00 693 ALA A CA 1
ATOM 5553 C C . ALA A 1 693 ? -3.462 -1.402 -3.303 1.00 97.00 693 ALA A C 1
ATOM 5555 O O . ALA A 1 693 ? -2.935 -0.340 -2.984 1.00 97.00 693 ALA A O 1
ATOM 5556 N N . LYS A 1 694 ? -4.461 -1.959 -2.596 1.00 96.12 694 LYS A N 1
ATOM 5557 C CA . LYS A 1 694 ? -5.052 -1.389 -1.368 1.00 96.12 694 LYS A CA 1
ATOM 5558 C C . LYS A 1 694 ? -4.007 -1.030 -0.303 1.00 96.12 694 LYS A C 1
ATOM 5560 O O . LYS A 1 694 ? -4.201 -0.058 0.407 1.00 96.12 694 LYS A O 1
ATOM 5565 N N . TYR A 1 695 ? -2.921 -1.795 -0.200 1.00 97.69 695 TYR A N 1
ATOM 5566 C CA . TYR A 1 695 ? -1.938 -1.684 0.884 1.00 97.69 695 TYR A CA 1
ATOM 5567 C C . TYR A 1 695 ? -0.637 -0.991 0.463 1.00 97.69 695 TYR A C 1
ATOM 5569 O O . TYR A 1 695 ? 0.343 -0.991 1.211 1.00 97.69 695 TYR A O 1
ATOM 5577 N N . VAL A 1 696 ? -0.581 -0.448 -0.755 1.00 97.81 696 VAL A N 1
ATOM 5578 C CA . VAL A 1 696 ? 0.622 0.176 -1.311 1.00 97.81 696 VAL A CA 1
ATOM 5579 C C . VAL A 1 696 ? 0.582 1.680 -1.058 1.00 97.81 696 VAL A C 1
ATOM 5581 O O . VAL A 1 696 ? -0.321 2.367 -1.525 1.00 97.81 696 VAL A O 1
ATOM 5584 N N . ARG A 1 697 ? 1.615 2.210 -0.396 1.00 95.81 697 ARG A N 1
ATOM 5585 C CA . ARG A 1 697 ? 1.843 3.657 -0.267 1.00 95.81 697 ARG A CA 1
ATOM 5586 C C . ARG A 1 697 ? 2.285 4.269 -1.587 1.00 95.81 697 ARG A C 1
ATOM 5588 O O . ARG A 1 697 ? 1.753 5.277 -2.038 1.00 95.81 697 ARG A O 1
ATOM 5595 N N . THR A 1 698 ? 3.326 3.674 -2.167 1.00 95.94 698 THR A N 1
ATOM 5596 C CA . THR A 1 698 ? 4.049 4.219 -3.318 1.00 95.94 698 THR A CA 1
ATOM 5597 C C . THR A 1 698 ? 4.759 3.088 -4.050 1.00 95.94 698 THR A C 1
ATOM 5599 O O . THR A 1 698 ? 5.276 2.156 -3.426 1.00 95.94 698 THR A O 1
ATOM 5602 N N . LYS A 1 699 ? 4.810 3.190 -5.377 1.00 97.56 699 LYS A N 1
ATOM 5603 C CA . LYS A 1 699 ? 5.644 2.359 -6.247 1.00 97.56 699 LYS A CA 1
ATOM 5604 C C . LYS A 1 699 ? 6.731 3.236 -6.835 1.00 97.56 699 LYS A C 1
ATOM 5606 O O . LYS A 1 699 ? 6.440 4.371 -7.201 1.00 97.56 699 LYS A O 1
ATOM 5611 N N . GLN A 1 700 ? 7.955 2.736 -6.917 1.00 98.12 700 GLN A N 1
ATOM 5612 C CA . GLN A 1 700 ? 9.072 3.526 -7.418 1.00 98.12 700 GLN A CA 1
ATOM 5613 C C . GLN A 1 700 ? 9.981 2.709 -8.329 1.00 98.12 700 GLN A C 1
ATOM 5615 O O . GLN A 1 700 ? 10.169 1.508 -8.123 1.00 98.12 700 GLN A O 1
ATOM 5620 N N . VAL A 1 701 ? 10.568 3.395 -9.305 1.00 98.56 701 VAL A N 1
ATOM 5621 C CA . VAL A 1 701 ? 11.615 2.880 -10.194 1.00 98.56 701 VAL A CA 1
ATOM 5622 C C . VAL A 1 701 ? 12.838 3.790 -10.119 1.00 98.56 701 VAL A C 1
ATOM 5624 O O . VAL A 1 701 ? 12.700 5.001 -9.956 1.00 98.56 701 VAL A O 1
ATOM 5627 N N . GLN A 1 702 ? 14.029 3.210 -10.212 1.00 98.25 702 GLN A N 1
ATOM 5628 C CA . GLN A 1 702 ? 15.297 3.925 -10.284 1.00 98.25 702 GLN A CA 1
ATOM 5629 C C . GLN A 1 702 ? 16.145 3.333 -11.409 1.00 98.25 702 GLN A C 1
ATOM 5631 O O . GLN A 1 702 ? 16.398 2.127 -11.455 1.00 98.25 702 GLN A O 1
ATOM 5636 N N . PHE A 1 703 ? 16.600 4.206 -12.303 1.00 98.25 703 PHE A N 1
ATOM 5637 C CA . PHE A 1 703 ? 17.451 3.846 -13.433 1.00 98.25 703 PHE A CA 1
ATOM 5638 C C . PHE A 1 703 ? 18.918 4.137 -13.093 1.00 98.25 703 PHE A C 1
ATOM 5640 O O . PHE A 1 703 ? 19.205 5.217 -12.578 1.00 98.25 703 PHE A O 1
ATOM 5647 N N . PRO A 1 704 ? 19.866 3.233 -13.389 1.00 96.94 704 PRO A N 1
ATOM 5648 C CA . PRO A 1 704 ? 21.302 3.490 -13.216 1.00 96.94 704 PRO A CA 1
ATOM 5649 C C . PRO A 1 704 ? 21.899 4.366 -14.337 1.00 96.94 704 PRO A C 1
ATOM 5651 O O . PRO A 1 704 ? 23.105 4.611 -14.365 1.00 96.94 704 PRO A O 1
ATOM 5654 N N . PHE A 1 705 ? 21.057 4.849 -15.247 1.00 96.00 705 PHE A N 1
ATOM 5655 C CA . PHE A 1 705 ? 21.366 5.749 -16.351 1.00 96.00 705 PHE A CA 1
ATOM 5656 C C . PHE A 1 705 ? 20.284 6.829 -16.460 1.00 96.00 705 PHE A C 1
ATOM 5658 O O . PHE A 1 705 ? 19.225 6.727 -15.838 1.00 96.00 705 PHE A O 1
ATOM 5665 N N . ASP A 1 706 ? 20.576 7.871 -17.229 1.00 94.69 706 ASP A N 1
ATOM 5666 C CA . ASP A 1 706 ? 19.669 8.995 -17.424 1.00 94.69 706 ASP A CA 1
ATOM 5667 C C . ASP A 1 706 ? 18.472 8.602 -18.294 1.00 94.69 706 ASP A C 1
ATOM 5669 O O . ASP A 1 706 ? 18.613 7.837 -19.250 1.00 94.69 706 ASP A O 1
ATOM 5673 N N . VAL A 1 707 ? 17.296 9.156 -17.996 1.00 96.88 707 VAL A N 1
ATOM 5674 C CA . VAL A 1 707 ? 16.076 8.950 -18.790 1.00 96.88 707 VAL A CA 1
ATOM 5675 C C . VAL A 1 707 ? 15.261 10.236 -18.892 1.00 96.88 707 VAL A C 1
ATOM 5677 O O . VAL A 1 707 ? 15.422 11.158 -18.095 1.00 96.88 707 VAL A O 1
ATOM 5680 N N . TYR A 1 708 ? 14.340 10.288 -19.848 1.00 95.25 708 TYR A N 1
ATOM 5681 C CA . TYR A 1 708 ? 13.247 11.262 -19.850 1.00 95.25 708 TYR A CA 1
ATOM 5682 C C . TYR A 1 708 ? 11.907 10.582 -19.588 1.00 95.25 708 TYR A C 1
ATOM 5684 O O . TYR A 1 708 ? 11.747 9.379 -19.819 1.00 95.25 708 TYR A O 1
ATOM 5692 N N . ASN A 1 709 ? 10.911 11.367 -19.176 1.00 93.19 709 ASN A N 1
ATOM 5693 C CA . ASN A 1 709 ? 9.517 10.961 -19.338 1.00 93.19 709 ASN A CA 1
ATOM 5694 C C . ASN A 1 709 ? 9.170 10.746 -20.826 1.00 93.19 709 ASN A C 1
ATOM 5696 O O . ASN A 1 709 ? 9.893 11.169 -21.729 1.00 93.19 709 ASN A O 1
ATOM 5700 N N . LYS A 1 710 ? 8.032 10.099 -21.084 1.00 87.50 710 LYS A N 1
ATOM 5701 C CA . LYS A 1 710 ? 7.547 9.782 -22.434 1.00 87.50 710 LYS A CA 1
ATOM 5702 C C . LYS A 1 710 ? 7.527 10.988 -23.383 1.00 87.50 710 LYS A C 1
ATOM 5704 O O . LYS A 1 710 ? 7.870 10.839 -24.552 1.00 87.50 710 LYS A O 1
ATOM 5709 N N . GLU A 1 711 ? 7.128 12.159 -22.893 1.00 89.31 711 GLU A N 1
ATOM 5710 C CA . GLU A 1 711 ? 6.988 13.390 -23.680 1.00 89.31 711 GLU A CA 1
ATOM 5711 C C . GLU A 1 711 ? 8.324 14.111 -23.928 1.00 89.31 711 GLU A C 1
ATOM 5713 O O . GLU A 1 711 ? 8.343 15.115 -24.635 1.00 89.31 711 GLU A O 1
ATOM 5718 N N . GLN A 1 712 ? 9.432 13.619 -23.357 1.00 90.00 712 GLN A N 1
ATOM 5719 C CA . GLN A 1 712 ? 10.761 14.243 -23.416 1.00 90.00 712 GLN A CA 1
ATOM 5720 C C . GLN A 1 712 ? 10.807 15.673 -22.848 1.00 90.00 712 GLN A C 1
ATOM 5722 O O . GLN A 1 712 ? 11.660 16.479 -23.210 1.00 90.00 712 GLN A O 1
ATOM 5727 N N . THR A 1 713 ? 9.899 15.999 -21.928 1.00 89.31 713 THR A N 1
ATOM 5728 C CA . THR A 1 713 ? 9.810 17.320 -21.284 1.00 89.31 713 THR A CA 1
ATOM 5729 C C . THR A 1 713 ? 10.510 17.368 -19.931 1.00 89.31 713 THR A C 1
ATOM 5731 O O . THR A 1 713 ? 10.825 18.446 -19.434 1.00 89.31 713 THR A O 1
ATOM 5734 N N . THR A 1 714 ? 10.716 16.213 -19.299 1.00 91.81 714 THR A N 1
ATOM 5735 C CA . THR A 1 714 ? 11.239 16.098 -17.938 1.00 91.81 714 THR A CA 1
ATOM 5736 C C . THR A 1 714 ? 12.419 15.143 -17.920 1.00 91.81 714 THR A C 1
ATOM 5738 O O . THR A 1 714 ? 12.260 13.943 -18.149 1.00 91.81 714 THR A O 1
ATOM 5741 N N . PHE A 1 715 ? 13.597 15.693 -17.630 1.00 93.62 715 PHE A N 1
ATOM 5742 C CA . PHE A 1 715 ? 14.828 14.938 -17.439 1.00 93.62 715 PHE A CA 1
ATOM 5743 C C . PHE A 1 715 ? 14.868 14.299 -16.050 1.00 93.62 715 PHE A C 1
ATOM 5745 O O . PHE A 1 715 ? 14.583 14.956 -15.047 1.00 93.62 715 PHE A O 1
ATOM 5752 N N . ILE A 1 716 ? 15.250 13.026 -15.993 1.00 94.81 716 ILE A N 1
ATOM 5753 C CA . ILE A 1 716 ? 15.421 12.252 -14.767 1.00 94.81 716 ILE A CA 1
ATOM 5754 C C . ILE A 1 716 ? 16.878 11.766 -14.740 1.00 94.81 716 ILE A C 1
ATOM 5756 O O . ILE A 1 716 ? 17.230 10.847 -15.488 1.00 94.81 716 ILE A O 1
ATOM 5760 N N . PRO A 1 717 ? 17.731 12.358 -13.885 1.00 94.19 717 PRO A N 1
ATOM 5761 C CA . PRO A 1 717 ? 19.114 11.927 -13.742 1.00 94.19 717 PRO A CA 1
ATOM 5762 C C . PRO A 1 717 ? 19.204 10.485 -13.238 1.00 94.19 717 PRO A C 1
ATOM 5764 O O . PRO A 1 717 ? 18.378 10.046 -12.424 1.00 94.19 717 PRO A O 1
ATOM 5767 N N . LYS A 1 718 ? 20.257 9.772 -13.641 1.00 94.69 718 LYS A N 1
ATOM 5768 C CA . LYS A 1 718 ? 20.579 8.444 -13.106 1.00 94.69 718 LYS A CA 1
ATOM 5769 C C . LYS A 1 718 ? 20.575 8.409 -11.575 1.00 94.69 718 LYS A C 1
ATOM 5771 O O . LYS A 1 718 ? 20.946 9.367 -10.902 1.00 94.69 718 LYS A O 1
ATOM 5776 N N . ASN A 1 719 ? 20.217 7.257 -11.020 1.00 96.25 719 ASN A N 1
ATOM 5777 C CA . ASN A 1 719 ? 20.096 6.990 -9.587 1.00 96.25 719 ASN A CA 1
ATOM 5778 C C . ASN A 1 719 ? 19.043 7.850 -8.862 1.00 96.25 719 ASN A C 1
ATOM 5780 O O . ASN A 1 719 ? 19.094 7.995 -7.639 1.00 96.25 719 ASN A O 1
ATOM 5784 N N . THR A 1 720 ? 18.030 8.341 -9.575 1.00 96.56 720 THR A N 1
ATOM 5785 C CA . THR A 1 720 ? 16.882 9.048 -8.984 1.00 96.56 720 THR A CA 1
ATOM 5786 C C . THR A 1 720 ? 15.677 8.116 -8.865 1.00 96.56 720 THR A C 1
ATOM 5788 O O . THR A 1 720 ? 15.321 7.437 -9.826 1.00 96.56 720 THR A O 1
ATOM 5791 N N . TRP A 1 721 ? 15.045 8.065 -7.688 1.00 97.12 721 TRP A N 1
ATOM 5792 C CA . TRP A 1 721 ? 13.778 7.349 -7.507 1.00 97.12 721 TRP A CA 1
ATOM 5793 C C . TRP A 1 721 ? 12.626 8.158 -8.102 1.00 97.12 721 TRP A C 1
ATOM 5795 O O . TRP A 1 721 ? 12.450 9.325 -7.760 1.00 97.12 721 TRP A O 1
ATOM 5805 N N . VAL A 1 722 ? 11.832 7.519 -8.956 1.00 96.38 722 VAL A N 1
ATOM 5806 C CA . VAL A 1 722 ? 10.658 8.109 -9.602 1.00 96.38 722 VAL A CA 1
ATOM 5807 C C . VAL A 1 722 ? 9.403 7.440 -9.068 1.00 96.38 722 VAL A C 1
ATOM 5809 O O . VAL A 1 722 ? 9.279 6.216 -9.140 1.00 96.38 722 VAL A O 1
ATOM 5812 N N . ASP A 1 723 ? 8.472 8.244 -8.563 1.00 96.94 723 ASP A N 1
ATOM 5813 C CA . ASP A 1 723 ? 7.177 7.774 -8.080 1.00 96.94 723 ASP A CA 1
ATOM 5814 C C . ASP A 1 723 ? 6.259 7.418 -9.250 1.00 96.94 723 ASP A C 1
ATOM 5816 O O . ASP A 1 723 ? 6.049 8.204 -10.173 1.00 96.94 723 ASP A O 1
ATOM 5820 N N . VAL A 1 724 ? 5.676 6.224 -9.186 1.00 94.69 724 VAL A N 1
ATOM 5821 C CA . VAL A 1 724 ? 4.658 5.747 -10.120 1.00 94.69 724 VAL A CA 1
ATOM 5822 C C . VAL A 1 724 ? 3.337 5.613 -9.361 1.00 94.69 724 VAL A C 1
ATOM 5824 O O . VAL A 1 724 ? 3.293 4.912 -8.340 1.00 94.69 724 VAL A O 1
ATOM 5827 N N . PRO A 1 725 ? 2.239 6.232 -9.838 1.00 95.12 725 PRO A N 1
ATOM 5828 C CA . PRO A 1 725 ? 0.929 6.090 -9.212 1.00 95.12 725 PRO A CA 1
ATOM 5829 C C . PRO A 1 725 ? 0.538 4.619 -9.019 1.00 95.12 725 PRO A C 1
ATOM 5831 O O . PRO A 1 725 ? 0.729 3.788 -9.906 1.00 95.12 725 PRO A O 1
ATOM 5834 N N . VAL A 1 726 ? -0.053 4.274 -7.869 1.00 94.88 726 VAL A N 1
ATOM 5835 C CA . VAL A 1 726 ? -0.340 2.871 -7.498 1.00 94.88 726 VAL A CA 1
ATOM 5836 C C . VAL A 1 726 ? -1.177 2.147 -8.560 1.00 94.88 726 VAL A C 1
ATOM 5838 O O . VAL A 1 726 ? -0.847 1.023 -8.941 1.00 94.88 726 VAL A O 1
ATOM 5841 N N . LYS A 1 727 ? -2.201 2.821 -9.101 1.00 92.38 727 LYS A N 1
ATOM 5842 C CA . LYS A 1 727 ? -3.096 2.280 -10.140 1.00 92.38 727 LYS A CA 1
ATOM 5843 C C . LYS A 1 727 ? -2.464 2.212 -11.537 1.00 92.38 727 LYS A C 1
ATOM 5845 O O . LYS A 1 727 ? -2.979 1.503 -12.394 1.00 92.38 727 LYS A O 1
ATOM 5850 N N . GLN A 1 728 ? -1.366 2.927 -11.782 1.00 93.56 728 GLN A N 1
ATOM 5851 C CA . GLN A 1 728 ? -0.682 2.924 -13.073 1.00 93.56 728 GLN A CA 1
ATOM 5852 C C . GLN A 1 728 ? 0.275 1.735 -13.141 1.00 93.56 728 GLN A C 1
ATOM 5854 O O . GLN A 1 728 ? 1.299 1.720 -12.461 1.00 93.56 728 GLN A O 1
ATOM 5859 N N . LEU A 1 729 ? -0.073 0.711 -13.920 1.00 94.50 729 LEU A N 1
ATOM 5860 C CA . LEU A 1 729 ? 0.751 -0.495 -14.034 1.00 94.50 729 LEU A CA 1
ATOM 5861 C C . LEU A 1 729 ? 1.924 -0.306 -14.991 1.00 94.50 729 LEU A C 1
ATOM 5863 O O . LEU A 1 729 ? 3.003 -0.786 -14.679 1.00 94.50 729 LEU A O 1
ATOM 5867 N N . ASP A 1 730 ? 1.720 0.398 -16.104 1.00 97.06 730 ASP A N 1
ATOM 5868 C CA . ASP A 1 730 ? 2.724 0.615 -17.143 1.00 97.06 730 ASP A CA 1
ATOM 5869 C C . ASP A 1 730 ? 3.121 2.104 -17.206 1.00 97.06 730 ASP A C 1
ATOM 5871 O O . ASP A 1 730 ? 2.264 2.994 -17.191 1.00 97.06 730 ASP A O 1
ATOM 5875 N N . THR A 1 731 ? 4.421 2.384 -17.294 1.00 96.62 731 THR A N 1
ATOM 5876 C CA . THR A 1 731 ? 4.979 3.742 -17.404 1.00 96.62 731 THR A CA 1
ATOM 5877 C C . THR A 1 731 ? 6.013 3.782 -18.517 1.00 96.62 731 THR A C 1
ATOM 5879 O O . THR A 1 731 ? 6.867 2.903 -18.599 1.00 96.62 731 THR A O 1
ATOM 5882 N N . PHE A 1 732 ? 5.943 4.803 -19.371 1.00 97.06 732 PHE A N 1
ATOM 5883 C CA . PHE A 1 732 ? 6.830 4.968 -20.520 1.00 97.06 732 PHE A CA 1
ATOM 5884 C C . PHE A 1 732 ? 7.914 6.005 -20.230 1.00 97.06 732 PHE A C 1
ATOM 5886 O O . PHE A 1 732 ? 7.631 7.077 -19.694 1.00 97.06 732 PHE A O 1
ATOM 5893 N N . PHE A 1 733 ? 9.131 5.686 -20.645 1.00 97.94 733 PHE A N 1
ATOM 5894 C CA . PHE A 1 733 ? 10.314 6.529 -20.553 1.00 97.94 733 PHE A CA 1
ATOM 5895 C C . PHE A 1 733 ? 10.995 6.601 -21.918 1.00 97.94 733 PHE A C 1
ATOM 5897 O O . PHE A 1 733 ? 10.731 5.783 -22.802 1.00 97.94 733 PHE A O 1
ATOM 5904 N N . PHE A 1 734 ? 11.874 7.579 -22.092 1.00 97.50 734 PHE A N 1
ATOM 5905 C CA . PHE A 1 734 ? 12.690 7.725 -23.289 1.00 97.50 734 PHE A CA 1
ATOM 5906 C C . PHE A 1 734 ? 14.172 7.639 -22.930 1.00 97.50 734 PHE A C 1
ATOM 5908 O O . PHE A 1 734 ? 14.614 8.303 -21.989 1.00 97.50 734 PHE A O 1
ATOM 5915 N N . LEU A 1 735 ? 14.921 6.804 -23.659 1.00 96.88 735 LEU A N 1
ATOM 5916 C CA . LEU A 1 735 ? 16.344 6.575 -23.424 1.00 96.88 735 LEU A CA 1
ATOM 5917 C C . LEU A 1 735 ? 17.195 7.562 -24.248 1.00 96.88 735 LEU A C 1
ATOM 5919 O O . LEU A 1 735 ? 17.202 7.464 -25.478 1.00 96.88 735 LEU A O 1
ATOM 5923 N N . PRO A 1 736 ? 17.933 8.490 -23.612 1.00 95.06 736 PRO A N 1
ATOM 5924 C CA . PRO A 1 736 ? 18.783 9.443 -24.313 1.00 95.06 736 PRO A CA 1
ATOM 5925 C C . PRO A 1 736 ? 19.938 8.769 -25.050 1.00 95.06 736 PRO A C 1
ATOM 5927 O O . PRO A 1 736 ? 20.480 7.761 -24.604 1.00 95.06 736 PRO A O 1
ATOM 5930 N N . VAL A 1 737 ? 20.380 9.380 -26.149 1.00 94.12 737 VAL A N 1
ATOM 5931 C CA . VAL A 1 737 ? 21.448 8.827 -26.997 1.00 94.12 737 VAL A CA 1
ATOM 5932 C C . VAL A 1 737 ? 22.837 8.835 -26.341 1.00 94.12 737 VAL A C 1
ATOM 5934 O O . VAL A 1 737 ? 23.696 8.044 -26.717 1.00 94.12 737 VAL A O 1
ATOM 5937 N N . TRP A 1 738 ? 23.075 9.707 -25.356 1.00 92.19 738 TRP A N 1
ATOM 5938 C CA . TRP A 1 738 ? 24.369 9.841 -24.672 1.00 92.19 738 TRP A CA 1
ATOM 5939 C C . TRP A 1 738 ? 24.591 8.850 -23.531 1.00 92.19 738 TRP A C 1
ATOM 5941 O O . TRP A 1 738 ? 25.670 8.851 -22.942 1.00 92.19 738 TRP A O 1
ATOM 5951 N N . VAL A 1 739 ? 23.600 8.013 -23.215 1.00 95.12 739 VAL A N 1
ATOM 5952 C CA . VAL A 1 739 ? 23.782 6.919 -22.260 1.00 95.12 739 VAL A CA 1
ATOM 5953 C C . VAL A 1 739 ? 24.817 5.940 -22.818 1.00 95.12 739 VAL A C 1
ATOM 5955 O O . VAL A 1 739 ? 24.830 5.640 -24.015 1.00 95.12 739 VAL A O 1
ATOM 5958 N N . ASP A 1 740 ? 25.721 5.475 -21.959 1.00 94.44 740 ASP A N 1
ATOM 5959 C CA . ASP A 1 740 ? 26.707 4.470 -22.341 1.00 94.44 740 ASP A CA 1
ATOM 5960 C C . ASP A 1 740 ? 26.035 3.125 -22.623 1.00 94.44 740 ASP A C 1
ATOM 5962 O O . ASP A 1 740 ? 25.125 2.692 -21.919 1.00 94.44 740 ASP A O 1
ATOM 5966 N N . GLU A 1 741 ? 26.493 2.454 -23.676 1.00 95.69 741 GLU A N 1
ATOM 5967 C CA . GLU A 1 741 ? 26.085 1.078 -23.944 1.00 95.69 741 GLU A CA 1
ATOM 5968 C C . GLU A 1 741 ? 26.619 0.137 -22.862 1.00 95.69 741 GLU A C 1
ATOM 5970 O O . GLU A 1 741 ? 27.754 0.280 -22.397 1.00 95.69 741 GLU A O 1
ATOM 5975 N N . GLY A 1 742 ? 25.827 -0.869 -22.497 1.00 95.06 742 GLY A N 1
ATOM 5976 C CA . GLY A 1 742 ? 26.232 -1.848 -21.497 1.00 95.06 742 GLY A CA 1
ATOM 5977 C C . GLY A 1 742 ? 25.070 -2.508 -20.772 1.00 95.06 742 GLY A C 1
ATOM 5978 O O . GLY A 1 742 ? 23.901 -2.210 -21.005 1.00 95.06 742 GLY A O 1
ATOM 5979 N N . LYS A 1 743 ? 25.420 -3.415 -19.859 1.00 96.25 743 LYS A N 1
ATOM 5980 C CA . LYS A 1 743 ? 24.453 -4.117 -19.014 1.00 96.25 743 LYS A CA 1
ATOM 5981 C C . LYS A 1 743 ? 24.190 -3.336 -17.735 1.00 96.25 743 LYS A C 1
ATOM 5983 O O . LYS A 1 743 ? 25.126 -2.911 -17.058 1.00 96.25 743 LYS A O 1
ATOM 5988 N N . TYR A 1 744 ? 22.920 -3.215 -17.380 1.00 97.31 744 TYR A N 1
ATOM 5989 C CA . TYR A 1 744 ? 22.445 -2.440 -16.244 1.00 97.31 744 TYR A CA 1
ATOM 5990 C C . TYR A 1 744 ? 21.366 -3.191 -15.471 1.00 97.31 744 TYR A C 1
ATOM 5992 O O . TYR A 1 744 ? 20.671 -4.044 -16.011 1.00 97.31 744 TYR A O 1
ATOM 6000 N N . GLN A 1 745 ? 21.187 -2.807 -14.209 1.00 97.69 745 GLN A N 1
ATOM 6001 C CA . GLN A 1 745 ? 20.110 -3.292 -13.354 1.00 97.69 745 GLN A CA 1
ATOM 6002 C C . GLN A 1 745 ? 19.164 -2.138 -13.030 1.00 97.69 745 GLN A C 1
ATOM 6004 O O . GLN A 1 745 ? 19.559 -1.193 -12.346 1.00 97.69 745 GLN A O 1
ATOM 6009 N N . ILE A 1 746 ? 17.916 -2.214 -13.484 1.00 98.56 746 ILE A N 1
ATOM 6010 C CA . ILE A 1 746 ? 16.880 -1.254 -13.086 1.00 98.56 746 ILE A CA 1
ATOM 6011 C C . ILE A 1 746 ? 16.289 -1.718 -11.758 1.00 98.56 746 ILE A C 1
ATOM 6013 O O . ILE A 1 746 ? 15.930 -2.888 -11.614 1.00 98.56 746 ILE A O 1
ATOM 6017 N N . LEU A 1 747 ? 16.209 -0.811 -10.785 1.00 98.50 747 LEU A N 1
ATOM 6018 C CA . LEU A 1 747 ? 15.728 -1.115 -9.442 1.00 98.50 747 LEU A CA 1
ATOM 6019 C C . LEU A 1 747 ? 14.280 -0.671 -9.278 1.00 98.50 747 LEU A C 1
ATOM 6021 O O . LEU A 1 747 ? 13.911 0.451 -9.622 1.00 98.50 747 LEU A O 1
ATOM 6025 N N . PHE A 1 748 ? 13.472 -1.538 -8.683 1.00 98.69 748 PHE A N 1
ATOM 6026 C CA . PHE A 1 748 ? 12.073 -1.283 -8.383 1.00 98.69 748 PHE A CA 1
ATOM 6027 C C . PHE A 1 748 ? 11.820 -1.488 -6.901 1.00 98.69 748 PHE A C 1
ATOM 6029 O O . PHE A 1 748 ? 12.373 -2.405 -6.288 1.00 98.69 748 PHE A O 1
ATOM 6036 N N . ARG A 1 749 ? 10.911 -0.698 -6.331 1.00 97.81 749 ARG A N 1
ATOM 6037 C CA . ARG A 1 749 ? 10.386 -0.964 -4.992 1.00 97.81 749 ARG A CA 1
ATOM 6038 C C . ARG A 1 749 ? 8.912 -0.608 -4.859 1.00 97.81 749 ARG A C 1
ATOM 6040 O O . ARG A 1 749 ? 8.468 0.432 -5.338 1.00 97.81 749 ARG A O 1
ATOM 6047 N N . THR A 1 750 ? 8.180 -1.455 -4.148 1.00 98.44 750 THR A N 1
ATOM 6048 C CA . THR A 1 750 ? 6.791 -1.244 -3.736 1.00 98.44 750 THR A CA 1
ATOM 6049 C C . THR A 1 750 ? 6.773 -1.117 -2.224 1.00 98.44 750 THR A C 1
ATOM 6051 O O . THR A 1 750 ? 7.197 -2.034 -1.522 1.00 98.44 750 THR A O 1
ATOM 6054 N N . ILE A 1 751 ? 6.305 0.021 -1.721 1.00 98.00 751 ILE A N 1
ATOM 6055 C CA . ILE A 1 751 ? 6.356 0.369 -0.300 1.00 98.00 751 ILE A CA 1
ATOM 6056 C C . ILE A 1 751 ? 4.963 0.210 0.309 1.00 98.00 751 ILE A C 1
ATOM 6058 O O . ILE A 1 751 ? 4.006 0.786 -0.210 1.00 98.00 751 ILE A O 1
ATOM 6062 N N . ALA A 1 752 ? 4.845 -0.541 1.406 1.00 98.31 752 ALA A N 1
ATOM 6063 C CA . ALA A 1 752 ? 3.588 -0.704 2.135 1.00 98.31 752 ALA A CA 1
ATOM 6064 C C . ALA A 1 752 ? 3.110 0.614 2.768 1.00 98.31 752 ALA A C 1
ATOM 6066 O O . ALA A 1 752 ? 3.921 1.448 3.178 1.00 98.31 752 ALA A O 1
ATOM 6067 N N . GLU A 1 753 ? 1.794 0.800 2.890 1.00 97.88 753 GLU A N 1
ATOM 6068 C CA . GLU A 1 753 ? 1.175 1.974 3.533 1.00 97.88 753 GLU A CA 1
ATOM 6069 C C . GLU A 1 753 ? 1.676 2.216 4.962 1.00 97.88 753 GLU A C 1
ATOM 6071 O O . GLU A 1 753 ? 1.917 3.363 5.345 1.00 97.88 753 GLU A O 1
ATOM 6076 N N . ASN A 1 754 ? 1.945 1.136 5.697 1.00 97.38 754 ASN A N 1
ATOM 6077 C CA . ASN A 1 754 ? 2.419 1.167 7.074 1.00 97.38 754 ASN A CA 1
ATOM 6078 C C . ASN A 1 754 ? 3.948 1.127 7.209 1.00 97.38 754 ASN A C 1
ATOM 6080 O O . ASN A 1 754 ? 4.464 0.913 8.310 1.00 97.38 754 ASN A O 1
ATOM 6084 N N . ALA A 1 755 ? 4.683 1.301 6.106 1.00 96.81 755 ALA A N 1
ATOM 6085 C CA . ALA A 1 755 ? 6.135 1.293 6.141 1.00 96.81 755 ALA A CA 1
ATOM 6086 C C . ALA A 1 755 ? 6.661 2.448 7.023 1.00 96.81 755 ALA A C 1
ATOM 6088 O O . ALA A 1 755 ? 6.332 3.612 6.756 1.00 96.81 755 ALA A O 1
ATOM 6089 N N . PRO A 1 756 ? 7.499 2.171 8.039 1.00 94.38 756 PRO A N 1
ATOM 6090 C CA . PRO A 1 756 ? 8.162 3.207 8.832 1.00 94.38 756 PRO A CA 1
ATOM 6091 C C . PRO A 1 756 ? 9.114 4.069 7.979 1.00 94.38 756 PRO A C 1
ATOM 6093 O O . PRO A 1 756 ? 9.304 3.825 6.790 1.00 94.38 756 PRO A O 1
ATOM 6096 N N . THR A 1 757 ? 9.712 5.111 8.565 1.00 90.94 757 THR A N 1
ATOM 6097 C CA . THR A 1 757 ? 10.704 5.958 7.869 1.00 90.94 757 THR A CA 1
ATOM 6098 C C . THR A 1 757 ? 11.989 5.197 7.540 1.00 90.94 757 THR A C 1
ATOM 6100 O O . THR A 1 757 ? 12.531 5.359 6.451 1.00 90.94 757 THR A O 1
ATOM 6103 N N . SER A 1 758 ? 12.447 4.350 8.464 1.00 91.44 758 SER A N 1
ATOM 6104 C CA . SER A 1 758 ? 13.504 3.361 8.245 1.00 91.44 758 SER A CA 1
ATOM 6105 C C . SER A 1 758 ? 12.862 1.992 8.084 1.00 91.44 758 SER A C 1
ATOM 6107 O O . SER A 1 758 ? 12.152 1.559 8.986 1.00 91.44 758 SER A O 1
ATOM 6109 N N . PHE A 1 759 ? 13.091 1.329 6.954 1.00 93.81 759 PHE A N 1
ATOM 6110 C CA . PHE A 1 759 ? 12.457 0.060 6.601 1.00 93.81 759 PHE A CA 1
ATOM 6111 C C . PHE A 1 759 ? 13.473 -0.923 6.021 1.00 93.81 759 PHE A C 1
ATOM 6113 O O . PHE A 1 759 ? 14.487 -0.527 5.442 1.00 93.81 759 PHE A O 1
ATOM 6120 N N . THR A 1 760 ? 13.167 -2.213 6.126 1.00 93.38 760 THR A N 1
ATOM 6121 C CA . THR A 1 760 ? 13.888 -3.284 5.435 1.00 93.38 760 THR A CA 1
ATOM 6122 C C . THR A 1 760 ? 13.118 -3.748 4.199 1.00 93.38 760 THR A C 1
ATOM 6124 O O . THR A 1 760 ? 11.922 -3.478 4.030 1.00 93.38 760 THR A O 1
ATOM 6127 N N . VAL A 1 761 ? 13.836 -4.412 3.295 1.00 96.62 761 VAL A N 1
ATOM 6128 C CA . VAL A 1 761 ? 13.348 -4.793 1.968 1.00 96.62 761 VAL A CA 1
ATOM 6129 C C . VAL A 1 761 ? 13.419 -6.304 1.771 1.00 96.62 761 VAL A C 1
ATOM 6131 O O . VAL A 1 761 ? 14.257 -6.979 2.367 1.00 96.62 761 VAL A O 1
ATOM 6134 N N . GLN A 1 762 ? 12.580 -6.830 0.884 1.00 97.69 762 GLN A N 1
ATOM 6135 C CA . GLN A 1 762 ? 12.614 -8.231 0.475 1.00 97.69 762 GLN A CA 1
ATOM 6136 C C . GLN A 1 762 ? 12.347 -8.381 -1.014 1.00 97.69 762 GLN A C 1
ATOM 6138 O O . GLN A 1 762 ? 11.526 -7.658 -1.571 1.00 97.69 762 GLN A O 1
ATOM 6143 N N . HIS A 1 763 ? 13.024 -9.331 -1.655 1.00 97.69 763 HIS A N 1
ATOM 6144 C CA . HIS A 1 763 ? 12.792 -9.643 -3.064 1.00 97.69 763 HIS A CA 1
ATOM 6145 C C . HIS A 1 763 ? 11.364 -10.165 -3.288 1.00 97.69 763 HIS A C 1
ATOM 6147 O O . HIS A 1 763 ? 10.885 -10.978 -2.494 1.00 97.69 763 HIS A O 1
ATOM 6153 N N . ASN A 1 764 ? 10.701 -9.698 -4.351 1.00 96.81 764 ASN A N 1
ATOM 6154 C CA . ASN A 1 764 ? 9.346 -10.049 -4.809 1.00 96.81 764 ASN A CA 1
ATOM 6155 C C . ASN A 1 764 ? 8.169 -9.719 -3.885 1.00 96.81 764 ASN A C 1
ATOM 6157 O O . ASN A 1 764 ? 7.136 -9.246 -4.350 1.00 96.81 764 ASN A O 1
ATOM 6161 N N . ALA A 1 765 ? 8.269 -9.996 -2.593 1.00 97.75 765 ALA A N 1
ATOM 6162 C CA . ALA A 1 765 ? 7.181 -9.820 -1.645 1.00 97.75 765 ALA A CA 1
ATOM 6163 C C . ALA A 1 765 ? 7.739 -9.697 -0.230 1.00 97.75 765 ALA A C 1
ATOM 6165 O O . ALA A 1 765 ? 8.681 -10.404 0.134 1.00 97.75 765 ALA A O 1
ATOM 6166 N N . ASN A 1 766 ? 7.132 -8.850 0.600 1.00 97.81 766 ASN A N 1
ATOM 6167 C CA . ASN A 1 766 ? 7.525 -8.712 2.003 1.00 97.81 766 ASN A CA 1
ATOM 6168 C C . ASN A 1 766 ? 6.979 -9.863 2.872 1.00 97.81 766 ASN A C 1
ATOM 6170 O O . ASN A 1 766 ? 6.249 -9.629 3.819 1.00 97.81 766 ASN A O 1
ATOM 6174 N N . VAL A 1 767 ? 7.272 -11.122 2.539 1.00 97.06 767 VAL A N 1
ATOM 6175 C CA . VAL A 1 767 ? 6.743 -12.295 3.268 1.00 97.06 767 VAL A CA 1
ATOM 6176 C C . VAL A 1 767 ? 7.297 -12.435 4.688 1.00 97.06 767 VAL A C 1
ATOM 6178 O O . VAL A 1 767 ? 6.653 -13.031 5.550 1.00 97.06 767 VAL A O 1
ATOM 6181 N N . THR A 1 768 ? 8.494 -11.908 4.940 1.00 96.44 768 THR A N 1
ATOM 6182 C CA . THR A 1 768 ? 9.061 -11.813 6.284 1.00 96.44 768 THR A CA 1
ATOM 6183 C C . THR A 1 768 ? 8.488 -10.576 6.958 1.00 96.44 768 THR A C 1
ATOM 6185 O O . THR A 1 768 ? 8.612 -9.468 6.439 1.00 96.44 768 THR A O 1
ATOM 6188 N N . LEU A 1 769 ? 7.902 -10.774 8.137 1.00 94.75 769 LEU A N 1
ATOM 6189 C CA . LEU A 1 769 ? 7.129 -9.772 8.868 1.00 94.75 769 LEU A CA 1
ATOM 6190 C C . LEU A 1 769 ? 7.827 -8.409 9.019 1.00 94.75 769 LEU A C 1
ATOM 6192 O O . LEU A 1 769 ? 7.177 -7.378 8.853 1.00 94.75 769 LEU A O 1
ATOM 6196 N N . ASP A 1 770 ? 9.127 -8.410 9.318 1.00 94.06 770 ASP A N 1
ATOM 6197 C CA . ASP A 1 770 ? 9.903 -7.191 9.580 1.00 94.06 770 ASP A CA 1
ATOM 6198 C C . ASP A 1 770 ? 10.070 -6.302 8.337 1.00 94.06 770 ASP A C 1
ATOM 6200 O O . ASP A 1 770 ? 10.374 -5.121 8.471 1.00 94.06 770 ASP A O 1
ATOM 6204 N N . ASN A 1 771 ? 9.849 -6.845 7.134 1.00 96.69 771 ASN A N 1
ATOM 6205 C CA . ASN A 1 771 ? 9.968 -6.110 5.880 1.00 96.69 771 ASN A CA 1
ATOM 6206 C C . ASN A 1 771 ? 8.669 -5.366 5.534 1.00 96.69 771 ASN A C 1
ATOM 6208 O O . ASN A 1 771 ? 7.564 -5.910 5.609 1.00 96.69 771 ASN A O 1
ATOM 6212 N N . HIS A 1 772 ? 8.805 -4.136 5.036 1.00 97.50 772 HIS A N 1
ATOM 6213 C CA . HIS A 1 772 ? 7.674 -3.300 4.586 1.00 97.50 772 HIS A CA 1
ATOM 6214 C C . HIS A 1 772 ? 7.742 -2.953 3.103 1.00 97.50 772 HIS A C 1
ATOM 6216 O O . HIS A 1 772 ? 6.882 -2.242 2.587 1.00 97.50 772 HIS A O 1
ATOM 6222 N N . VAL A 1 773 ? 8.783 -3.418 2.418 1.00 98.19 773 VAL A N 1
ATOM 6223 C CA . VAL A 1 773 ? 9.051 -3.062 1.029 1.00 98.19 773 VAL A CA 1
ATOM 6224 C C . VAL A 1 773 ? 9.397 -4.312 0.235 1.00 98.19 773 VAL A C 1
ATOM 6226 O O . VAL A 1 773 ? 10.284 -5.075 0.619 1.00 98.19 773 VAL A O 1
ATOM 6229 N N . ALA A 1 774 ? 8.715 -4.493 -0.892 1.00 98.44 774 ALA A N 1
ATOM 6230 C CA . ALA A 1 774 ? 9.056 -5.502 -1.885 1.00 98.44 774 ALA A CA 1
ATOM 6231 C C . ALA A 1 774 ? 9.935 -4.871 -2.974 1.00 98.44 774 ALA A C 1
ATOM 6233 O O . ALA A 1 774 ? 9.577 -3.834 -3.537 1.00 98.44 774 ALA A O 1
ATOM 6234 N N . VAL A 1 775 ? 11.079 -5.475 -3.282 1.00 98.38 775 VAL A N 1
ATOM 6235 C CA . VAL A 1 775 ? 12.038 -4.993 -4.288 1.00 98.38 775 VAL A CA 1
ATOM 6236 C C . VAL A 1 775 ? 12.181 -5.976 -5.440 1.00 98.38 775 VAL A C 1
ATOM 6238 O O . VAL A 1 775 ? 12.016 -7.179 -5.256 1.00 98.38 775 VAL A O 1
ATOM 6241 N N . GLU A 1 776 ? 12.525 -5.448 -6.608 1.00 97.81 776 GLU A N 1
ATOM 6242 C CA . GLU A 1 776 ? 12.885 -6.223 -7.795 1.00 97.81 776 GLU A CA 1
ATOM 6243 C C . GLU A 1 776 ? 14.036 -5.518 -8.523 1.00 97.81 776 GLU A C 1
ATOM 6245 O O . GLU A 1 776 ? 14.175 -4.292 -8.452 1.00 97.81 776 GLU A O 1
ATOM 6250 N N . SER A 1 777 ? 14.876 -6.297 -9.198 1.00 97.50 777 SER A N 1
ATOM 6251 C CA . SER A 1 777 ? 15.961 -5.825 -10.045 1.00 97.50 777 SER A CA 1
ATOM 6252 C C . SER A 1 777 ? 15.871 -6.506 -11.405 1.00 97.50 777 SER A C 1
ATOM 6254 O O . SER A 1 777 ? 16.057 -7.715 -11.511 1.00 97.50 777 SER A O 1
ATOM 6256 N N . VAL A 1 778 ? 15.610 -5.723 -12.450 1.00 97.94 778 VAL A N 1
ATOM 6257 C CA . VAL A 1 778 ? 15.463 -6.253 -13.811 1.00 97.94 778 VAL A CA 1
ATOM 6258 C C . VAL A 1 778 ? 16.737 -5.970 -14.613 1.00 97.94 778 VAL A C 1
ATOM 6260 O O . VAL A 1 778 ? 17.123 -4.798 -14.709 1.00 97.94 778 VAL A O 1
ATOM 6263 N N . PRO A 1 779 ? 17.391 -7.004 -15.179 1.00 97.94 779 PRO A N 1
ATOM 6264 C CA . PRO A 1 779 ? 18.541 -6.830 -16.054 1.00 97.94 779 PRO A CA 1
ATOM 6265 C C . PRO A 1 779 ? 18.132 -6.269 -17.412 1.00 97.94 779 PRO A C 1
ATOM 6267 O O . PRO A 1 779 ? 17.190 -6.745 -18.052 1.00 97.94 779 PRO A O 1
ATOM 6270 N N . VAL A 1 780 ? 18.872 -5.264 -17.865 1.00 98.19 780 VAL A N 1
ATOM 6271 C CA . VAL A 1 780 ? 18.694 -4.636 -19.174 1.00 98.19 780 VAL A CA 1
ATOM 6272 C C . VAL A 1 780 ? 20.035 -4.466 -19.872 1.00 98.19 780 VAL A C 1
ATOM 6274 O O . VAL A 1 780 ? 21.075 -4.329 -19.228 1.00 98.19 780 VAL A O 1
ATOM 6277 N N . ASP A 1 781 ? 20.005 -4.454 -21.196 1.00 97.69 781 ASP A N 1
ATOM 6278 C CA . ASP A 1 781 ? 21.166 -4.215 -22.045 1.00 97.69 781 ASP A CA 1
ATOM 6279 C C . ASP A 1 781 ? 20.888 -2.975 -22.896 1.00 97.69 781 ASP A C 1
ATOM 6281 O O . ASP A 1 781 ? 19.944 -2.969 -23.686 1.00 97.69 781 ASP A O 1
ATOM 6285 N N . VAL A 1 782 ? 21.662 -1.910 -22.687 1.00 98.19 782 VAL A N 1
ATOM 6286 C CA . VAL A 1 782 ? 21.579 -0.667 -23.462 1.00 98.19 782 VAL A CA 1
ATOM 6287 C C . VAL A 1 782 ? 22.445 -0.803 -24.707 1.00 98.19 782 VAL A C 1
ATOM 6289 O O . VAL A 1 782 ? 23.640 -1.094 -24.609 1.00 98.19 782 VAL A O 1
ATOM 6292 N N . ILE A 1 783 ? 21.841 -0.591 -25.876 1.00 97.31 783 ILE A N 1
ATOM 6293 C CA . ILE A 1 783 ? 22.422 -0.951 -27.173 1.00 97.31 783 ILE A CA 1
ATOM 6294 C C . ILE A 1 783 ? 22.339 0.227 -28.149 1.00 97.31 783 ILE A C 1
ATOM 6296 O O . ILE A 1 783 ? 21.296 0.871 -28.306 1.00 97.31 783 ILE A O 1
ATOM 6300 N N . GLY A 1 784 ? 23.456 0.495 -28.820 1.00 96.94 784 GLY A N 1
ATOM 6301 C CA . GLY A 1 784 ? 23.584 1.442 -29.920 1.00 96.94 784 GLY A CA 1
ATOM 6302 C C . GLY A 1 784 ? 23.086 0.891 -31.256 1.00 96.94 784 GLY A C 1
ATOM 6303 O O . GLY A 1 784 ? 22.503 -0.188 -31.327 1.00 96.94 784 GLY A O 1
ATOM 6304 N N . ARG A 1 785 ? 23.294 1.643 -32.342 1.00 97.19 785 ARG A N 1
ATOM 6305 C CA . ARG A 1 785 ? 22.889 1.233 -33.703 1.00 97.19 785 ARG A CA 1
ATOM 6306 C C . ARG A 1 785 ? 23.845 1.723 -34.783 1.00 97.19 785 ARG A C 1
ATOM 6308 O O . ARG A 1 785 ? 24.422 2.796 -34.636 1.00 97.19 785 ARG A O 1
ATOM 6315 N N . VAL A 1 786 ? 23.933 0.983 -35.886 1.00 97.88 786 VAL A N 1
ATOM 6316 C CA . VAL A 1 786 ? 24.508 1.357 -37.186 1.00 97.88 786 VAL A CA 1
ATOM 6317 C C . VAL A 1 786 ? 23.383 1.472 -38.222 1.00 97.88 786 VAL A C 1
ATOM 6319 O O . VAL A 1 786 ? 22.506 0.610 -38.277 1.00 97.88 786 VAL A O 1
ATOM 6322 N N . TYR A 1 787 ? 23.335 2.569 -38.978 1.00 97.62 787 TYR A N 1
ATOM 6323 C CA . TYR A 1 787 ? 22.165 2.919 -39.795 1.00 97.62 787 TYR A CA 1
ATOM 6324 C C . TYR A 1 787 ? 22.465 3.981 -40.859 1.00 97.62 787 TYR A C 1
ATOM 6326 O O . TYR A 1 787 ? 23.572 4.525 -40.900 1.00 97.62 787 TYR A O 1
ATOM 6334 N N . ASP A 1 788 ? 21.454 4.324 -41.665 1.00 96.00 788 ASP A N 1
ATOM 6335 C CA . ASP A 1 788 ? 21.495 5.431 -42.626 1.00 96.00 788 ASP A CA 1
ATOM 6336 C C . ASP A 1 788 ? 22.596 5.279 -43.698 1.00 96.00 788 ASP A C 1
ATOM 6338 O O . ASP A 1 788 ? 23.137 6.277 -44.164 1.00 96.00 788 ASP A O 1
ATOM 6342 N N . PHE A 1 789 ? 22.944 4.057 -44.120 1.00 98.12 789 PHE A N 1
ATOM 6343 C CA . PHE A 1 789 ? 23.880 3.883 -45.237 1.00 98.12 789 PHE A CA 1
ATOM 6344 C C . PHE A 1 789 ? 23.311 4.485 -46.530 1.00 98.12 789 PHE A C 1
ATOM 6346 O O . PHE A 1 789 ? 22.180 4.187 -46.931 1.00 98.12 789 PHE A O 1
ATOM 6353 N N . HIS A 1 790 ? 24.096 5.321 -47.211 1.00 96.69 790 HIS A N 1
ATOM 6354 C CA . HIS A 1 790 ? 23.694 5.890 -48.496 1.00 96.69 790 HIS A CA 1
ATOM 6355 C C . HIS A 1 790 ? 24.877 6.341 -49.359 1.00 96.69 790 HIS A C 1
ATOM 6357 O O . HIS A 1 790 ? 25.946 6.690 -48.857 1.00 96.69 790 HIS A O 1
ATOM 6363 N N . ILE A 1 791 ? 24.677 6.347 -50.682 1.00 97.44 791 ILE A N 1
ATOM 6364 C CA . ILE A 1 791 ? 25.641 6.891 -51.650 1.00 97.44 791 ILE A CA 1
ATOM 6365 C C . ILE A 1 791 ? 25.395 8.392 -51.803 1.00 97.44 791 ILE A C 1
ATOM 6367 O O . ILE A 1 791 ? 24.304 8.814 -52.197 1.00 97.44 791 ILE A O 1
ATOM 6371 N N . THR A 1 792 ? 26.427 9.183 -51.520 1.00 94.75 792 THR A N 1
ATOM 6372 C CA . THR A 1 792 ? 26.396 10.651 -51.497 1.00 94.75 792 THR A CA 1
ATOM 6373 C C . THR A 1 792 ? 27.002 11.311 -52.722 1.00 94.75 792 THR A C 1
ATOM 6375 O O . THR A 1 792 ? 26.709 12.475 -52.969 1.00 94.75 792 THR A O 1
ATOM 6378 N N . ASP A 1 793 ? 27.824 10.598 -53.495 1.00 94.38 793 ASP A N 1
ATOM 6379 C CA . ASP A 1 793 ? 28.338 11.098 -54.771 1.00 94.38 793 ASP A CA 1
ATOM 6380 C C . ASP A 1 793 ? 28.833 9.965 -55.677 1.00 94.38 793 ASP A C 1
ATOM 6382 O O . ASP A 1 793 ? 29.231 8.899 -55.200 1.00 94.38 793 ASP A O 1
ATOM 6386 N N . ILE A 1 794 ? 28.867 10.210 -56.989 1.00 94.56 794 ILE A N 1
ATOM 6387 C CA . ILE A 1 794 ? 29.473 9.322 -57.989 1.00 94.56 794 ILE A CA 1
ATOM 6388 C C . ILE A 1 794 ? 30.353 10.167 -58.911 1.00 94.56 794 ILE A C 1
ATOM 6390 O O . ILE A 1 794 ? 29.878 11.109 -59.542 1.00 94.56 794 ILE A O 1
ATOM 6394 N N . ALA A 1 795 ? 31.631 9.800 -59.027 1.00 91.12 795 ALA A N 1
ATOM 6395 C CA . ALA A 1 795 ? 32.634 10.574 -59.761 1.00 91.12 795 ALA A CA 1
ATOM 6396 C C . ALA A 1 795 ? 32.551 10.448 -61.296 1.00 91.12 795 ALA A C 1
ATOM 6398 O O . ALA A 1 795 ? 33.313 11.099 -62.009 1.00 91.12 795 ALA A O 1
ATOM 6399 N N . ASP A 1 796 ? 31.658 9.602 -61.811 1.00 90.31 796 ASP A N 1
ATOM 6400 C CA . ASP A 1 796 ? 31.344 9.527 -63.240 1.00 90.31 796 ASP A CA 1
ATOM 6401 C C . ASP A 1 796 ? 30.706 10.851 -63.683 1.00 90.31 796 ASP A C 1
ATOM 6403 O O . ASP A 1 796 ? 29.699 11.287 -63.122 1.00 90.31 796 ASP A O 1
ATOM 6407 N N . TYR A 1 797 ? 31.282 11.497 -64.701 1.00 87.19 797 TYR A N 1
ATOM 6408 C CA . TYR A 1 797 ? 30.844 12.816 -65.170 1.00 87.19 797 TYR A CA 1
ATOM 6409 C C . TYR A 1 797 ? 29.364 12.865 -65.544 1.00 87.19 797 TYR A C 1
ATOM 6411 O O . TYR A 1 797 ? 28.727 13.906 -65.384 1.00 87.19 797 TYR A O 1
ATOM 6419 N N . ASN A 1 798 ? 28.794 11.746 -66.000 1.00 89.94 798 ASN A N 1
ATOM 6420 C CA . ASN A 1 798 ? 27.377 11.690 -66.345 1.00 89.94 798 ASN A CA 1
ATOM 6421 C C . ASN A 1 798 ? 26.477 11.817 -65.110 1.00 89.94 798 ASN A C 1
ATOM 6423 O O . ASN A 1 798 ? 25.358 12.297 -65.235 1.00 89.94 798 ASN A O 1
ATOM 6427 N N . TRP A 1 799 ? 26.972 11.436 -63.930 1.00 91.62 799 TRP A N 1
ATOM 6428 C CA . TRP A 1 799 ? 26.247 11.482 -62.660 1.00 91.62 799 TRP A CA 1
ATOM 6429 C C . TRP A 1 799 ? 26.435 12.798 -61.902 1.00 91.62 799 TRP A C 1
ATOM 6431 O O . TRP A 1 799 ? 25.687 13.066 -60.964 1.00 91.62 799 TRP A O 1
ATOM 6441 N N . GLN A 1 800 ? 27.376 13.655 -62.320 1.00 88.69 800 GLN A N 1
ATOM 6442 C CA . GLN A 1 800 ? 27.650 14.936 -61.663 1.00 88.69 800 GLN A CA 1
ATOM 6443 C C . GLN A 1 800 ? 26.384 15.784 -61.482 1.00 88.69 800 GLN A C 1
ATOM 6445 O O . GLN A 1 800 ? 26.190 16.354 -60.414 1.00 88.69 800 GLN A O 1
ATOM 6450 N N . ILE A 1 801 ? 25.519 15.849 -62.498 1.00 88.81 801 ILE A N 1
ATOM 6451 C CA . ILE A 1 801 ? 24.301 16.676 -62.485 1.00 88.81 801 ILE A CA 1
ATOM 6452 C C . ILE A 1 801 ? 23.266 16.218 -61.446 1.00 88.81 801 ILE A C 1
ATOM 6454 O O . ILE A 1 801 ? 22.375 16.983 -61.094 1.00 88.81 801 ILE A O 1
ATOM 6458 N N . VAL A 1 802 ? 23.376 14.982 -60.948 1.00 90.69 802 VAL A N 1
ATOM 6459 C CA . VAL A 1 802 ? 22.504 14.455 -59.891 1.00 90.69 802 VAL A CA 1
ATOM 6460 C C . VAL A 1 802 ? 22.906 15.016 -58.533 1.00 90.69 802 VAL A C 1
ATOM 6462 O O . VAL A 1 802 ? 22.053 15.416 -57.758 1.00 90.69 802 VAL A O 1
ATOM 6465 N N . PHE A 1 803 ? 24.203 15.054 -58.238 1.00 90.12 803 PHE A N 1
ATOM 6466 C CA . PHE A 1 803 ? 24.709 15.470 -56.925 1.00 90.12 803 PHE A CA 1
ATOM 6467 C C . PHE A 1 803 ? 25.056 16.962 -56.871 1.00 90.12 803 PHE A C 1
ATOM 6469 O O . PHE A 1 803 ? 25.132 17.561 -55.800 1.00 90.12 803 PHE A O 1
ATOM 6476 N N . ARG A 1 804 ? 25.294 17.564 -58.039 1.00 88.06 804 ARG A N 1
ATOM 6477 C CA . ARG A 1 804 ? 25.644 18.973 -58.246 1.00 88.06 804 ARG A CA 1
ATOM 6478 C C . ARG A 1 804 ? 24.840 19.521 -59.437 1.00 88.06 804 ARG A C 1
ATOM 6480 O O . ARG A 1 804 ? 25.424 19.743 -60.505 1.00 88.06 804 ARG A O 1
ATOM 6487 N N . PRO A 1 805 ? 23.511 19.677 -59.296 1.00 84.38 805 PRO A N 1
ATOM 6488 C CA . PRO A 1 805 ? 22.669 20.215 -60.359 1.00 84.38 805 PRO A CA 1
ATOM 6489 C C . PRO A 1 805 ? 23.016 21.679 -60.664 1.00 84.38 805 PRO A C 1
ATOM 6491 O O . PRO A 1 805 ? 23.501 22.418 -59.807 1.00 84.38 805 PRO A O 1
ATOM 6494 N N . TRP A 1 806 ? 22.765 22.109 -61.901 1.00 80.94 806 TRP A N 1
ATOM 6495 C CA . TRP A 1 806 ? 22.749 23.533 -62.245 1.00 80.94 806 TRP A CA 1
ATOM 6496 C C . TRP A 1 806 ? 21.483 24.200 -61.687 1.00 80.94 806 TRP A C 1
ATOM 6498 O O . TRP A 1 806 ? 20.498 23.520 -61.397 1.00 80.94 806 TRP A O 1
ATOM 6508 N N . GLU A 1 807 ? 21.492 25.529 -61.560 1.00 77.06 807 GLU A N 1
ATOM 6509 C CA . GLU A 1 807 ? 20.321 26.281 -61.094 1.00 77.06 807 GLU A CA 1
ATOM 6510 C C . GLU A 1 807 ? 19.065 25.955 -61.927 1.00 77.06 807 GLU A C 1
ATOM 6512 O O . GLU A 1 807 ? 19.118 25.908 -63.158 1.00 77.06 807 GLU A O 1
ATOM 6517 N N . ASN A 1 808 ? 17.920 25.792 -61.250 1.00 75.38 808 ASN A N 1
ATOM 6518 C CA . ASN A 1 808 ? 16.598 25.500 -61.831 1.00 75.38 808 ASN A CA 1
ATOM 6519 C C . ASN A 1 808 ? 16.417 24.096 -62.447 1.00 75.38 808 ASN A C 1
ATOM 6521 O O . ASN A 1 808 ? 15.538 23.906 -63.290 1.00 75.38 808 ASN A O 1
ATOM 6525 N N . ILE A 1 809 ? 17.211 23.107 -62.031 1.00 77.50 809 ILE A N 1
ATOM 6526 C CA . ILE A 1 809 ? 16.976 21.694 -62.358 1.00 77.50 809 ILE A CA 1
ATOM 6527 C C . ILE A 1 809 ? 16.175 21.022 -61.235 1.00 77.50 809 ILE A C 1
ATOM 6529 O O . ILE A 1 809 ? 16.497 21.179 -60.063 1.00 77.50 809 ILE A O 1
ATOM 6533 N N . ASP A 1 810 ? 15.156 20.242 -61.608 1.00 76.00 810 ASP A N 1
ATOM 6534 C CA . ASP A 1 810 ? 14.291 19.492 -60.686 1.00 76.00 810 ASP A CA 1
ATOM 6535 C C . ASP A 1 810 ? 15.000 18.236 -60.140 1.00 76.00 810 ASP A C 1
ATOM 6537 O O . ASP A 1 810 ? 14.777 17.108 -60.584 1.00 76.00 810 ASP A O 1
ATOM 6541 N N . VAL A 1 811 ? 15.943 18.458 -59.225 1.00 78.38 811 VAL A N 1
ATOM 6542 C CA . VAL A 1 811 ? 16.665 17.446 -58.442 1.00 78.38 811 VAL A CA 1
ATOM 6543 C C . VAL A 1 811 ? 16.670 17.918 -56.988 1.00 78.38 811 VAL A C 1
ATOM 6545 O O . VAL A 1 811 ? 16.879 19.109 -56.761 1.00 78.38 811 VAL A O 1
ATOM 6548 N N . PRO A 1 812 ? 16.464 17.033 -55.993 1.00 77.69 812 PRO A N 1
ATOM 6549 C CA . PRO A 1 812 ? 16.533 17.426 -54.592 1.00 77.69 812 PRO A CA 1
ATOM 6550 C C . PRO A 1 812 ? 17.881 18.062 -54.240 1.00 77.69 812 PRO A C 1
ATOM 6552 O O . PRO A 1 812 ? 18.935 17.538 -54.616 1.00 77.69 812 PRO A O 1
ATOM 6555 N N . ASP A 1 813 ? 17.847 19.137 -53.454 1.00 67.56 813 ASP A N 1
ATOM 6556 C CA . ASP A 1 813 ? 19.049 19.688 -52.832 1.00 67.56 813 ASP A CA 1
ATOM 6557 C C . ASP A 1 813 ? 19.732 18.577 -52.013 1.00 67.56 813 ASP A C 1
ATOM 6559 O O . ASP A 1 813 ? 19.108 17.959 -51.150 1.00 67.56 813 ASP A O 1
ATOM 6563 N N . GLN A 1 814 ? 21.006 18.290 -52.309 1.00 75.31 814 GLN A N 1
ATOM 6564 C CA . GLN A 1 814 ? 21.783 17.188 -51.707 1.00 75.31 814 GLN A CA 1
ATOM 6565 C C . GLN A 1 814 ? 21.239 15.773 -52.005 1.00 75.31 814 GLN A C 1
ATOM 6567 O O . GLN A 1 814 ? 21.206 14.903 -51.127 1.00 75.31 814 GLN A O 1
ATOM 6572 N N . ALA A 1 815 ? 20.822 15.520 -53.250 1.00 86.81 815 ALA A N 1
ATOM 6573 C CA . ALA A 1 815 ? 20.397 14.194 -53.694 1.00 86.81 815 ALA A CA 1
ATOM 6574 C C . ALA A 1 815 ? 21.385 13.085 -53.283 1.00 86.81 815 ALA A C 1
ATOM 6576 O O . ALA A 1 815 ? 22.596 13.207 -53.441 1.00 86.81 815 ALA A O 1
ATOM 6577 N N . SER A 1 816 ? 20.854 11.975 -52.775 1.00 92.88 816 SER A N 1
ATOM 6578 C CA . SER A 1 816 ? 21.633 10.803 -52.373 1.00 92.88 816 SER A CA 1
ATOM 6579 C C . SER A 1 816 ? 20.795 9.533 -52.482 1.00 92.88 816 SER A C 1
ATOM 6581 O O . SER A 1 816 ? 19.566 9.597 -52.476 1.00 92.88 816 SER A O 1
ATOM 6583 N N . TYR A 1 817 ? 21.446 8.377 -52.609 1.00 96.00 817 TYR A N 1
ATOM 6584 C CA . TYR A 1 817 ? 20.769 7.091 -52.797 1.00 96.00 817 TYR A CA 1
ATOM 6585 C C . TYR A 1 817 ? 20.802 6.279 -51.507 1.00 96.00 817 TYR A C 1
ATOM 6587 O O . TYR A 1 817 ? 21.848 5.749 -51.131 1.00 96.00 817 TYR A O 1
ATOM 6595 N N . TRP A 1 818 ? 19.653 6.198 -50.840 1.00 96.56 818 TRP A N 1
ATOM 6596 C CA . TRP A 1 818 ? 19.467 5.525 -49.552 1.00 96.56 818 TRP A CA 1
ATOM 6597 C C . TRP A 1 818 ? 19.185 4.037 -49.716 1.00 96.56 818 TRP A C 1
ATOM 6599 O O . TRP A 1 818 ? 18.628 3.635 -50.732 1.00 96.56 818 TRP A O 1
ATOM 6609 N N . VAL A 1 819 ? 19.475 3.225 -48.696 1.00 95.94 819 VAL A N 1
ATOM 6610 C CA . VAL A 1 819 ? 19.075 1.803 -48.642 1.00 95.94 819 VAL A CA 1
ATOM 6611 C C . VAL A 1 819 ? 17.628 1.575 -49.107 1.00 95.94 819 VAL A C 1
ATOM 6613 O O . VAL A 1 819 ? 17.374 0.689 -49.916 1.00 95.94 819 VAL A O 1
ATOM 6616 N N . GLY A 1 820 ? 16.687 2.406 -48.658 1.00 94.12 820 GLY A N 1
ATOM 6617 C CA . GLY A 1 820 ? 15.301 2.363 -49.108 1.00 94.12 820 GLY A CA 1
ATOM 6618 C C . GLY A 1 820 ? 14.544 3.649 -48.790 1.00 94.12 820 GLY A C 1
ATOM 6619 O O . GLY A 1 820 ? 15.142 4.709 -48.590 1.00 94.12 820 GLY A O 1
ATOM 6620 N N . ALA A 1 821 ? 13.213 3.564 -48.782 1.00 93.38 821 ALA A N 1
ATOM 6621 C CA . ALA A 1 821 ? 12.326 4.706 -48.542 1.00 93.38 821 ALA A CA 1
ATOM 6622 C C . ALA A 1 821 ? 12.059 4.985 -47.050 1.00 93.38 821 ALA A C 1
ATOM 6624 O O . ALA A 1 821 ? 11.360 5.948 -46.718 1.00 93.38 821 ALA A O 1
ATOM 6625 N N . ASN A 1 822 ? 12.588 4.153 -46.145 1.00 95.12 822 ASN A N 1
ATOM 6626 C CA . ASN A 1 822 ? 12.356 4.265 -44.710 1.00 95.12 822 ASN A CA 1
ATOM 6627 C C . ASN A 1 822 ? 13.607 4.758 -43.956 1.00 95.12 822 ASN A C 1
ATOM 6629 O O . ASN A 1 822 ? 14.751 4.668 -44.411 1.00 95.12 822 ASN A O 1
ATOM 6633 N N . GLY A 1 823 ? 13.357 5.318 -42.778 1.00 94.00 823 GLY A N 1
ATOM 6634 C CA . GLY A 1 823 ? 14.329 5.713 -41.773 1.00 94.00 823 GLY A CA 1
ATOM 6635 C C . GLY A 1 823 ? 14.803 4.540 -40.919 1.00 94.00 823 GLY A C 1
ATOM 6636 O O . GLY A 1 823 ? 14.342 3.409 -41.062 1.00 94.00 823 GLY A O 1
ATOM 6637 N N . ILE A 1 824 ? 15.666 4.854 -39.953 1.00 93.81 824 ILE A N 1
ATOM 6638 C CA . ILE A 1 824 ? 16.276 3.896 -39.020 1.00 93.81 824 ILE A CA 1
ATOM 6639 C C . ILE A 1 824 ? 15.268 2.985 -38.288 1.00 93.81 824 ILE A C 1
ATOM 6641 O O . ILE A 1 824 ? 15.593 1.843 -37.978 1.00 93.81 824 ILE A O 1
ATOM 6645 N N . ASP A 1 825 ? 14.057 3.482 -38.015 1.00 94.06 825 ASP A N 1
ATOM 6646 C CA . ASP A 1 825 ? 12.983 2.783 -37.290 1.00 94.06 825 ASP A CA 1
ATOM 6647 C C . ASP A 1 825 ? 11.841 2.295 -38.204 1.00 94.06 825 ASP A C 1
ATOM 6649 O O . ASP A 1 825 ? 10.763 1.943 -37.723 1.00 94.06 825 ASP A O 1
ATOM 6653 N N . GLY A 1 826 ? 12.035 2.316 -39.527 1.00 92.88 826 GLY A N 1
ATOM 6654 C CA . GLY A 1 826 ? 11.035 1.878 -40.507 1.00 92.88 826 GLY A CA 1
ATOM 6655 C C . GLY A 1 826 ? 9.964 2.917 -40.871 1.00 92.88 826 GLY A C 1
ATOM 6656 O O . GLY A 1 826 ? 9.116 2.645 -41.716 1.00 92.88 826 GLY A O 1
ATOM 6657 N N . ALA A 1 827 ? 9.990 4.114 -40.276 1.00 93.75 827 ALA A N 1
ATOM 6658 C CA . ALA A 1 827 ? 9.112 5.221 -40.670 1.00 93.75 827 ALA A CA 1
ATOM 6659 C C . ALA A 1 827 ? 9.536 5.814 -42.032 1.00 93.75 827 ALA A C 1
ATOM 6661 O O . ALA A 1 827 ? 10.732 5.831 -42.309 1.00 93.75 827 ALA A O 1
ATOM 6662 N N . PRO A 1 828 ? 8.625 6.342 -42.872 1.00 93.38 828 PRO A N 1
ATOM 6663 C CA . PRO A 1 828 ? 8.997 6.932 -44.161 1.00 93.38 828 PRO A CA 1
ATOM 6664 C C . PRO A 1 828 ? 10.024 8.067 -44.019 1.00 93.38 828 PRO A C 1
ATOM 6666 O O . PRO A 1 828 ? 9.822 8.996 -43.238 1.00 93.38 828 PRO A O 1
ATOM 6669 N N . ARG A 1 829 ? 11.109 8.011 -44.800 1.00 90.44 829 ARG A N 1
ATOM 6670 C CA . ARG A 1 829 ? 12.169 9.038 -44.850 1.00 90.44 829 ARG A CA 1
ATOM 6671 C C . ARG A 1 829 ? 11.799 10.214 -45.756 1.00 90.44 829 ARG A C 1
ATOM 6673 O O . ARG A 1 829 ? 12.308 11.314 -45.571 1.00 90.44 829 ARG A O 1
ATOM 6680 N N . GLY A 1 830 ? 10.913 9.983 -46.725 1.00 86.38 830 GLY A N 1
ATOM 6681 C CA . GLY A 1 830 ? 10.444 11.003 -47.667 1.00 86.38 830 GLY A CA 1
ATOM 6682 C C . GLY A 1 830 ? 11.272 11.126 -48.952 1.00 86.38 830 GLY A C 1
ATOM 6683 O O . GLY A 1 830 ? 10.995 12.010 -49.758 1.00 86.38 830 GLY A O 1
ATOM 6684 N N . ASN A 1 831 ? 12.257 10.249 -49.183 1.00 85.44 831 ASN A N 1
ATOM 6685 C CA . ASN A 1 831 ? 12.915 10.126 -50.486 1.00 85.44 831 ASN A CA 1
ATOM 6686 C C . ASN A 1 831 ? 12.008 9.393 -51.492 1.00 85.44 831 ASN A C 1
ATOM 6688 O O . ASN A 1 831 ? 11.350 8.411 -51.156 1.00 85.44 831 ASN A O 1
ATOM 6692 N N . ASN A 1 832 ? 12.001 9.863 -52.742 1.00 76.00 832 ASN A N 1
ATOM 6693 C CA . ASN A 1 832 ? 11.222 9.285 -53.842 1.00 76.00 832 ASN A CA 1
ATOM 6694 C C . ASN A 1 832 ? 12.120 8.491 -54.805 1.00 76.00 832 ASN A C 1
ATOM 6696 O O . ASN A 1 832 ? 13.330 8.709 -54.873 1.00 76.00 832 ASN A O 1
ATOM 6700 N N . THR A 1 833 ? 11.533 7.597 -55.606 1.00 78.00 833 THR A N 1
ATOM 6701 C CA . THR A 1 833 ? 12.217 6.998 -56.766 1.00 78.00 833 THR A CA 1
ATOM 6702 C C . THR A 1 833 ? 12.747 8.115 -57.682 1.00 78.00 833 THR A C 1
ATOM 6704 O O . THR A 1 833 ? 11.992 9.047 -57.959 1.00 78.00 833 THR A O 1
ATOM 6707 N N . PRO A 1 834 ? 13.997 8.053 -58.180 1.00 88.81 834 PRO A N 1
ATOM 6708 C CA . PRO A 1 834 ? 14.909 6.904 -58.188 1.00 88.81 834 PRO A CA 1
ATOM 6709 C C . PRO A 1 834 ? 15.982 6.867 -57.077 1.00 88.81 834 PRO A C 1
ATOM 6711 O O . PRO A 1 834 ? 16.921 6.082 -57.179 1.00 88.81 834 PRO A O 1
ATOM 6714 N N . TYR A 1 835 ? 15.859 7.667 -56.015 1.00 93.56 835 TYR A N 1
ATOM 6715 C CA . TYR A 1 835 ? 16.895 7.890 -54.989 1.00 93.56 835 TYR A CA 1
ATOM 6716 C C . TYR A 1 835 ? 16.987 6.783 -53.917 1.00 93.56 835 TYR A C 1
ATOM 6718 O O . TYR A 1 835 ? 16.976 7.048 -52.710 1.00 93.56 835 TYR A O 1
ATOM 6726 N N . VAL A 1 836 ? 17.059 5.527 -54.365 1.00 94.50 836 VAL A N 1
ATOM 6727 C CA . VAL A 1 836 ? 17.216 4.323 -53.532 1.00 94.50 836 VAL A CA 1
ATOM 6728 C C . VAL A 1 836 ? 18.291 3.388 -54.097 1.00 94.50 836 VAL A C 1
ATOM 6730 O O . VAL A 1 836 ? 18.594 3.434 -55.291 1.00 94.50 836 VAL A O 1
ATOM 6733 N N . LEU A 1 837 ? 18.872 2.548 -53.243 1.00 95.88 837 LEU A N 1
ATOM 6734 C CA . LEU A 1 837 ? 19.865 1.540 -53.607 1.00 95.88 837 LEU A CA 1
ATOM 6735 C C . LEU A 1 837 ? 19.210 0.269 -54.184 1.00 95.88 837 LEU A C 1
ATOM 6737 O O . LEU A 1 837 ? 18.069 -0.047 -53.840 1.00 95.88 837 LEU A O 1
ATOM 6741 N N . PRO A 1 838 ? 19.933 -0.483 -55.037 1.00 96.00 838 PRO A N 1
ATOM 6742 C CA . PRO A 1 838 ? 21.251 -0.162 -55.589 1.00 96.00 838 PRO A CA 1
ATOM 6743 C C . PRO A 1 838 ? 21.190 0.937 -56.657 1.00 96.00 838 PRO A C 1
ATOM 6745 O O . PRO A 1 838 ? 20.214 1.052 -57.402 1.00 96.00 838 PRO A O 1
ATOM 6748 N N . VAL A 1 839 ? 22.277 1.701 -56.803 1.00 96.00 839 VAL A N 1
ATOM 6749 C CA . VAL A 1 839 ? 22.445 2.588 -57.962 1.00 96.00 839 VAL A CA 1
ATOM 6750 C C . VAL A 1 839 ? 22.703 1.740 -59.202 1.00 96.00 839 VAL A C 1
ATOM 6752 O O . VAL A 1 839 ? 23.710 1.040 -59.298 1.00 96.00 839 VAL A O 1
ATOM 6755 N N . ARG A 1 840 ? 21.798 1.813 -60.173 1.00 93.44 840 ARG A N 1
ATOM 6756 C CA . ARG A 1 840 ? 21.807 0.972 -61.372 1.00 93.44 840 ARG A CA 1
ATOM 6757 C C . ARG A 1 840 ? 21.308 1.730 -62.597 1.00 93.44 840 ARG A C 1
ATOM 6759 O O . ARG A 1 840 ? 20.938 2.902 -62.530 1.00 93.44 840 ARG A O 1
ATOM 6766 N N . GLN A 1 841 ? 21.239 1.026 -63.722 1.00 90.38 841 GLN A N 1
ATOM 6767 C CA . GLN A 1 841 ? 20.513 1.507 -64.890 1.00 90.38 841 GLN A CA 1
ATOM 6768 C C . GLN A 1 841 ? 19.059 1.845 -64.522 1.00 90.38 841 GLN A C 1
ATOM 6770 O O . GLN A 1 841 ? 18.340 1.019 -63.957 1.00 90.38 841 GLN A O 1
ATOM 6775 N N . GLY A 1 842 ? 18.641 3.070 -64.845 1.00 89.50 842 GLY A N 1
ATOM 6776 C CA . GLY A 1 842 ? 17.340 3.625 -64.469 1.00 89.50 842 GLY A CA 1
ATOM 6777 C C . GLY A 1 842 ? 17.339 4.409 -63.155 1.00 89.50 842 GLY A C 1
ATOM 6778 O O . GLY A 1 842 ? 16.356 5.094 -62.887 1.00 89.50 842 GLY A O 1
ATOM 6779 N N . SER A 1 843 ? 18.424 4.372 -62.372 1.00 93.25 843 SER A N 1
ATOM 6780 C CA . SER A 1 843 ? 18.535 5.169 -61.144 1.00 93.25 843 SER A CA 1
ATOM 6781 C C . SER A 1 843 ? 18.854 6.644 -61.416 1.00 93.25 843 SER A C 1
ATOM 6783 O O . SER A 1 843 ? 18.600 7.491 -60.572 1.00 93.25 843 SER A O 1
ATOM 6785 N N . HIS A 1 844 ? 19.386 6.983 -62.594 1.00 93.31 844 HIS A N 1
ATOM 6786 C CA . HIS A 1 844 ? 19.666 8.371 -62.949 1.00 93.31 844 HIS A CA 1
ATOM 6787 C C . HIS A 1 844 ? 18.376 9.101 -63.385 1.00 93.31 844 HIS A C 1
ATOM 6789 O O . HIS A 1 844 ? 17.722 8.642 -64.326 1.00 93.31 844 HIS A O 1
ATOM 6795 N N . PRO A 1 845 ? 18.032 10.273 -62.809 1.00 90.31 845 PRO A N 1
ATOM 6796 C CA . PRO A 1 845 ? 16.763 10.966 -63.078 1.00 90.31 845 PRO A CA 1
ATOM 6797 C C . PRO A 1 845 ? 16.580 11.372 -64.552 1.00 90.31 845 PRO A C 1
ATOM 6799 O O . PRO A 1 845 ? 15.474 11.316 -65.081 1.00 90.31 845 PRO A O 1
ATOM 6802 N N . PHE A 1 846 ? 17.674 11.721 -65.242 1.00 88.69 846 PHE A N 1
ATOM 6803 C CA . PHE A 1 846 ? 17.643 12.152 -66.651 1.00 88.69 846 PHE A CA 1
ATOM 6804 C C . PHE A 1 846 ? 18.030 11.081 -67.688 1.00 88.69 846 PHE A C 1
ATOM 6806 O O . PHE A 1 846 ? 17.581 11.148 -68.831 1.00 88.69 846 PHE A O 1
ATOM 6813 N N . TYR A 1 847 ? 18.838 10.077 -67.323 1.00 89.56 847 TYR A N 1
ATOM 6814 C CA . TYR A 1 847 ? 19.426 9.115 -68.262 1.00 89.56 847 TYR A CA 1
ATOM 6815 C C . TYR A 1 847 ? 19.017 7.693 -67.896 1.00 89.56 847 TYR A C 1
ATOM 6817 O O . TYR A 1 847 ? 19.636 7.026 -67.071 1.00 89.56 847 TYR A O 1
ATOM 6825 N N . ARG A 1 848 ? 17.977 7.187 -68.558 1.00 85.62 848 ARG A N 1
ATOM 6826 C CA . ARG A 1 848 ? 17.423 5.866 -68.235 1.00 85.62 848 ARG A CA 1
ATOM 6827 C C . ARG A 1 848 ? 18.414 4.721 -68.480 1.00 85.62 848 ARG A C 1
ATOM 6829 O O . ARG A 1 848 ? 18.311 3.697 -67.819 1.00 85.62 848 ARG A O 1
ATOM 6836 N N . ASN A 1 849 ? 19.347 4.855 -69.431 1.00 84.56 849 ASN A N 1
ATOM 6837 C CA . ASN A 1 849 ? 20.236 3.781 -69.921 1.00 84.56 849 ASN A CA 1
ATOM 6838 C C . ASN A 1 849 ? 21.651 3.806 -69.334 1.00 84.56 849 ASN A C 1
ATOM 6840 O O . ASN A 1 849 ? 22.559 3.173 -69.876 1.00 84.56 849 ASN A O 1
ATOM 6844 N N . LEU A 1 850 ? 21.837 4.555 -68.253 1.00 89.06 850 LEU A N 1
ATOM 6845 C CA . LEU A 1 850 ? 23.138 4.806 -67.662 1.00 89.06 850 LEU A CA 1
ATOM 6846 C C . LEU A 1 850 ? 23.330 3.972 -66.393 1.00 89.06 850 LEU A C 1
ATOM 6848 O O . LEU A 1 850 ? 22.574 4.120 -65.437 1.00 89.06 850 LEU A O 1
ATOM 6852 N N . ALA A 1 851 ? 24.367 3.138 -66.381 1.00 90.38 851 ALA A N 1
ATOM 6853 C CA . ALA A 1 851 ? 24.963 2.586 -65.169 1.00 90.38 851 ALA A CA 1
ATOM 6854 C C . ALA A 1 851 ? 26.384 3.147 -65.011 1.00 90.38 851 ALA A C 1
ATOM 6856 O O . ALA A 1 851 ? 26.949 3.703 -65.957 1.00 90.38 851 ALA A O 1
ATOM 6857 N N . VAL A 1 852 ? 26.967 3.011 -63.824 1.00 93.75 852 VAL A N 1
ATOM 6858 C CA . VAL A 1 852 ? 28.309 3.540 -63.541 1.00 93.75 852 VAL A CA 1
ATOM 6859 C C . VAL A 1 852 ? 29.361 2.693 -64.270 1.00 93.75 852 VAL A C 1
ATOM 6861 O O . VAL A 1 852 ? 29.211 1.477 -64.401 1.00 93.75 852 VAL A O 1
ATOM 6864 N N . LYS A 1 853 ? 30.433 3.305 -64.781 1.00 93.06 853 LYS A N 1
ATOM 6865 C CA . LYS A 1 853 ? 31.558 2.573 -65.405 1.00 93.06 853 LYS A CA 1
ATOM 6866 C C . LYS A 1 853 ? 32.618 2.196 -64.371 1.00 93.06 853 LYS A C 1
ATOM 6868 O O . LYS A 1 853 ? 32.842 2.942 -63.416 1.00 93.06 853 LYS A O 1
ATOM 6873 N N . THR A 1 854 ? 33.287 1.058 -64.556 1.00 93.00 854 THR A N 1
ATOM 6874 C CA . THR A 1 854 ? 34.394 0.644 -63.676 1.00 93.00 854 THR A CA 1
ATOM 6875 C C . THR A 1 854 ? 35.505 1.705 -63.677 1.00 93.00 854 THR A C 1
ATOM 6877 O O . THR A 1 854 ? 35.676 2.440 -64.645 1.00 93.00 854 THR A O 1
ATOM 6880 N N . GLY A 1 855 ? 36.241 1.864 -62.576 1.00 90.88 855 GLY A N 1
ATOM 6881 C CA . GLY A 1 855 ? 37.241 2.931 -62.416 1.00 90.88 855 GLY A CA 1
ATOM 6882 C C . GLY A 1 855 ? 36.716 4.260 -61.873 1.00 90.88 855 GLY A C 1
ATOM 6883 O O . GLY A 1 855 ? 37.510 5.004 -61.299 1.00 90.88 855 GLY A O 1
ATOM 6884 N N . TYR A 1 856 ? 35.416 4.557 -61.978 1.00 93.88 856 TYR A N 1
ATOM 6885 C CA . TYR A 1 856 ? 34.818 5.670 -61.235 1.00 93.88 856 TYR A CA 1
ATOM 6886 C C . TYR A 1 856 ? 34.501 5.251 -59.804 1.00 93.88 856 TYR A C 1
ATOM 6888 O O . TYR A 1 856 ? 33.926 4.186 -59.564 1.00 93.88 856 TYR A O 1
ATOM 6896 N N . HIS A 1 857 ? 34.880 6.096 -58.850 1.00 92.12 857 HIS A N 1
ATOM 6897 C CA . HIS A 1 857 ? 34.552 5.896 -57.448 1.00 92.12 857 HIS A CA 1
ATOM 6898 C C . HIS A 1 857 ? 33.184 6.482 -57.110 1.00 92.12 857 HIS A C 1
ATOM 6900 O O . HIS A 1 857 ? 32.758 7.480 -57.693 1.00 92.12 857 HIS A O 1
ATOM 6906 N N . PHE A 1 858 ? 32.518 5.865 -56.144 1.00 95.38 858 PHE A N 1
ATOM 6907 C CA . PHE A 1 858 ? 31.379 6.453 -55.459 1.00 95.38 858 PHE A CA 1
ATOM 6908 C C . PHE A 1 858 ? 31.743 6.726 -54.003 1.00 95.38 858 PHE A C 1
ATOM 6910 O O . PHE A 1 858 ? 32.568 6.031 -53.396 1.00 95.38 858 PHE A O 1
ATOM 6917 N N . LYS A 1 859 ? 31.135 7.769 -53.455 1.00 96.06 859 LYS A N 1
ATOM 6918 C CA . LYS A 1 859 ? 31.296 8.202 -52.071 1.00 96.06 859 LYS A CA 1
ATOM 6919 C C . LYS A 1 859 ? 30.028 7.839 -51.319 1.00 96.06 859 LYS A C 1
ATOM 6921 O O . LYS A 1 859 ? 28.930 7.905 -51.866 1.00 96.06 859 LYS A O 1
ATOM 6926 N N . PHE A 1 860 ? 30.199 7.408 -50.083 1.00 97.25 860 PHE A N 1
ATOM 6927 C CA . PHE A 1 860 ? 29.102 7.023 -49.214 1.00 97.25 860 PHE A CA 1
ATOM 6928 C C . PHE A 1 860 ? 29.402 7.456 -47.789 1.00 97.25 860 PHE A C 1
ATOM 6930 O O . PHE A 1 860 ? 30.564 7.697 -47.424 1.00 97.25 860 PHE A O 1
ATOM 6937 N N . ASP A 1 861 ? 28.351 7.5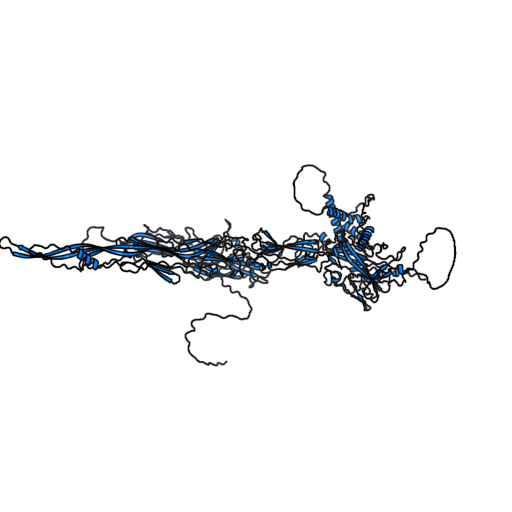16 -46.989 1.00 97.38 861 ASP A N 1
ATOM 6938 C CA . ASP A 1 861 ? 28.470 7.600 -45.547 1.00 97.38 861 ASP A CA 1
ATOM 6939 C C . ASP A 1 861 ? 27.365 6.804 -44.848 1.00 97.38 861 ASP A C 1
ATOM 6941 O O . ASP A 1 861 ? 26.445 6.279 -45.481 1.00 97.38 861 ASP A O 1
ATOM 6945 N N . LEU A 1 862 ? 27.555 6.613 -43.546 1.00 98.12 862 LEU A N 1
ATOM 6946 C CA . LEU A 1 862 ? 26.609 5.968 -42.644 1.00 98.12 862 LEU A CA 1
ATOM 6947 C C . LEU A 1 862 ? 26.793 6.511 -41.233 1.00 98.12 862 LEU A C 1
ATOM 6949 O O . LEU A 1 862 ? 27.807 7.146 -40.917 1.00 98.12 862 LEU A O 1
ATOM 6953 N N . LYS A 1 863 ? 25.837 6.219 -40.356 1.00 98.31 863 LYS A N 1
ATOM 6954 C CA . LYS A 1 863 ? 25.857 6.687 -38.973 1.00 98.31 863 LYS A CA 1
ATOM 6955 C C . LYS A 1 863 ? 25.939 5.541 -37.984 1.00 98.31 863 LYS A C 1
ATOM 6957 O O . LYS A 1 863 ? 25.433 4.444 -38.213 1.00 98.31 863 LYS A O 1
ATOM 6962 N N . THR A 1 864 ? 26.528 5.847 -36.839 1.00 98.19 864 THR A N 1
ATOM 6963 C CA . THR A 1 864 ? 26.419 5.047 -35.625 1.00 98.19 864 THR A CA 1
ATOM 6964 C C . THR A 1 864 ? 25.886 5.901 -34.482 1.00 98.19 864 THR A C 1
ATOM 6966 O O . THR A 1 864 ? 26.046 7.122 -34.473 1.00 98.19 864 THR A O 1
ATOM 6969 N N . LYS A 1 865 ? 25.215 5.273 -33.518 1.00 96.06 865 LYS A N 1
ATOM 6970 C CA . LYS A 1 865 ? 24.903 5.868 -32.214 1.00 96.06 865 LYS A CA 1
ATOM 6971 C C . LYS A 1 865 ? 25.306 4.909 -31.103 1.00 96.06 865 LYS A C 1
ATOM 6973 O O . LYS A 1 865 ? 25.135 3.705 -31.276 1.00 96.06 865 LYS A O 1
ATOM 6978 N N . GLY A 1 866 ? 25.817 5.446 -30.000 1.00 93.50 866 GLY A N 1
ATOM 6979 C CA . GLY A 1 866 ? 26.404 4.681 -28.898 1.00 93.50 866 GLY A CA 1
ATOM 6980 C C . GLY A 1 866 ? 27.922 4.846 -28.801 1.00 93.50 866 GLY A C 1
ATOM 6981 O O . GLY A 1 866 ? 28.477 5.863 -29.225 1.00 93.50 866 GLY A O 1
ATOM 6982 N N . ASN A 1 867 ? 28.601 3.848 -28.246 1.00 93.69 867 ASN A N 1
ATOM 6983 C CA . ASN A 1 867 ? 30.015 3.852 -27.878 1.00 93.69 867 ASN A CA 1
ATOM 6984 C C . ASN A 1 867 ? 30.924 3.530 -29.080 1.00 93.69 867 ASN A C 1
ATOM 6986 O O . ASN A 1 867 ? 31.735 2.615 -29.024 1.00 93.69 867 ASN A O 1
ATOM 6990 N N . MET A 1 868 ? 30.769 4.268 -30.183 1.00 92.56 868 MET A N 1
ATOM 6991 C CA . MET A 1 868 ? 31.579 4.148 -31.411 1.00 92.56 868 MET A CA 1
ATOM 6992 C C . MET A 1 868 ? 32.490 5.375 -31.622 1.00 92.56 868 MET A C 1
ATOM 6994 O O . MET A 1 868 ? 32.822 5.753 -32.751 1.00 92.56 868 MET A O 1
ATOM 6998 N N . PHE A 1 869 ? 32.857 6.048 -30.527 1.00 85.88 869 PHE A N 1
ATOM 6999 C CA . PHE A 1 869 ? 33.655 7.279 -30.504 1.00 85.88 869 PHE A CA 1
ATOM 7000 C C . PHE A 1 869 ? 35.096 7.082 -29.992 1.00 85.88 869 PHE A C 1
ATOM 7002 O O . PHE A 1 869 ? 35.892 8.025 -30.005 1.00 85.88 869 PHE A O 1
ATOM 7009 N N . GLY A 1 870 ? 35.484 5.867 -29.609 1.00 79.19 870 GLY A N 1
ATOM 7010 C CA . GLY A 1 870 ? 36.847 5.505 -29.231 1.00 79.19 870 GLY A CA 1
ATOM 7011 C C . GLY A 1 870 ? 37.842 5.637 -30.387 1.00 79.19 870 GLY A C 1
ATOM 7012 O O . GLY A 1 870 ? 37.475 5.674 -31.564 1.00 79.19 870 GLY A O 1
ATOM 7013 N N . ALA A 1 871 ? 39.132 5.731 -30.054 1.00 72.06 871 ALA A N 1
ATOM 7014 C CA . ALA A 1 871 ? 40.207 5.891 -31.040 1.00 72.06 871 ALA A CA 1
ATOM 7015 C C . ALA A 1 871 ? 40.455 4.625 -31.883 1.00 72.06 871 ALA A C 1
ATOM 7017 O O . ALA A 1 871 ? 40.960 4.716 -32.999 1.00 72.06 871 ALA A O 1
ATOM 7018 N N . GLN A 1 872 ? 40.099 3.455 -31.346 1.00 79.06 872 GLN A N 1
ATOM 7019 C CA . GLN A 1 872 ? 40.246 2.143 -31.987 1.00 79.06 872 GLN A CA 1
ATOM 7020 C C . GLN A 1 872 ? 38.935 1.612 -32.579 1.00 79.06 872 GLN A C 1
ATOM 7022 O O . GLN A 1 872 ? 38.891 0.485 -33.074 1.00 79.06 872 GLN A O 1
ATOM 7027 N N . ASP A 1 873 ? 37.872 2.411 -32.523 1.00 85.12 873 ASP A N 1
ATOM 7028 C CA . ASP A 1 873 ? 36.595 2.033 -33.106 1.00 85.12 873 ASP A CA 1
ATOM 7029 C C . ASP A 1 873 ? 36.642 2.239 -34.619 1.00 85.12 873 ASP A C 1
ATOM 7031 O O . ASP A 1 873 ? 37.286 3.166 -35.126 1.00 85.12 873 ASP A O 1
ATOM 7035 N N . SER A 1 874 ? 35.971 1.359 -35.354 1.00 90.62 874 SER A N 1
ATOM 7036 C CA . SER A 1 874 ? 35.961 1.400 -36.813 1.00 90.62 874 SER A CA 1
ATOM 7037 C C . SER A 1 874 ? 34.723 0.744 -37.415 1.00 90.62 874 SER A C 1
ATOM 7039 O O . SER A 1 874 ? 33.989 0.019 -36.743 1.00 90.62 874 SER A O 1
ATOM 7041 N N . ILE A 1 875 ? 34.494 1.003 -38.701 1.00 97.56 875 ILE A N 1
ATOM 7042 C CA . ILE A 1 875 ? 33.501 0.291 -39.507 1.00 97.56 875 ILE A CA 1
ATOM 7043 C C . ILE A 1 875 ? 34.227 -0.636 -40.470 1.00 97.56 875 ILE A C 1
ATOM 7045 O O . ILE A 1 875 ? 35.011 -0.171 -41.300 1.00 97.56 875 ILE A O 1
ATOM 7049 N N . ARG A 1 876 ? 33.934 -1.933 -40.392 1.00 95.38 876 ARG A N 1
ATOM 7050 C CA . ARG A 1 876 ? 34.398 -2.928 -41.356 1.00 95.38 876 ARG A CA 1
ATOM 7051 C C . ARG A 1 876 ? 33.354 -3.100 -42.447 1.00 95.38 876 ARG A C 1
ATOM 7053 O O . ARG A 1 876 ? 32.190 -3.363 -42.162 1.00 95.38 876 ARG A O 1
ATOM 7060 N N . ILE A 1 877 ? 33.782 -2.978 -43.698 1.00 97.38 877 ILE A N 1
ATOM 7061 C CA . ILE A 1 877 ? 32.953 -3.250 -44.871 1.00 97.38 877 ILE A CA 1
ATOM 7062 C C . ILE A 1 877 ? 33.634 -4.347 -45.678 1.00 97.38 877 ILE A C 1
ATOM 7064 O O . ILE A 1 877 ? 34.815 -4.232 -45.997 1.00 97.38 877 ILE A O 1
ATOM 7068 N N . THR A 1 878 ? 32.895 -5.400 -46.017 1.00 96.00 878 THR A N 1
ATOM 7069 C CA . THR A 1 878 ? 33.401 -6.527 -46.817 1.00 96.00 878 THR A CA 1
ATOM 7070 C C . THR A 1 878 ? 32.657 -6.576 -48.152 1.00 96.00 878 THR A C 1
ATOM 7072 O O . THR A 1 878 ? 31.535 -7.089 -48.196 1.00 96.00 878 THR A O 1
ATOM 7075 N N . PRO A 1 879 ? 33.224 -5.997 -49.228 1.00 96.62 879 PRO A N 1
ATOM 7076 C CA . PRO A 1 879 ? 32.644 -6.076 -50.559 1.00 96.62 879 PRO A CA 1
ATOM 7077 C C . PRO A 1 879 ? 32.685 -7.490 -51.145 1.00 96.62 879 PRO A C 1
ATOM 7079 O O . PRO A 1 879 ? 33.702 -8.179 -51.072 1.00 96.62 879 PRO A O 1
ATOM 7082 N N . THR A 1 880 ? 31.603 -7.887 -51.810 1.00 96.75 880 THR A N 1
ATOM 7083 C CA . THR A 1 880 ? 31.546 -9.081 -52.661 1.00 96.75 880 THR A CA 1
ATOM 7084 C C . THR A 1 880 ? 30.986 -8.732 -54.037 1.00 96.75 880 THR A C 1
ATOM 7086 O O . THR A 1 880 ? 30.333 -7.700 -54.216 1.00 96.75 880 THR A O 1
ATOM 7089 N N . PHE A 1 881 ? 31.270 -9.580 -55.028 1.00 97.69 881 PHE A N 1
ATOM 7090 C CA . PHE A 1 881 ? 30.954 -9.304 -56.427 1.00 97.69 881 PHE A CA 1
ATOM 7091 C C . PHE A 1 881 ? 30.081 -10.398 -57.022 1.00 97.69 881 PHE A C 1
ATOM 7093 O O . PHE A 1 881 ? 30.375 -11.594 -56.926 1.00 97.69 881 PHE A O 1
ATOM 7100 N N . SER A 1 882 ? 29.016 -9.977 -57.690 1.00 97.75 882 SER A N 1
ATOM 7101 C CA . SER A 1 882 ? 28.190 -10.855 -58.510 1.00 97.75 882 SER A CA 1
ATOM 7102 C C . SER A 1 882 ? 27.975 -10.251 -59.890 1.00 97.75 882 SER A C 1
ATOM 7104 O O . SER A 1 882 ? 28.256 -9.076 -60.118 1.00 97.75 882 SER A O 1
ATOM 7106 N N . TYR A 1 883 ? 27.532 -11.070 -60.832 1.00 97.62 883 TYR A N 1
ATOM 7107 C CA . TYR A 1 883 ? 27.214 -10.646 -62.183 1.00 97.62 883 TYR A CA 1
ATOM 7108 C C . TYR A 1 883 ? 25.760 -10.949 -62.496 1.00 97.62 883 TYR A C 1
ATOM 7110 O O . TYR A 1 883 ? 25.257 -12.025 -62.162 1.00 97.62 883 TYR A O 1
ATOM 7118 N N . VAL A 1 884 ? 25.111 -10.008 -63.174 1.00 96.31 884 VAL A N 1
ATOM 7119 C CA . VAL A 1 884 ? 23.767 -10.174 -63.723 1.00 96.31 884 VAL A CA 1
ATOM 7120 C C . VAL A 1 884 ? 23.777 -9.823 -65.215 1.00 96.31 884 VAL A C 1
ATOM 7122 O O . VAL A 1 884 ? 24.357 -8.796 -65.587 1.00 96.31 884 VAL A O 1
ATOM 7125 N N . PRO A 1 885 ? 23.185 -10.663 -66.085 1.00 95.31 885 PRO A N 1
ATOM 7126 C CA . PRO A 1 885 ? 23.025 -10.347 -67.502 1.00 95.31 885 PRO A CA 1
ATOM 7127 C C . PRO A 1 885 ? 22.266 -9.037 -67.723 1.00 95.31 885 PRO A C 1
ATOM 7129 O O . PRO A 1 885 ? 21.508 -8.581 -66.862 1.00 95.31 885 PRO A O 1
ATOM 7132 N N . ARG A 1 886 ? 22.446 -8.430 -68.898 1.00 91.69 886 ARG A N 1
ATOM 7133 C CA . ARG A 1 886 ? 21.735 -7.201 -69.274 1.00 91.69 886 ARG A CA 1
ATOM 7134 C C . ARG A 1 886 ? 20.212 -7.378 -69.263 1.00 91.69 886 ARG A C 1
ATOM 7136 O O . ARG A 1 886 ? 19.508 -6.426 -68.947 1.00 91.69 886 ARG A O 1
ATOM 7143 N N . GLU A 1 887 ? 19.723 -8.574 -69.569 1.00 91.06 887 GLU A N 1
ATOM 7144 C CA . GLU A 1 887 ? 18.302 -8.937 -69.609 1.00 91.06 887 GLU A CA 1
ATOM 7145 C C . GLU A 1 887 ? 17.704 -9.221 -68.218 1.00 91.06 887 GLU A C 1
ATOM 7147 O O . GLU A 1 887 ? 16.551 -9.640 -68.107 1.00 91.06 887 GLU A O 1
ATOM 7152 N N . GLY A 1 888 ? 18.473 -9.009 -67.147 1.00 91.44 888 GLY A N 1
ATOM 7153 C CA . GLY A 1 888 ? 18.041 -9.262 -65.779 1.00 91.44 888 GLY A CA 1
ATOM 7154 C C . GLY A 1 888 ? 18.235 -10.711 -65.330 1.00 91.44 888 GLY A C 1
ATOM 7155 O O . GLY A 1 888 ? 19.053 -11.463 -65.865 1.00 91.44 888 GLY A O 1
ATOM 7156 N N . GLY A 1 889 ? 17.503 -11.095 -64.289 1.00 93.88 889 GLY A N 1
ATOM 7157 C CA . GLY A 1 889 ? 17.582 -12.394 -63.629 1.00 93.88 889 GLY A CA 1
ATOM 7158 C C . GLY A 1 889 ? 18.271 -12.346 -62.265 1.00 93.88 889 GLY A C 1
ATOM 7159 O O . GLY A 1 889 ? 18.360 -11.305 -61.611 1.00 93.88 889 GLY A O 1
ATOM 7160 N N . THR A 1 890 ? 18.722 -13.515 -61.808 1.00 94.50 890 THR A N 1
ATOM 7161 C CA . THR A 1 890 ? 19.364 -13.686 -60.499 1.00 94.50 890 THR A CA 1
ATOM 7162 C C . THR A 1 890 ? 20.882 -13.500 -60.599 1.00 94.50 890 THR A C 1
ATOM 7164 O O . THR A 1 890 ? 21.525 -14.263 -61.325 1.00 94.50 890 THR A O 1
ATOM 7167 N N . PRO A 1 891 ? 21.482 -12.554 -59.849 1.00 94.69 891 PRO A N 1
ATOM 7168 C CA . PRO A 1 891 ? 22.929 -12.386 -59.815 1.00 94.69 891 PRO A CA 1
ATOM 7169 C C . PRO A 1 891 ? 23.648 -13.633 -59.282 1.00 94.69 891 PRO A C 1
ATOM 7171 O O . PRO A 1 891 ? 23.252 -14.212 -58.262 1.00 94.69 891 PRO A O 1
ATOM 7174 N N . PHE A 1 892 ? 24.747 -14.022 -59.930 1.00 95.50 892 PHE A N 1
ATOM 7175 C CA . PHE A 1 892 ? 25.603 -15.142 -59.515 1.00 95.50 892 PHE A CA 1
ATOM 7176 C C . PHE A 1 892 ? 27.031 -14.665 -59.203 1.00 95.50 892 PHE A C 1
ATOM 7178 O O . PHE A 1 892 ? 27.482 -13.686 -59.793 1.00 95.50 892 PHE A O 1
ATOM 7185 N N . PRO A 1 893 ? 27.756 -15.309 -58.270 1.00 97.19 893 PRO A N 1
ATOM 7186 C CA . PRO A 1 893 ? 29.066 -14.830 -57.833 1.00 97.19 893 PRO A CA 1
ATOM 7187 C C . PRO A 1 893 ? 30.124 -14.917 -58.943 1.00 97.19 893 PRO A C 1
ATOM 7189 O O . PRO A 1 893 ? 30.133 -15.859 -59.748 1.00 97.19 893 PRO A O 1
ATOM 7192 N N . VAL A 1 894 ? 31.035 -13.942 -58.963 1.00 97.06 894 VAL A N 1
ATOM 7193 C CA . VAL A 1 894 ? 32.094 -13.814 -59.977 1.00 97.06 894 VAL A CA 1
ATOM 7194 C C . VAL A 1 894 ? 33.456 -13.517 -59.368 1.00 97.06 894 VAL A C 1
ATOM 7196 O O . VAL A 1 894 ? 33.556 -12.904 -58.309 1.00 97.06 894 VAL A O 1
ATOM 7199 N N . ASP A 1 895 ? 34.502 -13.926 -60.082 1.00 95.31 895 ASP A N 1
ATOM 7200 C CA . ASP A 1 895 ? 35.869 -13.486 -59.834 1.00 95.31 895 ASP A CA 1
ATOM 7201 C C . ASP A 1 895 ? 36.205 -12.334 -60.788 1.00 95.31 895 ASP A C 1
ATOM 7203 O O . ASP A 1 895 ? 35.885 -12.375 -61.982 1.00 95.31 895 ASP A O 1
ATOM 7207 N N . LEU A 1 896 ? 36.849 -11.299 -60.251 1.00 95.19 896 LEU A N 1
ATOM 7208 C CA . LEU A 1 896 ? 37.246 -10.105 -60.989 1.00 95.19 896 LEU A CA 1
ATOM 7209 C C . LEU A 1 896 ? 38.762 -10.077 -61.150 1.00 95.19 896 LEU A C 1
ATOM 7211 O O . LEU A 1 896 ? 39.490 -10.321 -60.189 1.00 95.19 896 LEU A O 1
ATOM 7215 N N . TYR A 1 897 ? 39.230 -9.743 -62.346 1.00 92.62 897 TYR A N 1
ATOM 7216 C CA . TYR A 1 897 ? 40.647 -9.666 -62.680 1.00 92.62 897 TYR A CA 1
ATOM 7217 C C . TYR A 1 897 ? 40.983 -8.290 -63.241 1.00 92.62 897 TYR A C 1
ATOM 7219 O O . TYR A 1 897 ? 40.231 -7.749 -64.047 1.00 92.62 897 TYR A O 1
ATOM 7227 N N . TYR A 1 898 ? 42.125 -7.733 -62.857 1.00 91.38 898 TYR A N 1
ATOM 7228 C CA . TYR A 1 898 ? 42.654 -6.501 -63.440 1.00 91.38 898 TYR A CA 1
ATOM 7229 C C . TYR A 1 898 ? 44.110 -6.689 -63.852 1.00 91.38 898 TYR A C 1
ATOM 7231 O O . TYR A 1 898 ? 44.758 -7.664 -63.480 1.00 91.38 898 TYR A O 1
ATOM 7239 N N . SER A 1 899 ? 44.627 -5.750 -64.635 1.00 86.75 899 SER A N 1
ATOM 7240 C CA . SER A 1 899 ? 46.028 -5.756 -65.050 1.00 86.75 899 SER A CA 1
ATOM 7241 C C . SER A 1 899 ? 46.683 -4.429 -64.689 1.00 86.75 899 SER A C 1
ATOM 7243 O O . SER A 1 899 ? 46.073 -3.360 -64.781 1.00 86.75 899 SER A O 1
ATOM 7245 N N . THR A 1 900 ? 47.933 -4.503 -64.257 1.00 82.06 900 THR A N 1
ATOM 7246 C CA . THR A 1 900 ? 48.816 -3.355 -64.051 1.00 82.06 900 THR A CA 1
ATOM 7247 C C . THR A 1 900 ? 49.745 -3.206 -65.257 1.00 82.06 900 THR A C 1
ATOM 7249 O O . THR A 1 900 ? 49.671 -3.972 -66.213 1.00 82.06 900 THR A O 1
ATOM 7252 N N . ALA A 1 901 ? 50.642 -2.219 -65.236 1.00 78.75 901 ALA A N 1
ATOM 7253 C CA . ALA A 1 901 ? 51.653 -2.086 -66.286 1.00 78.75 901 ALA A CA 1
ATOM 7254 C C . ALA A 1 901 ? 52.661 -3.257 -66.312 1.00 78.75 901 ALA A C 1
ATOM 7256 O O . ALA A 1 901 ? 53.339 -3.448 -67.319 1.00 78.75 901 ALA A O 1
ATOM 7257 N N . THR A 1 902 ? 52.787 -4.011 -65.214 1.00 76.81 902 THR A N 1
ATOM 7258 C CA . THR A 1 902 ? 53.826 -5.037 -65.020 1.00 76.81 902 THR A CA 1
ATOM 7259 C C . THR A 1 902 ? 53.277 -6.451 -64.851 1.00 76.81 902 THR A C 1
ATOM 7261 O O . THR A 1 902 ? 53.998 -7.411 -65.101 1.00 76.81 902 THR A O 1
ATOM 7264 N N . GLU A 1 903 ? 52.018 -6.593 -64.441 1.00 80.12 903 GLU A N 1
ATOM 7265 C CA . GLU A 1 903 ? 51.375 -7.875 -64.150 1.00 80.12 903 GLU A CA 1
ATOM 7266 C C . GLU A 1 903 ? 49.974 -7.910 -64.765 1.00 80.12 903 GLU A C 1
ATOM 7268 O O . GLU A 1 903 ? 49.193 -6.974 -64.593 1.00 80.12 903 GLU A O 1
ATOM 7273 N N . ASN A 1 904 ? 49.650 -8.999 -65.464 1.00 82.75 904 ASN A N 1
ATOM 7274 C CA . ASN A 1 904 ? 48.350 -9.202 -66.100 1.00 82.75 904 ASN A CA 1
ATOM 7275 C C . ASN A 1 904 ? 47.510 -10.203 -65.305 1.00 82.75 904 ASN A C 1
ATOM 7277 O O . ASN A 1 904 ? 48.060 -11.142 -64.732 1.00 82.75 904 ASN A O 1
ATOM 7281 N N . LEU A 1 905 ? 46.182 -10.048 -65.350 1.00 85.94 905 LEU A N 1
ATOM 7282 C CA . LEU A 1 905 ? 45.222 -10.986 -64.749 1.00 85.94 905 LEU A CA 1
ATOM 7283 C C . LEU A 1 905 ? 45.450 -11.211 -63.240 1.00 85.94 905 LEU A C 1
ATOM 7285 O O . LEU A 1 905 ? 45.452 -12.342 -62.755 1.00 85.94 905 LEU A O 1
ATOM 7289 N N . ILE A 1 906 ? 45.592 -10.129 -62.478 1.00 89.31 906 ILE A N 1
ATOM 7290 C CA . ILE A 1 906 ? 45.577 -10.164 -61.013 1.00 89.31 906 ILE A CA 1
ATOM 7291 C C . ILE A 1 906 ? 44.132 -10.337 -60.551 1.00 89.31 906 ILE A C 1
ATOM 7293 O O . ILE A 1 906 ? 43.295 -9.462 -60.784 1.00 89.31 906 ILE A O 1
ATOM 7297 N N . LYS A 1 907 ? 43.833 -11.452 -59.881 1.00 91.56 907 LYS A N 1
ATOM 7298 C CA . LYS A 1 907 ? 42.522 -11.679 -59.261 1.00 91.56 907 LYS A CA 1
ATOM 7299 C C . LYS A 1 907 ? 42.347 -10.741 -58.065 1.00 91.56 907 LYS A C 1
ATOM 7301 O O . LYS A 1 907 ? 43.177 -10.755 -57.157 1.00 91.56 907 LYS A O 1
ATOM 7306 N N . ILE A 1 908 ? 41.258 -9.980 -58.030 1.00 92.44 908 ILE A N 1
ATOM 7307 C CA . ILE A 1 908 ? 40.889 -9.143 -56.883 1.00 92.44 908 ILE A CA 1
ATOM 7308 C C . ILE A 1 908 ? 40.750 -10.017 -55.628 1.00 92.44 908 ILE A C 1
ATOM 7310 O O . ILE A 1 908 ? 40.079 -11.049 -55.658 1.00 92.44 908 ILE A O 1
ATOM 7314 N N . GLY A 1 909 ? 41.402 -9.607 -54.537 1.00 87.12 909 GLY A N 1
ATOM 7315 C CA . GLY A 1 909 ? 41.437 -10.344 -53.269 1.00 87.12 909 GLY A CA 1
ATOM 7316 C C . GLY A 1 909 ? 42.421 -11.520 -53.218 1.00 87.12 909 GLY A C 1
ATOM 7317 O O . GLY A 1 909 ? 42.521 -12.174 -52.188 1.00 87.12 909 GLY A O 1
ATOM 7318 N N . SER A 1 910 ? 43.161 -11.807 -54.294 1.00 88.19 910 SER A N 1
ATOM 7319 C CA . SER A 1 910 ? 44.221 -12.826 -54.263 1.00 88.19 910 SER A CA 1
ATOM 7320 C C . SER A 1 910 ? 45.484 -12.329 -53.547 1.00 88.19 910 SER A C 1
ATOM 7322 O O . SER A 1 910 ? 45.674 -11.121 -53.407 1.00 88.19 910 SER A O 1
ATOM 7324 N N . PRO A 1 911 ? 46.422 -13.215 -53.158 1.00 85.69 911 PRO A N 1
ATOM 7325 C CA . PRO A 1 911 ? 47.709 -12.797 -52.601 1.00 85.69 911 PRO A CA 1
ATOM 7326 C C . PRO A 1 911 ? 48.515 -11.852 -53.507 1.00 85.69 911 PRO A C 1
ATOM 7328 O O . PRO A 1 911 ? 49.349 -11.100 -52.997 1.00 85.69 911 PRO A O 1
ATOM 7331 N N . GLN A 1 912 ? 48.286 -11.887 -54.823 1.00 85.19 912 GLN A N 1
ATOM 7332 C CA . GLN A 1 912 ? 48.884 -10.997 -55.822 1.00 85.19 912 GLN A CA 1
ATOM 7333 C C . GLN A 1 912 ? 48.235 -9.602 -55.835 1.00 85.19 912 GLN A C 1
ATOM 7335 O O . GLN A 1 912 ? 48.855 -8.645 -56.291 1.00 85.19 912 GLN A O 1
ATOM 7340 N N . ASP A 1 913 ? 47.020 -9.450 -55.305 1.00 87.75 913 ASP A N 1
ATOM 7341 C CA . ASP A 1 913 ? 46.343 -8.160 -55.204 1.00 87.75 913 ASP A CA 1
ATOM 7342 C C . ASP A 1 913 ? 46.961 -7.305 -54.089 1.00 87.75 913 ASP A C 1
ATOM 7344 O O . ASP A 1 913 ? 46.665 -7.453 -52.902 1.00 87.75 913 ASP A O 1
ATOM 7348 N N . LYS A 1 914 ? 47.879 -6.414 -54.475 1.00 86.06 914 LYS A N 1
ATOM 7349 C CA . LYS A 1 914 ? 48.580 -5.509 -53.548 1.00 86.06 914 LYS A CA 1
ATOM 7350 C C . LYS A 1 914 ? 48.023 -4.085 -53.538 1.00 86.06 914 LYS A C 1
ATOM 7352 O O . LYS A 1 914 ? 48.535 -3.246 -52.794 1.00 86.06 914 LYS A O 1
ATOM 7357 N N . VAL A 1 915 ? 46.992 -3.789 -54.332 1.00 86.19 915 VAL A N 1
ATOM 7358 C CA . VAL A 1 915 ? 46.454 -2.428 -54.463 1.00 86.19 915 VAL A CA 1
ATOM 7359 C C . VAL A 1 915 ? 45.718 -2.011 -53.189 1.00 86.19 915 VAL A C 1
ATOM 7361 O O . VAL A 1 915 ? 44.786 -2.671 -52.738 1.00 86.19 915 VAL A O 1
ATOM 7364 N N . GLN A 1 916 ? 46.138 -0.876 -52.629 1.00 87.38 916 GLN A N 1
ATOM 7365 C CA . GLN A 1 916 ? 45.523 -0.261 -51.455 1.00 87.38 916 GLN A CA 1
ATOM 7366 C C . GLN A 1 916 ? 44.518 0.821 -51.859 1.00 87.38 916 GLN A C 1
ATOM 7368 O O . GLN A 1 916 ? 44.659 1.490 -52.889 1.00 87.38 916 GLN A O 1
ATOM 7373 N N . ARG A 1 917 ? 43.503 1.013 -51.023 1.00 87.81 917 ARG A N 1
ATOM 7374 C CA . ARG A 1 917 ? 42.428 1.989 -51.188 1.00 87.81 917 ARG A CA 1
ATOM 7375 C C . ARG A 1 917 ? 42.607 3.105 -50.174 1.00 87.81 917 ARG A C 1
ATOM 7377 O O . ARG A 1 917 ? 42.913 2.852 -49.017 1.00 87.81 917 ARG A O 1
ATOM 7384 N N . TYR A 1 918 ? 42.374 4.342 -50.600 1.00 89.44 918 TYR A N 1
ATOM 7385 C CA . TYR A 1 918 ? 42.508 5.512 -49.740 1.00 89.44 918 TYR A CA 1
ATOM 7386 C C . TYR A 1 918 ? 41.239 6.353 -49.768 1.00 89.44 918 TYR A C 1
ATOM 7388 O O . TYR A 1 918 ? 40.575 6.429 -50.796 1.00 89.44 918 TYR A O 1
ATOM 7396 N N . THR A 1 919 ? 40.931 7.007 -48.651 1.00 89.88 919 THR A N 1
ATOM 7397 C CA . THR A 1 919 ? 39.831 7.973 -48.532 1.00 89.88 919 THR A CA 1
ATOM 7398 C C . THR A 1 919 ? 40.340 9.272 -47.909 1.00 89.88 919 THR A C 1
ATOM 7400 O O . THR A 1 919 ? 41.243 9.255 -47.073 1.00 89.88 919 THR A O 1
ATOM 7403 N N . ILE A 1 920 ? 39.765 10.401 -48.321 1.00 89.94 920 ILE A N 1
ATOM 7404 C CA . ILE A 1 920 ? 39.967 11.720 -47.709 1.00 89.94 920 ILE A CA 1
ATOM 7405 C C . ILE A 1 920 ? 38.636 12.145 -47.079 1.00 89.94 920 ILE A C 1
ATOM 7407 O O . ILE A 1 920 ? 37.596 12.056 -47.739 1.00 89.94 920 ILE A O 1
ATOM 7411 N N . LEU A 1 921 ? 38.668 12.581 -45.813 1.00 88.25 921 LEU A N 1
ATOM 7412 C CA . LEU A 1 921 ? 37.469 12.950 -45.049 1.00 88.25 921 LEU A CA 1
ATOM 7413 C C . LEU A 1 921 ? 36.753 14.159 -45.664 1.00 88.25 921 LEU A C 1
ATOM 7415 O O . LEU A 1 921 ? 35.584 14.063 -46.011 1.00 88.25 921 LEU A O 1
ATOM 7419 N N . ASN A 1 922 ? 37.452 15.284 -45.824 1.00 89.44 922 ASN A N 1
ATOM 7420 C CA . ASN A 1 922 ? 36.906 16.535 -46.357 1.00 89.44 922 ASN A CA 1
ATOM 7421 C C . ASN A 1 922 ? 37.300 16.719 -47.832 1.00 89.44 922 ASN A C 1
ATOM 7423 O O . ASN A 1 922 ? 37.882 17.730 -48.227 1.00 89.44 922 ASN A O 1
ATOM 7427 N N . ASP A 1 923 ? 37.051 15.683 -48.634 1.00 89.81 923 ASP A N 1
ATOM 7428 C CA . ASP A 1 923 ? 37.125 15.780 -50.091 1.00 89.81 923 ASP A CA 1
ATOM 7429 C C . ASP A 1 923 ? 36.011 16.723 -50.595 1.00 89.81 923 ASP A C 1
ATOM 7431 O O . ASP A 1 923 ? 34.869 16.571 -50.148 1.00 89.81 923 ASP A O 1
ATOM 7435 N N . PRO A 1 924 ? 36.290 17.667 -51.518 1.00 84.94 924 PRO A N 1
ATOM 7436 C CA . PRO A 1 924 ? 35.304 18.652 -51.973 1.00 84.94 924 PRO A CA 1
ATOM 7437 C C . PRO A 1 924 ? 33.987 18.059 -52.485 1.00 84.94 924 PRO A C 1
ATOM 7439 O O . PRO A 1 924 ? 32.955 18.709 -52.386 1.00 84.94 924 PRO A O 1
ATOM 7442 N N . LEU A 1 925 ? 33.996 16.832 -53.014 1.00 85.31 925 LEU A N 1
ATOM 7443 C CA . LEU A 1 925 ? 32.789 16.181 -53.528 1.00 85.31 925 LEU A CA 1
ATOM 7444 C C . LEU A 1 925 ? 31.903 15.574 -52.425 1.00 85.31 925 LEU A C 1
ATOM 7446 O O . LEU A 1 925 ? 30.771 15.196 -52.709 1.00 85.31 925 LEU A O 1
ATOM 7450 N N . ARG A 1 926 ? 32.389 15.463 -51.179 1.00 87.75 926 ARG A N 1
ATOM 7451 C CA . ARG A 1 926 ? 31.612 14.940 -50.035 1.00 87.75 926 ARG A CA 1
ATOM 7452 C C . ARG A 1 926 ? 30.713 15.981 -49.382 1.00 87.75 926 ARG A C 1
ATOM 7454 O O . ARG A 1 926 ? 29.793 15.593 -48.674 1.00 87.75 926 ARG A O 1
ATOM 7461 N N . ASN A 1 927 ? 31.008 17.270 -49.571 1.00 83.88 927 ASN A N 1
ATOM 7462 C CA . ASN A 1 927 ? 30.303 18.379 -48.922 1.00 83.88 927 ASN A CA 1
ATOM 7463 C C . ASN A 1 927 ? 30.129 18.176 -47.399 1.00 83.88 927 ASN A C 1
ATOM 7465 O O . ASN A 1 927 ? 29.036 18.371 -46.869 1.00 83.88 927 ASN A O 1
ATOM 7469 N N . VAL A 1 928 ? 31.192 17.761 -46.692 1.00 90.06 928 VAL A N 1
ATOM 7470 C CA . VAL A 1 928 ? 31.142 17.591 -45.228 1.00 90.06 928 VAL A CA 1
ATOM 7471 C C . VAL A 1 928 ? 30.814 18.944 -44.581 1.00 90.06 928 VAL A C 1
ATOM 7473 O O . VAL A 1 928 ? 31.555 19.900 -44.824 1.00 90.06 928 VAL A O 1
ATOM 7476 N N . PRO A 1 929 ? 29.748 19.059 -43.766 1.00 91.88 929 PRO A N 1
ATOM 7477 C CA . PRO A 1 929 ? 29.379 20.337 -43.171 1.00 91.88 929 PRO A CA 1
ATOM 7478 C C . PRO A 1 929 ? 30.483 20.890 -42.263 1.00 91.88 929 PRO A C 1
ATOM 7480 O O . PRO A 1 929 ? 31.055 20.169 -41.441 1.00 91.88 929 PRO A O 1
ATOM 7483 N N . ASP A 1 930 ? 30.749 22.194 -42.368 1.00 89.56 930 ASP A N 1
ATOM 7484 C CA . ASP A 1 930 ? 31.808 22.848 -41.591 1.00 89.56 930 ASP A CA 1
ATOM 7485 C C . ASP A 1 930 ? 31.597 22.708 -40.078 1.00 89.56 930 ASP A C 1
ATOM 7487 O O . ASP A 1 930 ? 32.569 22.578 -39.333 1.00 89.56 930 ASP A O 1
ATOM 7491 N N . ASP A 1 931 ? 30.346 22.694 -39.617 1.00 90.38 931 ASP A N 1
ATOM 7492 C CA . ASP A 1 931 ? 30.028 22.547 -38.197 1.00 90.38 931 ASP A CA 1
ATOM 7493 C C . ASP A 1 931 ? 30.338 21.135 -37.673 1.00 90.38 931 ASP A C 1
ATOM 7495 O O . ASP A 1 931 ? 30.832 21.010 -36.555 1.00 90.38 931 ASP A O 1
ATOM 7499 N N . GLU A 1 932 ? 30.192 20.079 -38.488 1.00 92.12 932 GLU A N 1
ATOM 7500 C CA . GLU A 1 932 ? 30.634 18.726 -38.107 1.00 92.12 932 GLU A CA 1
ATOM 7501 C C . GLU A 1 932 ? 32.154 18.680 -37.888 1.00 92.12 932 GLU A C 1
ATOM 7503 O O . GLU A 1 932 ? 32.645 18.076 -36.927 1.00 92.12 932 GLU A O 1
ATOM 7508 N N . LEU A 1 933 ? 32.913 19.344 -38.769 1.00 88.38 933 LEU A N 1
ATOM 7509 C CA . LEU A 1 933 ? 34.372 19.415 -38.678 1.00 88.38 933 LEU A CA 1
ATOM 7510 C C . LEU A 1 933 ? 34.814 20.217 -37.451 1.00 88.38 933 LEU A C 1
ATOM 7512 O O . LEU A 1 933 ? 35.708 19.774 -36.730 1.00 88.38 933 LEU A O 1
ATOM 7516 N N . LYS A 1 934 ? 34.177 21.367 -37.192 1.00 88.88 934 LYS A N 1
ATOM 7517 C CA . LYS A 1 934 ? 34.436 22.189 -35.999 1.00 88.88 934 LYS A CA 1
ATOM 7518 C C . LYS A 1 934 ? 34.146 21.405 -34.723 1.00 88.88 934 LYS A C 1
ATOM 7520 O O . LYS A 1 934 ? 35.008 21.320 -33.857 1.00 88.88 934 LYS A O 1
ATOM 7525 N N . ASN A 1 935 ? 32.970 20.789 -34.629 1.00 87.88 935 ASN A N 1
ATOM 7526 C CA . ASN A 1 935 ? 32.550 20.017 -33.464 1.00 87.88 935 ASN A CA 1
ATOM 7527 C C . ASN A 1 935 ? 33.508 18.862 -33.165 1.00 87.88 935 ASN A C 1
ATOM 7529 O O . ASN A 1 935 ? 33.937 18.676 -32.027 1.00 87.88 935 ASN A O 1
ATOM 7533 N N . THR A 1 936 ? 33.905 18.125 -34.202 1.00 87.25 936 THR A N 1
ATOM 7534 C CA . THR A 1 936 ? 34.867 17.026 -34.071 1.00 87.25 936 THR A CA 1
ATOM 7535 C C . THR A 1 936 ? 36.237 17.534 -33.613 1.00 87.25 936 THR A C 1
ATOM 7537 O O . THR A 1 936 ? 36.842 16.944 -32.718 1.00 87.25 936 THR A O 1
ATOM 7540 N N . ALA A 1 937 ? 36.709 18.656 -34.167 1.00 82.94 937 ALA A N 1
ATOM 7541 C CA . ALA A 1 937 ? 37.967 19.277 -33.760 1.00 82.94 937 ALA A CA 1
ATOM 7542 C C . ALA A 1 937 ? 37.947 19.727 -32.291 1.00 82.94 937 ALA A C 1
ATOM 7544 O O . ALA A 1 937 ? 38.908 19.482 -31.563 1.00 82.94 937 ALA A O 1
ATOM 7545 N N . LEU A 1 938 ? 36.844 20.337 -31.846 1.00 83.06 938 LEU A N 1
ATOM 7546 C CA . LEU A 1 938 ? 36.654 20.779 -30.464 1.00 83.06 938 LEU A CA 1
ATOM 7547 C C . LEU A 1 938 ? 36.625 19.604 -29.486 1.00 83.06 938 LEU A C 1
ATOM 7549 O O . LEU A 1 938 ? 37.300 19.663 -28.463 1.00 83.06 938 LEU A O 1
ATOM 7553 N N . TYR A 1 939 ? 35.920 18.522 -29.818 1.00 83.44 939 TYR A N 1
ATOM 7554 C CA . TYR A 1 939 ? 35.930 17.299 -29.012 1.00 83.44 939 TYR A CA 1
ATOM 7555 C C . TYR A 1 939 ? 37.342 16.716 -28.877 1.00 83.44 939 TYR A C 1
ATOM 7557 O O . TYR A 1 939 ? 37.790 16.371 -27.786 1.00 83.44 939 TYR A O 1
ATOM 7565 N N . MET A 1 940 ? 38.080 16.631 -29.986 1.00 75.25 940 MET A N 1
ATOM 7566 C CA . MET A 1 940 ? 39.453 16.123 -29.978 1.00 75.25 940 MET A CA 1
ATOM 7567 C C . MET A 1 940 ? 40.416 17.024 -29.197 1.00 75.25 940 MET A C 1
ATOM 7569 O O . MET A 1 940 ? 41.366 16.532 -28.586 1.00 75.25 940 MET A O 1
ATOM 7573 N N . TYR A 1 941 ? 40.192 18.337 -29.232 1.00 76.12 941 TYR A N 1
ATOM 7574 C CA . TYR A 1 941 ? 40.948 19.306 -28.449 1.00 76.12 941 TYR A CA 1
ATOM 7575 C C . TYR A 1 941 ? 40.640 19.192 -26.951 1.00 76.12 941 TYR A C 1
ATOM 7577 O O . TYR A 1 941 ? 41.564 19.188 -26.143 1.00 76.12 941 TYR A O 1
ATOM 7585 N N . ASP A 1 942 ? 39.372 19.023 -26.576 1.00 75.19 942 ASP A N 1
ATOM 7586 C CA . ASP A 1 942 ? 38.972 18.796 -25.185 1.00 75.19 942 ASP A CA 1
ATOM 7587 C C . ASP A 1 942 ? 39.583 17.505 -24.623 1.00 75.19 942 ASP A C 1
ATOM 7589 O O . ASP A 1 942 ? 40.195 17.515 -23.554 1.00 75.19 942 ASP A O 1
ATOM 7593 N N . LEU A 1 943 ? 39.549 16.419 -25.401 1.00 71.75 943 LEU A N 1
ATOM 7594 C CA . LEU A 1 943 ? 40.200 15.160 -25.042 1.00 71.75 943 LEU A CA 1
ATOM 7595 C C . LEU A 1 943 ? 41.710 15.352 -24.793 1.00 71.75 943 LEU A C 1
ATOM 7597 O O . LEU A 1 943 ? 42.229 14.876 -23.780 1.00 71.75 943 LEU A O 1
ATOM 7601 N N . LEU A 1 944 ? 42.392 16.108 -25.668 1.00 65.56 944 LEU A N 1
ATOM 7602 C CA . LEU A 1 944 ? 43.801 16.484 -25.497 1.00 65.56 944 LEU A CA 1
ATOM 7603 C C . LEU A 1 944 ? 44.031 17.251 -24.185 1.00 65.56 944 LEU A C 1
ATOM 7605 O O . LEU A 1 944 ? 44.962 16.932 -23.440 1.00 65.56 944 LEU A O 1
ATOM 7609 N N . LEU A 1 945 ? 43.202 18.254 -23.885 1.00 66.00 945 LEU A N 1
ATOM 7610 C CA . LEU A 1 945 ? 43.318 19.046 -22.658 1.00 66.00 945 LEU A CA 1
ATOM 7611 C C . LEU A 1 945 ? 43.175 18.169 -21.411 1.00 66.00 945 LEU A C 1
ATOM 7613 O O . LEU A 1 945 ? 44.027 18.238 -20.518 1.00 66.00 945 LEU A O 1
ATOM 7617 N N . GLN A 1 946 ? 42.168 17.293 -21.372 1.00 66.38 946 GLN A N 1
ATOM 7618 C CA . GLN A 1 946 ? 41.967 16.356 -20.264 1.00 66.38 946 GLN A CA 1
ATOM 7619 C C . GLN A 1 946 ? 43.225 15.506 -20.015 1.00 66.38 946 GLN A C 1
ATOM 7621 O O . GLN A 1 946 ? 43.658 15.345 -18.873 1.00 66.38 946 GLN A O 1
ATOM 7626 N N . GLN A 1 947 ? 43.881 15.030 -21.074 1.00 55.53 947 GLN A N 1
ATOM 7627 C CA . GLN A 1 947 ? 45.098 14.219 -20.968 1.00 55.53 947 GLN A CA 1
ATOM 7628 C C . GLN A 1 947 ? 46.305 15.028 -20.466 1.00 55.53 947 GLN A C 1
ATOM 7630 O O . GLN A 1 947 ? 47.065 14.539 -19.627 1.00 55.53 947 GLN A O 1
ATOM 7635 N N . THR A 1 948 ? 46.465 16.285 -20.898 1.00 52.09 948 THR A N 1
ATOM 7636 C CA . THR A 1 948 ? 47.562 17.151 -20.420 1.00 52.09 948 THR A CA 1
ATOM 7637 C C . THR A 1 948 ? 47.459 17.490 -18.927 1.00 52.09 948 THR A C 1
ATOM 7639 O O . THR A 1 948 ? 48.484 17.543 -18.239 1.00 52.09 948 THR A O 1
ATOM 7642 N N . HIS A 1 949 ? 46.244 17.639 -18.385 1.00 49.97 949 HIS A N 1
ATOM 7643 C CA . HIS A 1 949 ? 46.019 17.866 -16.953 1.00 49.97 949 HIS A CA 1
ATOM 7644 C C . HIS A 1 949 ? 46.381 16.641 -16.088 1.00 49.97 949 HIS A C 1
ATOM 7646 O O . HIS A 1 949 ? 47.005 16.800 -15.033 1.00 49.97 949 HIS A O 1
ATOM 7652 N N . PHE A 1 950 ? 46.097 15.416 -16.553 1.00 43.00 950 PHE A N 1
ATOM 7653 C CA . PHE A 1 950 ? 46.492 14.172 -15.869 1.00 43.00 950 PHE A CA 1
ATOM 7654 C C . PHE A 1 950 ? 48.016 13.953 -15.816 1.00 43.00 950 PHE A C 1
ATOM 7656 O O . PHE A 1 950 ? 48.528 13.370 -14.850 1.00 43.00 950 PHE A O 1
ATOM 7663 N N . SER A 1 951 ? 48.760 14.438 -16.816 1.00 36.75 951 SER A N 1
ATOM 7664 C CA . SER A 1 951 ? 50.229 14.383 -16.835 1.00 36.75 951 SER A CA 1
ATOM 7665 C C . SER A 1 951 ? 50.888 15.418 -15.909 1.00 36.75 951 SER A C 1
ATOM 7667 O O . SER A 1 951 ? 51.986 15.168 -15.411 1.00 36.75 951 SER A O 1
ATOM 7669 N N . GLN A 1 952 ? 50.238 16.553 -15.618 1.00 36.28 952 GLN A N 1
ATOM 7670 C CA . GLN A 1 952 ? 50.780 17.571 -14.703 1.00 36.28 952 GLN A CA 1
ATOM 7671 C C . GLN A 1 952 ? 50.565 17.242 -13.214 1.00 36.28 952 GLN A C 1
ATOM 7673 O O . GLN A 1 952 ? 51.431 17.561 -12.400 1.00 36.28 952 GLN A O 1
ATOM 7678 N N . GLN A 1 953 ? 49.478 16.551 -12.847 1.00 36.25 953 GLN A N 1
ATOM 7679 C CA . GLN A 1 953 ? 49.213 16.136 -11.456 1.00 36.25 953 GLN A CA 1
ATOM 7680 C C . GLN A 1 953 ? 50.045 14.927 -10.977 1.00 36.25 953 GLN A C 1
ATOM 7682 O O . GLN A 1 953 ? 50.118 14.682 -9.778 1.00 36.25 953 GLN A O 1
ATOM 7687 N N . ASN A 1 954 ? 50.713 14.198 -11.880 1.00 33.97 954 ASN A N 1
ATOM 7688 C CA . ASN A 1 954 ? 51.530 13.015 -11.559 1.00 33.97 954 ASN A CA 1
ATOM 7689 C C . ASN A 1 954 ? 53.054 13.263 -11.609 1.00 33.97 954 ASN A C 1
ATOM 7691 O O . ASN A 1 954 ? 53.834 12.313 -11.703 1.00 33.97 954 ASN A O 1
ATOM 7695 N N . LYS A 1 955 ? 53.516 14.519 -11.528 1.00 27.09 955 LYS A N 1
ATOM 7696 C CA . LYS A 1 955 ? 54.943 14.802 -11.290 1.00 27.09 955 LYS A CA 1
ATOM 7697 C C . LYS A 1 955 ? 55.293 14.405 -9.844 1.00 27.09 955 LYS A C 1
ATOM 7699 O O . LYS A 1 955 ? 54.595 14.854 -8.937 1.00 27.09 955 LYS A O 1
ATOM 7704 N N . PRO A 1 956 ? 56.354 13.614 -9.581 1.00 30.58 956 PRO A N 1
ATOM 7705 C CA . PRO A 1 956 ? 56.738 13.301 -8.211 1.00 30.58 956 PRO A CA 1
ATOM 7706 C C . PRO A 1 956 ? 57.117 14.600 -7.495 1.00 30.58 956 PRO A C 1
ATOM 7708 O O . PRO A 1 956 ? 58.075 15.272 -7.883 1.00 30.58 956 PRO A O 1
ATOM 7711 N N . MET A 1 957 ? 56.371 14.955 -6.447 1.00 28.00 957 MET A N 1
ATOM 7712 C CA . MET A 1 957 ? 56.846 15.913 -5.456 1.00 28.00 957 MET A CA 1
ATOM 7713 C C . MET A 1 957 ? 58.110 15.316 -4.837 1.00 28.00 957 MET A C 1
ATOM 7715 O O . MET A 1 957 ? 58.085 14.197 -4.319 1.00 28.00 957 MET A O 1
ATOM 7719 N N . GLN A 1 958 ? 59.226 16.040 -4.927 1.00 29.50 958 GLN A N 1
ATOM 7720 C CA . GLN A 1 958 ? 60.434 15.678 -4.201 1.00 29.50 958 GLN A CA 1
ATOM 7721 C C . GLN A 1 958 ? 60.105 15.548 -2.713 1.00 29.50 958 GLN A C 1
ATOM 7723 O O . GLN A 1 958 ? 59.464 16.404 -2.105 1.00 29.50 958 GLN A O 1
ATOM 7728 N N . SER A 1 959 ? 60.532 14.412 -2.181 1.00 27.88 959 SER A N 1
ATOM 7729 C CA . SER A 1 959 ? 60.378 13.948 -0.816 1.00 27.88 959 SER A CA 1
ATOM 7730 C C . SER A 1 959 ? 60.755 14.998 0.226 1.00 27.88 959 SER A C 1
ATOM 7732 O O . SER A 1 959 ? 61.879 15.492 0.211 1.00 27.88 959 SER A O 1
ATOM 7734 N N . ASN A 1 960 ? 59.888 15.183 1.220 1.00 27.00 960 ASN A N 1
ATOM 7735 C CA . ASN A 1 960 ? 60.336 15.305 2.602 1.00 27.00 960 ASN A CA 1
ATOM 7736 C C . ASN A 1 960 ? 59.543 14.320 3.471 1.00 27.00 960 ASN A C 1
ATOM 7738 O O . ASN A 1 960 ? 58.348 14.451 3.705 1.00 27.00 960 ASN A O 1
ATOM 7742 N N . THR A 1 961 ? 60.280 13.281 3.852 1.00 28.22 961 THR A N 1
ATOM 7743 C CA . THR A 1 961 ? 60.124 12.333 4.958 1.00 28.22 961 THR A CA 1
ATOM 7744 C C . THR A 1 961 ? 59.110 12.686 6.052 1.00 28.22 961 THR A C 1
ATOM 7746 O O . THR A 1 961 ? 59.238 13.718 6.704 1.00 28.22 961 THR A O 1
ATOM 7749 N N . SER A 1 962 ? 58.242 11.738 6.418 1.00 26.58 962 SER A N 1
ATOM 7750 C CA . SER A 1 962 ? 58.440 10.834 7.575 1.00 26.58 962 SER A CA 1
ATOM 7751 C C . SER A 1 962 ? 57.114 10.202 8.034 1.00 26.58 962 SER A C 1
ATOM 7753 O O . SER A 1 962 ? 56.098 10.879 8.118 1.00 26.58 962 SER A O 1
ATOM 7755 N N . GLY A 1 963 ? 57.152 8.906 8.377 1.00 28.31 963 GLY A N 1
ATOM 7756 C CA . GLY A 1 963 ? 56.204 8.313 9.333 1.00 28.31 963 GLY A CA 1
ATOM 7757 C C . GLY A 1 963 ? 55.207 7.274 8.810 1.00 28.31 963 GLY A C 1
ATOM 7758 O O . GLY A 1 963 ? 54.034 7.572 8.638 1.00 28.31 963 GLY A O 1
ATOM 7759 N N . ALA A 1 964 ? 55.695 6.040 8.650 1.00 27.45 964 ALA A N 1
ATOM 7760 C CA . ALA A 1 964 ? 55.032 4.750 8.919 1.00 27.45 964 ALA A CA 1
ATOM 7761 C C . ALA A 1 964 ? 53.953 4.794 10.044 1.00 27.45 964 ALA A C 1
ATOM 7763 O O . ALA A 1 964 ? 54.089 5.591 10.964 1.00 27.45 964 ALA A O 1
ATOM 7764 N N . ASN A 1 965 ? 52.911 3.953 10.145 1.00 28.30 965 ASN A N 1
ATOM 7765 C CA . ASN A 1 965 ? 52.610 2.631 9.578 1.00 28.30 965 ASN A CA 1
ATOM 7766 C C . ASN A 1 965 ? 51.110 2.280 9.789 1.00 28.30 965 ASN A C 1
ATOM 7768 O O . ASN A 1 965 ? 50.566 2.575 10.847 1.00 28.30 965 ASN A O 1
ATOM 7772 N N . GLU A 1 966 ? 50.529 1.592 8.793 1.00 29.98 966 GLU A N 1
ATOM 7773 C CA . GLU A 1 966 ? 49.655 0.388 8.831 1.00 29.98 966 GLU A CA 1
ATOM 7774 C C . GLU A 1 966 ? 48.461 0.287 9.824 1.00 29.98 966 GLU A C 1
ATOM 7776 O O . GLU A 1 966 ? 48.604 0.400 11.033 1.00 29.98 966 GLU A O 1
ATOM 7781 N N . SER A 1 967 ? 47.246 -0.113 9.407 1.00 27.31 967 SER A N 1
ATOM 7782 C CA . SER A 1 967 ? 46.976 -1.430 8.792 1.00 27.31 967 SER A CA 1
ATOM 7783 C C . SER A 1 967 ? 45.513 -1.642 8.310 1.00 27.31 967 SER A C 1
ATOM 7785 O O . SER A 1 967 ? 44.580 -1.263 9.006 1.00 27.31 967 SER A O 1
ATOM 7787 N N . LYS A 1 968 ? 45.390 -2.319 7.141 1.00 29.48 968 LYS A N 1
ATOM 7788 C CA . LYS A 1 968 ? 44.479 -3.430 6.704 1.00 29.48 968 LYS A CA 1
ATOM 7789 C C . LYS A 1 968 ? 42.955 -3.323 6.942 1.00 29.48 968 LYS A C 1
ATOM 7791 O O . LYS A 1 968 ? 42.535 -3.036 8.046 1.00 29.48 968 LYS A O 1
ATOM 7796 N N . ALA A 1 969 ? 42.027 -3.722 6.063 1.00 25.86 969 ALA A N 1
ATOM 7797 C CA . ALA A 1 969 ? 41.933 -4.286 4.700 1.00 25.86 969 ALA A CA 1
ATOM 7798 C C . ALA A 1 969 ? 40.415 -4.184 4.317 1.00 25.86 969 ALA A C 1
ATOM 7800 O O . ALA A 1 969 ? 39.593 -4.036 5.215 1.00 25.86 969 ALA A O 1
ATOM 7801 N N . ILE A 1 970 ? 39.943 -4.203 3.062 1.00 23.48 970 ILE A N 1
ATOM 7802 C CA . ILE A 1 970 ? 39.591 -5.398 2.262 1.00 23.48 970 ILE A CA 1
ATOM 7803 C C . ILE A 1 970 ? 39.073 -4.928 0.879 1.00 23.48 970 ILE A C 1
ATOM 7805 O O . ILE A 1 970 ? 38.476 -3.866 0.735 1.00 23.48 970 ILE A O 1
ATOM 7809 N N . SER A 1 971 ? 39.347 -5.779 -0.108 1.00 27.14 971 SER A N 1
ATOM 7810 C CA . SER A 1 971 ? 39.192 -5.734 -1.564 1.00 27.14 971 SER A CA 1
ATOM 7811 C C . SER A 1 971 ? 37.904 -5.178 -2.193 1.00 27.14 971 SER A C 1
ATOM 7813 O O . SER A 1 971 ? 36.806 -5.661 -1.918 1.00 27.14 971 SER A O 1
ATOM 7815 N N . ALA A 1 972 ? 38.097 -4.364 -3.235 1.00 24.94 972 ALA A N 1
ATOM 7816 C CA . ALA A 1 972 ? 37.286 -4.380 -4.449 1.00 24.94 972 ALA A CA 1
ATOM 7817 C C . ALA A 1 972 ? 38.236 -4.479 -5.656 1.00 24.94 972 ALA A C 1
ATOM 7819 O O . ALA A 1 972 ? 39.076 -3.606 -5.870 1.00 24.94 972 ALA A O 1
ATOM 7820 N N . ASN A 1 973 ? 38.136 -5.578 -6.406 1.00 26.30 973 ASN A N 1
ATOM 7821 C CA . ASN A 1 973 ? 38.810 -5.758 -7.689 1.00 26.30 973 ASN A CA 1
ATOM 7822 C C . ASN A 1 973 ? 38.214 -4.766 -8.699 1.00 26.30 973 ASN A C 1
ATOM 7824 O O . ASN A 1 973 ? 37.140 -5.010 -9.243 1.00 26.30 973 ASN A O 1
ATOM 7828 N N . ALA A 1 974 ? 38.913 -3.661 -8.943 1.00 24.61 974 ALA A N 1
ATOM 7829 C CA . ALA A 1 974 ? 38.721 -2.835 -10.126 1.00 24.61 974 ALA A CA 1
ATOM 7830 C C . ALA A 1 974 ? 39.649 -3.366 -11.233 1.00 24.61 974 ALA A C 1
ATOM 7832 O O . ALA A 1 974 ? 40.858 -3.444 -10.993 1.00 24.61 974 ALA A O 1
ATOM 7833 N N . PRO A 1 975 ? 39.148 -3.739 -12.423 1.00 29.67 975 PRO A N 1
ATOM 7834 C CA . PRO A 1 975 ? 40.025 -4.031 -13.541 1.00 29.67 975 PRO A CA 1
ATOM 7835 C C . PRO A 1 975 ? 40.580 -2.710 -14.099 1.00 29.67 975 PRO A C 1
ATOM 7837 O O . PRO A 1 975 ? 39.853 -1.848 -14.585 1.00 29.67 975 PRO A O 1
ATOM 7840 N N . ASP A 1 976 ? 41.895 -2.564 -13.971 1.00 35.44 976 ASP A N 1
ATOM 7841 C CA . ASP A 1 976 ? 42.792 -1.865 -14.889 1.00 35.44 976 ASP A CA 1
ATOM 7842 C C . ASP A 1 976 ? 42.522 -0.397 -15.259 1.00 35.44 976 ASP A C 1
ATOM 7844 O O . ASP A 1 976 ? 42.503 -0.011 -16.429 1.00 35.44 976 ASP A O 1
ATOM 7848 N N . ALA A 1 977 ? 42.563 0.486 -14.259 1.00 34.75 977 ALA A N 1
ATOM 7849 C CA . ALA A 1 977 ? 42.907 1.896 -14.489 1.00 34.75 977 ALA A CA 1
ATOM 7850 C C . ALA A 1 977 ? 44.302 2.074 -15.145 1.00 34.75 977 ALA A C 1
ATOM 7852 O O . ALA A 1 977 ? 44.579 3.110 -15.745 1.00 34.75 977 ALA A O 1
ATOM 7853 N N . ALA A 1 978 ? 45.181 1.064 -15.076 1.00 32.97 978 ALA A N 1
ATOM 7854 C CA . ALA A 1 978 ? 46.503 1.072 -15.707 1.00 32.97 978 ALA A CA 1
ATOM 7855 C C . ALA A 1 978 ? 46.455 0.844 -17.230 1.00 32.97 978 ALA A C 1
ATOM 7857 O O . ALA A 1 978 ? 47.238 1.451 -17.958 1.00 32.97 978 ALA A O 1
ATOM 7858 N N . ILE A 1 979 ? 45.510 0.037 -17.727 1.00 34.81 979 ILE A N 1
ATOM 7859 C CA . ILE A 1 979 ? 45.302 -0.164 -19.168 1.00 34.81 979 ILE A CA 1
ATOM 7860 C C . ILE A 1 979 ? 44.657 1.083 -19.767 1.00 34.81 979 ILE A C 1
ATOM 7862 O O . ILE A 1 979 ? 45.135 1.580 -20.780 1.00 34.81 979 ILE A O 1
ATOM 7866 N N . TRP A 1 980 ? 43.662 1.665 -19.089 1.00 34.75 980 TRP A N 1
ATOM 7867 C CA . TRP A 1 980 ? 43.073 2.938 -19.502 1.00 34.75 980 TRP A CA 1
ATOM 7868 C C . TRP A 1 980 ? 44.090 4.068 -19.493 1.00 34.75 980 TRP A C 1
ATOM 7870 O O . TRP A 1 980 ? 44.126 4.824 -20.445 1.00 34.75 980 TRP A O 1
ATOM 7880 N N . LYS A 1 981 ? 44.997 4.148 -18.517 1.00 32.75 981 LYS A N 1
ATOM 7881 C CA . LYS A 1 981 ? 46.056 5.165 -18.525 1.00 32.75 981 LYS A CA 1
ATOM 7882 C C . LYS A 1 981 ? 46.994 5.026 -19.734 1.00 32.75 981 LYS A C 1
ATOM 7884 O O . LYS A 1 981 ? 47.290 6.024 -20.376 1.00 32.75 981 LYS A O 1
ATOM 7889 N N . VAL A 1 982 ? 47.369 3.801 -20.113 1.00 33.72 982 VAL A N 1
ATOM 7890 C CA . VAL A 1 982 ? 48.217 3.523 -21.291 1.00 33.72 982 VAL A CA 1
ATOM 7891 C C . VAL A 1 982 ? 47.457 3.691 -22.620 1.00 33.72 982 VAL A C 1
ATOM 7893 O O . VAL A 1 982 ? 48.042 4.123 -23.612 1.00 33.72 982 VAL A O 1
ATOM 7896 N N . ILE A 1 983 ? 46.156 3.389 -22.657 1.00 36.09 983 ILE A N 1
ATOM 7897 C CA . ILE A 1 983 ? 45.275 3.565 -23.826 1.00 36.09 983 ILE A CA 1
ATOM 7898 C C . ILE A 1 983 ? 44.885 5.043 -24.013 1.00 36.09 983 ILE A C 1
ATOM 7900 O O . ILE A 1 983 ? 44.897 5.532 -25.140 1.00 36.09 983 ILE A O 1
ATOM 7904 N N . LEU A 1 984 ? 44.620 5.783 -22.930 1.00 38.03 984 LEU A N 1
ATOM 7905 C CA . LEU A 1 984 ? 44.316 7.219 -22.931 1.00 38.03 984 LEU A CA 1
ATOM 7906 C C . LEU A 1 984 ? 45.560 8.065 -23.217 1.00 38.03 984 LEU A C 1
ATOM 7908 O O . LEU A 1 984 ? 45.451 9.014 -23.988 1.00 38.03 984 LEU A O 1
ATOM 7912 N N . GLU A 1 985 ? 46.738 7.713 -22.686 1.00 35.03 985 GLU A N 1
ATOM 7913 C CA . GLU A 1 985 ? 48.002 8.389 -23.034 1.00 35.03 985 GLU A CA 1
ATOM 7914 C C . GLU A 1 985 ? 48.371 8.186 -24.515 1.00 35.03 985 GLU A C 1
ATOM 7916 O O . GLU A 1 985 ? 48.938 9.092 -25.127 1.00 35.03 985 GLU A O 1
ATOM 7921 N N . ARG A 1 986 ? 47.990 7.048 -25.122 1.00 37.47 986 ARG A N 1
ATOM 7922 C CA . ARG A 1 986 ? 48.170 6.760 -26.560 1.00 37.47 986 ARG A CA 1
ATOM 7923 C C . ARG A 1 986 ? 47.111 7.413 -27.455 1.00 37.47 986 ARG A C 1
ATOM 7925 O O . ARG A 1 986 ? 47.451 7.914 -28.523 1.00 37.47 986 ARG A O 1
ATOM 7932 N N . ALA A 1 987 ? 45.848 7.469 -27.029 1.00 38.25 987 ALA A N 1
ATOM 7933 C CA . ALA A 1 987 ? 44.781 8.166 -27.755 1.00 38.25 987 ALA A CA 1
ATOM 7934 C C . ALA A 1 987 ? 45.042 9.687 -27.830 1.00 38.25 987 ALA A C 1
ATOM 7936 O O . ALA A 1 987 ? 44.853 10.281 -28.893 1.00 38.25 987 ALA A O 1
ATOM 7937 N N . ALA A 1 988 ? 45.581 10.275 -26.750 1.00 37.16 988 ALA A N 1
ATOM 7938 C CA . ALA A 1 988 ? 45.995 11.684 -26.653 1.00 37.16 988 ALA A CA 1
ATOM 7939 C C . ALA A 1 988 ? 47.005 12.109 -27.697 1.00 37.16 988 ALA A C 1
ATOM 7941 O O . ALA A 1 988 ? 46.910 13.153 -28.343 1.00 37.16 988 ALA A O 1
ATOM 7942 N N . THR A 1 989 ? 48.014 11.259 -27.820 1.00 39.41 989 THR A N 1
ATOM 7943 C CA . THR A 1 989 ? 49.177 11.488 -28.651 1.00 39.41 989 THR A CA 1
ATOM 7944 C C . THR A 1 989 ? 48.878 11.124 -30.102 1.00 39.41 989 THR A C 1
ATOM 7946 O O . THR A 1 989 ? 49.394 11.784 -30.993 1.00 39.41 989 THR A O 1
ATOM 7949 N N . SER A 1 990 ? 47.973 10.178 -30.376 1.00 44.44 990 SER A N 1
ATOM 7950 C CA . SER A 1 990 ? 47.689 9.667 -31.731 1.00 44.44 990 SER A CA 1
ATOM 7951 C C . SER A 1 990 ? 47.050 10.661 -32.713 1.00 44.44 990 SER A C 1
ATOM 7953 O O . SER A 1 990 ? 47.317 10.586 -33.918 1.00 44.44 990 SER A O 1
ATOM 7955 N N . LEU A 1 991 ? 46.237 11.609 -32.237 1.00 42.94 991 LEU A N 1
ATOM 7956 C CA . LEU A 1 991 ? 45.589 12.608 -33.095 1.00 42.94 991 LEU A CA 1
ATOM 7957 C C . LEU A 1 991 ? 46.536 13.749 -33.475 1.00 42.94 991 LEU A C 1
ATOM 7959 O O . LEU A 1 991 ? 46.548 14.177 -34.630 1.00 42.94 991 LEU A O 1
ATOM 7963 N N . TRP A 1 992 ? 47.386 14.172 -32.536 1.00 45.41 992 TRP A N 1
ATOM 7964 C CA . TRP A 1 992 ? 48.300 15.302 -32.714 1.00 45.41 992 TRP A CA 1
ATOM 7965 C C . TRP A 1 992 ? 49.697 14.891 -33.211 1.00 45.41 992 TRP A C 1
ATOM 7967 O O . TRP A 1 992 ? 50.296 15.615 -34.001 1.00 45.41 992 TRP A O 1
ATOM 7977 N N . GLN A 1 993 ? 50.190 13.686 -32.890 1.00 43.50 993 GLN A N 1
ATOM 7978 C CA . GLN A 1 993 ? 51.412 13.130 -33.506 1.00 43.50 993 GLN A CA 1
ATOM 7979 C C . GLN A 1 993 ? 51.237 12.836 -35.003 1.00 43.50 993 GLN A C 1
ATOM 7981 O O . GLN A 1 993 ? 52.192 12.929 -35.766 1.00 43.50 993 GLN A O 1
ATOM 7986 N N . ASN A 1 994 ? 50.021 12.540 -35.471 1.00 44.38 994 ASN A N 1
ATOM 7987 C CA . ASN A 1 994 ? 49.764 12.271 -36.891 1.00 44.38 994 ASN A CA 1
ATOM 7988 C C . ASN A 1 994 ? 49.835 13.523 -37.795 1.00 44.38 994 ASN A C 1
ATOM 7990 O O . ASN A 1 994 ? 49.701 13.397 -39.012 1.00 44.38 994 ASN A O 1
ATOM 7994 N N . LEU A 1 995 ? 50.077 14.717 -37.237 1.00 40.91 995 LEU A N 1
ATOM 7995 C CA . LEU A 1 995 ? 50.424 15.917 -38.008 1.00 40.91 995 LEU A CA 1
ATOM 7996 C C . LEU A 1 995 ? 51.898 15.943 -38.473 1.00 40.91 995 LEU A C 1
ATOM 7998 O O . LEU A 1 995 ? 52.231 16.796 -39.294 1.00 40.91 995 LEU A O 1
ATOM 8002 N N . THR A 1 996 ? 52.771 15.029 -38.006 1.00 39.88 996 THR A N 1
ATOM 8003 C CA . THR A 1 996 ? 54.233 15.055 -38.270 1.00 39.88 996 THR A CA 1
ATOM 8004 C C . THR A 1 996 ? 54.795 13.881 -39.091 1.00 39.88 996 THR A C 1
ATOM 8006 O O . THR A 1 996 ? 55.994 13.855 -39.361 1.00 39.88 996 THR A O 1
ATOM 8009 N N . GLY A 1 997 ? 53.959 12.955 -39.579 1.00 36.47 997 GLY A N 1
ATOM 8010 C CA . GLY A 1 997 ? 54.352 12.051 -40.674 1.00 36.47 997 GLY A CA 1
ATOM 8011 C C . GLY A 1 997 ? 54.943 10.676 -40.320 1.00 36.47 997 GLY A C 1
ATOM 8012 O O . GLY A 1 997 ? 55.701 10.145 -41.125 1.00 36.47 997 GLY A O 1
ATOM 8013 N N . ILE A 1 998 ? 54.574 10.046 -39.195 1.00 34.22 998 ILE A N 1
ATOM 8014 C CA . ILE A 1 998 ? 54.745 8.587 -38.985 1.00 34.22 998 ILE A CA 1
ATOM 8015 C C . ILE A 1 998 ? 53.426 8.011 -38.432 1.00 34.22 998 ILE A C 1
ATOM 8017 O O . ILE A 1 998 ? 52.852 8.561 -37.496 1.00 34.22 998 ILE A O 1
ATOM 8021 N N . SER A 1 999 ? 52.911 6.959 -39.078 1.00 32.59 999 SER A N 1
ATOM 8022 C CA . SER A 1 999 ? 51.489 6.585 -39.114 1.00 32.59 999 SER A CA 1
ATOM 8023 C C . SER A 1 999 ? 50.983 5.709 -37.955 1.00 32.59 999 SER A C 1
ATOM 8025 O O . SER A 1 999 ? 51.657 4.757 -37.572 1.00 32.59 999 SER A O 1
ATOM 8027 N N . TRP A 1 1000 ? 49.719 5.906 -37.558 1.00 37.94 1000 TRP A N 1
ATOM 8028 C CA . TRP A 1 1000 ? 48.823 4.837 -37.062 1.00 37.94 1000 TRP A CA 1
ATOM 8029 C C . TRP A 1 1000 ? 47.928 4.296 -38.194 1.00 37.94 1000 TRP A C 1
ATOM 8031 O O . TRP A 1 1000 ? 46.750 4.006 -37.994 1.00 37.94 1000 TRP A O 1
ATOM 8041 N N . GLU A 1 1001 ? 48.456 4.235 -39.418 1.00 42.38 1001 GLU A N 1
ATOM 8042 C CA . GLU A 1 1001 ? 47.837 3.408 -40.449 1.00 42.38 1001 GLU A CA 1
ATOM 8043 C C . GLU A 1 1001 ? 47.847 1.970 -39.937 1.00 42.38 1001 GLU A C 1
ATOM 8045 O O . GLU A 1 1001 ? 48.819 1.545 -39.306 1.00 42.38 1001 GLU A O 1
ATOM 8050 N N . ILE A 1 1002 ? 46.790 1.211 -40.229 1.00 41.00 1002 ILE A N 1
ATOM 8051 C CA . ILE A 1 1002 ? 46.980 -0.231 -40.290 1.00 41.00 1002 ILE A CA 1
ATOM 8052 C C . ILE A 1 1002 ? 48.070 -0.415 -41.337 1.00 41.00 1002 ILE A C 1
ATOM 8054 O O . ILE A 1 1002 ? 47.869 -0.059 -42.503 1.00 41.00 1002 ILE A O 1
ATOM 8058 N N . THR A 1 1003 ? 49.252 -0.862 -40.916 1.00 43.41 1003 THR A N 1
ATOM 8059 C CA . THR A 1 1003 ? 50.334 -1.069 -41.875 1.00 43.41 1003 THR A CA 1
ATOM 8060 C C . THR A 1 1003 ? 49.833 -2.057 -42.926 1.00 43.41 1003 THR A C 1
ATOM 8062 O O . THR A 1 1003 ? 48.982 -2.906 -42.640 1.00 43.41 1003 THR A O 1
ATOM 8065 N N . ALA A 1 1004 ? 50.340 -1.981 -44.157 1.00 42.91 1004 ALA A N 1
ATOM 8066 C CA . ALA A 1 1004 ? 49.994 -2.978 -45.173 1.00 42.91 1004 ALA A CA 1
ATOM 8067 C C . ALA A 1 1004 ? 50.205 -4.424 -44.653 1.00 42.91 1004 ALA A C 1
ATOM 8069 O O . ALA A 1 1004 ? 49.486 -5.337 -45.050 1.00 42.91 1004 ALA A O 1
ATOM 8070 N N . GLU A 1 1005 ? 51.135 -4.607 -43.706 1.00 43.91 1005 GLU A N 1
ATOM 8071 C CA . GLU A 1 1005 ? 51.415 -5.852 -42.981 1.00 43.91 1005 GLU A CA 1
ATOM 8072 C C . GLU A 1 1005 ? 50.320 -6.218 -41.966 1.00 43.91 1005 GLU A C 1
ATOM 8074 O O . GLU A 1 1005 ? 49.912 -7.375 -41.902 1.00 43.91 1005 GLU A O 1
ATOM 8079 N N . GLN A 1 1006 ? 49.792 -5.260 -41.197 1.00 46.06 1006 GLN A N 1
ATOM 8080 C CA . GLN A 1 1006 ? 48.658 -5.500 -40.301 1.00 46.06 1006 GLN A CA 1
ATOM 8081 C C . GLN A 1 1006 ? 47.382 -5.832 -41.097 1.00 46.06 1006 GLN A C 1
ATOM 8083 O O . GLN A 1 1006 ? 46.690 -6.781 -40.732 1.00 46.06 1006 GLN A O 1
ATOM 8088 N N . LEU A 1 1007 ? 47.121 -5.155 -42.226 1.00 47.41 1007 LEU A N 1
ATOM 8089 C CA . LEU A 1 1007 ? 46.025 -5.489 -43.152 1.00 47.41 1007 LEU A CA 1
ATOM 8090 C C . LEU A 1 1007 ? 46.206 -6.890 -43.755 1.00 47.41 1007 LEU A C 1
ATOM 8092 O O . LEU A 1 1007 ? 45.250 -7.658 -43.808 1.00 47.41 1007 LEU A O 1
ATOM 8096 N N . GLN A 1 1008 ? 47.432 -7.256 -44.150 1.00 48.25 1008 GLN A N 1
ATOM 8097 C CA . GLN A 1 1008 ? 47.744 -8.614 -44.611 1.00 48.25 1008 GLN A CA 1
ATOM 8098 C C . GLN A 1 1008 ? 47.564 -9.663 -43.510 1.00 48.25 1008 GLN A C 1
ATOM 8100 O O . GLN A 1 1008 ? 47.049 -10.738 -43.797 1.00 48.25 1008 GLN A O 1
ATOM 8105 N N . SER A 1 1009 ? 47.931 -9.367 -42.260 1.00 49.06 1009 SER A N 1
ATOM 8106 C CA . SER A 1 1009 ? 47.751 -10.295 -41.134 1.00 49.06 1009 SER A CA 1
ATOM 8107 C C . SER A 1 1009 ? 46.275 -10.526 -40.789 1.00 49.06 1009 SER A C 1
ATOM 8109 O O . SER A 1 1009 ? 45.893 -11.630 -40.409 1.00 49.06 1009 SER A O 1
ATOM 8111 N N . ILE A 1 1010 ? 45.440 -9.497 -40.963 1.00 47.38 1010 ILE A N 1
ATOM 8112 C CA . ILE A 1 1010 ? 43.986 -9.568 -40.796 1.00 47.38 1010 ILE A CA 1
ATOM 8113 C C . ILE A 1 1010 ? 43.374 -10.394 -41.934 1.00 47.38 1010 ILE A C 1
ATOM 8115 O O . ILE A 1 1010 ? 42.602 -11.309 -41.663 1.00 47.38 1010 ILE A O 1
ATOM 8119 N N . ALA A 1 1011 ? 43.774 -10.132 -43.182 1.00 44.25 1011 ALA A N 1
ATOM 8120 C CA . ALA A 1 1011 ? 43.328 -10.895 -44.347 1.00 44.25 1011 ALA A CA 1
ATOM 8121 C C . ALA A 1 1011 ? 43.733 -12.383 -44.263 1.00 44.25 1011 ALA A C 1
ATOM 8123 O O . ALA A 1 1011 ? 42.917 -13.264 -44.514 1.00 44.25 1011 ALA A O 1
ATOM 8124 N N . GLN A 1 1012 ? 44.961 -12.686 -43.823 1.00 48.28 1012 GLN A N 1
ATOM 8125 C CA . GLN A 1 1012 ? 45.458 -14.063 -43.672 1.00 48.28 1012 GLN A CA 1
ATOM 8126 C C . GLN A 1 1012 ? 44.748 -14.860 -42.567 1.00 48.28 1012 GLN A C 1
ATOM 8128 O O . GLN A 1 1012 ? 44.545 -16.060 -42.732 1.00 48.28 1012 GLN A O 1
ATOM 8133 N N . LYS A 1 1013 ? 44.355 -14.226 -41.453 1.00 48.09 1013 LYS A N 1
ATOM 8134 C CA . LYS A 1 1013 ? 43.600 -14.897 -40.376 1.00 48.09 1013 LYS A CA 1
ATOM 8135 C C . LYS A 1 1013 ? 42.190 -15.320 -40.801 1.00 48.09 1013 LYS A C 1
ATOM 8137 O O . LYS A 1 1013 ? 41.656 -16.266 -40.230 1.00 48.09 1013 LYS A O 1
ATOM 8142 N N . MET A 1 1014 ? 41.604 -14.644 -41.791 1.00 41.12 1014 MET A N 1
ATOM 8143 C CA . MET A 1 1014 ? 40.234 -14.896 -42.252 1.00 41.12 1014 MET A CA 1
ATOM 8144 C C . MET A 1 1014 ? 40.143 -15.961 -43.360 1.00 41.12 1014 MET A C 1
ATOM 8146 O O . MET A 1 1014 ? 39.126 -16.645 -43.441 1.00 41.12 1014 MET A O 1
ATOM 8150 N N . ASP A 1 1015 ? 41.196 -16.160 -44.163 1.00 41.56 1015 ASP A N 1
ATOM 8151 C CA . ASP A 1 1015 ? 41.188 -17.116 -45.288 1.00 41.56 1015 ASP A CA 1
ATOM 8152 C C . ASP A 1 1015 ? 41.421 -18.590 -44.884 1.00 41.56 1015 ASP A C 1
ATOM 8154 O O . ASP A 1 1015 ? 41.146 -19.487 -45.684 1.00 41.56 1015 ASP A O 1
ATOM 8158 N N . ASN A 1 1016 ? 41.910 -18.892 -43.668 1.00 42.00 1016 ASN A N 1
ATOM 8159 C CA . ASN A 1 1016 ? 42.146 -20.285 -43.249 1.00 42.00 1016 ASN A CA 1
ATOM 8160 C C . ASN A 1 1016 ? 42.048 -20.510 -41.715 1.00 42.00 1016 ASN A C 1
ATOM 8162 O O . ASN A 1 1016 ? 43.053 -20.414 -41.008 1.00 42.00 1016 ASN A O 1
ATOM 8166 N N . PRO A 1 1017 ? 40.871 -20.869 -41.162 1.00 39.94 1017 PRO A N 1
ATOM 8167 C CA . PRO A 1 1017 ? 40.666 -20.987 -39.710 1.00 39.94 1017 PRO A CA 1
ATOM 8168 C C . PRO A 1 1017 ? 41.349 -22.201 -39.039 1.00 39.94 1017 PRO A C 1
ATOM 8170 O O . PRO A 1 1017 ? 41.345 -22.296 -37.813 1.00 39.94 1017 PRO A O 1
ATOM 8173 N N . ASN A 1 1018 ? 41.956 -23.123 -39.801 1.00 37.12 1018 ASN A N 1
ATOM 8174 C CA . ASN A 1 1018 ? 42.478 -24.402 -39.289 1.00 37.12 1018 ASN A CA 1
ATOM 8175 C C . ASN A 1 1018 ? 44.016 -24.506 -39.167 1.00 37.12 1018 ASN A C 1
ATOM 8177 O O . ASN A 1 1018 ? 44.505 -25.544 -38.729 1.00 37.12 1018 ASN A O 1
ATOM 8181 N N . GLU A 1 1019 ? 44.795 -23.465 -39.488 1.00 36.38 1019 GLU A N 1
ATOM 8182 C CA . GLU A 1 1019 ? 46.273 -23.474 -39.352 1.00 36.38 1019 GLU A CA 1
ATOM 8183 C C . GLU A 1 1019 ? 46.808 -22.592 -38.205 1.00 36.38 1019 GLU A C 1
ATOM 8185 O O . GLU A 1 1019 ? 47.977 -22.211 -38.169 1.00 36.38 1019 GLU A O 1
ATOM 8190 N N . ALA A 1 1020 ? 45.986 -22.298 -37.194 1.00 35.50 1020 ALA A N 1
ATOM 8191 C CA . ALA A 1 1020 ? 46.386 -21.461 -36.058 1.00 35.50 1020 ALA A CA 1
ATOM 8192 C C . ALA A 1 1020 ? 47.414 -22.106 -35.089 1.00 35.50 1020 ALA A C 1
ATOM 8194 O O . ALA A 1 1020 ? 47.800 -21.475 -34.106 1.00 35.50 1020 ALA A O 1
ATOM 8195 N N . SER A 1 1021 ? 47.881 -23.341 -35.321 1.00 35.19 1021 SER A N 1
ATOM 8196 C CA . SER A 1 1021 ? 48.710 -24.087 -34.356 1.00 35.19 1021 SER A CA 1
ATOM 8197 C C . SER A 1 1021 ? 50.214 -24.161 -34.654 1.00 35.19 1021 SER A C 1
ATOM 8199 O O . SER A 1 1021 ? 50.930 -24.822 -33.903 1.00 35.19 1021 SER A O 1
ATOM 8201 N N . SER A 1 1022 ? 50.745 -23.506 -35.693 1.00 34.00 1022 SER A N 1
ATOM 8202 C CA . SER A 1 1022 ? 52.186 -23.607 -35.995 1.00 34.00 1022 SER A CA 1
ATOM 8203 C C . SER A 1 1022 ? 52.840 -22.321 -36.500 1.00 34.00 1022 SER A C 1
ATOM 8205 O O . SER A 1 1022 ? 53.532 -22.339 -37.511 1.00 34.00 1022 SER A O 1
ATOM 8207 N N . PHE A 1 1023 ? 52.694 -21.215 -35.767 1.00 30.44 1023 PHE A N 1
ATOM 8208 C CA . PHE A 1 1023 ? 53.606 -20.068 -35.878 1.00 30.44 1023 PHE A CA 1
ATOM 8209 C C . PHE A 1 1023 ? 53.865 -19.438 -34.497 1.00 30.44 1023 PHE A C 1
ATOM 8211 O O . PHE A 1 1023 ? 53.427 -18.337 -34.177 1.00 30.44 1023 PHE A O 1
ATOM 8218 N N . ASN A 1 1024 ? 54.608 -20.155 -33.646 1.00 33.56 1024 ASN A N 1
ATOM 8219 C CA . ASN A 1 1024 ? 55.240 -19.566 -32.462 1.00 33.56 1024 ASN A CA 1
ATOM 8220 C C . ASN A 1 1024 ? 56.507 -18.825 -32.904 1.00 33.56 1024 ASN A C 1
ATOM 8222 O O . ASN A 1 1024 ? 57.589 -19.404 -32.969 1.00 33.56 1024 ASN A O 1
ATOM 8226 N N . GLY A 1 1025 ? 56.358 -17.545 -33.242 1.00 29.61 1025 GLY A N 1
ATOM 8227 C CA . GLY A 1 1025 ? 57.471 -16.725 -33.710 1.00 29.61 1025 GLY A CA 1
ATOM 8228 C C . GLY A 1 1025 ? 57.169 -15.233 -33.760 1.00 29.61 1025 GLY A C 1
ATOM 8229 O O . GLY A 1 1025 ? 57.463 -14.602 -34.764 1.00 29.61 1025 GLY A O 1
ATOM 8230 N N . PHE A 1 1026 ? 56.602 -14.654 -32.698 1.00 29.52 1026 PHE A N 1
ATOM 8231 C CA . PHE A 1 1026 ? 56.620 -13.198 -32.500 1.00 29.52 1026 PHE A CA 1
ATOM 8232 C C . PHE A 1 1026 ? 57.692 -12.854 -31.456 1.00 29.52 1026 PHE A C 1
ATOM 8234 O O . PHE A 1 1026 ? 57.401 -12.521 -30.309 1.00 29.52 1026 PHE A O 1
ATOM 8241 N N . SER A 1 1027 ? 58.968 -12.996 -31.835 1.00 28.03 1027 SER A N 1
ATOM 8242 C CA . SER A 1 1027 ? 60.043 -12.320 -31.108 1.00 28.03 1027 SER A CA 1
ATOM 8243 C C . SER A 1 1027 ? 59.977 -10.838 -31.454 1.00 28.03 1027 SER A C 1
ATOM 8245 O O . SER A 1 1027 ? 59.992 -10.482 -32.630 1.00 28.03 1027 SER A O 1
ATOM 8247 N N . THR A 1 1028 ? 59.912 -10.007 -30.420 1.00 26.67 1028 THR A N 1
ATOM 8248 C CA . THR A 1 1028 ? 60.276 -8.585 -30.395 1.00 26.67 1028 THR A CA 1
ATOM 8249 C C . THR A 1 1028 ? 61.013 -8.103 -31.650 1.00 26.67 1028 THR A C 1
ATOM 8251 O O . THR A 1 1028 ? 62.219 -8.321 -31.786 1.00 26.67 1028 THR A O 1
ATOM 8254 N N . ILE A 1 1029 ? 60.312 -7.405 -32.547 1.00 27.27 1029 ILE A N 1
ATOM 8255 C CA . ILE A 1 1029 ? 60.979 -6.539 -33.518 1.00 27.27 1029 ILE A CA 1
ATOM 8256 C C . ILE A 1 1029 ? 61.553 -5.382 -32.703 1.00 27.27 1029 ILE A C 1
ATOM 8258 O O . ILE A 1 1029 ? 60.825 -4.526 -32.200 1.00 27.27 1029 ILE A O 1
ATOM 8262 N N . SER A 1 1030 ? 62.869 -5.407 -32.508 1.00 25.39 1030 SER A N 1
ATOM 8263 C CA . SER A 1 1030 ? 63.622 -4.293 -31.957 1.00 25.39 1030 SER A CA 1
ATOM 8264 C C . SER A 1 1030 ? 63.473 -3.099 -32.895 1.00 25.39 1030 SER A C 1
ATOM 8266 O O . SER A 1 1030 ? 63.987 -3.115 -34.015 1.00 25.39 1030 SER A O 1
ATOM 8268 N N . SER A 1 1031 ? 62.801 -2.047 -32.438 1.00 27.88 1031 SER A N 1
ATOM 8269 C CA . SER A 1 1031 ? 62.858 -0.735 -33.069 1.00 27.88 1031 SER A CA 1
ATOM 8270 C C . SER A 1 1031 ? 64.241 -0.124 -32.825 1.00 27.88 1031 SER A C 1
ATOM 8272 O O . SER A 1 1031 ? 64.426 0.707 -31.937 1.00 27.88 1031 SER A O 1
ATOM 8274 N N . SER A 1 1032 ? 65.241 -0.537 -33.601 1.00 25.73 1032 SER A N 1
ATOM 8275 C CA . SER A 1 1032 ? 66.456 0.251 -33.804 1.00 25.73 1032 SER A CA 1
ATOM 8276 C C . SER A 1 1032 ? 66.161 1.326 -34.853 1.00 25.73 1032 SER A C 1
ATOM 8278 O O . SER A 1 1032 ? 66.631 1.260 -35.986 1.00 25.73 1032 SER A O 1
ATOM 8280 N N . ALA A 1 1033 ? 65.335 2.298 -34.480 1.00 27.64 1033 ALA A N 1
ATOM 8281 C CA . ALA A 1 1033 ? 65.257 3.586 -35.147 1.00 27.64 1033 ALA A CA 1
ATOM 8282 C C . ALA A 1 1033 ? 65.551 4.634 -34.073 1.00 27.64 1033 ALA A C 1
ATOM 8284 O O . ALA A 1 1033 ? 64.854 4.704 -33.061 1.00 27.64 1033 ALA A O 1
ATOM 8285 N N . SER A 1 1034 ? 66.646 5.372 -34.253 1.00 24.02 1034 SER A N 1
ATOM 8286 C CA . SER A 1 1034 ? 67.065 6.461 -33.372 1.00 24.02 1034 SER A CA 1
ATOM 8287 C C . SER A 1 1034 ? 65.903 7.425 -33.094 1.00 24.02 1034 SER A C 1
ATOM 8289 O O . SER A 1 1034 ? 65.115 7.683 -34.008 1.00 24.02 1034 SER A O 1
ATOM 8291 N N . PRO A 1 1035 ? 65.794 7.995 -31.880 1.00 27.38 1035 PRO A N 1
ATOM 8292 C CA . PRO A 1 1035 ? 64.779 8.993 -31.591 1.00 27.38 1035 PRO A CA 1
ATOM 8293 C C . PRO A 1 1035 ? 65.107 10.247 -32.401 1.00 27.38 1035 PRO A C 1
ATOM 8295 O O . PRO A 1 1035 ? 66.027 10.993 -32.078 1.00 27.38 1035 PRO A O 1
ATOM 8298 N N . VAL A 1 1036 ? 64.377 10.465 -33.490 1.00 26.66 1036 VAL A N 1
ATOM 8299 C CA . VAL A 1 1036 ? 64.262 11.801 -34.065 1.00 26.66 1036 VAL A CA 1
ATOM 8300 C C . VAL A 1 1036 ? 63.378 12.577 -33.092 1.00 26.66 1036 VAL A C 1
ATOM 8302 O O . VAL A 1 1036 ? 62.217 12.218 -32.894 1.00 26.66 1036 VAL A O 1
ATOM 8305 N N . GLU A 1 1037 ? 63.937 13.595 -32.437 1.00 31.20 1037 GLU A N 1
ATOM 8306 C CA . GLU A 1 1037 ? 63.171 14.616 -31.717 1.00 31.20 1037 GLU A CA 1
ATOM 8307 C C . GLU A 1 1037 ? 62.239 15.326 -32.713 1.00 31.20 1037 GLU A C 1
ATOM 8309 O O . GLU A 1 1037 ? 62.582 16.342 -33.311 1.00 31.20 1037 GLU A O 1
ATOM 8314 N N . ASN A 1 1038 ? 61.050 14.769 -32.934 1.00 32.09 1038 ASN A N 1
ATOM 8315 C CA . ASN A 1 1038 ? 59.988 15.447 -33.661 1.00 32.09 1038 ASN A CA 1
ATOM 8316 C C . ASN A 1 1038 ? 59.243 16.350 -32.671 1.00 32.09 1038 ASN A C 1
ATOM 8318 O O . ASN A 1 1038 ? 58.522 15.861 -31.802 1.00 32.09 1038 ASN A O 1
ATOM 8322 N N . ASN A 1 1039 ? 59.420 17.668 -32.813 1.00 35.06 1039 ASN A N 1
ATOM 8323 C CA . ASN A 1 1039 ? 58.599 18.692 -32.163 1.00 35.06 1039 ASN A CA 1
ATOM 8324 C C . ASN A 1 1039 ? 57.106 18.344 -32.314 1.00 35.06 1039 ASN A C 1
ATOM 8326 O O . ASN A 1 1039 ? 56.567 18.368 -33.421 1.00 35.06 1039 ASN A O 1
ATOM 8330 N N . ILE A 1 1040 ? 56.438 18.018 -31.206 1.00 42.88 1040 ILE A N 1
ATOM 8331 C CA . ILE A 1 1040 ? 54.990 17.786 -31.171 1.00 42.88 1040 ILE A CA 1
ATOM 8332 C C . ILE A 1 1040 ? 54.308 19.155 -31.302 1.00 42.88 1040 ILE A C 1
ATOM 8334 O O . ILE A 1 1040 ? 54.389 19.972 -30.388 1.00 42.88 1040 ILE A O 1
ATOM 8338 N N . ILE A 1 1041 ? 53.660 19.419 -32.440 1.00 52.19 1041 ILE A N 1
ATOM 8339 C CA . ILE A 1 1041 ? 52.848 20.627 -32.643 1.00 52.19 1041 ILE A CA 1
ATOM 8340 C C . ILE A 1 1041 ? 51.430 20.320 -32.154 1.00 52.19 1041 ILE A C 1
ATOM 8342 O O . ILE A 1 1041 ? 50.634 19.716 -32.873 1.00 52.19 1041 ILE A O 1
ATOM 8346 N N . SER A 1 1042 ? 51.135 20.715 -30.919 1.00 55.09 1042 SER A N 1
ATOM 8347 C CA . SER A 1 1042 ? 49.776 20.737 -30.369 1.00 55.09 1042 SER A CA 1
ATOM 8348 C C . SER A 1 1042 ? 49.160 22.125 -30.577 1.00 55.09 1042 SER A C 1
ATOM 8350 O O . SER A 1 1042 ? 49.892 23.115 -30.514 1.00 55.09 1042 SER A O 1
ATOM 8352 N N . PRO A 1 1043 ? 47.840 22.233 -30.802 1.00 66.00 1043 PRO A N 1
ATOM 8353 C CA . PRO A 1 1043 ? 47.172 23.520 -30.928 1.00 66.00 1043 PRO A CA 1
ATOM 8354 C C . PRO A 1 1043 ? 47.242 24.257 -29.591 1.00 66.00 1043 PRO A C 1
ATOM 8356 O O . PRO A 1 1043 ? 47.054 23.661 -28.528 1.00 66.00 1043 PRO A O 1
ATOM 8359 N N . ASN A 1 1044 ? 47.481 25.562 -29.634 1.00 69.69 1044 ASN A N 1
ATOM 8360 C CA . ASN A 1 1044 ? 47.556 26.394 -28.436 1.00 69.69 1044 ASN A CA 1
ATOM 8361 C C . ASN A 1 1044 ? 46.166 26.810 -27.928 1.00 69.69 1044 ASN A C 1
ATOM 8363 O O . ASN A 1 1044 ? 46.030 27.248 -26.788 1.00 69.69 1044 ASN A O 1
ATOM 8367 N N . ASN A 1 1045 ? 45.141 26.736 -28.782 1.00 76.69 1045 ASN A N 1
ATOM 8368 C CA . ASN A 1 1045 ? 43.757 27.073 -28.460 1.00 76.69 1045 ASN A CA 1
ATOM 8369 C C . ASN A 1 1045 ? 42.763 26.328 -29.376 1.00 76.69 1045 ASN A C 1
ATOM 8371 O O . ASN A 1 1045 ? 43.144 25.693 -30.360 1.00 76.69 1045 ASN A O 1
ATOM 8375 N N . ALA A 1 1046 ? 41.472 26.441 -29.055 1.00 74.88 1046 ALA A N 1
ATOM 8376 C CA . ALA A 1 1046 ? 40.384 25.789 -29.782 1.00 74.88 1046 ALA A CA 1
ATOM 8377 C C . ALA A 1 1046 ? 40.273 26.219 -31.261 1.00 74.88 1046 ALA A C 1
ATOM 8379 O O . ALA A 1 1046 ? 39.985 25.388 -32.119 1.00 74.88 1046 ALA A O 1
ATOM 8380 N N . GLU A 1 1047 ? 40.536 27.490 -31.575 1.00 82.06 1047 GLU A N 1
ATOM 8381 C CA . GLU A 1 1047 ? 40.467 28.016 -32.947 1.00 82.06 1047 GLU A CA 1
ATOM 8382 C C . GLU A 1 1047 ? 41.587 27.432 -33.823 1.00 82.06 1047 GLU A C 1
ATOM 8384 O O . GLU A 1 1047 ? 41.354 26.990 -34.949 1.00 82.06 1047 GLU A O 1
ATOM 8389 N N . GLU A 1 1048 ? 42.802 27.336 -33.278 1.00 75.38 1048 GLU A N 1
ATOM 8390 C CA . GLU A 1 1048 ? 43.926 26.668 -33.937 1.00 75.38 1048 GLU A CA 1
ATOM 8391 C C . GLU A 1 1048 ? 43.632 25.175 -34.153 1.00 75.38 1048 GLU A C 1
ATOM 8393 O O . GLU A 1 1048 ? 43.904 24.643 -35.231 1.00 75.38 1048 GLU A O 1
ATOM 8398 N N . ALA A 1 1049 ? 42.993 24.509 -33.184 1.00 72.69 1049 ALA A N 1
ATOM 8399 C CA . ALA A 1 1049 ? 42.591 23.112 -33.320 1.00 72.69 1049 ALA A CA 1
ATOM 8400 C C . ALA A 1 1049 ? 41.591 22.896 -34.472 1.00 72.69 1049 ALA A C 1
ATOM 8402 O O . ALA A 1 1049 ? 41.753 21.955 -35.257 1.00 72.69 1049 ALA A O 1
ATOM 8403 N N . ILE A 1 1050 ? 40.602 23.788 -34.618 1.00 80.44 1050 ILE A N 1
ATOM 8404 C CA . ILE A 1 1050 ? 39.642 23.778 -35.733 1.00 80.44 1050 ILE A CA 1
ATOM 8405 C C . ILE A 1 1050 ? 40.375 23.913 -37.072 1.00 80.44 1050 ILE A C 1
ATOM 8407 O O . ILE A 1 1050 ? 40.186 23.084 -37.966 1.00 80.44 1050 ILE A O 1
ATOM 8411 N N . GLN A 1 1051 ? 41.247 24.914 -37.210 1.00 78.94 1051 GLN A N 1
ATOM 8412 C CA . GLN A 1 1051 ? 41.977 25.168 -38.457 1.00 78.94 1051 GLN A CA 1
ATOM 8413 C C . GLN A 1 1051 ? 42.899 24.000 -38.834 1.00 78.94 1051 GLN A C 1
ATOM 8415 O O . GLN A 1 1051 ? 42.961 23.594 -40.000 1.00 78.94 1051 GLN A O 1
ATOM 8420 N N . MET A 1 1052 ? 43.588 23.415 -37.850 1.00 74.38 1052 MET A N 1
ATOM 8421 C CA . MET A 1 1052 ? 44.436 22.239 -38.051 1.00 74.38 1052 MET A CA 1
ATOM 8422 C C . MET A 1 1052 ? 43.617 21.034 -38.521 1.00 74.38 1052 MET A C 1
ATOM 8424 O O . MET A 1 1052 ? 43.979 20.404 -39.519 1.00 74.38 1052 MET A O 1
ATOM 8428 N N . PHE A 1 1053 ? 42.491 20.736 -37.867 1.00 80.00 1053 PHE A N 1
ATOM 8429 C CA . PHE A 1 1053 ? 41.625 19.621 -38.252 1.00 80.00 1053 PHE A CA 1
ATOM 8430 C C . PHE A 1 1053 ? 41.015 19.816 -39.648 1.00 80.00 1053 PHE A C 1
ATOM 8432 O O . PHE A 1 1053 ? 41.019 18.894 -40.468 1.00 80.00 1053 PHE A O 1
ATOM 8439 N N . GLN A 1 1054 ? 40.562 21.028 -39.979 1.00 81.88 1054 GLN A N 1
ATOM 8440 C CA . GLN A 1 1054 ? 40.055 21.358 -41.315 1.00 81.88 1054 GLN A CA 1
ATOM 8441 C C . GLN A 1 1054 ? 41.127 21.187 -42.402 1.00 81.88 1054 GLN A C 1
ATOM 8443 O O . GLN A 1 1054 ? 40.849 20.638 -43.468 1.00 81.88 1054 GLN A O 1
ATOM 8448 N N . LYS A 1 1055 ? 42.372 21.599 -42.142 1.00 79.44 1055 LYS A N 1
ATOM 8449 C CA . LYS A 1 1055 ? 43.484 21.413 -43.086 1.00 79.44 1055 LYS A CA 1
ATOM 8450 C C . LYS A 1 1055 ? 43.824 19.934 -43.289 1.00 79.44 1055 LYS A C 1
ATOM 8452 O O . LYS A 1 1055 ? 43.997 19.490 -44.428 1.00 79.44 1055 LYS A O 1
ATOM 8457 N N . VAL A 1 1056 ? 43.923 19.171 -42.200 1.00 75.56 1056 VAL A N 1
ATOM 8458 C CA . VAL A 1 1056 ? 44.263 17.739 -42.242 1.00 75.56 1056 VAL A CA 1
ATOM 8459 C C . VAL A 1 1056 ? 43.158 16.941 -42.924 1.00 75.56 1056 VAL A C 1
ATOM 8461 O O . VAL A 1 1056 ? 43.450 16.152 -43.818 1.00 75.56 1056 VAL A O 1
ATOM 8464 N N . SER A 1 1057 ? 41.893 17.186 -42.577 1.00 82.12 1057 SER A N 1
ATOM 8465 C CA . SER A 1 1057 ? 40.751 16.482 -43.173 1.00 82.12 1057 SER A CA 1
ATOM 8466 C C . SER A 1 1057 ? 40.658 16.657 -44.693 1.00 82.12 1057 SER A C 1
ATOM 8468 O O . SER A 1 1057 ? 40.199 15.738 -45.363 1.00 82.12 1057 SER A O 1
ATOM 8470 N N . ARG A 1 1058 ? 41.138 17.779 -45.257 1.00 84.88 1058 ARG A N 1
ATOM 8471 C CA . ARG A 1 1058 ? 41.154 18.047 -46.713 1.00 84.88 1058 ARG A CA 1
ATOM 8472 C C . ARG A 1 1058 ? 42.307 17.398 -47.475 1.00 84.88 1058 ARG A C 1
ATOM 8474 O O . ARG A 1 1058 ? 42.240 17.278 -48.694 1.00 84.88 1058 ARG A O 1
ATOM 8481 N N . THR A 1 1059 ? 43.397 17.047 -46.796 1.00 79.50 1059 THR A N 1
ATOM 8482 C CA . THR A 1 1059 ? 44.662 16.676 -47.462 1.00 79.50 1059 THR A CA 1
ATOM 8483 C C . THR A 1 1059 ? 45.140 15.271 -47.123 1.00 79.50 1059 THR A C 1
ATOM 8485 O O . THR A 1 1059 ? 45.859 14.658 -47.915 1.00 79.50 1059 THR A O 1
ATOM 8488 N N . ARG A 1 1060 ? 44.740 14.730 -45.969 1.00 80.88 1060 ARG A N 1
ATOM 8489 C CA . ARG A 1 1060 ? 45.196 13.427 -45.491 1.00 80.88 1060 ARG A CA 1
ATOM 8490 C C . ARG A 1 1060 ? 44.496 12.293 -46.234 1.00 80.88 1060 ARG A C 1
ATOM 8492 O O . ARG A 1 1060 ? 43.296 12.086 -46.075 1.00 80.88 1060 ARG A O 1
ATOM 8499 N N . LYS A 1 1061 ? 45.279 11.508 -46.978 1.00 84.38 1061 LYS A N 1
ATOM 8500 C CA . LYS A 1 1061 ? 44.862 10.200 -47.494 1.00 84.38 1061 LYS A CA 1
ATOM 8501 C C . LYS A 1 1061 ? 44.929 9.176 -46.367 1.00 84.38 1061 LYS A C 1
ATOM 8503 O O . LYS A 1 1061 ? 45.990 8.971 -45.789 1.00 84.38 1061 LYS A O 1
ATOM 8508 N N . VAL A 1 1062 ? 43.805 8.545 -46.061 1.00 83.12 1062 VAL A N 1
ATOM 8509 C CA . VAL A 1 1062 ? 43.696 7.488 -45.050 1.00 83.12 1062 VAL A CA 1
ATOM 8510 C C . VAL A 1 1062 ? 43.604 6.156 -45.777 1.00 83.12 1062 VAL A C 1
ATOM 8512 O O . VAL A 1 1062 ? 42.699 5.995 -46.593 1.00 83.12 1062 VAL A O 1
ATOM 8515 N N . ASN A 1 1063 ? 44.531 5.226 -45.523 1.00 83.81 1063 ASN A N 1
ATOM 8516 C CA . ASN A 1 1063 ? 44.423 3.867 -46.058 1.00 83.81 1063 ASN A CA 1
ATOM 8517 C C . ASN A 1 1063 ? 43.205 3.180 -45.429 1.00 83.81 1063 ASN A C 1
ATOM 8519 O O . ASN A 1 1063 ? 43.110 3.095 -44.205 1.00 83.81 1063 ASN A O 1
ATOM 8523 N N . VAL A 1 1064 ? 42.285 2.714 -46.267 1.00 86.25 1064 VAL A N 1
ATOM 8524 C CA . VAL A 1 1064 ? 41.074 2.007 -45.845 1.00 86.25 1064 VAL A CA 1
ATOM 8525 C C . VAL A 1 1064 ? 41.136 0.516 -46.149 1.00 86.25 1064 VAL A C 1
ATOM 8527 O O . VAL A 1 1064 ? 40.219 -0.177 -45.750 1.00 86.25 1064 VAL A O 1
ATOM 8530 N N . GLY A 1 1065 ? 42.173 -0.012 -46.804 1.00 87.38 1065 GLY A N 1
ATOM 8531 C CA . GLY A 1 1065 ? 42.303 -1.448 -47.074 1.00 87.38 1065 GLY A CA 1
ATOM 8532 C C . GLY A 1 1065 ? 42.380 -1.788 -48.560 1.00 87.38 1065 GLY A C 1
ATOM 8533 O O . GLY A 1 1065 ? 43.060 -1.109 -49.324 1.00 87.38 1065 GLY A O 1
ATOM 8534 N N . THR A 1 1066 ? 41.707 -2.858 -48.977 1.00 90.06 1066 THR A N 1
ATOM 8535 C CA . THR A 1 1066 ? 41.767 -3.424 -50.338 1.00 90.06 1066 THR A CA 1
ATOM 8536 C C . THR A 1 1066 ? 40.397 -3.366 -51.024 1.00 90.06 1066 THR A C 1
ATOM 8538 O O . THR A 1 1066 ? 39.449 -2.765 -50.523 1.00 90.06 1066 THR A O 1
ATOM 8541 N N . PHE A 1 1067 ? 40.259 -3.982 -52.199 1.00 91.31 1067 PHE A N 1
ATOM 8542 C CA . PHE A 1 1067 ? 38.963 -4.099 -52.872 1.00 91.31 1067 PHE A CA 1
ATOM 8543 C C . PHE A 1 1067 ? 37.976 -5.030 -52.154 1.00 91.31 1067 PHE A C 1
ATOM 8545 O O . PHE A 1 1067 ? 36.775 -4.875 -52.353 1.00 91.31 1067 PHE A O 1
ATOM 8552 N N . THR A 1 1068 ? 38.445 -5.980 -51.343 1.00 90.88 1068 THR A N 1
ATOM 8553 C CA . THR A 1 1068 ? 37.601 -6.979 -50.657 1.00 90.88 1068 THR A CA 1
ATOM 8554 C C . THR A 1 1068 ? 37.414 -6.701 -49.171 1.00 90.88 1068 THR A C 1
ATOM 8556 O O . THR A 1 1068 ? 36.594 -7.350 -48.529 1.00 90.88 1068 THR A O 1
ATOM 8559 N N . GLN A 1 1069 ? 38.116 -5.709 -48.621 1.00 90.06 1069 GLN A N 1
ATOM 8560 C CA . GLN A 1 1069 ? 37.982 -5.330 -47.223 1.00 90.06 1069 GLN A CA 1
ATOM 8561 C C . GLN A 1 1069 ? 38.305 -3.851 -47.029 1.00 90.06 1069 GLN A C 1
ATOM 8563 O O . GLN A 1 1069 ? 39.425 -3.414 -47.299 1.00 90.06 1069 GLN A O 1
ATOM 8568 N N . LEU A 1 1070 ? 37.330 -3.102 -46.515 1.00 92.31 1070 LEU A N 1
ATOM 8569 C CA . LEU A 1 1070 ? 37.495 -1.718 -46.098 1.00 92.31 1070 LEU A CA 1
ATOM 8570 C C . LEU A 1 1070 ? 37.387 -1.607 -44.576 1.00 92.31 1070 LEU A C 1
ATOM 8572 O O . LEU A 1 1070 ? 36.534 -2.248 -43.960 1.00 92.31 1070 LEU A O 1
ATOM 8576 N N . LEU A 1 1071 ? 38.201 -0.741 -43.984 1.00 90.62 1071 LEU A N 1
ATOM 8577 C CA . LEU A 1 1071 ? 38.113 -0.352 -42.589 1.00 90.62 1071 LEU A CA 1
ATOM 8578 C C . LEU A 1 1071 ? 38.115 1.174 -42.466 1.00 90.62 1071 LEU A C 1
ATOM 8580 O O . LEU A 1 1071 ? 39.133 1.836 -42.680 1.00 90.62 1071 LEU A O 1
ATOM 8584 N N . LEU A 1 1072 ? 36.963 1.738 -42.111 1.00 92.69 1072 LEU A N 1
ATOM 8585 C CA . LEU A 1 1072 ? 36.824 3.165 -41.836 1.00 92.69 1072 LEU A CA 1
ATOM 8586 C C . LEU A 1 1072 ? 37.225 3.412 -40.383 1.00 92.69 1072 LEU A C 1
ATOM 8588 O O . LEU A 1 1072 ? 36.541 2.969 -39.466 1.00 92.69 1072 LEU A O 1
ATOM 8592 N N . THR A 1 1073 ? 38.353 4.083 -40.178 1.00 85.62 1073 THR A N 1
ATOM 8593 C CA . THR A 1 1073 ? 38.932 4.355 -38.854 1.00 85.62 1073 THR A CA 1
ATOM 8594 C C . THR A 1 1073 ? 38.635 5.783 -38.395 1.00 85.62 1073 THR A C 1
ATOM 8596 O O . THR A 1 1073 ? 38.096 6.593 -39.149 1.00 85.62 1073 THR A O 1
ATOM 8599 N N . GLN A 1 1074 ? 38.988 6.112 -37.150 1.00 83.94 1074 GLN A N 1
ATOM 8600 C CA . GLN A 1 1074 ? 38.710 7.403 -36.506 1.00 83.94 1074 GLN A CA 1
ATOM 8601 C C . GLN A 1 1074 ? 38.984 8.670 -37.361 1.00 83.94 1074 GLN A C 1
ATOM 8603 O O . GLN A 1 1074 ? 38.170 9.590 -37.288 1.00 83.94 1074 GLN A O 1
ATOM 8608 N N . PRO A 1 1075 ? 40.032 8.759 -38.212 1.00 83.25 1075 PRO A N 1
ATOM 8609 C CA . PRO A 1 1075 ? 40.241 9.912 -39.099 1.00 83.25 1075 PRO A CA 1
ATOM 8610 C C . PRO A 1 1075 ? 39.153 10.141 -40.163 1.00 83.25 1075 PRO A C 1
ATOM 8612 O O . PRO A 1 1075 ? 39.134 11.201 -40.783 1.00 83.25 1075 PRO A O 1
ATOM 8615 N N . LEU A 1 1076 ? 38.286 9.156 -40.407 1.00 91.25 1076 LEU A N 1
ATOM 8616 C CA . LEU A 1 1076 ? 37.168 9.208 -41.355 1.00 91.25 1076 LEU A CA 1
ATOM 8617 C C . LEU A 1 1076 ? 35.809 9.353 -40.651 1.00 91.25 1076 LEU A C 1
ATOM 8619 O O . LEU A 1 1076 ? 34.769 9.077 -41.252 1.00 91.25 1076 LEU A O 1
ATOM 8623 N N . ARG A 1 1077 ? 35.816 9.778 -39.383 1.00 92.44 1077 ARG A N 1
ATOM 8624 C CA . ARG A 1 1077 ? 34.634 9.931 -38.534 1.00 92.44 1077 ARG A CA 1
ATOM 8625 C C . ARG A 1 1077 ? 34.439 11.382 -38.103 1.00 92.44 1077 ARG A C 1
ATOM 8627 O O . ARG A 1 1077 ? 35.389 12.018 -37.649 1.00 92.44 1077 ARG A O 1
ATOM 8634 N N . THR A 1 1078 ? 33.203 11.864 -38.148 1.00 93.88 1078 THR A N 1
ATOM 8635 C CA . THR A 1 1078 ? 32.776 13.103 -37.476 1.00 93.88 1078 THR A CA 1
ATOM 8636 C C . THR A 1 1078 ? 31.796 12.799 -36.345 1.00 93.88 1078 THR A C 1
ATOM 8638 O O . THR A 1 1078 ? 31.182 11.729 -36.303 1.00 93.88 1078 THR A O 1
ATOM 8641 N N . LEU A 1 1079 ? 31.679 13.728 -35.396 1.00 92.88 1079 LEU A N 1
ATOM 8642 C CA . LEU A 1 1079 ? 30.761 13.647 -34.260 1.00 92.88 1079 LEU A CA 1
ATOM 8643 C C . LEU A 1 1079 ? 29.611 14.634 -34.461 1.00 92.88 1079 LEU A C 1
ATOM 8645 O O . LEU A 1 1079 ? 29.844 15.819 -34.705 1.00 92.88 1079 LEU A O 1
ATOM 8649 N N . ILE A 1 1080 ? 28.382 14.127 -34.383 1.00 95.00 1080 ILE A N 1
ATOM 8650 C CA . ILE A 1 1080 ? 27.160 14.841 -34.786 1.00 95.00 1080 ILE A CA 1
ATOM 8651 C C . ILE A 1 1080 ? 26.029 14.716 -33.756 1.00 95.00 1080 ILE A C 1
ATOM 8653 O O . ILE A 1 1080 ? 24.861 14.923 -34.079 1.00 95.00 1080 ILE A O 1
ATOM 8657 N N . GLY A 1 1081 ? 26.352 14.316 -32.526 1.00 93.12 1081 GLY A N 1
ATOM 8658 C CA . GLY A 1 1081 ? 25.376 14.210 -31.450 1.00 93.12 1081 GLY A CA 1
ATOM 8659 C C . GLY A 1 1081 ? 24.807 15.567 -31.009 1.00 93.12 1081 GLY A C 1
ATOM 8660 O O . GLY A 1 1081 ? 25.309 16.623 -31.405 1.00 93.12 1081 GLY A O 1
ATOM 8661 N N . PRO A 1 1082 ? 23.744 15.558 -30.189 1.00 91.06 1082 PRO A N 1
ATOM 8662 C CA . PRO A 1 1082 ? 23.067 16.776 -29.762 1.00 91.06 1082 PRO A CA 1
ATOM 8663 C C . PRO A 1 1082 ? 23.991 17.682 -28.941 1.00 91.06 1082 PRO A C 1
ATOM 8665 O O . PRO A 1 1082 ? 24.709 17.222 -28.054 1.00 91.06 1082 PRO A O 1
ATOM 8668 N N . GLN A 1 1083 ? 23.926 18.984 -29.222 1.00 85.19 1083 GLN A N 1
ATOM 8669 C CA . GLN A 1 1083 ? 24.666 20.036 -28.506 1.00 85.19 1083 GLN A CA 1
ATOM 8670 C C . GLN A 1 1083 ? 23.748 21.055 -27.821 1.00 85.19 1083 GLN A C 1
ATOM 8672 O O . GLN A 1 1083 ? 24.192 21.844 -26.991 1.00 85.19 1083 GLN A O 1
ATOM 8677 N N . THR A 1 1084 ? 22.467 21.059 -28.179 1.00 82.12 1084 THR A N 1
ATOM 8678 C CA . THR A 1 1084 ? 21.450 21.989 -27.684 1.00 82.12 1084 THR A CA 1
ATOM 8679 C C . THR A 1 1084 ? 20.312 21.204 -27.041 1.00 82.12 1084 THR A C 1
ATOM 8681 O O . THR A 1 1084 ? 20.169 20.006 -27.279 1.00 82.12 1084 THR A O 1
ATOM 8684 N N . ASN A 1 1085 ? 19.518 21.868 -26.195 1.00 80.88 1085 ASN A N 1
ATOM 8685 C CA . ASN A 1 1085 ? 18.445 21.240 -25.409 1.00 80.88 1085 ASN A CA 1
ATOM 8686 C C . ASN A 1 1085 ? 18.935 20.093 -24.502 1.00 80.88 1085 ASN A C 1
ATOM 8688 O O . ASN A 1 1085 ? 18.199 19.151 -24.222 1.00 80.88 1085 ASN A O 1
ATOM 8692 N N . LEU A 1 1086 ? 20.191 20.174 -24.051 1.00 87.19 1086 LEU A N 1
ATOM 8693 C CA . LEU A 1 1086 ? 20.768 19.235 -23.098 1.00 87.19 1086 LEU A CA 1
ATOM 8694 C C . LEU A 1 1086 ? 20.403 19.659 -21.665 1.00 87.19 1086 LEU A C 1
ATOM 8696 O O . LEU A 1 1086 ? 20.365 20.859 -21.381 1.00 87.19 1086 LEU A O 1
ATOM 8700 N N . PRO A 1 1087 ? 20.144 18.705 -20.758 1.00 86.44 1087 PRO A N 1
ATOM 8701 C CA . PRO A 1 1087 ? 19.787 19.019 -19.384 1.00 86.44 1087 PRO A CA 1
ATOM 8702 C C . PRO A 1 1087 ? 20.994 19.568 -18.613 1.00 86.44 1087 PRO A C 1
ATOM 8704 O O . PRO A 1 1087 ? 22.150 19.306 -18.954 1.00 86.44 1087 PRO A O 1
ATOM 8707 N N . GLU A 1 1088 ? 20.731 20.337 -17.556 1.00 80.00 1088 GLU A N 1
ATOM 8708 C CA . GLU A 1 1088 ? 21.784 20.887 -16.700 1.00 80.00 1088 GLU A CA 1
ATOM 8709 C C . GLU A 1 1088 ? 22.621 19.758 -16.068 1.00 80.00 1088 GLU A C 1
ATOM 8711 O O . GLU A 1 1088 ? 22.081 18.768 -15.576 1.00 80.00 1088 GLU A O 1
ATOM 8716 N N . GLY A 1 1089 ? 23.952 19.890 -16.104 1.00 75.06 1089 GLY A N 1
ATOM 8717 C CA . GLY A 1 1089 ? 24.889 18.878 -15.597 1.00 75.06 1089 GLY A CA 1
ATOM 8718 C C . GLY A 1 1089 ? 25.224 17.743 -16.574 1.00 75.06 1089 GLY A C 1
ATOM 8719 O O . GLY A 1 1089 ? 26.051 16.894 -16.245 1.00 75.06 1089 GLY A O 1
ATOM 8720 N N . ASN A 1 1090 ? 24.632 17.728 -17.771 1.00 84.44 1090 ASN A N 1
ATOM 8721 C CA . ASN A 1 1090 ? 24.962 16.760 -18.812 1.00 84.44 1090 ASN A CA 1
ATOM 8722 C C . ASN A 1 1090 ? 26.367 16.977 -19.402 1.00 84.44 1090 ASN A C 1
ATOM 8724 O O . ASN A 1 1090 ? 26.787 18.109 -19.656 1.00 84.44 1090 ASN A O 1
ATOM 8728 N N . ASP A 1 1091 ? 27.060 15.880 -19.706 1.00 85.25 1091 ASP A N 1
ATOM 8729 C CA . ASP A 1 1091 ? 28.330 15.919 -20.428 1.00 85.25 1091 ASP A CA 1
ATOM 8730 C C . ASP A 1 1091 ? 28.071 16.201 -21.918 1.00 85.25 1091 ASP A C 1
ATOM 8732 O O . ASP A 1 1091 ? 27.679 15.336 -22.712 1.00 85.25 1091 ASP A O 1
ATOM 8736 N N . THR A 1 1092 ? 28.275 17.465 -22.288 1.00 85.38 1092 THR A N 1
ATOM 8737 C CA . THR A 1 1092 ? 28.095 17.958 -23.658 1.00 85.38 1092 THR A CA 1
ATOM 8738 C C . THR A 1 1092 ? 29.030 17.277 -24.657 1.00 85.38 1092 THR A C 1
ATOM 8740 O O . THR A 1 1092 ? 28.615 17.027 -25.789 1.00 85.38 1092 THR A O 1
ATOM 8743 N N . MET A 1 1093 ? 30.248 16.902 -24.251 1.00 83.19 1093 MET A N 1
ATOM 8744 C CA . MET A 1 1093 ? 31.208 16.218 -25.119 1.00 83.19 1093 MET A CA 1
ATOM 8745 C C . MET A 1 1093 ? 30.821 14.759 -25.320 1.00 83.19 1093 MET A C 1
ATOM 8747 O O . MET A 1 1093 ? 30.860 14.270 -26.450 1.00 83.19 1093 MET A O 1
ATOM 8751 N N . ARG A 1 1094 ? 30.357 14.073 -24.270 1.00 89.19 1094 ARG A N 1
ATOM 8752 C CA . ARG A 1 1094 ? 29.781 12.727 -24.399 1.00 89.19 1094 ARG A CA 1
ATOM 8753 C C . ARG A 1 1094 ? 28.523 12.723 -25.264 1.00 89.19 1094 ARG A C 1
ATOM 8755 O O . ARG A 1 1094 ? 28.316 11.778 -26.027 1.00 89.19 1094 ARG A O 1
ATOM 8762 N N . SER A 1 1095 ? 27.706 13.769 -25.165 1.00 91.38 1095 SER A N 1
ATOM 8763 C CA . SER A 1 1095 ? 26.489 13.927 -25.969 1.00 91.38 1095 SER A CA 1
ATOM 8764 C C . SER A 1 1095 ? 26.791 14.177 -27.432 1.00 91.38 1095 SER A C 1
ATOM 8766 O O . SER A 1 1095 ? 26.239 13.488 -28.286 1.00 91.38 1095 SER A O 1
ATOM 8768 N N . LEU A 1 1096 ? 27.738 15.067 -27.727 1.00 90.31 1096 LEU A N 1
ATOM 8769 C CA . LEU A 1 1096 ? 28.246 15.273 -29.078 1.00 90.31 1096 LEU A CA 1
ATOM 8770 C C . LEU A 1 1096 ? 28.842 13.980 -29.651 1.00 90.31 1096 LEU A C 1
ATOM 8772 O O . LEU A 1 1096 ? 28.567 13.610 -30.792 1.00 90.31 1096 LEU A O 1
ATOM 8776 N N . ALA A 1 1097 ? 29.623 13.264 -28.843 1.00 89.62 1097 ALA A N 1
ATOM 8777 C CA . ALA A 1 1097 ? 30.246 12.013 -29.234 1.00 89.62 1097 ALA A CA 1
ATOM 8778 C C . ALA A 1 1097 ? 29.272 10.840 -29.322 1.00 89.62 1097 ALA A C 1
ATOM 8780 O O . ALA A 1 1097 ? 29.695 9.786 -29.765 1.00 89.62 1097 ALA A O 1
ATOM 8781 N N . ALA A 1 1098 ? 28.004 10.980 -28.927 1.00 94.00 1098 ALA A N 1
ATOM 8782 C CA . ALA A 1 1098 ? 27.037 9.885 -28.880 1.00 94.00 1098 ALA A CA 1
ATOM 8783 C C . ALA A 1 1098 ? 26.534 9.427 -30.254 1.00 94.00 1098 ALA A C 1
ATOM 8785 O O . ALA A 1 1098 ? 26.041 8.306 -30.380 1.00 94.00 1098 ALA A O 1
ATOM 8786 N N . VAL A 1 1099 ? 26.633 10.289 -31.267 1.00 97.38 1099 VAL A N 1
ATOM 8787 C CA . VAL A 1 1099 ? 26.263 9.985 -32.651 1.00 97.38 1099 VAL A CA 1
ATOM 8788 C C . VAL A 1 1099 ? 27.450 10.312 -33.537 1.00 97.38 1099 VAL A C 1
ATOM 8790 O O . VAL A 1 1099 ? 28.005 11.409 -33.467 1.00 97.38 1099 VAL A O 1
ATOM 8793 N N . GLN A 1 1100 ? 27.848 9.355 -34.364 1.00 96.62 1100 GLN A N 1
ATOM 8794 C CA . GLN A 1 1100 ? 29.003 9.478 -35.237 1.00 96.62 1100 GLN A CA 1
ATOM 8795 C C . GLN A 1 1100 ? 28.598 9.239 -36.683 1.00 96.62 1100 GLN A C 1
ATOM 8797 O O . GLN A 1 1100 ? 27.704 8.440 -36.964 1.00 96.62 1100 GLN A O 1
ATOM 8802 N N . LYS A 1 1101 ? 29.277 9.919 -37.600 1.00 97.88 1101 LYS A N 1
ATOM 8803 C CA . LYS A 1 1101 ? 29.104 9.753 -39.040 1.00 97.88 1101 LYS A CA 1
ATOM 8804 C C . LYS A 1 1101 ? 30.424 9.316 -39.660 1.00 97.88 1101 LYS A C 1
ATOM 8806 O O . LYS A 1 1101 ? 31.469 9.881 -39.341 1.00 97.88 1101 LYS A O 1
ATOM 8811 N N . TRP A 1 1102 ? 30.378 8.289 -40.501 1.00 97.69 1102 TRP A N 1
ATOM 8812 C CA . TRP A 1 1102 ? 31.547 7.610 -41.060 1.00 97.69 1102 TRP A CA 1
ATOM 8813 C C . TRP A 1 1102 ? 31.571 7.746 -42.573 1.00 97.69 1102 TRP A C 1
ATOM 8815 O O . TRP A 1 1102 ? 30.594 7.414 -43.235 1.00 97.69 1102 TRP A O 1
ATOM 8825 N N . TYR A 1 1103 ? 32.703 8.185 -43.118 1.00 96.62 1103 TYR A N 1
ATOM 8826 C CA . TYR A 1 1103 ? 32.842 8.523 -44.531 1.00 96.62 1103 TYR A CA 1
ATOM 8827 C C . TYR A 1 1103 ? 33.712 7.506 -45.269 1.00 96.62 1103 TYR A C 1
ATOM 8829 O O . TYR A 1 1103 ? 34.849 7.245 -44.873 1.00 96.62 1103 TYR A O 1
ATOM 8837 N N . GLY A 1 1104 ? 33.204 6.968 -46.378 1.00 95.56 1104 GLY A N 1
ATOM 8838 C CA . GLY A 1 1104 ? 33.908 5.974 -47.187 1.00 95.56 1104 GLY A CA 1
ATOM 8839 C C . GLY A 1 1104 ? 33.901 6.274 -48.683 1.00 95.56 1104 GLY A C 1
ATOM 8840 O O . GLY A 1 1104 ? 33.127 7.094 -49.190 1.00 95.56 1104 GLY A O 1
ATOM 8841 N N . GLU A 1 1105 ? 34.826 5.646 -49.401 1.00 94.94 1105 GLU A N 1
ATOM 8842 C CA . GLU A 1 1105 ? 34.930 5.679 -50.860 1.00 94.94 1105 GLU A CA 1
ATOM 8843 C C . GLU A 1 1105 ? 35.174 4.276 -51.397 1.00 94.94 1105 GLU A C 1
ATOM 8845 O O . GLU A 1 1105 ? 35.968 3.523 -50.827 1.00 94.94 1105 GLU A O 1
ATOM 8850 N N . TYR A 1 1106 ? 34.553 3.939 -52.524 1.00 95.69 1106 TYR A N 1
ATOM 8851 C CA . TYR A 1 1106 ? 34.811 2.667 -53.180 1.00 95.69 1106 TYR A CA 1
ATOM 8852 C C . TYR A 1 1106 ? 34.806 2.778 -54.701 1.00 95.69 1106 TYR A C 1
ATOM 8854 O O . TYR A 1 1106 ? 34.066 3.564 -55.286 1.00 95.69 1106 TYR A O 1
ATOM 8862 N N . SER A 1 1107 ? 35.659 1.986 -55.349 1.00 94.44 1107 SER A N 1
ATOM 8863 C CA . SER A 1 1107 ? 35.658 1.800 -56.798 1.00 94.44 1107 SER A CA 1
ATOM 8864 C C . SER A 1 1107 ? 36.259 0.450 -57.150 1.00 94.44 1107 SER A C 1
ATOM 8866 O O . SER A 1 1107 ? 37.116 -0.050 -56.423 1.00 94.44 1107 SER A O 1
ATOM 8868 N N . LEU A 1 1108 ? 35.894 -0.077 -58.314 1.00 94.75 1108 LEU A N 1
ATOM 8869 C CA . LEU A 1 1108 ? 36.660 -1.125 -58.987 1.00 94.75 1108 LEU A CA 1
ATOM 8870 C C . LEU A 1 1108 ? 37.801 -0.513 -59.828 1.00 94.75 1108 LEU A C 1
ATOM 8872 O O . LEU A 1 1108 ? 37.773 0.700 -60.085 1.00 94.75 1108 LEU A O 1
ATOM 8876 N N . PRO A 1 1109 ? 38.812 -1.301 -60.249 1.00 93.25 1109 PRO A N 1
ATOM 8877 C CA . PRO A 1 1109 ? 39.787 -0.883 -61.262 1.00 93.25 1109 PRO A CA 1
ATOM 8878 C C . PRO A 1 1109 ? 39.111 -0.391 -62.550 1.00 93.25 1109 PRO A C 1
ATOM 8880 O O . PRO A 1 1109 ? 37.963 -0.729 -62.807 1.00 93.25 1109 PRO A O 1
ATOM 8883 N N . ALA A 1 1110 ? 39.805 0.411 -63.365 1.00 89.06 1110 ALA A N 1
ATOM 8884 C CA . ALA A 1 1110 ? 39.215 0.968 -64.588 1.00 89.06 1110 ALA A CA 1
ATOM 8885 C C . ALA A 1 1110 ? 38.847 -0.105 -65.617 1.00 89.06 1110 ALA A C 1
ATOM 8887 O O . ALA A 1 1110 ? 37.727 -0.088 -66.114 1.00 89.06 1110 ALA A O 1
ATOM 8888 N N . ASP A 1 1111 ? 39.742 -1.063 -65.854 1.00 86.75 1111 ASP A N 1
ATOM 8889 C CA . ASP A 1 1111 ? 39.496 -2.199 -66.739 1.00 86.75 1111 ASP A CA 1
ATOM 8890 C C . ASP A 1 1111 ? 39.454 -3.469 -65.889 1.00 86.75 1111 ASP A C 1
ATOM 8892 O O . ASP A 1 1111 ? 40.450 -3.835 -65.256 1.00 86.75 1111 ASP A O 1
ATOM 8896 N N . VAL A 1 1112 ? 38.287 -4.111 -65.845 1.00 91.06 1112 VAL A N 1
ATOM 8897 C CA . VAL A 1 1112 ? 38.058 -5.343 -65.088 1.00 91.06 1112 VAL A CA 1
ATOM 8898 C C . VAL A 1 1112 ? 37.564 -6.422 -66.034 1.00 91.06 1112 VAL A C 1
ATOM 8900 O O . VAL A 1 1112 ? 36.653 -6.206 -66.829 1.00 91.06 1112 VAL A O 1
ATOM 8903 N N . LEU A 1 1113 ? 38.154 -7.602 -65.917 1.00 91.25 1113 LEU A N 1
ATOM 8904 C CA . LEU A 1 1113 ? 37.729 -8.814 -66.592 1.00 91.25 1113 LEU A CA 1
ATOM 8905 C C . LEU A 1 1113 ? 36.931 -9.667 -65.606 1.00 91.25 1113 LEU A C 1
ATOM 8907 O O . LEU A 1 1113 ? 37.377 -9.923 -64.488 1.00 91.25 1113 LEU A O 1
ATOM 8911 N N . VAL A 1 1114 ? 35.739 -10.089 -66.016 1.00 94.69 1114 VAL A N 1
ATOM 8912 C CA . VAL A 1 1114 ? 34.773 -10.781 -65.154 1.00 94.69 1114 VAL A CA 1
ATOM 8913 C C . VAL A 1 1114 ? 34.661 -12.235 -65.585 1.00 94.69 1114 VAL A C 1
ATOM 8915 O O . VAL A 1 1114 ? 34.402 -12.498 -66.758 1.00 94.69 1114 VAL A O 1
ATOM 8918 N N . VAL A 1 1115 ? 34.791 -13.184 -64.661 1.00 93.75 1115 VAL A N 1
ATOM 8919 C CA . VAL A 1 1115 ? 34.527 -14.609 -64.926 1.00 93.75 1115 VAL A CA 1
ATOM 8920 C C . VAL A 1 1115 ? 33.649 -15.209 -63.842 1.00 93.75 1115 VAL A C 1
ATOM 8922 O O . VAL A 1 1115 ? 33.607 -14.720 -62.715 1.00 93.75 1115 VAL A O 1
ATOM 8925 N N . LYS A 1 1116 ? 32.950 -16.302 -64.158 1.00 93.12 1116 LYS A N 1
ATOM 8926 C CA . LYS A 1 1116 ? 32.202 -17.050 -63.143 1.00 93.12 1116 LYS A CA 1
ATOM 8927 C C . LYS A 1 1116 ? 33.153 -17.479 -62.020 1.00 93.12 1116 LYS A C 1
ATOM 8929 O O . LYS A 1 1116 ? 34.260 -17.938 -62.306 1.00 93.12 1116 LYS A O 1
ATOM 8934 N N . GLN A 1 1117 ? 32.735 -17.328 -60.765 1.00 93.12 1117 GLN A N 1
ATOM 8935 C CA . GLN A 1 1117 ? 33.587 -17.647 -59.619 1.00 93.12 1117 GLN A CA 1
ATOM 8936 C C . GLN A 1 1117 ? 34.123 -19.085 -59.703 1.00 93.12 1117 GLN A C 1
ATOM 8938 O O . GLN A 1 1117 ? 33.377 -20.012 -60.029 1.00 93.12 1117 GLN A O 1
ATOM 8943 N N . GLY A 1 1118 ? 35.416 -19.262 -59.418 1.00 88.12 1118 GLY A N 1
ATOM 8944 C CA . GLY A 1 1118 ? 36.087 -20.565 -59.452 1.00 88.12 1118 GLY A CA 1
ATOM 8945 C C . GLY A 1 1118 ? 36.516 -21.033 -60.848 1.00 88.12 1118 GLY A C 1
ATOM 8946 O O . GLY A 1 1118 ? 36.977 -22.163 -60.991 1.00 88.12 1118 GLY A O 1
ATOM 8947 N N . THR A 1 1119 ? 36.385 -20.194 -61.881 1.00 88.06 1119 THR A N 1
ATOM 8948 C CA . THR A 1 1119 ? 36.897 -20.510 -63.224 1.00 88.06 1119 THR A CA 1
ATOM 8949 C C . THR A 1 1119 ? 38.428 -20.559 -63.209 1.00 88.06 1119 THR A C 1
ATOM 8951 O O . THR A 1 1119 ? 39.080 -19.546 -62.967 1.00 88.06 1119 THR A O 1
ATOM 8954 N N . ALA A 1 1120 ? 39.009 -21.723 -63.508 1.00 82.19 1120 ALA A N 1
ATOM 8955 C CA . ALA A 1 1120 ? 40.456 -21.899 -63.639 1.00 82.19 1120 ALA A CA 1
ATOM 8956 C C . ALA A 1 1120 ? 40.951 -21.312 -64.972 1.00 82.19 1120 ALA A C 1
ATOM 8958 O O . ALA A 1 1120 ? 40.840 -21.950 -66.024 1.00 82.19 1120 ALA A O 1
ATOM 8959 N N . LEU A 1 1121 ? 41.466 -20.077 -64.948 1.00 80.00 1121 LEU A N 1
ATOM 8960 C CA . LEU A 1 1121 ? 41.935 -19.376 -66.151 1.00 80.00 1121 LEU A CA 1
ATOM 8961 C C . LEU A 1 1121 ? 43.112 -20.088 -66.836 1.00 80.00 1121 LEU A C 1
ATOM 8963 O O . LEU A 1 1121 ? 43.275 -19.956 -68.050 1.00 80.00 1121 LEU A O 1
ATOM 8967 N N . GLU A 1 1122 ? 43.882 -20.897 -66.101 1.00 69.00 1122 GLU A N 1
ATOM 8968 C CA . GLU A 1 1122 ? 45.015 -21.658 -66.639 1.00 69.00 1122 GLU A CA 1
ATOM 8969 C C . GLU A 1 1122 ? 44.576 -22.680 -67.696 1.00 69.00 1122 GLU A C 1
ATOM 8971 O O . GLU A 1 1122 ? 45.347 -23.021 -68.590 1.00 69.00 1122 GLU A O 1
ATOM 8976 N N . GLN A 1 1123 ? 43.325 -23.148 -67.632 1.00 64.69 1123 GLN A N 1
ATOM 8977 C CA . GLN A 1 1123 ? 42.756 -24.086 -68.607 1.00 64.69 1123 GLN A CA 1
ATOM 8978 C C . GLN A 1 1123 ? 42.463 -23.426 -69.963 1.00 64.69 1123 GLN A C 1
ATOM 8980 O O . GLN A 1 1123 ? 42.312 -24.122 -70.967 1.00 64.69 1123 GLN A O 1
ATOM 8985 N N . PHE A 1 1124 ? 42.399 -22.093 -70.002 1.00 66.06 1124 PHE A N 1
ATOM 8986 C CA . PHE A 1 1124 ? 42.155 -21.307 -71.211 1.00 66.06 1124 PHE A CA 1
ATOM 8987 C C . PHE A 1 1124 ? 43.448 -20.728 -71.807 1.00 66.06 1124 PHE A C 1
ATOM 8989 O O . PHE A 1 1124 ? 43.465 -20.337 -72.973 1.00 66.06 1124 PHE A O 1
ATOM 8996 N N . THR A 1 1125 ? 44.548 -20.723 -71.048 1.00 55.41 1125 THR A N 1
ATOM 8997 C CA . THR A 1 1125 ? 45.902 -20.463 -71.553 1.00 55.41 1125 THR A CA 1
ATOM 8998 C C . THR A 1 1125 ? 46.557 -21.788 -71.943 1.00 55.41 1125 THR A C 1
ATOM 9000 O O . THR A 1 1125 ? 47.031 -22.527 -71.083 1.00 55.41 1125 THR A O 1
ATOM 9003 N N . GLY A 1 1126 ? 46.602 -22.135 -73.231 1.00 47.12 1126 GLY A N 1
ATOM 9004 C CA . GLY A 1 1126 ? 47.380 -23.299 -73.676 1.00 47.12 1126 GLY A CA 1
ATOM 9005 C C . GLY A 1 1126 ? 48.828 -23.209 -73.164 1.00 47.12 1126 GLY A C 1
ATOM 9006 O O . GLY A 1 1126 ? 49.467 -22.174 -73.321 1.00 47.12 1126 GLY A O 1
ATOM 9007 N N . SER A 1 1127 ? 49.325 -24.267 -72.515 1.00 38.00 1127 SER A N 1
ATOM 9008 C CA . SER A 1 1127 ? 50.646 -24.331 -71.869 1.00 38.00 1127 SER A CA 1
ATOM 9009 C C . SER A 1 1127 ? 51.779 -23.749 -72.732 1.00 38.00 1127 SER A C 1
ATOM 9011 O O . SER A 1 1127 ? 52.117 -24.305 -73.775 1.00 38.00 1127 SER A O 1
ATOM 9013 N N . THR A 1 1128 ? 52.427 -22.675 -72.269 1.00 37.31 1128 THR A N 1
ATOM 9014 C CA . THR A 1 1128 ? 53.730 -22.229 -72.790 1.00 37.31 1128 THR A CA 1
ATOM 9015 C C . THR A 1 1128 ? 54.753 -22.170 -71.659 1.00 37.31 1128 THR A C 1
ATOM 9017 O O . THR A 1 1128 ? 54.988 -21.128 -71.050 1.00 37.31 1128 THR A O 1
ATOM 9020 N N . ASN A 1 1129 ? 55.397 -23.306 -71.385 1.00 38.91 1129 ASN A N 1
ATOM 9021 C CA . ASN A 1 1129 ? 56.667 -23.339 -70.661 1.00 38.91 1129 ASN A CA 1
ATOM 9022 C C . ASN A 1 1129 ? 57.769 -22.728 -71.544 1.00 38.91 1129 ASN A C 1
ATOM 9024 O O . ASN A 1 1129 ? 58.398 -23.435 -72.330 1.00 38.91 1129 ASN A O 1
ATOM 9028 N N . THR A 1 1130 ? 58.057 -21.435 -71.395 1.00 40.19 1130 THR A N 1
ATOM 9029 C CA . THR A 1 1130 ? 59.311 -20.843 -71.893 1.00 40.19 1130 THR A CA 1
ATOM 9030 C C . THR A 1 1130 ? 59.969 -19.980 -70.824 1.00 40.19 1130 THR A C 1
ATOM 9032 O O . THR A 1 1130 ? 60.030 -18.763 -70.932 1.00 40.19 1130 THR A O 1
ATOM 9035 N N . ASN A 1 1131 ? 60.521 -20.640 -69.806 1.00 37.19 1131 ASN A N 1
ATOM 9036 C CA . ASN A 1 1131 ? 61.635 -20.119 -69.015 1.00 37.19 1131 ASN A CA 1
ATOM 9037 C C . ASN A 1 1131 ? 62.785 -21.135 -69.083 1.00 37.19 1131 ASN A C 1
ATOM 9039 O O . ASN A 1 1131 ? 63.036 -21.885 -68.143 1.00 37.19 1131 ASN A O 1
ATOM 9043 N N . ARG A 1 1132 ? 63.482 -21.189 -70.227 1.00 33.72 1132 ARG A N 1
ATOM 9044 C CA . ARG A 1 1132 ? 64.746 -21.927 -70.366 1.00 33.72 1132 ARG A CA 1
ATOM 9045 C C . ARG A 1 1132 ? 65.888 -20.915 -70.422 1.00 33.72 1132 ARG A C 1
ATOM 9047 O O . ARG A 1 1132 ? 66.109 -20.273 -71.443 1.00 33.72 1132 ARG A O 1
ATOM 9054 N N . LYS A 1 1133 ? 66.585 -20.749 -69.293 1.00 34.47 1133 LYS A N 1
ATOM 9055 C CA . LYS A 1 1133 ? 67.851 -20.010 -69.206 1.00 34.47 1133 LYS A CA 1
ATOM 9056 C C . LYS A 1 1133 ? 68.930 -20.721 -70.031 1.00 34.47 1133 LYS A C 1
ATOM 9058 O O . LYS A 1 1133 ? 69.072 -21.938 -69.967 1.00 34.47 1133 LYS A O 1
ATOM 9063 N N . HIS A 1 1134 ? 69.692 -19.916 -70.763 1.00 33.16 1134 HIS A N 1
ATOM 9064 C CA . HIS A 1 1134 ? 70.946 -20.245 -71.438 1.00 33.16 1134 HIS A CA 1
ATOM 9065 C C . HIS A 1 1134 ? 71.923 -21.032 -70.545 1.00 33.16 1134 HIS A C 1
ATOM 9067 O O . HIS A 1 1134 ? 72.275 -20.547 -69.476 1.00 33.16 1134 HIS A O 1
ATOM 9073 N N . THR A 1 1135 ? 72.432 -22.169 -71.033 1.00 30.97 1135 THR A N 1
ATOM 9074 C CA . THR A 1 1135 ? 73.831 -22.635 -70.879 1.00 30.97 1135 THR A CA 1
ATOM 9075 C C . THR A 1 1135 ? 74.180 -23.575 -72.049 1.00 30.97 1135 THR A C 1
ATOM 9077 O O . THR A 1 1135 ? 73.297 -24.120 -72.705 1.00 30.97 1135 THR A O 1
ATOM 9080 N N . THR A 1 1136 ? 75.464 -23.637 -72.390 1.00 35.41 1136 THR A N 1
ATOM 9081 C CA . THR A 1 1136 ? 76.073 -24.005 -73.684 1.00 35.41 1136 THR A CA 1
ATOM 9082 C C . THR A 1 1136 ? 76.403 -25.497 -73.899 1.00 35.41 1136 THR A C 1
ATOM 9084 O O . THR A 1 1136 ? 76.839 -26.145 -72.957 1.00 35.41 1136 THR A O 1
ATOM 9087 N N . ALA A 1 1137 ? 76.343 -25.914 -75.182 1.00 32.41 1137 ALA A N 1
ATOM 9088 C CA . ALA A 1 1137 ? 77.063 -26.993 -75.911 1.00 32.41 1137 ALA A CA 1
ATOM 9089 C C . ALA A 1 1137 ? 76.808 -28.489 -75.580 1.00 32.41 1137 ALA A C 1
ATOM 9091 O O . ALA A 1 1137 ? 77.140 -28.940 -74.493 1.00 32.41 1137 ALA A O 1
ATOM 9092 N N . ASP A 1 1138 ? 76.272 -29.284 -76.531 1.00 32.91 1138 ASP A N 1
ATOM 9093 C CA . ASP A 1 1138 ? 76.973 -30.144 -77.533 1.00 32.91 1138 ASP A CA 1
ATOM 9094 C C . ASP A 1 1138 ? 75.926 -30.982 -78.354 1.00 32.91 1138 ASP A C 1
ATOM 9096 O O . ASP A 1 1138 ? 74.834 -31.218 -77.828 1.00 32.91 1138 ASP A O 1
ATOM 9100 N N . PRO A 1 1139 ? 76.154 -31.387 -79.632 1.00 56.62 1139 PRO A N 1
ATOM 9101 C CA . PRO A 1 1139 ? 75.118 -31.845 -80.571 1.00 56.62 1139 PRO A CA 1
ATOM 9102 C C . PRO A 1 1139 ? 75.123 -33.363 -80.874 1.00 56.62 1139 PRO A C 1
ATOM 9104 O O . PRO A 1 1139 ? 76.175 -33.981 -80.990 1.00 56.62 1139 PRO A O 1
ATOM 9107 N N . SER A 1 1140 ? 73.940 -33.957 -81.078 1.00 30.50 1140 SER A N 1
ATOM 9108 C CA . SER A 1 1140 ? 73.645 -35.205 -81.836 1.00 30.50 1140 SER A CA 1
ATOM 9109 C C . SER A 1 1140 ? 72.192 -35.633 -81.535 1.00 30.50 1140 SER A C 1
ATOM 9111 O O . SER A 1 1140 ? 71.705 -35.316 -80.458 1.00 30.50 1140 SER A O 1
ATOM 9113 N N . ILE A 1 1141 ? 71.372 -36.328 -82.331 1.00 37.69 1141 ILE A N 1
ATOM 9114 C CA . ILE A 1 1141 ? 71.313 -36.853 -83.705 1.00 37.69 1141 ILE A CA 1
ATOM 9115 C C . ILE A 1 1141 ? 69.815 -37.239 -83.932 1.00 37.69 1141 ILE A C 1
ATOM 9117 O O . ILE A 1 1141 ? 69.130 -37.596 -82.978 1.00 37.69 1141 ILE A O 1
ATOM 9121 N N . ASP A 1 1142 ? 69.370 -37.174 -85.194 1.00 35.62 1142 ASP A N 1
ATOM 9122 C CA . ASP A 1 1142 ? 68.243 -37.844 -85.894 1.00 35.62 1142 ASP A CA 1
ATOM 9123 C C . ASP A 1 1142 ? 66.738 -37.598 -85.615 1.00 35.62 1142 ASP A C 1
ATOM 9125 O O . ASP A 1 1142 ? 66.123 -38.091 -84.676 1.00 35.62 1142 ASP A O 1
ATOM 9129 N N . ASN A 1 1143 ? 66.124 -36.908 -86.594 1.00 38.22 1143 ASN A N 1
ATOM 9130 C CA . ASN A 1 1143 ? 65.092 -37.379 -87.543 1.00 38.22 1143 ASN A CA 1
ATOM 9131 C C . ASN A 1 1143 ? 64.315 -38.677 -87.214 1.00 38.22 1143 ASN A C 1
ATOM 9133 O O . ASN A 1 1143 ? 64.926 -39.738 -87.140 1.00 38.22 1143 ASN A O 1
ATOM 9137 N N . ASN A 1 1144 ? 62.967 -38.633 -87.239 1.00 33.50 1144 ASN A N 1
ATOM 9138 C CA . ASN A 1 1144 ? 62.106 -39.223 -88.297 1.00 33.50 1144 ASN A CA 1
ATOM 9139 C C . ASN A 1 1144 ? 60.587 -39.244 -87.916 1.00 33.50 1144 ASN A C 1
ATOM 9141 O O . ASN A 1 1144 ? 60.231 -39.446 -86.761 1.00 33.50 1144 ASN A O 1
ATOM 9145 N N . ILE A 1 1145 ? 59.731 -39.168 -88.953 1.00 34.97 1145 ILE A N 1
ATOM 9146 C CA . ILE A 1 1145 ? 58.311 -39.609 -89.091 1.00 34.97 1145 ILE A CA 1
ATOM 9147 C C . ILE A 1 1145 ? 57.134 -38.623 -88.832 1.00 34.97 1145 ILE A C 1
ATOM 9149 O O . ILE A 1 1145 ? 56.588 -38.495 -87.744 1.00 34.97 1145 ILE A O 1
ATOM 9153 N N . GLN A 1 1146 ? 56.726 -37.994 -89.947 1.00 33.78 1146 GLN A N 1
ATOM 9154 C CA . GLN A 1 1146 ? 55.397 -37.844 -90.597 1.00 33.78 1146 GLN A CA 1
ATOM 9155 C C . GLN A 1 1146 ? 54.021 -38.025 -89.881 1.00 33.78 1146 GLN A C 1
ATOM 9157 O O . GLN A 1 1146 ? 53.705 -39.082 -89.352 1.00 33.78 1146 GLN A O 1
ATOM 9162 N N . HIS A 1 1147 ? 53.144 -37.045 -90.213 1.00 32.06 1147 HIS A N 1
ATOM 9163 C CA . HIS A 1 1147 ? 51.708 -37.094 -90.623 1.00 32.06 1147 HIS A CA 1
ATOM 9164 C C . HIS A 1 1147 ? 50.540 -36.718 -89.654 1.00 32.06 1147 HIS A C 1
ATOM 9166 O O . HIS A 1 1147 ? 49.908 -37.587 -89.074 1.00 32.06 1147 HIS A O 1
ATOM 9172 N N . ASN A 1 1148 ? 50.162 -35.415 -89.724 1.00 31.34 1148 ASN A N 1
ATOM 9173 C CA . ASN A 1 1148 ? 48.814 -34.784 -89.897 1.00 31.34 1148 ASN A CA 1
ATOM 9174 C C . ASN A 1 1148 ? 47.735 -34.842 -88.772 1.00 31.34 1148 ASN A C 1
ATOM 9176 O O . ASN A 1 1148 ? 47.663 -35.859 -88.094 1.00 31.34 1148 ASN A O 1
ATOM 9180 N N . PRO A 1 1149 ? 46.749 -33.901 -88.668 1.00 47.91 1149 PRO A N 1
ATOM 9181 C CA . PRO A 1 1149 ? 46.637 -32.475 -89.064 1.00 47.91 1149 PRO A CA 1
ATOM 9182 C C . PRO A 1 1149 ? 46.280 -31.524 -87.871 1.00 47.91 1149 PRO A C 1
ATOM 9184 O O . PRO A 1 1149 ? 46.000 -31.972 -86.769 1.00 47.91 1149 PRO A O 1
ATOM 9187 N N . ALA A 1 1150 ? 46.189 -30.210 -88.135 1.00 36.78 1150 ALA A N 1
ATOM 9188 C CA . ALA A 1 1150 ? 45.502 -29.170 -87.334 1.00 36.78 1150 ALA A CA 1
ATOM 9189 C C . ALA A 1 1150 ? 46.130 -28.709 -85.995 1.00 36.78 1150 ALA A C 1
ATOM 9191 O O . ALA A 1 1150 ? 45.790 -29.193 -84.925 1.00 36.78 1150 ALA A O 1
ATOM 9192 N N . TYR A 1 1151 ? 46.928 -27.636 -86.048 1.00 33.56 1151 TYR A N 1
ATOM 9193 C CA . TYR A 1 1151 ? 47.165 -26.754 -84.898 1.00 33.56 1151 TYR A CA 1
ATOM 9194 C C . TYR A 1 1151 ? 47.169 -25.295 -85.365 1.00 33.56 1151 TYR A C 1
ATOM 9196 O O . TYR A 1 1151 ? 48.144 -24.813 -85.939 1.00 33.56 1151 TYR A O 1
ATOM 9204 N N . SER A 1 1152 ? 46.064 -24.584 -85.124 1.00 33.34 1152 SER A N 1
ATOM 9205 C CA . SER A 1 1152 ? 46.085 -23.124 -85.058 1.00 33.34 1152 SER A CA 1
ATOM 9206 C C . SER A 1 1152 ? 46.733 -22.722 -83.734 1.00 33.34 1152 SER A C 1
ATOM 9208 O O . SER A 1 1152 ? 46.305 -23.159 -82.668 1.00 33.34 1152 SER A O 1
ATOM 9210 N N . SER A 1 1153 ? 47.771 -21.902 -83.836 1.00 33.84 1153 SER A N 1
ATOM 9211 C CA . SER A 1 1153 ? 48.522 -21.245 -82.765 1.00 33.84 1153 SER A CA 1
ATOM 9212 C C . SER A 1 1153 ? 47.686 -20.839 -81.542 1.00 33.84 1153 SER A C 1
ATOM 9214 O O . SER A 1 1153 ? 46.711 -20.098 -81.676 1.00 33.84 1153 SER A O 1
ATOM 9216 N N . ALA A 1 1154 ? 48.122 -21.263 -80.352 1.00 37.91 1154 ALA A N 1
ATOM 9217 C CA . ALA A 1 1154 ? 47.598 -20.814 -79.066 1.00 37.91 1154 ALA A CA 1
ATOM 9218 C C . ALA A 1 1154 ? 47.806 -19.294 -78.901 1.00 37.91 1154 ALA A C 1
ATOM 9220 O O . ALA A 1 1154 ? 48.936 -18.830 -78.752 1.00 37.91 1154 ALA A O 1
ATOM 9221 N N . LYS A 1 1155 ? 46.720 -18.515 -78.955 1.00 47.66 1155 LYS A N 1
ATOM 9222 C CA . LYS A 1 1155 ? 46.700 -17.125 -78.478 1.00 47.66 1155 LYS A CA 1
ATOM 9223 C C . LYS A 1 1155 ? 46.590 -17.141 -76.951 1.00 47.66 1155 LYS A C 1
ATOM 9225 O O . LYS A 1 1155 ? 45.805 -17.915 -76.409 1.00 47.66 1155 LYS A O 1
ATOM 9230 N N . GLY A 1 1156 ? 47.372 -16.301 -76.272 1.00 61.78 1156 GLY A N 1
ATOM 9231 C CA . GLY A 1 1156 ? 47.169 -16.020 -74.849 1.00 61.78 1156 GLY A CA 1
ATOM 9232 C C . GLY A 1 1156 ? 45.785 -15.411 -74.596 1.00 61.78 1156 GLY A C 1
ATOM 9233 O O . GLY A 1 1156 ? 45.159 -14.899 -75.523 1.00 61.78 1156 GLY A O 1
ATOM 9234 N N . LEU A 1 1157 ? 45.311 -15.475 -73.349 1.00 73.38 1157 LEU A N 1
ATOM 9235 C CA . LEU A 1 1157 ? 44.079 -14.801 -72.940 1.00 73.38 1157 LEU A CA 1
ATOM 9236 C C . LEU A 1 1157 ? 44.222 -13.287 -73.152 1.00 73.38 1157 LEU A C 1
ATOM 9238 O O . LEU A 1 1157 ? 45.083 -12.655 -72.543 1.00 73.38 1157 LEU A O 1
ATOM 9242 N N . ASP A 1 1158 ? 43.365 -12.718 -73.993 1.00 72.69 1158 ASP A N 1
ATOM 9243 C CA . ASP A 1 1158 ? 43.182 -11.273 -74.145 1.00 72.69 1158 ASP A CA 1
ATOM 9244 C C . ASP A 1 1158 ? 41.763 -10.859 -73.731 1.00 72.69 1158 ASP A C 1
ATOM 9246 O O . ASP A 1 1158 ? 40.889 -11.703 -73.503 1.00 72.69 1158 ASP A O 1
ATOM 9250 N N . GLU A 1 1159 ? 41.510 -9.554 -73.641 1.00 69.06 1159 GLU A N 1
ATOM 9251 C CA . GLU A 1 1159 ? 40.205 -9.005 -73.263 1.00 69.06 1159 GLU A CA 1
ATOM 9252 C C . GLU A 1 1159 ? 39.058 -9.461 -74.175 1.00 69.06 1159 GLU A C 1
ATOM 9254 O O . GLU A 1 1159 ? 37.901 -9.374 -73.774 1.00 69.06 1159 GLU A O 1
ATOM 9259 N N . HIS A 1 1160 ? 39.331 -9.990 -75.374 1.00 78.00 1160 HIS A N 1
ATOM 9260 C CA . HIS A 1 1160 ? 38.330 -10.498 -76.311 1.00 78.00 1160 HIS A CA 1
ATOM 9261 C C . HIS A 1 1160 ? 37.950 -11.966 -76.070 1.00 78.00 1160 HIS A C 1
ATOM 9263 O O . HIS A 1 1160 ? 36.940 -12.412 -76.617 1.00 78.00 1160 HIS A O 1
ATOM 9269 N N . SER A 1 1161 ? 38.666 -12.679 -75.198 1.00 81.94 1161 SER A N 1
ATOM 9270 C CA . SER A 1 1161 ? 38.416 -14.090 -74.871 1.00 81.94 1161 SER A CA 1
ATOM 9271 C C . SER A 1 1161 ? 36.975 -14.345 -74.406 1.00 81.94 1161 SER A C 1
ATOM 9273 O O . SER A 1 1161 ? 36.417 -13.586 -73.613 1.00 81.94 1161 SER A O 1
ATOM 9275 N N . SER A 1 1162 ? 36.376 -15.450 -74.868 1.00 83.88 1162 SER A N 1
ATOM 9276 C CA . SER A 1 1162 ? 34.971 -15.809 -74.598 1.00 83.88 1162 SER A CA 1
ATOM 9277 C C . SER A 1 1162 ? 34.687 -16.221 -73.152 1.00 83.88 1162 SER A C 1
ATOM 9279 O O . SER A 1 1162 ? 33.528 -16.328 -72.766 1.00 83.88 1162 SER A O 1
ATOM 9281 N N . VAL A 1 1163 ? 35.733 -16.474 -72.359 1.00 86.69 1163 VAL A N 1
ATOM 9282 C CA . VAL A 1 1163 ? 35.619 -16.776 -70.924 1.00 86.69 1163 VAL A CA 1
ATOM 9283 C C . VAL A 1 1163 ? 35.157 -15.556 -70.115 1.00 86.69 1163 VAL A C 1
ATOM 9285 O O . VAL A 1 1163 ? 34.554 -15.720 -69.056 1.00 86.69 1163 VAL A O 1
ATOM 9288 N N . PHE A 1 1164 ? 35.402 -14.339 -70.619 1.00 90.94 1164 PHE A N 1
ATOM 9289 C CA . PHE A 1 1164 ? 35.062 -13.098 -69.931 1.00 90.94 1164 PHE A CA 1
ATOM 9290 C C . PHE A 1 1164 ? 33.617 -12.663 -70.203 1.00 90.94 1164 PHE A C 1
ATOM 9292 O O . PHE A 1 1164 ? 33.199 -12.516 -71.354 1.00 90.94 1164 PHE A O 1
ATOM 9299 N N . LEU A 1 1165 ? 32.870 -12.404 -69.129 1.00 92.56 1165 LEU A N 1
ATOM 9300 C CA . LEU A 1 1165 ? 31.488 -11.928 -69.151 1.00 92.56 1165 LEU A CA 1
ATOM 9301 C C . LEU A 1 1165 ? 31.452 -10.420 -69.436 1.00 92.56 1165 LEU A C 1
ATOM 9303 O O . LEU A 1 1165 ? 32.098 -9.643 -68.737 1.00 92.56 1165 LEU A O 1
ATOM 9307 N N . LYS A 1 1166 ? 30.698 -10.001 -70.461 1.00 88.00 1166 LYS A N 1
ATOM 9308 C CA . LYS A 1 1166 ? 30.716 -8.609 -70.965 1.00 88.00 1166 LYS A CA 1
ATOM 9309 C C . LYS A 1 1166 ? 29.341 -7.963 -71.111 1.00 88.00 1166 LYS A C 1
ATOM 9311 O O . LYS A 1 1166 ? 29.234 -6.751 -70.958 1.00 88.00 1166 LYS A O 1
ATOM 9316 N N . ASP A 1 1167 ? 28.291 -8.733 -71.395 1.00 90.75 1167 ASP A N 1
ATOM 9317 C CA . ASP A 1 1167 ? 26.955 -8.192 -71.696 1.00 90.75 1167 ASP A CA 1
ATOM 9318 C C . ASP A 1 1167 ? 26.046 -8.171 -70.459 1.00 90.75 1167 ASP A C 1
ATOM 9320 O O . ASP A 1 1167 ? 25.105 -8.948 -70.317 1.00 90.75 1167 ASP A O 1
ATOM 9324 N N . GLY A 1 1168 ? 26.408 -7.328 -69.491 1.00 93.62 1168 GLY A N 1
ATOM 9325 C CA . GLY A 1 1168 ? 25.706 -7.250 -68.213 1.00 93.62 1168 GLY A CA 1
ATOM 9326 C C . GLY A 1 1168 ? 26.379 -6.318 -67.214 1.00 93.62 1168 GLY A C 1
ATOM 9327 O O . GLY A 1 1168 ? 27.135 -5.413 -67.590 1.00 93.62 1168 GLY A O 1
ATOM 9328 N N . TYR A 1 1169 ? 26.097 -6.555 -65.937 1.00 96.19 1169 TYR A N 1
ATOM 9329 C CA . TYR A 1 1169 ? 26.498 -5.695 -64.831 1.00 96.19 1169 TYR A CA 1
ATOM 9330 C C . TYR A 1 1169 ? 27.260 -6.463 -63.757 1.00 96.19 1169 TYR A C 1
ATOM 9332 O O . TYR A 1 1169 ? 26.883 -7.578 -63.401 1.00 96.19 1169 TYR A O 1
ATOM 9340 N N . ILE A 1 1170 ? 28.304 -5.836 -63.213 1.00 97.69 1170 ILE A N 1
ATOM 9341 C CA . ILE A 1 1170 ? 28.955 -6.255 -61.970 1.00 97.69 1170 ILE A CA 1
ATOM 9342 C C . ILE A 1 1170 ? 28.198 -5.585 -60.823 1.00 97.69 1170 ILE A C 1
ATOM 9344 O O . ILE A 1 1170 ? 28.182 -4.358 -60.726 1.00 97.69 1170 ILE A O 1
ATOM 9348 N N . VAL A 1 1171 ? 27.582 -6.377 -59.958 1.00 97.69 1171 VAL A N 1
ATOM 9349 C CA . VAL A 1 1171 ? 26.887 -5.908 -58.757 1.00 97.69 1171 VAL A CA 1
ATOM 9350 C C . VAL A 1 1171 ? 27.861 -5.944 -57.586 1.00 97.69 1171 VAL A C 1
ATOM 9352 O O . VAL A 1 1171 ? 28.445 -6.991 -57.290 1.00 97.69 1171 VAL A O 1
ATOM 9355 N N . VAL A 1 1172 ? 28.035 -4.798 -56.929 1.00 98.06 1172 VAL A N 1
ATOM 9356 C CA . VAL A 1 1172 ? 28.813 -4.663 -55.694 1.00 98.06 1172 VAL A CA 1
ATOM 9357 C C . VAL A 1 1172 ? 27.870 -4.808 -54.506 1.00 98.06 1172 VAL A C 1
ATOM 9359 O O . VAL A 1 1172 ? 26.896 -4.061 -54.403 1.00 98.06 1172 VAL A O 1
ATOM 9362 N N . ASN A 1 1173 ? 28.177 -5.742 -53.609 1.00 97.62 1173 ASN A N 1
ATOM 9363 C CA . ASN A 1 1173 ? 27.420 -5.997 -52.387 1.00 97.62 1173 ASN A CA 1
ATOM 9364 C C . ASN A 1 1173 ? 28.285 -5.721 -51.148 1.00 97.62 1173 ASN A C 1
ATOM 9366 O O . ASN A 1 1173 ? 29.431 -6.164 -51.108 1.00 97.62 1173 ASN A O 1
ATOM 9370 N N . PHE A 1 1174 ? 27.767 -4.992 -50.157 1.00 98.00 1174 PHE A N 1
ATOM 9371 C CA . PHE A 1 1174 ? 28.470 -4.619 -48.926 1.00 98.00 1174 PHE A CA 1
ATOM 9372 C C . PHE A 1 1174 ? 27.886 -5.315 -47.693 1.00 98.00 1174 PHE A C 1
ATOM 9374 O O . PHE A 1 1174 ? 26.733 -5.091 -47.333 1.00 98.00 1174 PHE A O 1
ATOM 9381 N N . ASN A 1 1175 ? 28.732 -6.049 -46.967 1.00 96.94 1175 ASN A N 1
ATOM 9382 C CA . ASN A 1 1175 ? 28.481 -6.445 -45.578 1.00 96.94 1175 ASN A CA 1
ATOM 9383 C C . ASN A 1 1175 ? 29.115 -5.418 -44.624 1.00 96.94 1175 ASN A C 1
ATOM 9385 O O . ASN A 1 1175 ? 30.308 -5.153 -44.763 1.00 96.94 1175 ASN A O 1
ATOM 9389 N N . ILE A 1 1176 ? 28.348 -4.850 -43.684 1.00 98.44 1176 ILE A N 1
ATOM 9390 C CA . ILE A 1 1176 ? 28.766 -3.714 -42.837 1.00 98.44 1176 ILE A CA 1
ATOM 9391 C C . ILE A 1 1176 ? 28.706 -4.096 -41.355 1.00 98.44 1176 ILE A C 1
ATOM 9393 O O . ILE A 1 1176 ? 27.655 -4.482 -40.844 1.00 98.44 1176 ILE A O 1
ATOM 9397 N N . GLU A 1 1177 ? 29.820 -3.911 -40.653 1.00 97.62 1177 GLU A N 1
ATOM 9398 C CA . GLU A 1 1177 ? 29.994 -4.267 -39.245 1.00 97.62 1177 GLU A CA 1
ATOM 9399 C C . GLU A 1 1177 ? 30.651 -3.136 -38.460 1.00 97.62 1177 GLU A C 1
ATOM 9401 O O . GLU A 1 1177 ? 31.552 -2.457 -38.958 1.00 97.62 1177 GLU A O 1
ATOM 9406 N N . THR A 1 1178 ? 30.242 -2.958 -37.206 1.00 97.75 1178 THR A N 1
ATOM 9407 C CA . THR A 1 1178 ? 30.938 -2.061 -36.282 1.00 97.75 1178 THR A CA 1
ATOM 9408 C C . THR A 1 1178 ? 31.967 -2.834 -35.469 1.00 97.75 1178 THR A C 1
ATOM 9410 O O . THR A 1 1178 ? 31.725 -3.956 -35.025 1.00 97.75 1178 THR A O 1
ATOM 9413 N N . ILE A 1 1179 ? 33.130 -2.228 -35.263 1.00 92.50 1179 ILE A N 1
ATOM 9414 C CA . ILE A 1 1179 ? 34.249 -2.791 -34.511 1.00 92.50 1179 ILE A CA 1
ATOM 9415 C C . ILE A 1 1179 ? 34.552 -1.840 -33.360 1.00 92.50 1179 ILE A C 1
ATOM 9417 O O . ILE A 1 1179 ? 34.826 -0.662 -33.596 1.00 92.50 1179 ILE A O 1
ATOM 9421 N N . GLN A 1 1180 ? 34.536 -2.352 -32.132 1.00 87.94 1180 GLN A N 1
ATOM 9422 C CA . GLN A 1 1180 ? 34.960 -1.614 -30.944 1.00 87.94 1180 GLN A CA 1
ATOM 9423 C C . GLN A 1 1180 ? 36.332 -2.101 -30.489 1.00 87.94 1180 GLN A C 1
ATOM 9425 O O . GLN A 1 1180 ? 36.621 -3.296 -30.559 1.00 87.94 1180 GLN A O 1
ATOM 9430 N N . ASN A 1 1181 ? 37.181 -1.185 -30.015 1.00 80.38 1181 ASN A N 1
ATOM 9431 C CA . ASN A 1 1181 ? 38.509 -1.515 -29.468 1.00 80.38 1181 ASN A CA 1
ATOM 9432 C C . ASN A 1 1181 ? 39.388 -2.382 -30.400 1.00 80.38 1181 ASN A C 1
ATOM 9434 O O . ASN A 1 1181 ? 40.211 -3.169 -29.933 1.00 80.38 1181 ASN A O 1
ATOM 9438 N N . ASN A 1 1182 ? 39.213 -2.251 -31.722 1.00 77.62 1182 ASN A N 1
ATOM 9439 C CA . ASN A 1 1182 ? 39.901 -3.050 -32.742 1.00 77.62 1182 ASN A CA 1
ATOM 9440 C C . ASN A 1 1182 ? 39.708 -4.587 -32.611 1.00 77.62 1182 ASN A C 1
ATOM 9442 O O . ASN A 1 1182 ? 40.547 -5.352 -33.092 1.00 77.62 1182 ASN A O 1
ATOM 9446 N N . ASP A 1 1183 ? 38.622 -5.060 -31.981 1.00 83.31 1183 ASP A N 1
ATOM 9447 C CA . ASP A 1 1183 ? 38.279 -6.490 -31.908 1.00 83.31 1183 ASP A CA 1
ATOM 9448 C C . ASP A 1 1183 ? 37.592 -6.959 -33.203 1.00 83.31 1183 ASP A C 1
ATOM 9450 O O . ASP A 1 1183 ? 36.377 -6.880 -33.376 1.00 83.31 1183 ASP A O 1
ATOM 9454 N N . LEU A 1 1184 ? 38.402 -7.435 -34.148 1.00 82.88 1184 LEU A N 1
ATOM 9455 C CA . LEU A 1 1184 ? 37.934 -7.910 -35.453 1.00 82.88 1184 LEU A CA 1
ATOM 9456 C C . LEU A 1 1184 ? 37.293 -9.305 -35.401 1.00 82.88 1184 LEU A C 1
ATOM 9458 O O . LEU A 1 1184 ? 36.596 -9.679 -36.346 1.00 82.88 1184 LEU A O 1
ATOM 9462 N N . GLU A 1 1185 ? 37.521 -10.067 -34.333 1.00 87.12 1185 GLU A N 1
ATOM 9463 C CA . GLU A 1 1185 ? 36.975 -11.419 -34.172 1.00 87.12 1185 GLU A CA 1
ATOM 9464 C C . GLU A 1 1185 ? 35.539 -11.373 -33.638 1.00 87.12 1185 GLU A C 1
ATOM 9466 O O . GLU A 1 1185 ? 34.736 -12.262 -33.923 1.00 87.12 1185 GLU A O 1
ATOM 9471 N N . LYS A 1 1186 ? 35.199 -10.323 -32.879 1.00 88.94 1186 LYS A N 1
ATOM 9472 C CA . LYS A 1 1186 ? 33.867 -10.118 -32.298 1.00 88.94 1186 LYS A CA 1
ATOM 9473 C C . LYS A 1 1186 ? 33.324 -8.733 -32.652 1.00 88.94 1186 LYS A C 1
ATOM 9475 O O . LYS A 1 1186 ? 33.367 -7.826 -31.820 1.00 88.94 1186 LYS A O 1
ATOM 9480 N N . PRO A 1 1187 ? 32.778 -8.558 -33.869 1.00 93.69 1187 PRO A N 1
ATOM 9481 C CA . PRO A 1 1187 ? 32.143 -7.303 -34.247 1.00 93.69 1187 PRO A CA 1
ATOM 9482 C C . PRO A 1 1187 ? 31.001 -6.962 -33.291 1.00 93.69 1187 PRO A C 1
ATOM 9484 O O . PRO A 1 1187 ? 30.288 -7.852 -32.831 1.00 93.69 1187 PRO A O 1
ATOM 9487 N N . HIS A 1 1188 ? 30.818 -5.679 -32.994 1.00 95.31 1188 HIS A N 1
ATOM 9488 C CA . HIS A 1 1188 ? 29.843 -5.211 -32.009 1.00 95.31 1188 HIS A CA 1
ATOM 9489 C C . HIS A 1 1188 ? 28.415 -5.269 -32.570 1.00 95.31 1188 HIS A C 1
ATOM 9491 O O . HIS A 1 1188 ? 27.561 -5.982 -32.037 1.00 95.31 1188 HIS A O 1
ATOM 9497 N N . LEU A 1 1189 ? 28.171 -4.592 -33.698 1.00 97.44 1189 LEU A N 1
ATOM 9498 C CA . LEU A 1 1189 ? 26.884 -4.537 -34.399 1.00 97.44 1189 LEU A CA 1
ATOM 9499 C C . LEU A 1 1189 ? 27.028 -4.970 -35.860 1.00 97.44 1189 LEU A C 1
ATOM 9501 O O . LEU A 1 1189 ? 28.095 -4.834 -36.464 1.00 97.44 1189 LEU A O 1
ATOM 9505 N N . GLN A 1 1190 ? 25.927 -5.434 -36.445 1.00 95.62 1190 GLN A N 1
ATOM 9506 C CA . GLN A 1 1190 ? 25.867 -5.899 -37.828 1.00 95.62 1190 GLN A CA 1
ATOM 9507 C C . GLN A 1 1190 ? 24.603 -5.371 -38.532 1.00 95.62 1190 GLN A C 1
ATOM 9509 O O . GLN A 1 1190 ? 23.508 -5.395 -37.976 1.00 95.62 1190 GLN A O 1
ATOM 9514 N N . TYR A 1 1191 ? 24.764 -4.886 -39.766 1.00 96.44 1191 TYR A N 1
ATOM 9515 C CA . TYR A 1 1191 ? 23.711 -4.231 -40.554 1.00 96.44 1191 TYR A CA 1
ATOM 9516 C C . TYR A 1 1191 ? 22.789 -5.231 -41.284 1.00 96.44 1191 TYR A C 1
ATOM 9518 O O . TYR A 1 1191 ? 21.599 -4.963 -41.446 1.00 96.44 1191 TYR A O 1
ATOM 9526 N N . ILE A 1 1192 ? 23.313 -6.381 -41.736 1.00 94.44 1192 ILE A N 1
ATOM 9527 C CA . ILE A 1 1192 ? 22.554 -7.408 -42.494 1.00 94.44 1192 ILE A CA 1
ATOM 9528 C C . ILE A 1 1192 ? 22.288 -8.654 -41.646 1.00 94.44 1192 ILE A C 1
ATOM 9530 O O . ILE A 1 1192 ? 21.153 -9.107 -41.527 1.00 94.44 1192 ILE A O 1
ATOM 9534 N N . ASN A 1 1193 ? 23.362 -9.223 -41.097 1.00 94.31 1193 ASN A N 1
ATOM 9535 C CA . ASN A 1 1193 ? 23.399 -10.568 -40.517 1.00 94.31 1193 ASN A CA 1
ATOM 9536 C C . ASN A 1 1193 ? 23.260 -10.598 -38.981 1.00 94.31 1193 ASN A C 1
ATOM 9538 O O . ASN A 1 1193 ? 23.720 -11.554 -38.356 1.00 94.31 1193 ASN A O 1
ATOM 9542 N N . ALA A 1 1194 ? 22.697 -9.562 -38.344 1.00 94.06 1194 ALA A N 1
ATOM 9543 C CA . ALA A 1 1194 ? 22.489 -9.617 -36.898 1.00 94.06 1194 ALA A CA 1
ATOM 9544 C C . ALA A 1 1194 ? 21.384 -10.648 -36.573 1.00 94.06 1194 ALA A C 1
ATOM 9546 O O . ALA A 1 1194 ? 20.389 -10.721 -37.298 1.00 94.06 1194 ALA A O 1
ATOM 9547 N N . PRO A 1 1195 ? 21.504 -11.451 -35.497 1.00 94.56 1195 PRO A N 1
ATOM 9548 C CA . PRO A 1 1195 ? 20.577 -12.560 -35.245 1.00 94.56 1195 PRO A CA 1
ATOM 9549 C C . PRO A 1 1195 ? 19.114 -12.149 -35.035 1.00 94.56 1195 PRO A C 1
ATOM 9551 O O . PRO A 1 1195 ? 18.217 -12.951 -35.285 1.00 94.56 1195 PRO A O 1
ATOM 9554 N N . LEU A 1 1196 ? 18.869 -10.924 -34.555 1.00 94.12 1196 LEU A N 1
ATOM 9555 C CA . LEU A 1 1196 ? 17.529 -10.420 -34.225 1.00 94.12 1196 LEU A CA 1
ATOM 9556 C C . LEU A 1 1196 ? 17.025 -9.345 -35.196 1.00 94.12 1196 LEU A C 1
ATOM 9558 O O . LEU A 1 1196 ? 15.864 -8.946 -35.105 1.00 94.12 1196 LEU A O 1
ATOM 9562 N N . MET A 1 1197 ? 17.870 -8.861 -36.114 1.00 92.69 1197 MET A N 1
ATOM 9563 C CA . MET A 1 1197 ? 17.553 -7.690 -36.927 1.00 92.69 1197 MET A CA 1
ATOM 9564 C C . MET A 1 1197 ? 18.328 -7.643 -38.249 1.00 92.69 1197 MET A C 1
ATOM 9566 O O . MET A 1 1197 ? 19.517 -7.931 -38.305 1.00 92.69 1197 MET A O 1
ATOM 9570 N N . ASN A 1 1198 ? 17.661 -7.171 -39.304 1.00 96.00 1198 ASN A N 1
ATOM 9571 C CA . ASN A 1 1198 ? 18.285 -6.781 -40.565 1.00 96.00 1198 ASN A CA 1
ATOM 9572 C C . ASN A 1 1198 ? 17.899 -5.327 -40.883 1.00 96.00 1198 ASN A C 1
ATOM 9574 O O . ASN A 1 1198 ? 16.737 -5.025 -41.170 1.00 96.00 1198 ASN A O 1
ATOM 9578 N N . GLN A 1 1199 ? 18.874 -4.421 -40.806 1.00 97.00 1199 GLN A N 1
ATOM 9579 C CA . GLN A 1 1199 ? 18.655 -2.985 -40.977 1.00 97.00 1199 GLN A CA 1
ATOM 9580 C C . GLN A 1 1199 ? 18.392 -2.610 -42.442 1.00 97.00 1199 GLN A C 1
ATOM 9582 O O . GLN A 1 1199 ? 17.622 -1.684 -42.683 1.00 97.00 1199 GLN A O 1
ATOM 9587 N N . TRP A 1 1200 ? 18.930 -3.363 -43.416 1.00 96.25 1200 TRP A N 1
ATOM 9588 C CA . TRP A 1 1200 ? 18.605 -3.165 -44.838 1.00 96.25 1200 TRP A CA 1
ATOM 9589 C C . TRP A 1 1200 ? 17.107 -3.312 -45.096 1.00 96.25 1200 TRP A C 1
ATOM 9591 O O . TRP A 1 1200 ? 16.477 -2.471 -45.737 1.00 96.25 1200 TRP A O 1
ATOM 9601 N N . GLN A 1 1201 ? 16.520 -4.374 -44.550 1.00 96.19 1201 GLN A N 1
ATOM 9602 C CA . GLN A 1 1201 ? 15.094 -4.641 -44.688 1.00 96.19 1201 GLN A CA 1
ATOM 9603 C C . GLN A 1 1201 ? 14.248 -3.618 -43.923 1.00 96.19 1201 GLN A C 1
ATOM 9605 O O . GLN A 1 1201 ? 13.231 -3.169 -44.452 1.00 96.19 1201 GLN A O 1
ATOM 9610 N N . LEU A 1 1202 ? 14.668 -3.205 -42.719 1.00 95.81 1202 LEU A N 1
ATOM 9611 C CA . LEU A 1 1202 ? 13.934 -2.198 -41.943 1.00 95.81 1202 LEU A CA 1
ATOM 9612 C C . LEU A 1 1202 ? 13.892 -0.834 -42.653 1.00 95.81 1202 LEU A C 1
ATOM 9614 O O . LEU A 1 1202 ? 12.846 -0.184 -42.685 1.00 95.81 1202 LEU A O 1
ATOM 9618 N N . GLU A 1 1203 ? 14.994 -0.434 -43.289 1.00 96.38 1203 GLU A N 1
ATOM 9619 C CA . GLU A 1 1203 ? 15.086 0.797 -44.089 1.00 96.38 1203 GLU A CA 1
ATOM 9620 C C . GLU A 1 1203 ? 14.377 0.696 -45.453 1.00 96.38 1203 GLU A C 1
ATOM 9622 O O . GLU A 1 1203 ? 14.287 1.681 -46.190 1.00 96.38 1203 GLU A O 1
ATOM 9627 N N . GLY A 1 1204 ? 13.776 -0.457 -45.762 1.00 94.75 1204 GLY A N 1
ATOM 9628 C CA . GLY A 1 1204 ? 12.899 -0.641 -46.915 1.00 94.75 1204 GLY A CA 1
ATOM 9629 C C . GLY A 1 1204 ? 13.627 -1.013 -48.205 1.00 94.75 1204 GLY A C 1
ATOM 9630 O O . GLY A 1 1204 ? 13.161 -0.637 -49.282 1.00 94.75 1204 GLY A O 1
ATOM 9631 N N . PHE A 1 1205 ? 14.755 -1.726 -48.116 1.00 95.38 1205 PHE A N 1
ATOM 9632 C CA . PHE A 1 1205 ? 15.456 -2.253 -49.287 1.00 95.38 1205 PHE A CA 1
ATOM 9633 C C . PHE A 1 1205 ? 14.560 -3.188 -50.115 1.00 95.38 1205 PHE A C 1
ATOM 9635 O O . PHE A 1 1205 ? 13.874 -4.067 -49.583 1.00 95.38 1205 PHE A O 1
ATOM 9642 N N . GLN A 1 1206 ? 14.568 -3.012 -51.437 1.00 92.94 1206 GLN A N 1
ATOM 9643 C CA . GLN A 1 1206 ? 13.764 -3.817 -52.357 1.00 92.94 1206 GLN A CA 1
ATOM 9644 C C . GLN A 1 1206 ? 14.541 -5.055 -52.811 1.00 92.94 1206 GLN A C 1
ATOM 9646 O O . GLN A 1 1206 ? 15.658 -4.947 -53.298 1.00 92.94 1206 GLN A O 1
ATOM 9651 N N . LYS A 1 1207 ? 13.929 -6.243 -52.724 1.00 94.81 1207 LYS A N 1
ATOM 9652 C CA . LYS A 1 1207 ? 14.553 -7.507 -53.177 1.00 94.81 1207 LYS A CA 1
ATOM 9653 C C . LYS A 1 1207 ? 14.445 -7.751 -54.679 1.00 94.81 1207 LYS A C 1
ATOM 9655 O O . LYS A 1 1207 ? 15.008 -8.708 -55.198 1.00 94.81 1207 LYS A O 1
ATOM 9660 N N . GLN A 1 1208 ? 13.696 -6.910 -55.374 1.00 94.31 1208 GLN A N 1
ATOM 9661 C CA . GLN A 1 1208 ? 13.430 -7.045 -56.792 1.00 94.31 1208 GLN A CA 1
ATOM 9662 C C . GLN A 1 1208 ? 13.161 -5.664 -57.363 1.00 94.31 1208 GLN A C 1
ATOM 9664 O O . GLN A 1 1208 ? 12.445 -4.863 -56.759 1.00 94.31 1208 GLN A O 1
ATOM 9669 N N . VAL A 1 1209 ? 13.722 -5.402 -58.535 1.00 92.06 1209 VAL A N 1
ATOM 9670 C CA . VAL A 1 1209 ? 13.521 -4.146 -59.247 1.00 92.06 1209 VAL A CA 1
ATOM 9671 C C . VAL A 1 1209 ? 13.348 -4.405 -60.734 1.00 92.06 1209 VAL A C 1
ATOM 9673 O O . VAL A 1 1209 ? 13.993 -5.280 -61.304 1.00 92.06 1209 VAL A O 1
ATOM 9676 N N . VAL A 1 1210 ? 12.490 -3.614 -61.372 1.00 91.06 1210 VAL A N 1
ATOM 9677 C CA . VAL A 1 1210 ? 12.305 -3.634 -62.825 1.00 91.06 1210 VAL A CA 1
ATOM 9678 C C . VAL A 1 1210 ? 13.011 -2.419 -63.413 1.00 91.06 1210 VAL A C 1
ATOM 9680 O O . VAL A 1 1210 ? 12.952 -1.314 -62.859 1.00 91.06 1210 VAL A O 1
ATOM 9683 N N . ASP A 1 1211 ? 13.769 -2.616 -64.482 1.00 88.44 1211 ASP A N 1
ATOM 9684 C CA . ASP A 1 1211 ? 14.420 -1.526 -65.198 1.00 88.44 1211 ASP A CA 1
ATOM 9685 C C . ASP A 1 1211 ? 13.474 -0.814 -66.183 1.00 88.44 1211 ASP A C 1
ATOM 9687 O O . ASP A 1 1211 ? 12.351 -1.262 -66.424 1.00 88.44 1211 ASP A O 1
ATOM 9691 N N . PRO A 1 1212 ? 13.895 0.322 -66.765 1.00 87.25 1212 PRO A N 1
ATOM 9692 C CA . PRO A 1 1212 ? 13.080 1.035 -67.746 1.00 87.25 1212 PRO A CA 1
ATOM 9693 C C . PRO A 1 1212 ? 12.738 0.250 -69.030 1.00 87.25 1212 PRO A C 1
ATOM 9695 O O . PRO A 1 1212 ? 11.917 0.739 -69.807 1.00 87.25 1212 PRO A O 1
ATOM 9698 N N . TRP A 1 1213 ? 13.351 -0.915 -69.277 1.00 89.62 1213 TRP A N 1
ATOM 9699 C CA . TRP A 1 1213 ? 13.089 -1.802 -70.420 1.00 89.62 1213 TRP A CA 1
ATOM 9700 C C . TRP A 1 1213 ? 12.201 -2.999 -70.064 1.00 89.62 1213 TRP A C 1
ATOM 9702 O O . TRP A 1 1213 ? 11.856 -3.778 -70.951 1.00 89.62 1213 TRP A O 1
ATOM 9712 N N . GLY A 1 1214 ? 11.783 -3.125 -68.802 1.00 89.94 1214 GLY A N 1
ATOM 9713 C CA . GLY A 1 1214 ? 10.949 -4.228 -68.329 1.00 89.94 1214 GLY A CA 1
ATOM 9714 C C . GLY A 1 1214 ? 11.738 -5.469 -67.910 1.00 89.94 1214 GLY A C 1
ATOM 9715 O O . GLY A 1 1214 ? 11.118 -6.492 -67.623 1.00 89.94 1214 GLY A O 1
ATOM 9716 N N . PHE A 1 1215 ? 13.071 -5.400 -67.853 1.00 93.00 1215 PHE A N 1
ATOM 9717 C CA . PHE A 1 1215 ? 13.894 -6.483 -67.329 1.00 93.00 1215 PHE A CA 1
ATOM 9718 C C . PHE A 1 1215 ? 13.874 -6.474 -65.806 1.00 93.00 1215 PHE A C 1
ATOM 9720 O O . PHE A 1 1215 ? 14.002 -5.435 -65.154 1.00 93.00 1215 PHE A O 1
ATOM 9727 N N . GLU A 1 1216 ? 13.702 -7.659 -65.239 1.00 94.88 1216 GLU A N 1
ATOM 9728 C CA . GLU A 1 1216 ? 13.558 -7.859 -63.808 1.00 94.88 1216 GLU A CA 1
ATOM 9729 C C . GLU A 1 1216 ? 14.887 -8.307 -63.200 1.00 94.88 1216 GLU A C 1
ATOM 9731 O O . GLU A 1 1216 ? 15.483 -9.289 -63.638 1.00 94.88 1216 GLU A O 1
ATOM 9736 N N . PHE A 1 1217 ? 15.344 -7.609 -62.166 1.00 95.25 1217 PHE A N 1
ATOM 9737 C CA . PHE A 1 1217 ? 16.585 -7.897 -61.457 1.00 95.25 1217 PHE A CA 1
ATOM 9738 C C . PHE A 1 1217 ? 16.260 -8.324 -60.030 1.00 95.25 1217 PHE A C 1
ATOM 9740 O O . PHE A 1 1217 ? 15.596 -7.592 -59.292 1.00 95.25 1217 PHE A O 1
ATOM 9747 N N . GLN A 1 1218 ? 16.748 -9.499 -59.637 1.00 96.88 1218 GLN A N 1
ATOM 9748 C CA . GLN A 1 1218 ? 16.684 -9.965 -58.253 1.00 96.88 1218 GLN A CA 1
ATOM 9749 C C . GLN A 1 1218 ? 17.860 -9.374 -57.473 1.00 96.88 1218 GLN A C 1
ATOM 9751 O O . GLN A 1 1218 ? 18.990 -9.385 -57.960 1.00 96.88 1218 GLN A O 1
ATOM 9756 N N . LEU A 1 1219 ? 17.601 -8.869 -56.273 1.00 96.19 1219 LEU A N 1
ATOM 9757 C CA . LEU A 1 1219 ? 18.570 -8.160 -55.441 1.00 96.19 1219 LEU A CA 1
ATOM 9758 C C . LEU A 1 1219 ? 18.804 -8.890 -54.121 1.00 96.19 1219 LEU A C 1
ATOM 9760 O O . LEU A 1 1219 ? 17.926 -9.588 -53.602 1.00 96.19 1219 LEU A O 1
ATOM 9764 N N . LYS A 1 1220 ? 19.996 -8.701 -53.562 1.00 96.12 1220 LYS A N 1
ATOM 9765 C CA . LYS A 1 1220 ? 20.378 -9.174 -52.231 1.00 96.12 1220 LYS A CA 1
ATOM 9766 C C . LYS A 1 1220 ? 20.587 -7.985 -51.307 1.00 96.12 1220 LYS A C 1
ATOM 9768 O O . LYS A 1 1220 ? 21.092 -6.947 -51.728 1.00 96.12 1220 LYS A O 1
ATOM 9773 N N . ASP A 1 1221 ? 20.227 -8.160 -50.038 1.00 97.00 1221 ASP A N 1
ATOM 9774 C CA . ASP A 1 1221 ? 20.549 -7.182 -49.000 1.00 97.00 1221 ASP A CA 1
ATOM 9775 C C . ASP A 1 1221 ? 22.061 -6.898 -49.052 1.00 97.00 1221 ASP A C 1
ATOM 9777 O O . ASP A 1 1221 ? 22.871 -7.827 -49.142 1.00 97.00 1221 ASP A O 1
ATOM 9781 N N . GLY A 1 1222 ? 22.432 -5.620 -49.071 1.00 96.75 1222 GLY A N 1
ATOM 9782 C CA . GLY A 1 1222 ? 23.812 -5.189 -49.284 1.00 96.75 1222 GLY A CA 1
ATOM 9783 C C . GLY A 1 1222 ? 24.144 -4.754 -50.711 1.00 96.75 1222 GLY A C 1
ATOM 9784 O O . GLY A 1 1222 ? 25.200 -4.155 -50.888 1.00 96.75 1222 GLY A O 1
ATOM 9785 N N . ASP A 1 1223 ? 23.313 -5.007 -51.730 1.00 97.94 1223 ASP A N 1
ATOM 9786 C CA . ASP A 1 1223 ? 23.612 -4.547 -53.094 1.00 97.94 1223 ASP A CA 1
ATOM 9787 C C . ASP A 1 1223 ? 23.582 -3.010 -53.148 1.00 97.94 1223 ASP A C 1
ATOM 9789 O O . ASP A 1 1223 ? 22.544 -2.380 -52.938 1.00 97.94 1223 ASP A O 1
ATOM 9793 N N . VAL A 1 1224 ? 24.733 -2.396 -53.443 1.00 97.50 1224 VAL A N 1
ATOM 9794 C CA . VAL A 1 1224 ? 24.897 -0.932 -53.402 1.00 97.50 1224 VAL A CA 1
ATOM 9795 C C . VAL A 1 1224 ? 24.912 -0.302 -54.791 1.00 97.50 1224 VAL A C 1
ATOM 9797 O O . VAL A 1 1224 ? 24.358 0.779 -54.985 1.00 97.50 1224 VAL A O 1
ATOM 9800 N N . LEU A 1 1225 ? 25.551 -0.943 -55.775 1.00 96.88 1225 LEU A N 1
ATOM 9801 C CA . LEU A 1 1225 ? 25.805 -0.319 -57.075 1.00 96.88 1225 LEU A CA 1
ATOM 9802 C C . LEU A 1 1225 ? 26.094 -1.343 -58.178 1.00 96.88 1225 LEU A C 1
ATOM 9804 O O . LEU A 1 1225 ? 26.727 -2.373 -57.941 1.00 96.88 1225 LEU A O 1
ATOM 9808 N N . PHE A 1 1226 ? 25.639 -1.033 -59.394 1.00 96.38 1226 PHE A N 1
ATOM 9809 C CA . PHE A 1 1226 ? 25.845 -1.823 -60.606 1.00 96.38 1226 PHE A CA 1
ATOM 9810 C C . PHE A 1 1226 ? 26.845 -1.105 -61.521 1.00 96.38 1226 PHE A C 1
ATOM 9812 O O . PHE A 1 1226 ? 26.572 -0.009 -62.021 1.00 96.38 1226 PHE A O 1
ATOM 9819 N N . TYR A 1 1227 ? 27.981 -1.750 -61.784 1.00 96.12 1227 TYR A N 1
ATOM 9820 C CA . TYR A 1 1227 ? 28.950 -1.313 -62.784 1.00 96.12 1227 TYR A CA 1
ATOM 9821 C C . TYR A 1 1227 ? 28.697 -1.987 -64.133 1.00 96.12 1227 TYR A C 1
ATOM 9823 O O . TYR A 1 1227 ? 28.390 -3.176 -64.190 1.00 96.12 1227 TYR A O 1
ATOM 9831 N N . HIS A 1 1228 ? 28.887 -1.269 -65.238 1.00 92.81 1228 HIS A N 1
ATOM 9832 C CA . HIS A 1 1228 ? 28.965 -1.894 -66.560 1.00 92.81 1228 HIS A CA 1
ATOM 9833 C C . HIS A 1 1228 ? 30.134 -2.889 -66.622 1.00 92.81 1228 HIS A C 1
ATOM 9835 O O . HIS A 1 1228 ? 31.272 -2.510 -66.363 1.00 92.81 1228 HIS A O 1
ATOM 9841 N N . ALA A 1 1229 ? 29.880 -4.136 -67.031 1.00 91.00 1229 ALA A N 1
ATOM 9842 C CA . ALA A 1 1229 ? 30.933 -5.153 -67.126 1.00 91.00 1229 ALA A CA 1
ATOM 9843 C C . ALA A 1 1229 ? 31.894 -4.954 -68.316 1.00 91.00 1229 ALA A C 1
ATOM 9845 O O . ALA A 1 1229 ? 32.973 -5.533 -68.339 1.00 91.00 1229 ALA A O 1
ATOM 9846 N N . ASN A 1 1230 ? 31.509 -4.149 -69.312 1.00 86.12 1230 ASN A N 1
ATOM 9847 C CA . ASN A 1 1230 ? 32.282 -3.902 -70.534 1.00 86.12 1230 ASN A CA 1
ATOM 9848 C C . ASN A 1 1230 ? 32.671 -2.432 -70.754 1.00 86.12 1230 ASN A C 1
ATOM 9850 O O . ASN A 1 1230 ? 33.125 -2.089 -71.845 1.00 86.12 1230 ASN A O 1
ATOM 9854 N N . LYS A 1 1231 ? 32.452 -1.549 -69.772 1.00 88.75 1231 LYS A N 1
ATOM 9855 C CA . LYS A 1 1231 ? 32.816 -0.129 -69.875 1.00 88.75 1231 LYS A CA 1
ATOM 9856 C C . LYS A 1 1231 ? 33.618 0.295 -68.656 1.00 88.75 1231 LYS A C 1
ATOM 9858 O O . LYS A 1 1231 ? 33.141 0.157 -67.532 1.00 88.75 1231 LYS A O 1
ATOM 9863 N N . GLY A 1 1232 ? 34.771 0.900 -68.913 1.00 87.56 1232 GLY A N 1
ATOM 9864 C CA . GLY A 1 1232 ? 35.660 1.461 -67.904 1.00 87.56 1232 GLY A CA 1
ATOM 9865 C C . GLY A 1 1232 ? 35.878 2.955 -68.094 1.00 87.56 1232 GLY A C 1
ATOM 9866 O O . GLY A 1 1232 ? 35.688 3.487 -69.183 1.00 87.56 1232 GLY A O 1
ATOM 9867 N N . SER A 1 1233 ? 36.323 3.645 -67.049 1.00 88.62 1233 SER A N 1
ATOM 9868 C CA . SER A 1 1233 ? 36.605 5.083 -67.097 1.00 88.62 1233 SER A CA 1
ATOM 9869 C C . SER A 1 1233 ? 37.714 5.438 -68.094 1.00 88.62 1233 SER A C 1
ATOM 9871 O O . SER A 1 1233 ? 37.716 6.536 -68.639 1.00 88.62 1233 SER A O 1
ATOM 9873 N N . ARG A 1 1234 ? 38.628 4.509 -68.413 1.00 82.62 1234 ARG A N 1
ATOM 9874 C CA . ARG A 1 1234 ? 39.694 4.721 -69.410 1.00 82.62 1234 ARG A CA 1
ATOM 9875 C C . ARG A 1 1234 ? 39.163 5.037 -70.807 1.00 82.62 1234 ARG A C 1
ATOM 9877 O O . ARG A 1 1234 ? 39.800 5.824 -71.504 1.00 82.62 1234 ARG A O 1
ATOM 9884 N N . SER A 1 1235 ? 38.011 4.486 -71.206 1.00 77.25 1235 SER A N 1
ATOM 9885 C CA . SER A 1 1235 ? 37.426 4.776 -72.523 1.00 77.25 1235 SER A CA 1
ATOM 9886 C C . SER A 1 1235 ? 36.978 6.230 -72.669 1.00 77.25 1235 SER A C 1
ATOM 9888 O O . SER A 1 1235 ? 36.851 6.715 -73.786 1.00 77.25 1235 SER A O 1
ATOM 9890 N N . ASP A 1 1236 ? 36.763 6.932 -71.554 1.00 75.75 1236 ASP A N 1
ATOM 9891 C CA . ASP A 1 1236 ? 36.255 8.307 -71.550 1.00 75.75 1236 ASP A CA 1
ATOM 9892 C C . ASP A 1 1236 ? 37.378 9.352 -71.664 1.00 75.75 1236 ASP A C 1
ATOM 9894 O O . ASP A 1 1236 ? 37.107 10.521 -71.926 1.00 75.75 1236 ASP A O 1
ATOM 9898 N N . PHE A 1 1237 ? 38.642 8.933 -71.515 1.00 66.38 1237 PHE A N 1
ATOM 9899 C CA . PHE A 1 1237 ? 39.827 9.799 -71.589 1.00 66.38 1237 PHE A CA 1
ATOM 9900 C C . PHE A 1 1237 ? 40.775 9.455 -72.749 1.00 66.38 1237 PHE A C 1
ATOM 9902 O O . PHE A 1 1237 ? 41.876 10.007 -72.826 1.00 66.38 1237 PHE A O 1
ATOM 9909 N N . GLN A 1 1238 ? 40.391 8.551 -73.659 1.00 54.25 1238 GLN A N 1
ATOM 9910 C CA . GLN A 1 1238 ? 41.194 8.294 -74.854 1.00 54.25 1238 GLN A CA 1
ATOM 9911 C C . GLN A 1 1238 ? 41.149 9.510 -75.792 1.00 54.25 1238 GLN A C 1
ATOM 9913 O O . GLN A 1 1238 ? 40.116 9.853 -76.360 1.00 54.25 1238 GLN A O 1
ATOM 9918 N N . SER A 1 1239 ? 42.307 10.155 -75.949 1.00 45.59 1239 SER A N 1
ATOM 9919 C CA . SER A 1 1239 ? 42.571 11.178 -76.962 1.00 45.59 1239 SER A CA 1
ATOM 9920 C C . SER A 1 1239 ? 42.267 10.617 -78.350 1.00 45.59 1239 SER A C 1
ATOM 9922 O O . SER A 1 1239 ? 42.953 9.706 -78.816 1.00 45.59 1239 SER A O 1
ATOM 9924 N N . SER A 1 1240 ? 41.269 11.180 -79.030 1.00 41.81 1240 SER A N 1
ATOM 9925 C CA . SER A 1 1240 ? 41.056 10.972 -80.458 1.00 41.81 1240 SER A CA 1
ATOM 9926 C C . SER A 1 1240 ? 42.238 11.567 -81.225 1.00 41.81 1240 SER A C 1
ATOM 9928 O O . SER A 1 1240 ? 42.245 12.756 -81.542 1.00 41.81 1240 SER A O 1
ATOM 9930 N N . VAL A 1 1241 ? 43.258 10.762 -81.516 1.00 35.41 1241 VAL A N 1
ATOM 9931 C CA . VAL A 1 1241 ? 44.208 11.103 -82.576 1.00 35.41 1241 VAL A CA 1
ATOM 9932 C C . VAL A 1 1241 ? 43.578 10.618 -83.876 1.00 35.41 1241 VAL A C 1
ATOM 9934 O O . VAL A 1 1241 ? 43.344 9.423 -84.047 1.00 35.41 1241 VAL A O 1
ATOM 9937 N N . THR A 1 1242 ? 43.233 11.547 -84.764 1.00 37.97 1242 THR A N 1
ATOM 9938 C CA . THR A 1 1242 ? 42.844 11.215 -86.135 1.00 37.97 1242 THR A CA 1
ATOM 9939 C C . THR A 1 1242 ? 44.041 10.579 -86.834 1.00 37.97 1242 THR A C 1
ATOM 9941 O O . THR A 1 1242 ? 45.126 11.164 -86.837 1.00 37.97 1242 THR A O 1
ATOM 9944 N N . HIS A 1 1243 ? 43.848 9.386 -87.393 1.00 33.81 1243 HIS A N 1
ATOM 9945 C CA . HIS A 1 1243 ? 44.758 8.843 -88.396 1.00 33.81 1243 HIS A CA 1
ATOM 9946 C C . HIS A 1 1243 ? 44.502 9.492 -89.752 1.00 33.81 1243 HIS A C 1
ATOM 9948 O O . HIS A 1 1243 ? 43.311 9.750 -90.053 1.00 33.81 1243 HIS A O 1
#

InterPro domains:
  IPR043759 Domain of unknown function DUF5704 [PF18964] (361-540)